Protein AF-0000000074027822 (afdb_homodimer)

InterPro domains:
  IPR002937 Amine oxidase [PF01593] (66-574)
  IPR036188 FAD/NAD(P)-binding domain superfamily [SSF51905] (55-577)
  IPR050281 Flavin monoamine oxidase and related enzymes [PTHR10742] (32-576)

Sequence (1164 aa):
MIIPSQPRNPSAKERLEMMAFALESENRIEDLDNIVELLAPPQDILTIAPPGSCKNVRVAVLGGGLAGLSAAFELRKLGFHTTIFEANEQRIGGRVYTHYFDQQRQLYGELGAMRFPVSHNTTWHYIDLFKLNTRPFIQTNENAFIYVRGVRVRNDPGGKNVQKYIYPKFNMTPEEKDLSWQELENIAFFEPLLAIPSEIRKQILEIRDIYSPQINMSDFFNIRQSMEKAGLSDGAIAMLSNVNPSTGSFFYYSFFEILMEIYGINFSFMYEIPGGMAKFPEAFLDSFQQDCPKNYYPDIYPNHLGDIDLRMGHAIMGLGQYREDGAVTVHYKKKDCPEIHQEDFDYVICTLPFSSVRRLRLDPLFSSRKMQAIRILSYISSQKTACLFNQRFWEIGGPDERIIGGSSSTDLPISSIWYPSDDGKFIGDEEYDYRKSYRDSYGCTWDLNTKANPNLPGVLLASYNWGQDAVRLGNEPNPLRIYDIKRQVEEVHGLYPGSLDPLLKDYKTVHWNTEPWFWGAFSFLSPSEHRLFSKVSIEPEYKSRVFFAGEHVSTARAWMQGSLQTGMIAANGVAKMCRKMLMIIPSQPRNPSAKERLEMMAFALESENRIEDLDNIVELLAPPQDILTIAPPGSCKNVRVAVLGGGLAGLSAAFELRKLGFHTTIFEANEQRIGGRVYTHYFDQQRQLYGELGAMRFPVSHNTTWHYIDLFKLNTRPFIQTNENAFIYVRGVRVRNDPGGKNVQKYIYPKFNMTPEEKDLSWQELENIAFFEPLLAIPSEIRKQILEIRDIYSPQINMSDFFNIRQSMEKAGLSDGAIAMLSNVNPSTGSFFYYSFFEILMEIYGINFSFMYEIPGGMAKFPEAFLDSFQQDCPKNYYPDIYPNHLGDIDLRMGHAIMGLGQYREDGAVTVHYKKKDCPEIHQEDFDYVICTLPFSSVRRLRLDPLFSSRKMQAIRILSYISSQKTACLFNQRFWEIGGPDERIIGGSSSTDLPISSIWYPSDDGKFIGDEEYDYRKSYRDSYGCTWDLNTKANPNLPGVLLASYNWGQDAVRLGNEPNPLRIYDIKRQVEEVHGLYPGSLDPLLKDYKTVHWNTEPWFWGAFSFLSPSEHRLFSKVSIEPEYKSRVFFAGEHVSTARAWMQGSLQTGMIAANGVAKMCRKML

Foldseek 3Di:
DFQQDQDKPDDLVSLLVLLQVLCVVLVHSVLSVLLLVLLAFDDQLCVLDHFLQLAPAEEEEEAQALLSLLLQLSLQRNAYAYEYEHQAFPAGHPQQDKDAPDPVLQFIDTFGDFKWGSSNNLLVVLCVLLVFIKGFFAAADQLFWAAEPLDIDGNHQQQVRCLPPVLVVFDFDPVLSVHHLQVLLCLLQVVLLVVDDSVQLSCLFDQDLDHDPSLQVQLFAFSQVSSVVSPGDPRSQVSSCFRQVVSVQRRFAGSSLLSLCVSSVGQGRMMGGRSGNSVSSVSSVCCQPDPCNCSNVVVGDPVSGYHYHYDYSKAWAAWEQDDPVLWIKTWIDHPPDPDIDIDTGQFYEYAFQLQLVLRHHYVVDWDPLQNVCSPAFDFKKKKWKKFKFQFQPQQDDDLSNHDAFHWYAGNDLLGIKTHYNVQKDWPDDGDFDWDDGSNDIDGTGIHGDPPDDRNGMHMIRLGIHIHPSLVVLVPPDDVVSVQRSQQVSCSNSVHDRPPRVVGTDDMDMDIQCPPPSRNHRKGGGGRSSSNRPLNVNQDATSVLRYGYAYLSNGSNISDSSRSSSSSSVNSSSVSNVSVVVD/DFQQDQDKPDDLVSLLVLLQVLCVVLVHSVLSVLLLVLLAFDDQLCVLDHFLQLAPAEEEEEAQALLSLLLQLSLQRNAYAYEYEHQAFPAGHPQQDKDAPDPVLQFIDTFGDFKWGSSNNLLVVLCVLLVFIKGFFAAADQLFWAAEPLDIDGNHLQQVRCLPPVLVVFDFDPVLSVHHLQVLLCLLQVVLLVVDDSVQLSVLFDQDLDHDPSLQVQLFAFSQVSSVVSPGDPRSQVSSCFRQVVSVQRRFAGSSLLSLCVSSVGQGRMMGGRSGNSVSSVSSVCCQPDPCNCSNVVPGDPNSGYHYHYDYSKAWAAWEQDDPVLWIKTWIDHPPDPDIDIDTGQFYEYAFQLQLVLRHDYVVDWDPLQNVCSPAFDFKKKKWKKFKFQFQPQQDDDLSNHDAFHWYAGNDLLGIKTHYNVQKDWPDDRDFDWHDGSNDIDGIGIHGDPPDDRNGMHMIRLGIHIHPSLVVLVPPDPVVSVQRSQQVSCSNSVHDRPPRVVGTDDMDMDIQCPPPSRNHRKGGGGRSSSNRPLNVNQDATSVLRYGYAYLSNGSNISDSSRSSSSSSVNSSSVSNVSVVVD

Organism: NCBI:txid312168

Radius of gyration: 30.31 Å; Cα contacts (8 Å, |Δi|>4): 2630; chains: 2; bounding box: 75×86×68 Å

Solvent-accessible surface area (backbone atoms only — not comparable to full-atom values): 59510 Å² total; per-residue (Å²): 121,81,74,71,83,72,60,59,61,62,50,73,68,55,32,50,50,48,49,47,51,56,28,47,76,67,74,43,51,84,49,48,65,57,46,54,57,64,34,33,59,67,84,61,58,66,81,74,45,54,67,28,70,39,56,86,42,35,32,36,25,39,27,41,19,48,13,26,47,36,17,50,59,58,36,20,52,27,12,24,35,32,35,32,32,16,53,49,70,84,62,65,18,60,62,39,36,52,48,60,80,43,92,84,40,77,46,54,35,62,62,36,57,71,64,48,27,54,48,37,37,31,46,47,53,51,37,61,63,70,62,56,66,38,33,60,39,44,67,43,28,49,48,22,34,38,29,42,94,92,39,73,37,53,38,48,91,72,29,56,50,48,52,70,68,46,46,78,66,41,72,52,53,73,74,59,68,74,44,35,65,53,56,52,45,36,50,44,53,50,49,59,54,68,68,43,54,76,90,55,52,61,56,61,57,50,80,53,91,72,75,54,71,70,57,48,51,35,22,53,34,23,33,50,55,41,29,44,72,57,65,48,48,72,24,45,50,51,48,48,22,29,65,37,31,64,53,48,45,42,29,72,24,16,30,38,60,56,48,37,41,58,74,54,40,56,63,43,72,33,25,32,38,79,77,35,52,42,54,56,48,47,49,54,52,49,57,69,67,44,90,66,46,47,80,79,36,73,91,51,60,74,88,28,45,26,54,73,47,79,38,63,22,27,32,77,48,28,42,31,57,83,48,90,88,50,31,35,34,41,28,30,30,44,73,97,43,93,60,74,45,74,49,77,23,57,31,34,40,41,31,55,49,42,60,38,54,59,71,40,48,52,41,69,67,66,55,57,68,39,49,48,34,36,69,63,65,36,52,37,36,29,21,32,31,28,33,34,21,53,40,26,75,57,45,48,72,57,90,82,48,24,38,58,11,10,42,29,28,19,61,51,64,41,25,25,32,41,42,55,39,87,43,52,28,78,58,75,66,88,87,38,75,71,43,75,42,92,75,37,51,44,56,75,49,69,40,74,33,92,83,56,56,44,74,39,64,39,42,34,35,53,20,44,27,37,32,65,38,12,46,36,54,49,37,40,58,65,76,58,32,55,50,51,44,51,47,49,48,25,55,60,70,69,46,60,85,67,66,56,61,86,35,54,74,49,71,51,74,44,34,27,39,59,36,81,76,41,36,28,54,35,40,50,43,37,50,39,41,60,76,69,29,42,44,51,51,38,49,54,36,75,93,71,26,32,31,34,23,19,22,75,46,39,66,36,48,71,38,70,37,10,10,36,36,28,6,44,48,32,33,42,52,51,50,53,54,51,56,72,72,102,126,83,78,71,84,74,59,60,60,62,50,73,67,54,34,51,50,47,50,48,50,56,28,47,75,66,73,42,51,84,49,47,66,56,45,54,57,65,37,34,61,67,83,61,58,65,79,74,46,55,70,29,71,39,55,86,43,34,34,36,26,41,26,41,19,48,12,26,47,37,18,50,59,56,34,18,51,27,12,24,36,33,35,32,31,16,53,49,70,85,59,66,18,60,61,38,35,51,48,61,81,43,92,84,39,78,45,53,35,63,63,38,58,70,64,49,27,55,50,37,37,32,45,47,52,51,35,61,63,68,63,56,66,35,32,58,39,44,67,44,27,50,48,23,34,39,29,42,93,91,39,73,36,53,39,47,91,71,28,56,50,48,53,68,69,46,46,78,66,42,71,53,54,73,72,58,66,74,44,33,66,52,56,52,46,37,50,45,52,50,48,59,54,68,68,43,55,76,90,54,51,60,56,60,55,49,79,52,92,72,75,55,69,71,58,49,51,37,21,54,34,23,34,50,57,43,28,45,73,57,66,46,49,72,24,44,51,52,47,48,23,28,66,37,31,66,54,48,45,41,30,72,24,16,31,38,61,56,48,39,40,58,73,52,40,56,62,42,72,33,25,30,38,78,75,36,53,42,54,56,47,46,50,54,52,49,59,67,68,44,90,67,45,48,79,79,36,74,90,50,60,74,90,27,44,26,52,74,48,78,39,64,23,28,33,76,49,29,41,30,57,84,48,90,88,50,32,36,35,42,27,30,30,44,73,98,43,92,59,74,45,73,49,76,23,57,30,35,39,41,29,54,49,43,60,38,53,60,71,39,50,53,40,68,67,66,56,56,67,40,50,49,36,38,70,62,63,37,53,36,37,30,21,32,30,30,34,33,22,54,41,26,75,58,45,47,73,54,88,82,48,24,37,57,12,9,44,28,30,18,61,52,62,41,24,25,32,40,41,55,39,88,43,50,29,80,56,76,64,92,85,41,76,72,42,73,42,90,71,38,57,41,56,77,49,67,39,75,32,92,82,56,56,44,73,39,64,39,40,33,36,52,22,44,27,37,31,67,37,12,44,35,55,48,38,40,57,67,76,58,34,56,50,52,45,52,46,49,48,25,55,62,71,69,45,61,84,67,67,56,61,85,36,53,75,49,70,51,74,44,35,28,40,61,36,83,74,41,37,28,54,36,41,50,44,36,50,39,41,60,76,70,28,41,46,51,52,38,49,54,36,76,91,71,26,32,30,33,23,17,22,74,48,41,67,35,47,71,38,69,38,10,10,36,34,28,6,44,47,32,33,39,52,52,50,55,54,51,56,71,73,103

Structure (mmCIF, N/CA/C/O backbone):
data_AF-0000000074027822-model_v1
#
loop_
_entity.id
_entity.type
_entity.pdbx_description
1 polymer 'Monoamine oxidase'
#
loop_
_atom_site.group_PDB
_atom_site.id
_atom_site.type_symbol
_atom_site.label_atom_id
_atom_site.label_alt_id
_atom_site.label_comp_id
_atom_site.label_asym_id
_atom_site.label_entity_id
_atom_site.label_seq_id
_atom_site.pdbx_PDB_ins_code
_atom_site.Cartn_x
_atom_site.Cartn_y
_atom_site.Cartn_z
_atom_site.occupancy
_atom_site.B_iso_or_equiv
_atom_site.auth_seq_id
_atom_site.auth_comp_id
_atom_site.auth_asym_id
_atom_site.auth_atom_id
_atom_site.pdbx_PDB_model_num
ATOM 1 N N . MET A 1 1 ? -22.062 21.109 30.875 1 61.66 1 MET A N 1
ATOM 2 C CA . MET A 1 1 ? -20.969 21.984 30.484 1 61.66 1 MET A CA 1
ATOM 3 C C . MET A 1 1 ? -21.328 22.828 29.281 1 61.66 1 MET A C 1
ATOM 5 O O . MET A 1 1 ? -22.047 22.375 28.375 1 61.66 1 MET A O 1
ATOM 9 N N . ILE A 1 2 ? -21.047 24.094 29.359 1 72.31 2 ILE A N 1
ATOM 10 C CA . ILE A 1 2 ? -21.328 25 28.25 1 72.31 2 ILE A CA 1
ATOM 11 C C . ILE A 1 2 ? -20.25 24.891 27.188 1 72.31 2 ILE A C 1
ATOM 13 O O . ILE A 1 2 ? -19.062 25.062 27.484 1 72.31 2 ILE A O 1
ATOM 17 N N . ILE A 1 3 ? -20.609 24.469 26.031 1 81 3 ILE A N 1
ATOM 18 C CA . ILE A 1 3 ? -19.672 24.359 24.922 1 81 3 ILE A CA 1
ATOM 19 C C . ILE A 1 3 ? -19.172 25.766 24.531 1 81 3 ILE A C 1
ATOM 21 O O . ILE A 1 3 ? -19.984 26.672 24.328 1 81 3 ILE A O 1
ATOM 25 N N . PRO A 1 4 ? -17.938 25.875 24.516 1 83.81 4 PRO A N 1
ATOM 26 C CA . PRO A 1 4 ? -17.438 27.188 24.062 1 83.81 4 PRO A CA 1
ATOM 27 C C . PRO A 1 4 ? -17.797 27.5 22.625 1 83.81 4 PRO A C 1
ATOM 29 O O . PRO A 1 4 ? -17.969 26.578 21.812 1 83.81 4 PRO A O 1
ATOM 32 N N . SER A 1 5 ? -17.891 28.766 22.375 1 82.94 5 SER A N 1
ATOM 33 C CA . SER A 1 5 ? -18.094 29.172 20.984 1 82.94 5 SER A CA 1
ATOM 34 C C . SER A 1 5 ? -16.859 28.906 20.141 1 82.94 5 SER A C 1
ATOM 36 O O . SER A 1 5 ? -15.742 28.891 20.641 1 82.94 5 SER A O 1
ATOM 38 N N . GLN A 1 6 ? -17.094 28.641 18.953 1 90 6 GLN A N 1
ATOM 39 C CA . GLN A 1 6 ? -16.031 28.516 17.969 1 90 6 GLN A CA 1
ATOM 40 C 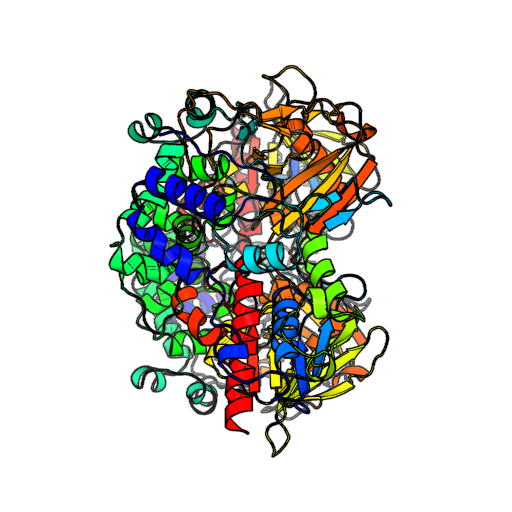C . GLN A 1 6 ? -16.016 29.688 17 1 90 6 GLN A C 1
ATOM 42 O O . GLN A 1 6 ? -16.453 29.562 15.852 1 90 6 GLN A O 1
ATOM 47 N N . PRO A 1 7 ? -15.469 30.797 17.406 1 93.31 7 PRO A N 1
ATOM 48 C CA . PRO A 1 7 ? -15.523 32 16.578 1 93.31 7 PRO A CA 1
ATOM 49 C C . PRO A 1 7 ? -14.562 31.938 15.391 1 93.31 7 PRO A C 1
ATOM 51 O O . PRO A 1 7 ? -13.633 31.125 15.383 1 93.31 7 PRO A O 1
ATOM 54 N N . ARG A 1 8 ? -14.875 32.75 14.383 1 95.25 8 ARG A N 1
ATOM 55 C CA . ARG A 1 8 ? -13.875 33 13.352 1 95.25 8 ARG A CA 1
ATOM 56 C C . ARG A 1 8 ? -12.648 33.688 13.945 1 95.25 8 ARG A C 1
ATOM 58 O O . ARG A 1 8 ? -12.766 34.469 14.891 1 95.25 8 ARG A O 1
ATOM 65 N N . ASN A 1 9 ? -11.555 33.375 13.43 1 97.88 9 ASN A N 1
ATOM 66 C CA . ASN A 1 9 ? -10.297 34 13.852 1 97.88 9 ASN A CA 1
ATOM 67 C C . ASN A 1 9 ? -10.164 34 15.375 1 97.88 9 ASN A C 1
ATOM 69 O O . ASN A 1 9 ? -9.969 35.062 15.969 1 97.88 9 ASN A O 1
ATOM 73 N N . PRO A 1 10 ? -10.203 32.875 15.992 1 98 10 PRO A N 1
ATOM 74 C CA . PRO A 1 10 ? -10.148 32.812 17.453 1 98 10 PRO A CA 1
ATOM 75 C C . PRO A 1 10 ? -8.844 33.375 18.016 1 98 10 PRO A C 1
ATOM 77 O O . PRO A 1 10 ? -7.777 33.156 17.422 1 98 10 PRO A O 1
ATOM 80 N N . SER A 1 11 ? -8.953 34.031 19.172 1 97.38 11 SER A N 1
ATOM 81 C CA . SER A 1 11 ? -7.762 34.469 19.906 1 97.38 11 SER A CA 1
ATOM 82 C C . SER A 1 11 ? -7.066 33.281 20.578 1 97.38 11 SER A C 1
ATOM 84 O O . SER A 1 11 ? -7.625 32.188 20.641 1 97.38 11 SER A O 1
ATOM 86 N N . ALA A 1 12 ? -5.84 33.531 21.016 1 96.94 12 ALA A N 1
ATOM 87 C CA . ALA A 1 12 ? -5.105 32.5 21.75 1 96.94 12 ALA A CA 1
ATOM 88 C C . ALA A 1 12 ? -5.883 32.031 22.984 1 96.94 12 ALA A C 1
ATOM 90 O O . ALA A 1 12 ? -5.887 30.844 23.297 1 96.94 12 ALA A O 1
ATOM 91 N N . LYS A 1 13 ? -6.461 32.938 23.656 1 97 13 LYS A N 1
ATOM 92 C CA . LYS A 1 13 ? -7.242 32.625 24.859 1 97 13 LYS A CA 1
ATOM 93 C C . LYS A 1 13 ? -8.438 31.75 24.5 1 97 13 LYS A C 1
ATOM 95 O O . LYS A 1 13 ? -8.734 30.797 25.219 1 97 13 LYS A O 1
ATOM 100 N N . GLU A 1 14 ? -9.125 32.125 23.469 1 97.12 14 GLU A N 1
ATOM 101 C CA . GLU A 1 14 ? -10.281 31.328 23.031 1 97.12 14 GLU A CA 1
ATOM 102 C C . GLU A 1 14 ? -9.859 29.906 22.625 1 97.12 14 GLU A C 1
ATOM 104 O O . GLU A 1 14 ? -10.57 28.953 22.922 1 97.12 14 GLU A O 1
ATOM 109 N N . ARG A 1 15 ? -8.773 29.781 21.953 1 97.88 15 ARG A N 1
ATOM 110 C CA . ARG A 1 15 ? -8.266 28.469 21.578 1 97.88 15 ARG A CA 1
ATOM 111 C C . ARG A 1 15 ? -7.941 27.625 22.797 1 97.88 15 ARG A C 1
ATOM 113 O O . ARG A 1 15 ? -8.242 26.438 22.844 1 97.88 15 ARG A O 1
ATOM 120 N N . LEU A 1 16 ? -7.32 28.25 23.797 1 97.62 16 LEU A N 1
ATOM 121 C CA . LEU A 1 16 ? -7 27.547 25.047 1 97.62 16 LEU A CA 1
ATOM 122 C C . LEU A 1 16 ? -8.266 27.078 25.734 1 97.62 16 LEU A C 1
ATOM 124 O O . LEU A 1 16 ? -8.297 25.969 26.297 1 97.62 16 LEU A O 1
ATOM 128 N N . GLU A 1 17 ? -9.289 27.906 25.734 1 96.38 17 GLU A N 1
ATOM 129 C CA . GLU A 1 17 ? -10.57 27.531 26.328 1 96.38 17 GLU A CA 1
ATOM 130 C C . GLU A 1 17 ? -11.188 26.328 25.609 1 96.38 17 GLU A C 1
ATOM 132 O O . GLU A 1 17 ? -11.734 25.438 26.25 1 96.38 17 GLU A O 1
ATOM 137 N N . MET A 1 18 ? -11.109 26.359 24.344 1 95 18 MET A N 1
ATOM 138 C CA . MET A 1 18 ? -11.625 25.25 23.547 1 95 18 MET A CA 1
ATOM 139 C C . MET A 1 18 ? -10.859 23.969 23.859 1 95 18 MET A C 1
ATOM 141 O O . MET A 1 18 ? -11.453 22.891 24 1 95 18 MET A O 1
ATOM 145 N N . MET A 1 19 ? -9.531 24.047 23.969 1 96.88 19 MET A N 1
ATOM 146 C CA . MET A 1 19 ? -8.719 22.891 24.297 1 96.88 19 MET A CA 1
ATOM 147 C C . MET A 1 19 ? -9.086 22.328 25.672 1 96.88 19 MET A C 1
ATOM 149 O O . MET A 1 19 ? -9.227 21.125 25.844 1 96.88 19 MET A O 1
ATOM 153 N N . ALA A 1 20 ? -9.219 23.234 26.609 1 96.44 20 ALA A N 1
ATOM 154 C CA . ALA A 1 20 ? -9.57 22.844 27.969 1 96.44 20 ALA A CA 1
ATOM 155 C C . ALA A 1 20 ? -10.914 22.109 28 1 96.44 20 ALA A C 1
ATOM 157 O O . ALA A 1 20 ? -11.062 21.094 28.672 1 96.44 20 ALA A O 1
ATOM 158 N N . PHE A 1 21 ? -11.844 22.656 27.328 1 93.94 21 PHE A N 1
ATOM 159 C CA . PHE A 1 21 ? -13.164 22.031 27.266 1 93.94 21 PHE A CA 1
ATOM 160 C C . PHE A 1 21 ? -13.078 20.625 26.688 1 93.94 21 PHE A C 1
ATOM 162 O O . PHE A 1 21 ? -13.68 19.688 27.234 1 93.94 21 PHE A O 1
ATOM 169 N N . ALA A 1 22 ? -12.383 20.516 25.547 1 93.25 22 ALA A N 1
ATOM 170 C CA . ALA A 1 22 ? -12.25 19.203 24.891 1 93.25 22 ALA A CA 1
ATOM 171 C C . ALA A 1 22 ? -11.656 18.172 25.844 1 93.25 22 ALA A C 1
ATOM 173 O O . ALA A 1 22 ? -12.133 17.047 25.922 1 93.25 22 ALA A O 1
ATOM 174 N N . LEU A 1 23 ? -10.625 18.531 26.547 1 94.81 23 LEU A N 1
ATOM 175 C CA . LEU A 1 23 ? -9.938 17.609 27.453 1 94.81 23 LEU A CA 1
ATOM 176 C C . LEU A 1 23 ? -10.797 17.312 28.672 1 94.81 23 LEU A C 1
ATOM 178 O O . LEU A 1 23 ? -10.797 16.188 29.188 1 94.81 23 LEU A O 1
ATOM 182 N N . GLU A 1 24 ? -11.508 18.312 29.141 1 93.12 24 GLU A N 1
ATOM 183 C CA . GLU A 1 24 ? -12.43 18.094 30.25 1 93.12 24 GLU A CA 1
ATOM 184 C C . GLU A 1 24 ? -13.523 17.094 29.875 1 93.12 24 GLU A C 1
ATOM 186 O O . GLU A 1 24 ? -13.891 16.25 30.688 1 93.12 24 GLU A O 1
ATOM 191 N N . SER A 1 25 ? -13.969 17.25 28.656 1 88.62 25 SER A N 1
ATOM 192 C CA . SER A 1 25 ? -15.023 16.359 28.172 1 88.62 25 SER A CA 1
ATOM 193 C C . SER A 1 25 ? -14.523 14.922 28.078 1 88.62 25 SER A C 1
ATOM 195 O O . SER A 1 25 ? -15.32 13.977 28.062 1 88.62 25 SER A O 1
ATOM 197 N N . GLU A 1 26 ? -13.25 14.758 28 1 89.94 26 GLU A N 1
ATOM 198 C CA . GLU A 1 26 ? -12.648 13.43 27.922 1 89.94 26 GLU A CA 1
ATOM 199 C C . GLU A 1 26 ? -12.094 12.992 29.266 1 89.94 26 GLU A C 1
ATOM 201 O O . GLU A 1 26 ? -11.422 11.961 29.359 1 89.94 26 GLU A O 1
ATOM 206 N N . ASN A 1 27 ? -12.25 13.773 30.297 1 90.06 27 ASN A N 1
ATOM 207 C CA . ASN A 1 27 ? -11.812 13.523 31.656 1 90.06 27 ASN A CA 1
ATOM 208 C C . ASN A 1 27 ? -10.289 13.43 31.75 1 90.06 27 ASN A C 1
ATOM 210 O O . ASN A 1 27 ? -9.758 12.531 32.406 1 90.06 27 ASN A O 1
ATOM 214 N N . ARG A 1 28 ? -9.641 14.289 31.078 1 94.38 28 ARG A N 1
ATOM 215 C CA . ARG A 1 28 ? -8.188 14.289 31.141 1 94.38 28 ARG A CA 1
ATOM 216 C C . ARG A 1 28 ? -7.637 15.711 31.031 1 94.38 28 ARG A C 1
ATOM 218 O O . ARG A 1 28 ? -6.68 15.961 30.297 1 94.38 28 ARG A O 1
ATOM 225 N N . ILE A 1 29 ? -8.203 16.656 31.734 1 95.81 29 ILE A N 1
ATOM 226 C CA . ILE A 1 29 ? -7.797 18.047 31.766 1 95.81 29 ILE A CA 1
ATOM 227 C C . ILE A 1 29 ? -6.344 18.156 32.219 1 95.81 29 ILE A C 1
ATOM 229 O O . ILE A 1 29 ? -5.648 19.125 31.875 1 95.81 29 ILE A O 1
ATOM 233 N N . GLU A 1 30 ? -5.867 17.156 32.906 1 96.88 30 GLU A N 1
ATOM 234 C CA . GLU A 1 30 ? -4.5 17.172 33.438 1 96.88 30 GLU A CA 1
ATOM 235 C C . GLU A 1 30 ? -3.484 17.125 32.281 1 96.88 30 GLU A C 1
ATOM 237 O O . GLU A 1 30 ? -2.307 17.438 32.5 1 96.88 30 GLU A O 1
ATOM 242 N N . ASP A 1 31 ? -3.879 16.75 31.062 1 97.75 31 ASP A N 1
ATOM 243 C CA . ASP A 1 31 ? -2.977 16.656 29.922 1 97.75 31 ASP A CA 1
ATOM 244 C C . ASP A 1 31 ? -2.818 18 29.234 1 97.75 31 ASP A C 1
ATOM 246 O O . ASP A 1 31 ? -1.987 18.156 28.328 1 97.75 31 ASP A O 1
ATOM 250 N N . LEU A 1 32 ? -3.557 19.031 29.609 1 97.88 32 LEU A N 1
ATOM 251 C CA . LEU A 1 32 ? -3.648 20.297 28.891 1 97.88 32 LEU A CA 1
ATOM 252 C C . LEU A 1 32 ? -2.277 20.953 28.781 1 97.88 32 LEU A C 1
ATOM 254 O O . LEU A 1 32 ? -1.842 21.328 27.688 1 97.88 32 LEU A O 1
ATOM 258 N N . ASP A 1 33 ? -1.606 21.109 29.875 1 97.69 33 ASP A N 1
ATOM 259 C CA . ASP A 1 33 ? -0.332 21.828 29.875 1 97.69 33 ASP A CA 1
ATOM 260 C C . ASP A 1 33 ? 0.688 21.141 28.984 1 97.69 33 ASP A C 1
ATOM 262 O O . ASP A 1 33 ? 1.425 21.797 28.25 1 97.69 33 ASP A O 1
ATOM 266 N N . ASN A 1 34 ? 0.731 19.828 29.094 1 97.44 34 ASN A N 1
ATOM 267 C CA . ASN A 1 34 ? 1.65 19.062 28.25 1 97.44 34 ASN A CA 1
ATOM 268 C C . ASN A 1 34 ? 1.354 19.266 26.766 1 97.44 34 ASN A C 1
ATOM 270 O O . ASN A 1 34 ? 2.27 19.469 25.969 1 97.44 34 ASN A O 1
ATOM 274 N N . ILE A 1 35 ? 0.14 19.188 26.344 1 98.06 35 ILE A N 1
ATOM 275 C CA . ILE A 1 35 ? -0.257 19.297 24.953 1 98.06 35 ILE A CA 1
ATOM 276 C C . ILE A 1 35 ? 0.058 20.703 24.438 1 98.06 35 ILE A C 1
ATOM 278 O O . ILE A 1 35 ? 0.618 20.859 23.344 1 98.06 35 ILE A O 1
ATOM 282 N N . VAL A 1 36 ? -0.291 21.719 25.234 1 98.06 36 VAL A N 1
ATOM 283 C CA . VAL A 1 36 ? -0.025 23.109 24.859 1 98.06 36 VAL A CA 1
ATOM 284 C C . VAL A 1 36 ? 1.474 23.297 24.641 1 98.06 36 VAL A C 1
ATOM 286 O O . VAL A 1 36 ? 1.889 23.891 23.641 1 98.06 36 VAL A O 1
ATOM 289 N N . GLU A 1 37 ? 2.23 22.781 25.531 1 97.31 37 GLU A N 1
ATOM 290 C CA . GLU A 1 37 ? 3.678 22.953 25.469 1 97.31 37 GLU A CA 1
ATOM 291 C C . GLU A 1 37 ? 4.293 22.172 24.312 1 97.31 37 GLU A C 1
ATOM 293 O O . GLU A 1 37 ? 5.078 22.719 23.547 1 97.31 37 GLU A O 1
ATOM 298 N N . LEU A 1 38 ? 3.959 20.953 24.172 1 97.69 38 LEU A N 1
ATOM 299 C CA . LEU A 1 38 ? 4.609 20.047 23.234 1 97.69 38 LEU A CA 1
ATOM 300 C C . LEU A 1 38 ? 4.23 20.391 21.797 1 97.69 38 LEU A C 1
ATOM 302 O O . LEU A 1 38 ? 4.984 20.094 20.875 1 97.69 38 LEU A O 1
ATOM 306 N N . LEU A 1 39 ? 3.08 21.031 21.578 1 98.25 39 LEU A N 1
ATOM 307 C CA . LEU A 1 39 ? 2.66 21.375 20.219 1 98.25 39 LEU A CA 1
ATOM 308 C C . LEU A 1 39 ? 2.943 22.844 19.938 1 98.25 39 LEU A C 1
ATOM 310 O O . LEU A 1 39 ? 2.615 23.344 18.844 1 98.25 39 LEU A O 1
ATOM 314 N N . ALA A 1 40 ? 3.574 23.547 20.859 1 98.12 40 ALA A N 1
ATOM 315 C CA . ALA A 1 40 ? 3.986 24.922 20.688 1 98.12 40 ALA A CA 1
ATOM 316 C C . ALA A 1 40 ? 5.227 25.031 19.797 1 98.12 40 ALA A C 1
ATOM 318 O O . ALA A 1 40 ? 5.918 24.031 19.578 1 98.12 40 ALA A O 1
ATOM 319 N N . PRO A 1 41 ? 5.434 26.203 19.203 1 98.44 41 PRO A N 1
ATOM 320 C CA . PRO A 1 41 ? 6.727 26.406 18.547 1 98.44 41 PRO A CA 1
ATOM 321 C C . PRO A 1 41 ? 7.91 26.125 19.469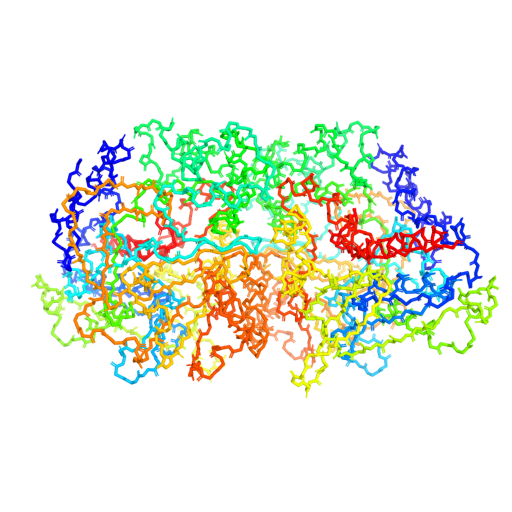 1 98.44 41 PRO A C 1
ATOM 323 O O . PRO A 1 41 ? 7.82 26.328 20.672 1 98.44 41 PRO A O 1
ATOM 326 N N . PRO A 1 42 ? 9.023 25.594 18.844 1 98.19 42 PRO A N 1
ATOM 327 C CA . PRO A 1 42 ? 10.234 25.531 19.672 1 98.19 42 PRO A CA 1
ATOM 328 C C . PRO A 1 42 ? 10.766 26.906 20.062 1 98.19 42 PRO A C 1
ATOM 330 O O . PRO A 1 42 ? 10.125 27.922 19.766 1 98.19 42 PRO A O 1
ATOM 333 N N . GLN A 1 43 ? 11.867 26.906 20.812 1 97.56 43 GLN A N 1
ATOM 334 C CA . GLN A 1 43 ? 12.43 28.188 21.234 1 97.56 43 GLN A CA 1
ATOM 335 C C . GLN A 1 43 ? 12.672 29.094 20.047 1 97.56 43 GLN A C 1
ATOM 337 O O . GLN A 1 43 ? 13.031 28.625 18.953 1 97.56 43 GLN A O 1
ATOM 342 N N . ASP A 1 44 ? 12.422 30.422 20.203 1 97.19 44 ASP A N 1
ATOM 343 C CA . ASP A 1 44 ? 12.68 31.406 19.156 1 97.19 44 ASP A CA 1
ATOM 344 C C . ASP A 1 44 ? 14.148 31.391 18.75 1 97.19 44 ASP A C 1
ATOM 346 O O . ASP A 1 44 ? 15.039 31.391 19.594 1 97.19 44 ASP A O 1
ATOM 350 N N . ILE A 1 45 ? 14.32 31.375 17.469 1 97.94 45 ILE A N 1
ATOM 351 C CA . ILE A 1 45 ? 15.664 31.25 16.922 1 97.94 45 ILE A CA 1
ATOM 352 C C . ILE A 1 45 ? 16.531 32.438 17.375 1 97.94 45 ILE A C 1
ATOM 354 O O . ILE A 1 45 ? 17.75 32.312 17.5 1 97.94 45 ILE A O 1
ATOM 358 N N . LEU A 1 46 ? 15.969 33.594 17.75 1 96.44 46 LEU A N 1
ATOM 359 C CA . LEU A 1 46 ? 16.672 34.781 18.188 1 96.44 46 LEU A CA 1
ATOM 360 C C . LEU A 1 46 ? 17.234 34.625 19.594 1 96.44 46 LEU A C 1
ATOM 362 O O . LEU A 1 46 ? 18.078 35.406 20.016 1 96.44 46 LEU A O 1
ATOM 366 N N . THR A 1 47 ? 16.734 33.625 20.281 1 97.19 47 THR A N 1
ATOM 367 C CA . THR A 1 47 ? 17.328 33.344 21.594 1 97.19 47 THR A CA 1
ATOM 368 C C . THR A 1 47 ? 18.609 32.531 21.438 1 97.19 47 THR A C 1
ATOM 370 O O . THR A 1 47 ? 19.391 32.406 22.391 1 97.19 47 THR A O 1
ATOM 373 N N . ILE A 1 48 ? 18.891 32.062 20.234 1 97.31 48 ILE A N 1
ATOM 374 C CA . ILE A 1 48 ? 20.078 31.25 19.969 1 97.31 48 ILE A CA 1
ATOM 375 C C . ILE A 1 48 ? 21.203 32.156 19.484 1 97.31 48 ILE A C 1
ATOM 377 O O . ILE A 1 48 ? 22.359 32.031 19.922 1 97.31 48 ILE A O 1
ATOM 381 N N . ALA A 1 49 ? 20.922 33.125 18.609 1 95.56 49 ALA A N 1
ATOM 382 C CA . ALA A 1 49 ? 21.875 34.062 18.047 1 95.56 49 ALA A CA 1
ATOM 383 C C . ALA A 1 49 ? 21.188 35.375 17.672 1 95.56 49 ALA A C 1
ATOM 385 O O . ALA A 1 49 ? 19.984 35.406 17.391 1 95.56 49 ALA A O 1
ATOM 386 N N . PRO A 1 50 ? 21.938 36.469 17.656 1 94.75 50 PRO A N 1
ATOM 387 C CA . PRO A 1 50 ? 21.312 37.781 17.328 1 94.75 50 PRO A CA 1
ATOM 388 C C . PRO A 1 50 ? 21.031 37.938 15.844 1 94.75 50 PRO A C 1
ATOM 390 O O . PRO A 1 50 ? 21.641 37.219 15.023 1 94.75 50 PRO A O 1
ATOM 393 N N . PRO A 1 51 ? 20.172 38.875 15.508 1 94.56 51 PRO A N 1
ATOM 394 C CA . PRO A 1 51 ? 19.859 39.125 14.102 1 94.56 51 PRO A CA 1
ATOM 395 C C . PRO A 1 51 ? 21.109 39.438 13.266 1 94.56 51 PRO A C 1
ATOM 397 O O . PRO A 1 51 ? 22 40.188 13.719 1 94.56 51 PRO A O 1
ATOM 400 N N . GLY A 1 52 ? 21.188 38.781 12.164 1 93.44 52 GLY A N 1
ATOM 401 C CA . GLY A 1 52 ? 22.234 39.094 11.211 1 93.44 52 GLY A CA 1
ATOM 402 C C . GLY A 1 52 ? 23.562 38.406 11.547 1 93.44 52 GLY A C 1
ATOM 403 O O . GLY A 1 52 ? 24.531 38.562 10.812 1 93.44 52 GLY A O 1
ATOM 404 N N . SER A 1 53 ? 23.656 37.656 12.57 1 94.56 53 SER A N 1
ATOM 405 C CA . SER A 1 53 ? 24.906 37.094 13.055 1 94.56 53 SER A CA 1
ATOM 406 C C . SER A 1 53 ? 25.406 36 12.141 1 94.56 53 SER A C 1
ATOM 408 O O . SER A 1 53 ? 26.578 35.594 12.211 1 94.56 53 SER A O 1
ATOM 410 N N . CYS A 1 54 ? 24.625 35.5 11.273 1 95.94 54 CYS A N 1
ATOM 411 C CA . CYS A 1 54 ? 25.016 34.375 10.414 1 95.94 54 CYS A CA 1
ATOM 412 C C . CYS A 1 54 ? 24.984 34.781 8.945 1 95.94 54 CYS A C 1
ATOM 414 O O . CYS A 1 54 ? 24.688 33.969 8.07 1 95.94 54 CYS A O 1
ATOM 416 N N . LYS A 1 55 ? 25.438 36 8.945 1 91.31 55 LYS A N 1
ATOM 417 C CA . LYS A 1 55 ? 25.531 36.531 7.598 1 91.31 55 LYS A CA 1
ATOM 418 C C . LYS A 1 55 ? 26.609 35.812 6.789 1 91.31 55 LYS A C 1
ATOM 420 O O . LYS A 1 55 ? 27.625 35.375 7.34 1 91.31 55 LYS A O 1
ATOM 425 N N . ASN A 1 56 ? 26.578 35.219 5.719 1 90.5 56 ASN A N 1
ATOM 426 C CA . ASN A 1 56 ? 27.531 34.625 4.793 1 90.5 56 ASN A CA 1
ATOM 427 C C . ASN A 1 56 ? 27.438 33.094 4.816 1 90.5 56 ASN A C 1
ATOM 429 O O . ASN A 1 56 ? 28.219 32.406 4.156 1 90.5 56 ASN A O 1
ATOM 433 N N . VAL A 1 57 ? 26.609 32.688 5.734 1 96.38 57 VAL A N 1
ATOM 434 C CA . VAL A 1 57 ? 26.391 31.234 5.762 1 96.38 57 VAL A CA 1
ATOM 435 C C . VAL A 1 57 ? 25.312 30.859 4.75 1 96.38 57 VAL A C 1
ATOM 437 O O . VAL A 1 57 ? 24.234 31.469 4.723 1 96.38 57 VAL A O 1
ATOM 440 N N . ARG A 1 58 ? 25.547 29.953 3.934 1 97.81 58 ARG A N 1
ATOM 441 C CA . ARG A 1 58 ? 24.625 29.5 2.893 1 97.81 58 ARG A CA 1
ATOM 442 C C . ARG A 1 58 ? 23.922 28.219 3.301 1 97.81 58 ARG A C 1
ATOM 444 O O . ARG A 1 58 ? 24.562 27.234 3.66 1 97.81 58 ARG A O 1
ATOM 451 N N . VAL A 1 59 ? 22.656 28.219 3.271 1 98.75 59 VAL A N 1
ATOM 452 C CA . VAL A 1 59 ? 21.844 27.062 3.646 1 98.75 59 VAL A CA 1
ATOM 453 C C . VAL A 1 59 ? 20.953 26.656 2.477 1 98.75 59 VAL A C 1
ATOM 455 O O . VAL A 1 59 ? 20.281 27.5 1.875 1 98.75 59 VAL A O 1
ATOM 458 N N . ALA A 1 60 ? 20.969 25.375 2.104 1 98.88 60 ALA A N 1
ATOM 459 C CA . ALA A 1 60 ? 20 24.828 1.15 1 98.88 60 ALA A CA 1
ATOM 460 C C . ALA A 1 60 ? 18.812 24.203 1.87 1 98.88 60 ALA A C 1
ATOM 462 O O . ALA A 1 60 ? 18.984 23.453 2.824 1 98.88 60 ALA A O 1
ATOM 463 N N . VAL A 1 61 ? 17.656 24.594 1.496 1 98.94 61 VAL A N 1
ATOM 464 C CA . VAL A 1 61 ? 16.438 23.938 1.916 1 98.94 61 VAL A CA 1
ATOM 465 C C . VAL A 1 61 ? 15.875 23.094 0.766 1 98.94 61 VAL A C 1
ATOM 467 O O . VAL A 1 61 ? 15.523 23.625 -0.285 1 98.94 61 VAL A O 1
ATOM 470 N N . LEU A 1 62 ? 15.828 21.797 0.968 1 98.88 62 LEU A N 1
ATOM 471 C CA . LEU A 1 62 ? 15.344 20.891 -0.069 1 98.88 62 LEU A CA 1
ATOM 472 C C . LEU A 1 62 ? 13.844 20.641 0.082 1 98.88 62 LEU A C 1
ATOM 474 O O . LEU A 1 62 ? 13.43 19.781 0.855 1 98.88 62 LEU A O 1
ATOM 478 N N . GLY A 1 63 ? 13.047 21.328 -0.759 1 98.56 63 GLY A N 1
ATOM 479 C CA . GLY A 1 63 ? 11.602 21.234 -0.711 1 98.56 63 GLY A CA 1
ATOM 480 C C . GLY A 1 63 ? 10.93 22.547 -0.323 1 98.56 63 GLY A C 1
ATOM 481 O O . GLY A 1 63 ? 11.312 23.172 0.671 1 98.56 63 GLY A O 1
ATOM 482 N N . GLY A 1 64 ? 10.023 22.891 -1.072 1 98.5 64 GLY A N 1
ATOM 483 C CA . GLY A 1 64 ? 9.266 24.094 -0.812 1 98.5 64 GLY A CA 1
ATOM 484 C C . GLY A 1 64 ? 7.922 23.828 -0.151 1 98.5 64 GLY A C 1
ATOM 485 O O . GLY A 1 64 ? 6.945 24.531 -0.414 1 98.5 64 GLY A O 1
ATOM 486 N N . GLY A 1 65 ? 7.797 22.766 0.605 1 98.5 65 GLY A N 1
ATOM 487 C CA . GLY A 1 65 ? 6.637 22.547 1.455 1 98.5 65 GLY A CA 1
ATOM 488 C C . GLY A 1 65 ? 6.652 23.391 2.717 1 98.5 65 GLY A C 1
ATOM 489 O O . GLY A 1 65 ? 7.566 24.188 2.926 1 98.5 65 GLY A O 1
ATOM 490 N N . LEU A 1 66 ? 5.73 23.125 3.613 1 98.81 66 LEU A N 1
ATOM 491 C CA . LEU A 1 66 ? 5.602 23.969 4.801 1 98.81 66 LEU A CA 1
ATOM 492 C C . LEU A 1 66 ? 6.828 23.828 5.695 1 98.81 66 LEU A C 1
ATOM 494 O O . LEU A 1 66 ? 7.23 24.797 6.352 1 98.81 66 LEU A O 1
ATOM 498 N N . ALA A 1 67 ? 7.395 22.656 5.762 1 98.88 67 ALA A N 1
ATOM 499 C CA . ALA A 1 67 ? 8.602 22.469 6.566 1 98.88 67 ALA A CA 1
ATOM 500 C C . ALA A 1 67 ? 9.742 23.344 6.043 1 98.88 67 ALA A C 1
ATOM 502 O O . ALA A 1 67 ? 10.422 24.016 6.82 1 98.88 67 ALA A O 1
ATOM 503 N N . GLY A 1 68 ? 9.938 23.328 4.73 1 98.88 68 GLY A N 1
ATOM 504 C CA . GLY A 1 68 ? 10.984 24.141 4.137 1 98.88 68 GLY A CA 1
ATOM 505 C C . GLY A 1 68 ? 10.719 25.641 4.266 1 98.88 68 GLY A C 1
ATOM 506 O O . GLY A 1 68 ? 11.641 26.406 4.547 1 98.88 68 GLY A O 1
ATOM 507 N N . LEU A 1 69 ? 9.492 26 4.094 1 98.75 69 LEU A N 1
ATOM 508 C CA . LEU A 1 69 ? 9.117 27.406 4.156 1 98.75 69 LEU A CA 1
ATOM 509 C C . LEU A 1 69 ? 9.305 27.953 5.57 1 98.75 69 LEU A C 1
ATOM 511 O O . LEU A 1 69 ? 9.797 29.062 5.75 1 98.75 69 LEU A O 1
ATOM 515 N N . SER A 1 70 ? 8.883 27.172 6.531 1 98.81 70 SER A N 1
ATOM 516 C CA . SER A 1 70 ? 9.047 27.641 7.91 1 98.81 70 SER A CA 1
ATOM 517 C C . SER A 1 70 ? 10.523 27.703 8.297 1 98.81 70 SER A C 1
ATOM 519 O O . SER A 1 70 ? 10.945 28.625 8.992 1 98.81 70 SER A O 1
ATOM 521 N N . ALA A 1 71 ? 11.32 26.734 7.859 1 98.88 71 ALA A N 1
ATOM 522 C CA . ALA A 1 71 ? 12.758 26.766 8.117 1 98.88 71 ALA A CA 1
ATOM 523 C C . ALA A 1 71 ? 13.383 28.031 7.523 1 98.88 71 ALA A C 1
ATOM 525 O O . ALA A 1 71 ? 14.133 28.734 8.203 1 98.88 71 ALA A O 1
ATOM 526 N N . ALA A 1 72 ? 13.086 28.281 6.266 1 98.5 72 ALA A N 1
ATOM 527 C CA . ALA A 1 72 ? 13.633 29.453 5.574 1 98.5 72 ALA A CA 1
ATOM 528 C C . ALA A 1 72 ? 13.211 30.75 6.262 1 98.5 72 ALA A C 1
ATOM 530 O O . ALA A 1 72 ? 14.016 31.672 6.41 1 98.5 72 ALA A O 1
ATOM 531 N N . PHE A 1 73 ? 11.961 30.828 6.641 1 97.81 73 PHE A N 1
ATOM 532 C CA . PHE A 1 73 ? 11.43 32 7.32 1 97.81 73 PHE A CA 1
ATOM 533 C C . PHE A 1 73 ? 12.234 32.312 8.578 1 97.81 73 PHE A C 1
ATOM 535 O O . PHE A 1 73 ? 12.602 33.469 8.82 1 97.81 73 PHE A O 1
ATOM 542 N N . GLU A 1 74 ? 12.492 31.266 9.414 1 98 74 GLU A N 1
ATOM 543 C CA . GLU A 1 74 ? 13.203 31.453 10.672 1 98 74 GLU A CA 1
ATOM 544 C C . GLU A 1 74 ? 14.672 31.781 10.438 1 98 74 GLU A C 1
ATOM 546 O O . GLU A 1 74 ? 15.242 32.625 11.109 1 98 74 GLU A O 1
ATOM 551 N N . LEU A 1 75 ? 15.297 31.141 9.445 1 97.88 75 LEU A N 1
ATOM 552 C CA . LEU A 1 75 ? 16.703 31.344 9.156 1 97.88 75 LEU A CA 1
ATOM 553 C C . LEU A 1 75 ? 16.953 32.781 8.727 1 97.88 75 LEU A C 1
ATOM 555 O O . LEU A 1 75 ? 18.016 33.344 9.031 1 97.88 75 LEU A O 1
ATOM 559 N N . ARG A 1 76 ? 16.031 33.375 8.094 1 95.62 76 ARG A N 1
ATOM 560 C CA . ARG A 1 76 ? 16.141 34.75 7.613 1 95.62 76 ARG A CA 1
ATOM 561 C C . ARG A 1 76 ? 16.438 35.688 8.758 1 95.62 76 ARG A C 1
ATOM 563 O O . ARG A 1 76 ? 17.156 36.688 8.586 1 95.62 76 ARG A O 1
ATOM 570 N N . LYS A 1 77 ? 15.922 35.438 9.867 1 95.38 77 LYS A N 1
ATOM 571 C CA . LYS A 1 77 ? 16.031 36.312 11.023 1 95.38 77 LYS A CA 1
ATOM 572 C C . LYS A 1 77 ? 17.484 36.469 11.453 1 95.38 77 LYS A C 1
ATOM 574 O O . LYS A 1 77 ? 17.844 37.531 11.992 1 95.38 77 LYS A O 1
ATOM 579 N N . LEU A 1 78 ? 18.281 35.469 11.141 1 96.44 78 LEU A N 1
ATOM 580 C CA . LEU A 1 78 ? 19.672 35.5 11.594 1 96.44 78 LEU A CA 1
ATOM 581 C C . LEU A 1 78 ? 20.594 35.906 10.453 1 96.44 78 LEU A C 1
ATOM 583 O O . LEU A 1 78 ? 21.812 35.938 10.633 1 96.44 78 LEU A O 1
ATOM 587 N N . GLY A 1 79 ? 20.016 36.156 9.273 1 95.31 79 GLY A N 1
ATOM 588 C CA . GLY A 1 79 ? 20.797 36.688 8.172 1 95.31 79 GLY A CA 1
ATOM 589 C C . GLY A 1 79 ? 21.297 35.625 7.219 1 95.31 79 GLY A C 1
ATOM 590 O O . GLY A 1 79 ? 22.031 35.938 6.273 1 95.31 79 GLY A O 1
ATOM 591 N N . PHE A 1 80 ? 20.922 34.344 7.336 1 96.88 80 PHE A N 1
ATOM 592 C CA . PHE A 1 80 ? 21.359 33.25 6.461 1 96.88 80 PHE A CA 1
ATOM 593 C C . PHE A 1 80 ? 20.969 33.531 5.016 1 96.88 80 PHE A C 1
ATOM 595 O O . PHE A 1 80 ? 19.891 34.094 4.75 1 96.88 80 PHE A O 1
ATOM 602 N N . HIS A 1 81 ? 21.844 33.219 4.094 1 96.81 81 HIS A N 1
ATOM 603 C CA . HIS A 1 81 ? 21.453 33.125 2.695 1 96.81 81 HIS A CA 1
ATOM 604 C C . HIS A 1 81 ? 20.828 31.75 2.398 1 96.81 81 HIS A C 1
ATOM 606 O O . HIS A 1 81 ? 21.531 30.75 2.32 1 96.81 81 HIS A O 1
ATOM 612 N N . THR A 1 82 ? 19.562 31.734 2.193 1 97.94 82 THR A N 1
ATOM 613 C CA . THR A 1 82 ? 18.828 30.469 2.082 1 97.94 82 THR A CA 1
ATOM 614 C C . THR A 1 82 ? 18.375 30.234 0.647 1 97.94 82 THR A C 1
ATOM 616 O O . THR A 1 82 ? 17.719 31.094 0.054 1 97.94 82 THR A O 1
ATOM 619 N N . THR A 1 83 ? 18.75 29.109 0.038 1 98.62 83 THR A N 1
ATOM 620 C CA . THR A 1 83 ? 18.234 28.672 -1.255 1 98.62 83 THR A CA 1
ATOM 621 C C . THR A 1 83 ? 17.219 27.547 -1.08 1 98.62 83 THR A C 1
ATOM 623 O O . THR A 1 83 ? 17.531 26.484 -0.518 1 98.62 83 THR A O 1
ATOM 626 N N . ILE A 1 84 ? 15.984 27.75 -1.515 1 98.69 84 ILE A N 1
ATOM 627 C CA . ILE A 1 84 ? 14.945 26.734 -1.467 1 98.69 84 ILE A CA 1
ATOM 628 C C . ILE A 1 84 ? 14.82 26.062 -2.832 1 98.69 84 ILE A C 1
ATOM 630 O O . ILE A 1 84 ? 14.578 26.719 -3.84 1 98.69 84 ILE A O 1
ATOM 634 N N . PHE A 1 85 ? 15.016 24.734 -2.865 1 98.62 85 PHE A N 1
ATOM 635 C CA . PHE A 1 85 ? 14.797 23.953 -4.078 1 98.62 85 PHE A CA 1
ATOM 636 C C . PHE A 1 85 ? 13.422 23.281 -4.055 1 98.62 85 PHE A C 1
ATOM 638 O O . PHE A 1 85 ? 13.094 22.578 -3.105 1 98.62 85 PHE A O 1
ATOM 645 N N . GLU A 1 86 ? 12.617 23.516 -5 1 98.06 86 GLU A N 1
ATOM 646 C CA . GLU A 1 86 ? 11.312 22.875 -5.148 1 98.06 86 GLU A CA 1
ATOM 647 C C . GLU A 1 86 ? 11.164 22.234 -6.523 1 98.06 86 GLU A C 1
ATOM 649 O O . GLU A 1 86 ? 11.375 22.875 -7.547 1 98.06 86 GLU A O 1
ATOM 654 N N . ALA A 1 87 ? 10.805 20.922 -6.535 1 96.38 87 ALA A N 1
ATOM 655 C CA . ALA A 1 87 ? 10.711 20.172 -7.785 1 96.38 87 ALA A CA 1
ATOM 656 C C . ALA A 1 87 ? 9.508 20.625 -8.602 1 96.38 87 ALA A C 1
ATOM 658 O O . ALA A 1 87 ? 9.555 20.625 -9.836 1 96.38 87 ALA A O 1
ATOM 659 N N . ASN A 1 88 ? 8.445 20.969 -7.934 1 95.38 88 ASN A N 1
ATOM 660 C CA . ASN A 1 88 ? 7.246 21.422 -8.633 1 95.38 88 ASN A CA 1
ATOM 661 C C . ASN A 1 88 ? 7.434 22.797 -9.242 1 95.38 88 ASN A C 1
ATOM 663 O O . ASN A 1 88 ? 7.938 23.703 -8.586 1 95.38 88 ASN A O 1
ATOM 667 N N . GLU A 1 89 ? 7.016 23.031 -10.422 1 94.12 89 GLU A N 1
ATOM 668 C CA . GLU A 1 89 ? 7.207 24.297 -11.125 1 94.12 89 GLU A CA 1
ATOM 669 C C . GLU A 1 89 ? 6.074 25.281 -10.82 1 94.12 89 GLU A C 1
ATOM 671 O O . GLU A 1 89 ? 6.254 26.5 -10.914 1 94.12 89 GLU A O 1
ATOM 676 N N . GLN A 1 90 ? 5.004 24.672 -10.406 1 92.38 90 GLN A N 1
ATOM 677 C CA . GLN A 1 90 ? 3.797 25.5 -10.469 1 92.38 90 GLN A CA 1
ATOM 678 C C . GLN A 1 90 ? 3.246 25.781 -9.078 1 92.38 90 GLN A C 1
ATOM 680 O O . GLN A 1 90 ? 2.453 26.703 -8.891 1 92.38 90 GLN A O 1
ATOM 685 N N . ARG A 1 91 ? 3.691 25 -8.172 1 93.88 91 ARG A N 1
ATOM 686 C CA . ARG A 1 91 ? 3.027 25.125 -6.879 1 93.88 91 ARG A CA 1
ATOM 687 C C . ARG A 1 91 ? 4.023 24.969 -5.734 1 93.88 91 ARG A C 1
ATOM 689 O O . ARG A 1 91 ? 4.922 24.125 -5.797 1 93.88 91 ARG A O 1
ATOM 696 N N . ILE A 1 92 ? 3.906 25.797 -4.742 1 96 92 ILE A N 1
ATOM 697 C CA . ILE A 1 92 ? 4.648 25.672 -3.492 1 96 92 ILE A CA 1
ATOM 698 C C . ILE A 1 92 ? 3.74 25.109 -2.402 1 96 92 ILE A C 1
ATOM 700 O O . ILE A 1 92 ? 2.521 25.047 -2.578 1 96 92 ILE A O 1
ATOM 704 N N . GLY A 1 93 ? 4.305 24.609 -1.4 1 97.69 93 GLY A N 1
ATOM 705 C CA . GLY A 1 93 ? 3.486 24.25 -0.252 1 97.69 93 GLY A CA 1
ATOM 706 C C . GLY A 1 93 ? 3.41 22.75 -0.016 1 97.69 93 GLY A C 1
ATOM 707 O O . GLY A 1 93 ? 2.838 22.312 0.979 1 97.69 93 GLY A O 1
ATOM 708 N N . GLY A 1 94 ? 4.043 21.938 -0.902 1 97.44 94 GLY A N 1
ATOM 709 C CA . GLY A 1 94 ? 4.062 20.5 -0.702 1 97.44 94 GLY A CA 1
ATOM 710 C C . GLY A 1 94 ? 2.686 19.859 -0.795 1 97.44 94 GLY A C 1
ATOM 711 O O . GLY A 1 94 ? 1.982 20.031 -1.791 1 97.44 94 GLY A O 1
ATOM 712 N N . ARG A 1 95 ? 2.199 19.25 0.261 1 97.75 95 ARG A N 1
ATOM 713 C CA . ARG A 1 95 ? 0.939 18.516 0.254 1 97.75 95 ARG A CA 1
ATOM 714 C C . ARG A 1 95 ? -0.232 19.422 0.601 1 97.75 95 ARG A C 1
ATOM 716 O O . ARG A 1 95 ? -1.371 18.969 0.712 1 97.75 95 ARG A O 1
ATOM 723 N N . VAL A 1 96 ? 0.068 20.703 0.898 1 98.62 96 VAL A N 1
ATOM 724 C CA . VAL A 1 96 ? -1.011 21.688 0.858 1 98.62 96 VAL A CA 1
ATOM 725 C C . VAL A 1 96 ? -1.39 21.984 -0.591 1 98.62 96 VAL A C 1
ATOM 727 O O . VAL A 1 96 ? -0.652 22.656 -1.305 1 98.62 96 VAL A O 1
ATOM 730 N N . TYR A 1 97 ? -2.498 21.438 -1.011 1 98.44 97 TYR A N 1
ATOM 731 C CA . TYR A 1 97 ? -2.9 21.469 -2.412 1 98.44 97 TYR A CA 1
ATOM 732 C C . TYR A 1 97 ? -4.379 21.812 -2.547 1 98.44 97 TYR A C 1
ATOM 734 O O . TYR A 1 97 ? -5.246 20.984 -2.279 1 98.44 97 TYR A O 1
ATOM 742 N N . THR A 1 98 ? -4.676 23.078 -2.914 1 98.62 98 THR A N 1
ATOM 743 C CA . THR A 1 98 ? -6.016 23.562 -3.229 1 98.62 98 THR A CA 1
ATOM 744 C C . THR A 1 98 ? -6.211 23.672 -4.738 1 98.62 98 THR A C 1
ATOM 746 O O . THR A 1 98 ? -5.391 24.266 -5.434 1 98.62 98 THR A O 1
ATOM 749 N N . HIS A 1 99 ? -7.215 23.031 -5.262 1 98.62 99 HIS A N 1
ATOM 750 C CA . HIS A 1 99 ? -7.57 23.203 -6.664 1 98.62 99 HIS A CA 1
ATOM 751 C C . HIS A 1 99 ? -8.688 24.234 -6.828 1 98.62 99 HIS A C 1
ATOM 753 O O . HIS A 1 99 ? -9.758 24.094 -6.23 1 98.62 99 HIS A O 1
ATOM 759 N N . TYR A 1 100 ? -8.445 25.219 -7.617 1 98.5 100 TYR A N 1
ATOM 760 C CA . TYR A 1 100 ? -9.43 26.25 -7.895 1 98.5 100 TYR A CA 1
ATOM 761 C C . TYR A 1 100 ? -10.125 26.016 -9.227 1 98.5 100 TYR A C 1
ATOM 763 O O . TYR A 1 100 ? -9.469 25.875 -10.266 1 98.5 100 TYR A O 1
ATOM 771 N N . PHE A 1 101 ? -11.406 25.984 -9.211 1 98.44 101 PHE A N 1
ATOM 772 C CA . PHE A 1 101 ? -12.188 25.703 -10.406 1 98.44 101 PHE A CA 1
ATOM 773 C C . PHE A 1 101 ? -12.547 26.984 -11.141 1 98.44 101 PHE A C 1
ATOM 775 O O . PHE A 1 101 ? -13.039 26.953 -12.273 1 98.44 101 PHE A O 1
ATOM 782 N N . ASP A 1 102 ? -12.352 28.125 -10.508 1 97.25 102 ASP A N 1
ATOM 783 C CA . ASP A 1 102 ? -12.656 29.422 -11.125 1 97.25 102 ASP A CA 1
ATOM 784 C C . ASP A 1 102 ? -11.516 30.406 -10.93 1 97.25 102 ASP A C 1
ATOM 786 O O . ASP A 1 102 ? -10.672 30.234 -10.039 1 97.25 102 ASP A O 1
ATOM 790 N N . GLN A 1 103 ? -11.492 31.438 -11.648 1 96 103 GLN A N 1
ATOM 791 C CA . GLN A 1 103 ? -10.414 32.406 -11.633 1 96 103 GLN A CA 1
ATOM 792 C C . GLN A 1 103 ? -10.453 33.25 -10.367 1 96 103 GLN A C 1
ATOM 794 O O . GLN A 1 103 ? -9.414 33.688 -9.867 1 96 103 GLN A O 1
ATOM 799 N N . GLN A 1 104 ? -11.633 33.438 -9.836 1 95.69 104 GLN A N 1
ATOM 800 C CA . GLN A 1 104 ? -11.812 34.281 -8.648 1 95.69 104 GLN A CA 1
ATOM 801 C C . GLN A 1 104 ? -11.43 33.5 -7.383 1 95.69 104 GLN A C 1
ATOM 803 O O . GLN A 1 104 ? -11.414 34.094 -6.293 1 95.69 104 GLN A O 1
ATOM 808 N N . ARG A 1 105 ? -11.125 32.219 -7.484 1 96.56 105 ARG A N 1
ATOM 809 C CA . ARG A 1 105 ? -10.68 31.359 -6.395 1 96.56 105 ARG A CA 1
ATOM 810 C C . ARG A 1 105 ? -11.734 31.281 -5.293 1 96.56 105 ARG A C 1
ATOM 812 O O . ARG A 1 105 ? -11.398 31.266 -4.109 1 96.56 105 ARG A O 1
ATOM 819 N N . GLN A 1 106 ? -12.984 31.312 -5.73 1 94.31 106 GLN A N 1
ATOM 820 C CA . GLN A 1 106 ? -14.094 31.219 -4.789 1 94.31 106 GLN A CA 1
ATOM 821 C C . GLN A 1 106 ? -14.609 29.781 -4.707 1 94.31 106 GLN A C 1
ATOM 823 O O . GLN A 1 106 ? -15.156 29.359 -3.682 1 94.31 106 GLN A O 1
ATOM 828 N N . LEU A 1 107 ? -14.5 29.031 -5.812 1 97.62 107 LEU A N 1
ATOM 829 C CA . LEU A 1 107 ? -14.867 27.625 -5.883 1 97.62 107 LEU A CA 1
ATOM 830 C C . LEU A 1 107 ? -13.633 26.734 -5.863 1 97.62 107 LEU A C 1
ATOM 832 O O . LEU A 1 107 ? -12.914 26.641 -6.863 1 97.62 107 LEU A O 1
ATOM 836 N N . TYR A 1 108 ? -13.414 26.125 -4.719 1 98.31 108 TYR A N 1
ATOM 837 C CA . TYR A 1 108 ? -12.164 25.359 -4.609 1 98.31 108 TYR A CA 1
ATOM 838 C C . TYR A 1 108 ? -12.375 24.078 -3.811 1 98.31 108 TYR A C 1
ATOM 840 O O . TYR A 1 108 ? -13.352 23.953 -3.066 1 98.31 108 TYR A O 1
ATOM 848 N N . GLY A 1 109 ? -11.586 23.078 -4.082 1 98.44 109 GLY A N 1
ATOM 849 C CA . GLY A 1 109 ? -11.508 21.844 -3.32 1 98.44 109 GLY A CA 1
ATOM 850 C C . GLY A 1 109 ? -10.117 21.562 -2.785 1 98.44 109 GLY A C 1
ATOM 851 O O . GLY A 1 109 ? -9.117 21.828 -3.457 1 98.44 109 GLY A O 1
ATOM 852 N N . GLU A 1 110 ? -10.062 21.141 -1.557 1 98.62 110 GLU A N 1
ATOM 853 C CA . GLU A 1 110 ? -8.789 20.766 -0.94 1 98.62 110 GLU A CA 1
ATOM 854 C C . GLU A 1 110 ? -8.383 19.344 -1.323 1 98.62 110 GLU A C 1
ATOM 856 O O . GLU A 1 110 ? -9.062 18.391 -0.963 1 98.62 110 GLU A O 1
ATOM 861 N N . LEU A 1 111 ? -7.258 19.219 -1.995 1 98.56 111 LEU A N 1
ATOM 862 C CA . LEU A 1 111 ? -6.734 17.906 -2.395 1 98.56 111 LEU A CA 1
ATOM 863 C C . LEU A 1 111 ? -5.66 17.438 -1.426 1 98.56 111 LEU A C 1
ATOM 865 O O . LEU A 1 111 ? -5.32 16.25 -1.401 1 98.56 111 LEU A O 1
ATOM 869 N N . GLY A 1 112 ? -5.051 18.312 -0.667 1 98.06 112 GLY A N 1
ATOM 870 C CA . GLY A 1 112 ? -4.168 18.047 0.458 1 98.06 112 GLY A CA 1
ATOM 871 C C . GLY A 1 112 ? -4.797 18.375 1.8 1 98.06 112 GLY A C 1
ATOM 872 O O . GLY A 1 112 ? -5.914 17.938 2.09 1 98.06 112 GLY A O 1
ATOM 873 N N . ALA A 1 113 ? -4.152 19.078 2.66 1 98.19 113 ALA A N 1
ATOM 874 C CA . ALA A 1 113 ? -4.641 19.469 3.98 1 98.19 113 ALA A CA 1
ATOM 875 C C . ALA A 1 113 ? -5.949 20.25 3.871 1 98.19 113 ALA A C 1
ATOM 877 O O . ALA A 1 113 ? -6.078 21.141 3.025 1 98.19 113 ALA A O 1
ATOM 878 N N . MET A 1 114 ? -6.898 19.922 4.785 1 98.06 114 MET A N 1
ATOM 879 C CA . MET A 1 114 ? -8.195 20.547 4.594 1 98.06 114 MET A CA 1
ATOM 880 C C . MET A 1 114 ? -8.672 21.219 5.879 1 98.06 114 MET A C 1
ATOM 882 O O . MET A 1 114 ? -9.641 21.984 5.871 1 98.06 114 MET A O 1
ATOM 886 N N . ARG A 1 115 ? -8 20.938 6.984 1 98 115 ARG A N 1
ATOM 887 C CA . ARG A 1 115 ? -8.414 21.484 8.273 1 98 115 ARG A CA 1
ATOM 888 C C . ARG A 1 115 ? -7.305 21.344 9.305 1 98 115 ARG A C 1
ATOM 890 O O . ARG A 1 115 ? -6.312 20.656 9.07 1 98 115 ARG A O 1
ATOM 897 N N . PHE A 1 116 ? -7.383 22.031 10.414 1 98.38 116 PHE A N 1
ATOM 898 C CA . PHE A 1 116 ? -6.449 21.938 11.531 1 98.38 116 PHE A CA 1
ATOM 899 C C . PHE A 1 116 ? -7.145 22.25 12.852 1 98.38 116 PHE A C 1
ATOM 901 O O . PHE A 1 116 ? -8.062 23.078 12.891 1 98.38 116 PHE A O 1
ATOM 908 N N . PRO A 1 117 ? -6.746 21.641 13.945 1 97.5 117 PRO A N 1
ATOM 909 C CA . PRO A 1 117 ? -7.387 21.844 15.242 1 97.5 117 PRO A CA 1
ATOM 910 C C . PRO A 1 117 ? -6.82 23.031 16 1 97.5 117 PRO A C 1
ATOM 912 O O . PRO A 1 117 ? -5.781 23.578 15.625 1 97.5 117 PRO A O 1
ATOM 915 N N . VAL A 1 118 ? -7.512 23.375 17.047 1 97.12 118 VAL A N 1
ATOM 916 C CA . VAL A 1 118 ? -7.102 24.5 17.875 1 97.12 118 VAL A CA 1
ATOM 917 C C . VAL A 1 118 ? -5.828 24.141 18.641 1 97.12 118 VAL A C 1
ATOM 919 O O . VAL A 1 118 ? -5.094 25.031 19.078 1 97.12 118 VAL A O 1
ATOM 922 N N . SER A 1 119 ? -5.547 22.844 18.75 1 97.88 119 SER A N 1
ATOM 923 C CA . SER A 1 119 ? -4.418 22.406 19.562 1 97.88 119 SER A CA 1
ATOM 924 C C . SER A 1 119 ? -3.1 22.578 18.812 1 97.88 119 SER A C 1
ATOM 926 O O . SER A 1 119 ? -2.025 22.469 19.406 1 97.88 119 SER A O 1
ATOM 928 N N . HIS A 1 120 ? -3.109 22.75 17.5 1 98.62 120 HIS A N 1
ATOM 929 C CA . HIS A 1 120 ? -1.892 22.844 16.703 1 98.62 120 HIS A CA 1
ATOM 930 C C . HIS A 1 120 ? -1.259 24.234 16.812 1 98.62 120 HIS A C 1
ATOM 932 O O . HIS A 1 120 ? -1.267 25 15.859 1 98.62 120 HIS A O 1
ATOM 938 N N . ASN A 1 121 ? -0.59 24.453 17.875 1 98.38 121 ASN A N 1
ATOM 939 C CA . ASN A 1 121 ? -0.132 25.781 18.297 1 98.38 121 ASN A CA 1
ATOM 940 C C . ASN A 1 121 ? 0.935 26.328 17.344 1 98.38 121 ASN A C 1
ATOM 942 O O . ASN A 1 121 ? 1.018 27.531 17.125 1 98.38 121 ASN A O 1
ATOM 946 N N . THR A 1 122 ? 1.788 25.484 16.781 1 98.75 122 THR A N 1
ATOM 947 C CA . THR A 1 122 ? 2.768 25.984 15.82 1 98.75 122 THR A CA 1
ATOM 948 C C . THR A 1 122 ? 2.08 26.453 14.539 1 98.75 122 THR A C 1
ATOM 950 O O . THR A 1 122 ? 2.49 27.453 13.945 1 98.75 122 THR A O 1
ATOM 953 N N . THR A 1 123 ? 1.104 25.719 14.117 1 98.88 123 THR A N 1
ATOM 954 C CA . THR A 1 123 ? 0.307 26.156 12.977 1 98.88 123 THR A CA 1
ATOM 955 C C . THR A 1 123 ? -0.326 27.516 13.242 1 98.88 123 THR A C 1
ATOM 957 O O . THR A 1 123 ? -0.225 28.422 12.414 1 98.88 123 THR A O 1
ATOM 960 N N . TRP A 1 124 ? -0.909 27.672 14.398 1 98.75 124 TRP A N 1
ATOM 961 C CA . TRP A 1 124 ? -1.59 28.906 14.766 1 98.75 124 TRP A CA 1
ATOM 962 C C . TRP A 1 124 ? -0.594 30.062 14.914 1 98.75 124 TRP A C 1
ATOM 964 O O . TRP A 1 124 ? -0.918 31.219 14.625 1 98.75 124 TRP A O 1
ATOM 974 N N . HIS A 1 125 ? 0.618 29.766 15.352 1 98.06 125 HIS A N 1
ATOM 975 C CA . HIS A 1 125 ? 1.662 30.781 15.43 1 98.06 125 HIS A CA 1
ATOM 976 C C . HIS A 1 125 ? 1.813 31.516 14.102 1 98.06 125 HIS A C 1
ATOM 978 O O . HIS A 1 125 ? 1.795 32.75 14.062 1 98.06 125 HIS A O 1
ATOM 984 N N . TYR A 1 126 ? 1.899 30.781 13.016 1 98.25 126 TYR A N 1
ATOM 985 C CA . TYR A 1 126 ? 2.115 31.406 11.719 1 98.25 126 TYR A CA 1
ATOM 986 C C . TYR A 1 126 ? 0.822 32 11.18 1 98.25 126 TYR A C 1
ATOM 988 O O . TYR A 1 126 ? 0.847 33.031 10.492 1 98.25 126 TYR A O 1
ATOM 996 N N . ILE A 1 127 ? -0.302 31.344 11.438 1 98.44 127 ILE A N 1
ATOM 997 C CA . ILE A 1 127 ? -1.584 31.906 11.031 1 98.44 127 ILE A CA 1
ATOM 998 C C . ILE A 1 127 ? -1.755 33.312 11.633 1 98.44 127 ILE A C 1
ATOM 1000 O O . ILE A 1 127 ? -2.156 34.25 10.938 1 98.44 127 ILE A O 1
ATOM 1004 N N . ASP A 1 128 ? -1.466 33.406 12.922 1 97.38 128 ASP A N 1
ATOM 1005 C CA . ASP A 1 128 ? -1.564 34.688 13.625 1 97.38 128 ASP A CA 1
ATOM 1006 C C . ASP A 1 128 ? -0.554 35.688 13.078 1 97.38 128 ASP A C 1
ATOM 1008 O O . ASP A 1 128 ? -0.882 36.875 12.883 1 97.38 128 ASP A O 1
ATOM 1012 N N . LEU A 1 129 ? 0.621 35.219 12.859 1 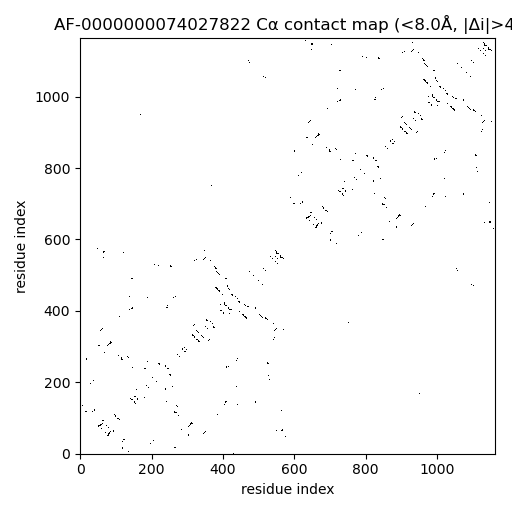95.81 129 LEU A N 1
ATOM 1013 C CA . LEU A 1 129 ? 1.688 36.094 12.359 1 95.81 129 LEU A CA 1
ATOM 1014 C C . LEU A 1 129 ? 1.318 36.688 11.008 1 95.81 129 LEU A C 1
ATOM 1016 O O . LEU A 1 129 ? 1.53 37.875 10.766 1 95.81 129 LEU A O 1
ATOM 1020 N N . PHE A 1 130 ? 0.806 35.844 10.133 1 96 130 PHE A N 1
ATOM 1021 C CA . PHE A 1 130 ? 0.498 36.281 8.773 1 96 130 PHE A CA 1
ATOM 1022 C C . PHE A 1 130 ? -0.896 36.906 8.695 1 96 130 PHE A C 1
ATOM 1024 O O . PHE A 1 130 ? -1.312 37.375 7.645 1 96 130 PHE A O 1
ATOM 1031 N N . LYS A 1 131 ? -1.624 36.812 9.781 1 95.94 131 LYS A N 1
ATOM 1032 C CA . LYS A 1 131 ? -2.971 37.375 9.883 1 95.94 131 LYS A CA 1
ATOM 1033 C C . LYS A 1 131 ? -3.906 36.75 8.859 1 95.94 131 LYS A C 1
ATOM 1035 O O . LYS A 1 131 ? -4.625 37.438 8.148 1 95.94 131 LYS A O 1
ATOM 1040 N N . LEU A 1 132 ? -3.781 35.5 8.766 1 97.94 132 LEU A N 1
ATOM 1041 C CA . LEU A 1 132 ? -4.684 34.781 7.887 1 97.94 132 LEU A CA 1
ATOM 1042 C C . LEU A 1 132 ? -6.055 34.625 8.531 1 97.94 132 LEU A C 1
ATOM 1044 O O . LEU A 1 132 ? -6.156 34.344 9.734 1 97.94 132 LEU A O 1
ATOM 1048 N N . ASN A 1 133 ? -7.102 34.781 7.773 1 98.06 133 ASN A N 1
ATOM 1049 C CA . ASN A 1 133 ? -8.445 34.531 8.266 1 98.06 133 ASN A CA 1
ATOM 1050 C C . ASN A 1 133 ? -8.703 33.031 8.438 1 98.06 133 ASN A C 1
ATOM 1052 O O . ASN A 1 133 ? -8.234 32.219 7.633 1 98.06 133 ASN A O 1
ATOM 1056 N N . THR A 1 134 ? -9.406 32.688 9.484 1 98.31 134 THR A N 1
ATOM 1057 C CA . THR A 1 134 ? -9.82 31.312 9.711 1 98.31 134 THR A CA 1
ATOM 1058 C C . THR A 1 134 ? -11.312 31.234 10.031 1 98.31 134 THR A C 1
ATOM 1060 O O . THR A 1 134 ? -11.906 32.219 10.461 1 98.31 134 THR A O 1
ATOM 1063 N N . ARG A 1 135 ? -11.938 30.188 9.789 1 96.75 135 ARG A N 1
ATOM 1064 C CA . ARG A 1 135 ? -13.32 29.891 10.156 1 96.75 135 ARG A CA 1
ATOM 1065 C C . ARG A 1 135 ? -13.477 28.453 10.609 1 96.75 135 ARG A C 1
ATOM 1067 O O . ARG A 1 135 ? -12.633 27.609 10.305 1 96.75 135 ARG A O 1
ATOM 1074 N N . PRO A 1 136 ? -14.547 28.188 11.32 1 94.94 136 PRO A N 1
ATOM 1075 C CA . PRO A 1 136 ? -14.773 26.812 11.75 1 94.94 136 PRO A CA 1
ATOM 1076 C C . PRO A 1 136 ? -14.938 25.844 10.578 1 94.94 136 PRO A C 1
ATOM 1078 O O . PRO A 1 136 ? -15.609 26.172 9.594 1 94.94 136 PRO A O 1
ATOM 1081 N N . PHE A 1 137 ? -14.25 24.797 10.602 1 96.5 137 PHE A N 1
ATOM 1082 C CA . PHE A 1 137 ? -14.516 23.625 9.758 1 96.5 137 PHE A CA 1
ATOM 1083 C C . PHE A 1 137 ? -15.547 22.719 10.398 1 96.5 137 PHE A C 1
ATOM 1085 O O . PHE A 1 137 ? -15.312 22.156 11.477 1 96.5 137 PHE A O 1
ATOM 1092 N N . ILE A 1 138 ? -16.688 22.594 9.812 1 94.31 138 ILE A N 1
ATOM 1093 C CA . ILE A 1 138 ? -17.734 21.766 10.367 1 94.31 138 ILE A CA 1
ATOM 1094 C C . ILE A 1 138 ? -17.375 20.281 10.203 1 94.31 138 ILE A C 1
ATOM 1096 O O . ILE A 1 138 ? -17.469 19.734 9.109 1 94.31 138 ILE A O 1
ATOM 1100 N N . GLN A 1 139 ? -17.062 19.656 11.297 1 92.19 139 GLN A N 1
ATOM 1101 C CA . GLN A 1 139 ? -16.516 18.297 11.305 1 92.19 139 GLN A CA 1
ATOM 1102 C C . GLN A 1 139 ? -17.609 17.266 11.125 1 92.19 139 GLN A C 1
ATOM 1104 O O . GLN A 1 139 ? -17.375 16.203 10.547 1 92.19 139 GLN A O 1
ATOM 1109 N N . THR A 1 140 ? -18.734 17.531 11.672 1 92.5 140 THR A N 1
ATOM 1110 C CA . THR A 1 140 ? -19.828 16.578 11.648 1 92.5 140 THR A CA 1
ATOM 1111 C C . THR A 1 140 ? -21.172 17.281 11.453 1 92.5 140 THR A C 1
ATOM 1113 O O . THR A 1 140 ? -21.359 18.391 11.93 1 92.5 140 THR A O 1
ATOM 1116 N N . ASN A 1 141 ? -22.047 16.703 10.758 1 93.25 141 ASN A N 1
ATOM 1117 C CA . ASN A 1 141 ? -23.422 17.141 10.578 1 93.25 141 ASN A CA 1
ATOM 1118 C C . ASN A 1 141 ? -24.406 15.969 10.727 1 93.25 141 ASN A C 1
ATOM 1120 O O . ASN A 1 141 ? -24.234 14.93 10.086 1 93.25 141 ASN A O 1
ATOM 1124 N N . GLU A 1 142 ? -25.344 16.125 11.539 1 92.12 142 GLU A N 1
ATOM 1125 C CA . GLU A 1 142 ? -26.266 15.039 11.852 1 92.12 142 GLU A CA 1
ATOM 1126 C C . GLU A 1 142 ? -27.141 14.695 10.648 1 92.12 142 GLU A C 1
ATOM 1128 O O . GLU A 1 142 ? -27.703 13.602 10.578 1 92.12 142 GLU A O 1
ATOM 1133 N N . ASN A 1 143 ? -27.281 15.664 9.688 1 95.44 143 ASN A N 1
ATOM 1134 C CA . ASN A 1 143 ? -28.094 15.398 8.492 1 95.44 143 ASN A CA 1
ATOM 1135 C C . ASN A 1 143 ? -27.312 14.594 7.461 1 95.44 143 ASN A C 1
ATOM 1137 O O . ASN A 1 143 ? -27.891 14.078 6.5 1 95.44 143 ASN A O 1
ATOM 1141 N N . ALA A 1 144 ? -25.984 14.469 7.645 1 96.75 144 ALA A N 1
ATOM 1142 C CA . ALA A 1 144 ? -25.188 13.656 6.727 1 96.75 144 ALA A CA 1
ATOM 1143 C C . ALA A 1 144 ? -25.531 12.18 6.871 1 96.75 144 ALA A C 1
ATOM 1145 O O . ALA A 1 144 ? -26.359 11.805 7.699 1 96.75 144 ALA A O 1
ATOM 1146 N N . PHE A 1 145 ? -24.891 11.367 6.047 1 98.44 145 PHE A N 1
ATOM 1147 C CA . PHE A 1 145 ? -25.328 9.984 5.98 1 98.44 145 PHE A CA 1
ATOM 1148 C C . PHE A 1 145 ? -24.234 9.039 6.457 1 98.44 145 PHE A C 1
ATOM 1150 O O . PHE A 1 145 ? -23.047 9.359 6.363 1 98.44 145 PHE A O 1
ATOM 1157 N N . ILE A 1 146 ? -24.656 7.957 7.051 1 98.25 146 ILE A N 1
ATOM 1158 C CA . ILE A 1 146 ? -23.891 6.723 7.156 1 98.25 146 ILE A CA 1
ATOM 1159 C C . ILE A 1 146 ? -24.5 5.656 6.25 1 98.25 146 ILE A C 1
ATOM 1161 O O . ILE A 1 146 ? -25.672 5.305 6.395 1 98.25 146 ILE A O 1
ATOM 1165 N N . TYR A 1 147 ? -23.75 5.25 5.289 1 98.69 147 TYR A N 1
ATOM 1166 C CA . TYR A 1 147 ? -24.219 4.277 4.312 1 98.69 147 TYR A CA 1
ATOM 1167 C C . TYR A 1 147 ? -23.375 3.008 4.355 1 98.69 147 TYR A C 1
ATOM 1169 O O . TYR A 1 147 ? -22.219 3.008 3.928 1 98.69 147 TYR A O 1
ATOM 1177 N N . VAL A 1 148 ? -23.953 1.917 4.828 1 98.31 148 VAL A N 1
ATOM 1178 C CA . VAL A 1 148 ? -23.219 0.667 5.016 1 98.31 148 VAL A CA 1
ATOM 1179 C C . VAL A 1 148 ? -24.109 -0.512 4.613 1 98.31 148 VAL A C 1
ATOM 1181 O O . VAL A 1 148 ? -25.266 -0.604 5.039 1 98.31 148 VAL A O 1
ATOM 1184 N N . ARG A 1 149 ? -23.562 -1.363 3.793 1 97.44 149 ARG A N 1
ATOM 1185 C CA . ARG A 1 149 ? -24.234 -2.59 3.375 1 97.44 149 ARG A CA 1
ATOM 1186 C C . ARG A 1 149 ? -25.594 -2.289 2.748 1 97.44 149 ARG A C 1
ATOM 1188 O O . ARG A 1 149 ? -26.594 -2.943 3.066 1 97.44 149 ARG A O 1
ATOM 1195 N N . GLY A 1 150 ? -25.641 -1.256 2.012 1 96.19 150 GLY A N 1
ATOM 1196 C CA . GLY A 1 150 ? -26.844 -0.911 1.275 1 96.19 150 GLY A CA 1
ATOM 1197 C C . GLY A 1 150 ? -27.891 -0.203 2.125 1 96.19 150 GLY A C 1
ATOM 1198 O O . GLY A 1 150 ? -29 0.057 1.666 1 96.19 150 GLY A O 1
ATOM 1199 N N . VAL A 1 151 ? -27.531 0.109 3.348 1 98.12 151 VAL A N 1
ATOM 1200 C CA . VAL A 1 151 ? -28.453 0.786 4.262 1 98.12 151 VAL A CA 1
ATOM 1201 C C . VAL A 1 151 ? -27.984 2.223 4.488 1 98.12 151 VAL A C 1
ATOM 1203 O O . VAL A 1 151 ? -26.828 2.459 4.848 1 98.12 151 VAL A O 1
ATOM 1206 N N . ARG A 1 152 ? -28.891 3.15 4.234 1 98.31 152 ARG A N 1
ATOM 1207 C CA . ARG A 1 152 ? -28.625 4.57 4.445 1 98.31 152 ARG A CA 1
ATOM 1208 C C . ARG A 1 152 ? -29.328 5.078 5.699 1 98.31 152 ARG A C 1
ATOM 1210 O O . ARG A 1 152 ? -30.531 4.914 5.852 1 98.31 152 ARG A O 1
ATOM 1217 N N . VAL A 1 153 ? -28.609 5.715 6.582 1 98.38 153 VAL A N 1
ATOM 1218 C CA . VAL A 1 153 ? -29.203 6.336 7.762 1 98.38 153 VAL A CA 1
ATOM 1219 C C . VAL A 1 153 ? -28.578 7.711 7.996 1 98.38 153 VAL A C 1
ATOM 1221 O O . VAL A 1 153 ? -27.484 7.984 7.523 1 98.38 153 VAL A O 1
ATOM 1224 N N . ARG A 1 154 ? -29.281 8.57 8.664 1 97 154 ARG A N 1
ATOM 1225 C CA . ARG A 1 154 ? -28.719 9.844 9.094 1 97 154 ARG A CA 1
ATOM 1226 C C . ARG A 1 154 ? -27.719 9.648 10.219 1 97 154 ARG A C 1
ATOM 1228 O O . ARG A 1 154 ? -27.828 8.695 10.992 1 97 154 ARG A O 1
ATOM 1235 N N . ASN A 1 155 ? -26.781 10.531 10.258 1 94.94 155 ASN A N 1
ATOM 1236 C CA . ASN A 1 155 ? -25.719 10.484 11.266 1 94.94 155 ASN A CA 1
ATOM 1237 C C . ASN A 1 155 ? -26.172 11.125 12.57 1 94.94 155 ASN A C 1
ATOM 1239 O O . ASN A 1 155 ? -25.594 12.133 13 1 94.94 155 ASN A O 1
ATOM 1243 N N . ASP A 1 156 ? -27.094 10.453 13.273 1 92.88 156 ASP A N 1
ATOM 1244 C CA . ASP A 1 156 ? -27.609 11 14.523 1 92.88 156 ASP A CA 1
ATOM 1245 C C . ASP A 1 156 ? -26.578 10.914 15.633 1 92.88 156 ASP A C 1
ATOM 1247 O O . ASP A 1 156 ? -25.797 9.953 15.703 1 92.88 156 ASP A O 1
ATOM 1251 N N . PRO A 1 157 ? -26.484 11.906 16.531 1 89.81 157 PRO A N 1
ATOM 1252 C CA . PRO A 1 157 ? -25.453 11.992 17.562 1 89.81 157 PRO A CA 1
ATOM 1253 C C . PRO A 1 157 ? -25.453 10.805 18.516 1 89.81 157 PRO A C 1
ATOM 1255 O O . PRO A 1 157 ? -24.391 10.43 19.047 1 89.81 157 PRO A O 1
ATOM 1258 N N . GLY A 1 158 ? -26.594 10.133 18.688 1 90.12 158 GLY A N 1
ATOM 1259 C CA . GLY A 1 158 ? -26.656 9.031 19.641 1 90.12 158 GLY A CA 1
ATOM 1260 C C . GLY A 1 158 ? -26.344 7.688 19 1 90.12 158 GLY A C 1
ATOM 1261 O O . GLY A 1 158 ? -26.25 6.672 19.703 1 90.12 158 GLY A O 1
ATOM 1262 N N . GLY A 1 159 ? -26.234 7.691 17.703 1 94 159 GLY A N 1
ATOM 1263 C CA . GLY A 1 159 ? -25.906 6.477 16.984 1 94 159 GLY A CA 1
ATOM 1264 C C . GLY A 1 159 ? -27.047 5.48 16.922 1 94 159 GLY A C 1
ATOM 1265 O O . GLY A 1 159 ? -26.828 4.289 16.688 1 94 159 GLY A O 1
ATOM 1266 N N . LYS A 1 160 ? -28.234 5.883 17.188 1 96.19 160 LYS A N 1
ATOM 1267 C CA . LYS A 1 160 ? -29.406 5.004 17.281 1 96.19 160 LYS A CA 1
ATOM 1268 C C . LYS A 1 160 ? -29.75 4.418 15.914 1 96.19 160 LYS A C 1
ATOM 1270 O O . LYS A 1 160 ? -30.188 3.27 15.812 1 96.19 160 LYS A O 1
ATOM 1275 N N . ASN A 1 161 ? -29.625 5.227 14.891 1 97.56 161 ASN A N 1
ATOM 1276 C CA . ASN A 1 161 ? -29.922 4.754 13.547 1 97.56 161 ASN A CA 1
ATOM 1277 C C . ASN A 1 161 ? -29.016 3.594 13.141 1 97.56 161 ASN A C 1
ATOM 1279 O O . ASN A 1 161 ? -29.484 2.59 12.602 1 97.56 161 ASN A O 1
ATOM 1283 N N . VAL A 1 162 ? -27.75 3.73 13.438 1 98 162 VAL A N 1
ATOM 1284 C CA . VAL A 1 162 ? -26.797 2.674 13.133 1 98 162 VAL A CA 1
ATOM 1285 C C . VAL A 1 162 ? -27.141 1.414 13.922 1 98 162 VAL A C 1
ATOM 1287 O O . VAL A 1 162 ? -27.141 0.311 13.367 1 98 162 VAL A O 1
ATOM 1290 N N . GLN A 1 163 ? -27.422 1.604 15.172 1 97.94 163 GLN A N 1
ATOM 1291 C CA . GLN A 1 163 ? -27.766 0.486 16.047 1 97.94 163 GLN A CA 1
ATOM 1292 C C . GLN A 1 163 ? -28.984 -0.256 15.523 1 97.94 163 GLN A C 1
ATOM 1294 O O . GLN A 1 163 ? -29.016 -1.488 15.5 1 97.94 163 GLN A O 1
ATOM 1299 N N . LYS A 1 164 ? -29.953 0.465 15.102 1 98 164 LYS A N 1
ATOM 1300 C CA . LYS A 1 164 ? -31.234 -0.111 14.703 1 98 164 LYS A CA 1
ATOM 1301 C C . LYS A 1 164 ? -31.141 -0.748 13.32 1 98 164 LYS A C 1
ATOM 1303 O O . LYS A 1 164 ? -31.656 -1.841 13.094 1 98 164 LYS A O 1
ATOM 1308 N N . TYR A 1 165 ? -30.453 -0.083 12.391 1 98.38 165 TYR A N 1
ATOM 1309 C CA . TYR A 1 165 ? -30.641 -0.471 11 1 98.38 165 TYR A CA 1
ATOM 1310 C C . TYR A 1 165 ? -29.391 -1.13 10.438 1 98.38 165 TYR A C 1
ATOM 1312 O O . TYR A 1 165 ? -29.453 -1.894 9.477 1 98.38 165 TYR A O 1
ATOM 1320 N N . ILE A 1 166 ? -28.203 -0.879 11.023 1 98.31 166 ILE A N 1
ATOM 1321 C CA . ILE A 1 166 ? -26.953 -1.369 10.438 1 98.31 166 ILE A CA 1
ATOM 1322 C C . ILE A 1 166 ? -26.422 -2.545 11.258 1 98.31 166 ILE A C 1
ATOM 1324 O O . ILE A 1 166 ? -25.938 -3.529 10.703 1 98.31 166 ILE A O 1
ATOM 1328 N N . TYR A 1 167 ? -26.578 -2.576 12.602 1 98.44 167 TYR A N 1
ATOM 1329 C CA . TYR A 1 167 ? -26.078 -3.619 13.484 1 98.44 167 TYR A CA 1
ATOM 1330 C C . TYR A 1 167 ? -26.562 -4.992 13.047 1 98.44 167 TYR A C 1
ATOM 1332 O O . TYR A 1 167 ? -25.812 -5.973 13.094 1 98.44 167 TYR A O 1
ATOM 1340 N N . PRO A 1 168 ? -27.812 -5.121 12.555 1 97.88 168 PRO A N 1
ATOM 1341 C CA . PRO A 1 168 ? -28.328 -6.445 12.188 1 97.88 168 PRO A CA 1
ATOM 1342 C C . PRO A 1 168 ? -27.547 -7.078 11.039 1 97.88 168 PRO A C 1
ATOM 1344 O O . PRO A 1 168 ? -27.656 -8.281 10.797 1 97.88 168 PRO A O 1
ATOM 1347 N N . LYS A 1 169 ? -26.734 -6.273 10.297 1 97.56 169 LYS A N 1
ATOM 1348 C CA . LYS A 1 169 ? -25.969 -6.785 9.164 1 97.56 169 LYS A CA 1
ATOM 1349 C C . LYS A 1 169 ? -24.672 -7.43 9.625 1 97.56 169 LYS A C 1
ATOM 1351 O O . LYS A 1 169 ? -23.969 -8.062 8.836 1 97.56 169 LYS A O 1
ATOM 1356 N N . PHE A 1 170 ? -24.344 -7.379 10.891 1 97.88 170 PHE A N 1
ATOM 1357 C CA . PHE A 1 170 ? -23.062 -7.859 11.414 1 97.88 170 PHE A CA 1
ATOM 1358 C C . PHE A 1 170 ? -23.297 -8.828 12.57 1 97.88 170 PHE A C 1
ATOM 1360 O O . PHE A 1 170 ? -24.297 -8.734 13.281 1 97.88 170 PHE A O 1
ATOM 1367 N N . ASN A 1 171 ? -22.328 -9.766 12.727 1 96.81 171 ASN A N 1
ATOM 1368 C CA . ASN A 1 171 ? -22.391 -10.742 13.805 1 96.81 171 ASN A CA 1
ATOM 1369 C C . ASN A 1 171 ? -21.734 -10.227 15.078 1 96.81 171 ASN A C 1
ATOM 1371 O O . ASN A 1 171 ? -20.625 -10.648 15.43 1 96.81 171 ASN A O 1
ATOM 1375 N N . MET A 1 172 ? -22.484 -9.414 15.836 1 97.94 172 MET A N 1
ATOM 1376 C CA . MET A 1 172 ? -21.984 -8.812 17.062 1 97.94 172 MET A CA 1
ATOM 1377 C C . MET A 1 172 ? -22.547 -9.539 18.281 1 97.94 172 MET A C 1
ATOM 1379 O O . MET A 1 172 ? -23.578 -10.203 18.203 1 97.94 172 MET A O 1
ATOM 1383 N N . THR A 1 173 ? -21.938 -9.469 19.422 1 98.12 173 THR A N 1
ATOM 1384 C CA . THR A 1 173 ? -22.453 -10.055 20.656 1 98.12 173 THR A CA 1
ATOM 1385 C C . THR A 1 173 ? -23.609 -9.242 21.203 1 98.12 173 THR A C 1
ATOM 1387 O O . THR A 1 173 ? -23.781 -8.07 20.859 1 98.12 173 THR A O 1
ATOM 1390 N N . PRO A 1 174 ? -24.391 -9.859 22.031 1 97.75 174 PRO A N 1
ATOM 1391 C CA . PRO A 1 174 ? -25.516 -9.125 22.641 1 97.75 174 PRO A CA 1
ATOM 1392 C C . PRO A 1 174 ? -25.047 -7.906 23.422 1 97.75 174 PRO A C 1
ATOM 1394 O O . PRO A 1 174 ? -25.703 -6.859 23.375 1 97.75 174 PRO A O 1
ATOM 1397 N N . GLU A 1 175 ? -23.984 -8.047 24.125 1 98.06 175 GLU A N 1
ATOM 1398 C CA . GLU A 1 175 ? -23.453 -6.938 24.906 1 98.06 175 GLU A CA 1
ATOM 1399 C C . GLU A 1 175 ? -23.062 -5.773 24.016 1 98.06 175 GLU A C 1
ATOM 1401 O O . GLU A 1 175 ? -23.312 -4.613 24.344 1 98.06 175 GLU A O 1
ATOM 1406 N N . GLU A 1 176 ? -22.422 -6.062 22.922 1 98.44 176 GLU A N 1
ATOM 1407 C CA . GLU A 1 176 ? -21.984 -5.039 21.969 1 98.44 176 GLU A CA 1
ATOM 1408 C C . GLU A 1 176 ? -23.188 -4.324 21.344 1 98.44 176 GLU A C 1
ATOM 1410 O O . GLU A 1 176 ? -23.141 -3.117 21.094 1 98.44 176 GLU A O 1
ATOM 1415 N N . LYS A 1 177 ? -24.25 -5.051 21.125 1 98.12 177 LYS A N 1
ATOM 1416 C CA . LYS A 1 177 ? -25.438 -4.5 20.484 1 98.12 177 LYS A CA 1
ATOM 1417 C C . LYS A 1 177 ? -26.141 -3.496 21.406 1 98.12 177 LYS A C 1
ATOM 1419 O O . LYS A 1 177 ? -26.922 -2.66 20.922 1 98.12 177 LYS A O 1
ATOM 1424 N N . ASP A 1 178 ? -25.859 -3.588 22.641 1 97.56 178 ASP A N 1
ATOM 1425 C CA . ASP A 1 178 ? -26.484 -2.691 23.609 1 97.56 178 ASP A CA 1
ATOM 1426 C C . ASP A 1 178 ? -25.75 -1.354 23.672 1 97.56 178 ASP A C 1
ATOM 1428 O O . ASP A 1 178 ? -26.266 -0.389 24.25 1 97.56 178 ASP A O 1
ATOM 1432 N N . LEU A 1 179 ? -24.625 -1.265 23.078 1 97.31 179 LEU A N 1
ATOM 1433 C CA . LEU A 1 179 ? -23.828 -0.047 23.078 1 97.31 179 LEU A CA 1
ATOM 1434 C C . LEU A 1 179 ? -23.922 0.66 21.719 1 97.31 179 LEU A C 1
ATOM 1436 O O . LEU A 1 179 ? -24.062 0.011 20.688 1 97.31 179 LEU A O 1
ATOM 1440 N N . SER A 1 180 ? -23.875 2.004 21.703 1 95.94 180 SER A N 1
ATOM 1441 C CA . SER A 1 180 ? -23.75 2.727 20.453 1 95.94 180 SER A CA 1
ATOM 1442 C C . SER A 1 180 ? -22.375 2.504 19.812 1 95.94 180 SER A C 1
ATOM 1444 O O . SER A 1 180 ? -21.438 2.062 20.484 1 95.94 180 SER A O 1
ATOM 1446 N N . TRP A 1 181 ? -22.297 2.713 18.484 1 96 181 TRP A N 1
ATOM 1447 C CA . TRP A 1 181 ? -21.016 2.529 17.828 1 96 181 TRP A CA 1
ATOM 1448 C C . TRP A 1 181 ? -19.969 3.5 18.375 1 96 181 TRP A C 1
ATOM 1450 O O . TRP A 1 181 ? -18.781 3.182 18.422 1 96 181 TRP A O 1
ATOM 1460 N N . GLN A 1 182 ? -20.359 4.648 18.875 1 94.44 182 GLN A N 1
ATOM 1461 C CA . GLN A 1 182 ? -19.453 5.605 19.5 1 94.44 182 GLN A CA 1
ATOM 1462 C C . GLN A 1 182 ? -18.891 5.055 20.812 1 94.44 182 GLN A C 1
ATOM 1464 O O . GLN A 1 182 ? -17.703 5.234 21.109 1 94.44 182 GLN A O 1
ATOM 1469 N N . GLU A 1 183 ? -19.75 4.418 21.547 1 95.19 183 GLU A N 1
ATOM 1470 C CA . GLU A 1 183 ? -19.297 3.779 22.781 1 95.19 183 GLU A CA 1
ATOM 1471 C C . GLU A 1 183 ? -18.312 2.658 22.484 1 95.19 183 GLU A C 1
ATOM 1473 O O . GLU A 1 183 ? -17.344 2.477 23.219 1 95.19 183 GLU A O 1
ATOM 1478 N N . LEU A 1 184 ? -18.578 1.904 21.453 1 97.25 184 LEU A N 1
ATOM 1479 C CA . LEU A 1 184 ? -17.656 0.853 21.047 1 97.25 184 LEU A CA 1
ATOM 1480 C C . LEU A 1 184 ? -16.312 1.444 20.609 1 97.25 184 LEU A C 1
ATOM 1482 O O . LEU A 1 184 ? -15.258 0.872 20.891 1 97.25 184 LEU A O 1
ATOM 1486 N N . GLU A 1 185 ? -16.312 2.574 19.953 1 95.19 185 GLU A N 1
ATOM 1487 C CA . GLU A 1 185 ? -15.078 3.27 19.609 1 95.19 185 GLU A CA 1
ATOM 1488 C C . GLU A 1 185 ? -14.328 3.725 20.859 1 95.19 185 GLU A C 1
ATOM 1490 O O . GLU A 1 185 ? -13.094 3.707 20.891 1 95.19 185 GLU A O 1
ATOM 1495 N N . ASN A 1 186 ? -15.102 4.18 21.812 1 94.81 186 ASN A N 1
ATOM 1496 C CA . ASN A 1 186 ? -14.477 4.574 23.078 1 94.81 186 ASN A CA 1
ATOM 1497 C C . ASN A 1 186 ? -13.727 3.414 23.719 1 94.81 186 ASN A C 1
ATOM 1499 O O . ASN A 1 186 ? -12.617 3.592 24.219 1 94.81 186 ASN A O 1
ATOM 1503 N N . ILE A 1 187 ? -14.32 2.289 23.688 1 96.56 187 ILE A N 1
ATOM 1504 C CA . ILE A 1 187 ? -13.711 1.081 24.234 1 96.56 187 ILE A CA 1
ATOM 1505 C C . ILE A 1 187 ? -12.445 0.747 23.453 1 96.56 187 ILE A C 1
ATOM 1507 O O . ILE A 1 187 ? -11.406 0.425 24.031 1 96.56 187 ILE A O 1
ATOM 1511 N N . ALA A 1 188 ? -12.492 0.918 22.156 1 96.75 188 ALA A N 1
ATOM 1512 C CA . ALA A 1 188 ? -11.406 0.519 21.266 1 96.75 188 ALA A CA 1
ATOM 1513 C C . ALA A 1 188 ? -10.234 1.493 21.359 1 96.75 188 ALA A C 1
ATOM 1515 O O . ALA A 1 188 ? -9.078 1.09 21.25 1 96.75 188 ALA A O 1
ATOM 1516 N N . PHE A 1 189 ? -10.539 2.781 21.578 1 95 189 PHE A N 1
ATOM 1517 C CA . PHE A 1 189 ? -9.492 3.764 21.312 1 95 189 PHE A CA 1
ATOM 1518 C C . PHE A 1 189 ? -9.266 4.645 22.547 1 95 189 PHE A C 1
ATOM 1520 O O . PHE A 1 189 ? -8.125 4.879 22.938 1 95 189 PHE A O 1
ATOM 1527 N N . PHE A 1 190 ? -10.266 5.121 23.25 1 94 190 PHE A N 1
ATOM 1528 C CA . PHE A 1 190 ? -10.125 6.074 24.344 1 94 190 PHE A CA 1
ATOM 1529 C C . PHE A 1 190 ? -9.719 5.371 25.625 1 94 190 PHE A C 1
ATOM 1531 O O . PHE A 1 190 ? -8.844 5.855 26.359 1 94 190 PHE A O 1
ATOM 1538 N N . GLU A 1 191 ? -10.32 4.246 25.875 1 95.12 191 GLU A N 1
ATOM 1539 C CA . GLU A 1 191 ? -10.023 3.535 27.125 1 95.12 191 GLU A CA 1
ATOM 1540 C C . GLU A 1 191 ? -8.562 3.105 27.172 1 95.12 191 GLU A C 1
ATOM 1542 O O . GLU A 1 191 ? -7.902 3.242 28.203 1 95.12 191 GLU A O 1
ATOM 1547 N N . PRO A 1 192 ? -8.078 2.639 26.062 1 96 192 PRO A N 1
ATOM 1548 C CA . PRO A 1 192 ? -6.652 2.297 26.094 1 96 192 PRO A CA 1
ATOM 1549 C C . PRO A 1 192 ? -5.762 3.504 26.375 1 96 192 PRO A C 1
ATOM 1551 O O . PRO A 1 192 ? -4.727 3.371 27.016 1 96 192 PRO A O 1
ATOM 1554 N N . LEU A 1 193 ? -6.062 4.676 25.844 1 96.38 193 LEU A N 1
ATOM 1555 C CA . LEU A 1 193 ? -5.297 5.883 26.141 1 96.38 193 LEU A CA 1
ATOM 1556 C C . LEU A 1 193 ? -5.336 6.195 27.641 1 96.38 193 LEU A C 1
ATOM 1558 O O . LEU A 1 193 ? -4.305 6.488 28.234 1 96.38 193 LEU A O 1
ATOM 1562 N N . LEU A 1 194 ? -6.512 6.094 28.188 1 95.25 194 LEU A N 1
ATOM 1563 C CA . LEU A 1 194 ? -6.703 6.453 29.594 1 95.25 194 LEU A CA 1
ATOM 1564 C C . LEU A 1 194 ? -6.039 5.43 30.5 1 95.25 194 LEU A C 1
ATOM 1566 O O . LEU A 1 194 ? -5.75 5.727 31.672 1 95.25 194 LEU A O 1
ATOM 1570 N N . ALA A 1 195 ? -5.805 4.27 29.953 1 95.81 195 ALA A N 1
ATOM 1571 C CA . ALA A 1 195 ? -5.133 3.232 30.734 1 95.81 195 ALA A CA 1
ATOM 1572 C C . ALA A 1 195 ? -3.648 3.551 30.906 1 95.81 195 ALA A C 1
ATOM 1574 O O . ALA A 1 195 ? -2.984 3.002 31.781 1 95.81 195 ALA A O 1
ATOM 1575 N N . ILE A 1 196 ? -3.121 4.383 30.078 1 97.12 196 ILE A N 1
ATOM 1576 C CA . ILE A 1 196 ? -1.743 4.836 30.234 1 97.12 196 ILE A CA 1
ATOM 1577 C C . ILE A 1 196 ? -1.672 5.918 31.312 1 97.12 196 ILE A C 1
ATOM 1579 O O . ILE A 1 196 ? -2.396 6.914 31.25 1 97.12 196 ILE A O 1
ATOM 1583 N N . PRO A 1 197 ? -0.786 5.805 32.281 1 96.06 197 PRO A N 1
ATOM 1584 C CA . PRO A 1 197 ? -0.674 6.824 33.344 1 96.06 197 PRO A CA 1
ATOM 1585 C C . PRO A 1 197 ? -0.379 8.211 32.781 1 96.06 197 PRO A C 1
ATOM 1587 O O . PRO A 1 197 ? 0.387 8.352 31.812 1 96.06 197 PRO A O 1
ATOM 1590 N N . SER A 1 198 ? -0.975 9.211 33.406 1 93.81 198 SER A N 1
ATOM 1591 C CA . SER A 1 198 ? -0.899 10.578 32.906 1 93.81 198 SER A CA 1
ATOM 1592 C C . SER A 1 198 ? 0.548 11.047 32.781 1 93.81 198 SER A C 1
ATOM 1594 O O . SER A 1 198 ? 0.883 11.82 31.891 1 93.81 198 SER A O 1
ATOM 1596 N N . GLU A 1 199 ? 1.397 10.555 33.656 1 94.81 199 GLU A N 1
ATOM 1597 C CA . GLU A 1 199 ? 2.801 10.961 33.656 1 94.81 199 GLU A CA 1
ATOM 1598 C C . GLU A 1 199 ? 3.535 10.391 32.438 1 94.81 199 GLU A C 1
ATOM 1600 O O . GLU A 1 199 ? 4.602 10.891 32.062 1 94.81 199 GLU A O 1
ATOM 1605 N N . ILE A 1 200 ? 2.93 9.352 31.875 1 97.19 200 ILE A N 1
ATOM 1606 C CA . ILE A 1 200 ? 3.568 8.656 30.766 1 97.19 200 ILE A CA 1
ATOM 1607 C C . ILE A 1 200 ? 2.961 9.133 29.438 1 97.19 200 ILE A C 1
ATOM 1609 O O . ILE A 1 200 ? 3.629 9.117 28.406 1 97.19 200 ILE A O 1
ATOM 1613 N N . ARG A 1 201 ? 1.745 9.633 29.359 1 97.25 201 ARG A N 1
ATOM 1614 C CA . ARG A 1 201 ? 0.985 9.945 28.156 1 97.25 201 ARG A CA 1
ATOM 1615 C C . ARG A 1 201 ? 1.702 10.992 27.312 1 97.25 201 ARG A C 1
ATOM 1617 O O . ARG A 1 201 ? 1.594 10.984 26.078 1 97.25 201 ARG A O 1
ATOM 1624 N N . LYS A 1 202 ? 2.404 11.828 28 1 97.06 202 LYS A N 1
ATOM 1625 C CA . LYS A 1 202 ? 3.064 12.898 27.25 1 97.06 202 LYS A CA 1
ATOM 1626 C C . LYS A 1 202 ? 4.07 12.336 26.25 1 97.06 202 LYS A C 1
ATOM 1628 O O . LYS A 1 202 ? 4.379 12.984 25.25 1 97.06 202 LYS A O 1
ATOM 1633 N N . GLN A 1 203 ? 4.594 11.078 26.516 1 98.06 203 GLN A N 1
ATOM 1634 C CA . GLN A 1 203 ? 5.551 10.438 25.625 1 98.06 203 GLN A CA 1
ATOM 1635 C C . GLN A 1 203 ? 4.953 10.227 24.234 1 98.06 203 GLN A C 1
ATOM 1637 O O . GLN A 1 203 ? 5.684 10.039 23.25 1 98.06 203 GLN A O 1
ATOM 1642 N N . ILE A 1 204 ? 3.652 10.297 24.125 1 98.12 204 ILE A N 1
ATOM 1643 C CA . ILE A 1 204 ? 2.955 10.133 22.844 1 98.12 204 ILE A CA 1
ATOM 1644 C C . ILE A 1 204 ? 3.322 11.273 21.906 1 98.12 204 ILE A C 1
ATOM 1646 O O . ILE A 1 204 ? 3.389 11.086 20.688 1 98.12 204 ILE A O 1
ATOM 1650 N N . LEU A 1 205 ? 3.68 12.445 22.469 1 98 205 LEU A N 1
ATOM 1651 C CA . LEU A 1 205 ? 4.008 13.617 21.656 1 98 205 LEU A CA 1
ATOM 1652 C C . LEU A 1 205 ? 5.484 13.977 21.797 1 98 205 LEU A C 1
ATOM 1654 O O . LEU A 1 205 ? 5.875 15.117 21.531 1 98 205 LEU A O 1
ATOM 1658 N N . GLU A 1 206 ? 6.312 13.016 22.219 1 97.5 206 GLU A N 1
ATOM 1659 C CA . GLU A 1 206 ? 7.746 13.242 22.344 1 97.5 206 GLU A CA 1
ATOM 1660 C C . GLU A 1 206 ? 8.547 12.266 21.5 1 97.5 206 GLU A C 1
ATOM 1662 O O . GLU A 1 206 ? 8.109 11.133 21.266 1 97.5 206 GLU A O 1
ATOM 1667 N N . ILE A 1 207 ? 9.625 12.719 20.984 1 97.44 207 ILE A N 1
ATOM 1668 C CA . ILE A 1 207 ? 10.625 11.836 20.391 1 97.44 207 ILE A CA 1
ATOM 1669 C C . ILE A 1 207 ? 11.68 11.469 21.438 1 97.44 207 ILE A C 1
ATOM 1671 O O . ILE A 1 207 ? 12.367 12.336 21.969 1 97.44 207 ILE A O 1
ATOM 1675 N N . ARG A 1 208 ? 11.781 10.18 21.688 1 96.81 208 ARG A N 1
ATOM 1676 C CA . ARG A 1 208 ? 12.68 9.703 22.75 1 96.81 208 ARG A CA 1
ATOM 1677 C C . ARG A 1 208 ? 13.578 8.586 22.234 1 96.81 208 ARG A C 1
ATOM 1679 O O . ARG A 1 208 ? 13.25 7.922 21.25 1 96.81 208 ARG A O 1
ATOM 1686 N N . ASP A 1 209 ? 14.656 8.422 22.984 1 95.31 209 ASP A N 1
ATOM 1687 C CA . ASP A 1 209 ? 15.516 7.277 22.719 1 95.31 209 ASP A CA 1
ATOM 1688 C C . ASP A 1 209 ? 14.883 5.984 23.234 1 95.31 209 ASP A C 1
ATOM 1690 O O . ASP A 1 209 ? 15 4.934 22.594 1 95.31 209 ASP A O 1
ATOM 1694 N N . ILE A 1 210 ? 14.328 6.117 24.375 1 96.44 210 ILE A N 1
ATOM 1695 C CA . ILE A 1 210 ? 13.703 4.98 25.047 1 96.44 210 ILE A CA 1
ATOM 1696 C C . ILE A 1 210 ? 12.297 5.363 25.5 1 96.44 210 ILE A C 1
ATOM 1698 O O . ILE A 1 210 ? 12.109 6.398 26.141 1 96.44 210 ILE A O 1
ATOM 1702 N N . TYR A 1 211 ? 11.375 4.543 25.188 1 97.62 211 TYR A N 1
ATOM 1703 C CA . TYR A 1 211 ? 9.984 4.77 25.578 1 97.62 211 TYR A CA 1
ATOM 1704 C C . TYR A 1 211 ? 9.57 3.816 26.688 1 97.62 211 TYR A C 1
ATOM 1706 O O . TYR A 1 211 ? 10.219 2.793 26.906 1 97.62 211 TYR A O 1
ATOM 1714 N N . SER A 1 212 ? 8.531 4.156 27.406 1 98 212 SER A N 1
ATOM 1715 C CA . SER A 1 212 ? 7.945 3.279 28.406 1 98 212 SER A CA 1
ATOM 1716 C C . SER A 1 212 ? 7.363 2.02 27.781 1 98 212 SER A C 1
ATOM 1718 O O . SER A 1 212 ? 7.062 1.999 26.578 1 98 212 SER A O 1
ATOM 1720 N N . PRO A 1 213 ? 7.203 0.963 28.578 1 97.06 213 PRO A N 1
ATOM 1721 C CA . PRO A 1 213 ? 6.59 -0.266 28.078 1 97.06 213 PRO A CA 1
ATOM 1722 C C . PRO A 1 213 ? 5.176 -0.042 27.547 1 97.06 213 PRO A C 1
ATOM 1724 O O . PRO A 1 213 ? 4.766 -0.699 26.578 1 97.06 213 PRO A O 1
ATOM 1727 N N . GLN A 1 214 ? 4.453 0.861 28.156 1 96.5 214 GLN A N 1
ATOM 1728 C CA . GLN A 1 214 ? 3.086 1.137 27.719 1 96.5 214 GLN A CA 1
ATOM 1729 C C . GLN A 1 214 ? 3.061 1.71 26.297 1 96.5 214 GLN A C 1
ATOM 1731 O O . GLN A 1 214 ? 2.24 1.306 25.469 1 96.5 214 GLN A O 1
ATOM 1736 N N . ILE A 1 215 ? 4 2.635 26.062 1 97.44 215 ILE A N 1
ATOM 1737 C CA . ILE A 1 215 ? 4.09 3.244 24.734 1 97.44 215 ILE A CA 1
ATOM 1738 C C . ILE A 1 215 ? 4.566 2.207 23.719 1 97.44 215 ILE A C 1
ATOM 1740 O O . ILE A 1 215 ? 4.031 2.121 22.625 1 97.44 215 ILE A O 1
ATOM 1744 N N . ASN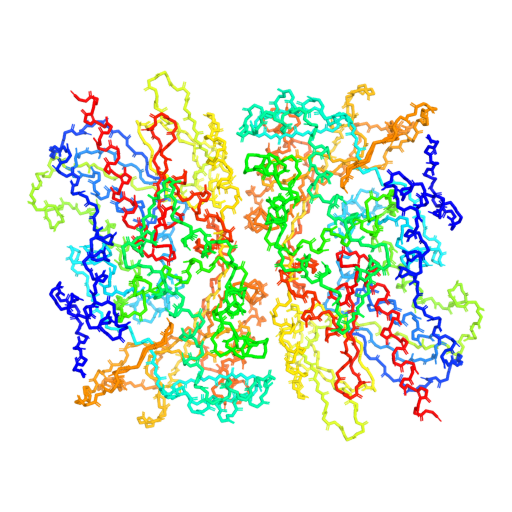 A 1 216 ? 5.516 1.422 24.141 1 97.31 216 ASN A N 1
ATOM 1745 C CA . ASN A 1 216 ? 6.027 0.377 23.25 1 97.31 216 ASN A CA 1
ATOM 1746 C C . ASN A 1 216 ? 4.941 -0.627 22.891 1 97.31 216 ASN A C 1
ATOM 1748 O O . ASN A 1 216 ? 4.887 -1.095 21.75 1 97.31 216 ASN A O 1
ATOM 1752 N N . MET A 1 217 ? 4.152 -0.966 23.797 1 96.56 217 MET A N 1
ATOM 1753 C CA . MET A 1 217 ? 3.068 -1.908 23.531 1 96.56 217 MET A CA 1
ATOM 1754 C C . MET A 1 217 ? 2.068 -1.328 22.531 1 96.56 217 MET A C 1
ATOM 1756 O O . MET A 1 217 ? 1.598 -2.033 21.641 1 96.56 217 MET A O 1
ATOM 1760 N N . SER A 1 218 ? 1.771 -0.043 22.672 1 97.31 218 SER A N 1
ATOM 1761 C CA . SER A 1 218 ? 0.841 0.624 21.781 1 97.31 218 SER A CA 1
ATOM 1762 C C . SER A 1 218 ? 1.412 0.713 20.359 1 97.31 218 SER A C 1
ATOM 1764 O O . SER A 1 218 ? 0.662 0.755 19.391 1 97.31 218 SER A O 1
ATOM 1766 N N . ASP A 1 219 ? 2.729 0.762 20.312 1 98.19 219 ASP A N 1
ATOM 1767 C CA . ASP A 1 219 ? 3.414 0.846 19.016 1 98.19 219 ASP A CA 1
ATOM 1768 C C . ASP A 1 219 ? 3.613 -0.54 18.406 1 98.19 219 ASP A C 1
ATOM 1770 O O . ASP A 1 219 ? 3.838 -0.668 17.203 1 98.19 219 ASP A O 1
ATOM 1774 N N . PHE A 1 220 ? 3.523 -1.588 19.219 1 98.19 220 PHE A N 1
ATOM 1775 C CA . PHE A 1 220 ? 3.799 -2.957 18.797 1 98.19 220 PHE A CA 1
ATOM 1776 C C . PHE A 1 220 ? 2.604 -3.547 18.062 1 98.19 220 PHE A C 1
ATOM 1778 O O . PHE A 1 220 ? 2.77 -4.27 17.078 1 98.19 220 PHE A O 1
ATOM 1785 N N . PHE A 1 221 ? 1.395 -3.254 18.5 1 98.06 221 PHE A N 1
ATOM 1786 C CA . PHE A 1 221 ? 0.189 -3.838 17.938 1 98.06 221 PHE A CA 1
ATOM 1787 C C . PHE A 1 221 ? -0.397 -2.924 16.859 1 98.06 221 PHE A C 1
ATOM 1789 O O . PHE A 1 221 ? -0.287 -1.699 16.953 1 98.06 221 PHE A O 1
ATOM 1796 N N . ASN A 1 222 ? -0.946 -3.566 15.812 1 98.5 222 ASN A N 1
ATOM 1797 C CA . ASN A 1 222 ? -1.706 -2.764 14.859 1 98.5 222 ASN A CA 1
ATOM 1798 C C . ASN A 1 222 ? -3.094 -2.426 15.391 1 98.5 222 ASN A C 1
ATOM 1800 O O . ASN A 1 222 ? -3.471 -2.867 16.484 1 98.5 222 ASN A O 1
ATOM 1804 N N . ILE A 1 223 ? -3.848 -1.659 14.758 1 98.44 223 ILE A N 1
ATOM 1805 C CA . ILE A 1 223 ? -5.121 -1.111 15.219 1 98.44 223 ILE A CA 1
ATOM 1806 C C . ILE A 1 223 ? -6.129 -2.24 15.398 1 98.44 223 ILE A C 1
ATOM 1808 O O . ILE A 1 223 ? -6.832 -2.295 16.406 1 98.44 223 ILE A O 1
ATOM 1812 N N . ARG A 1 224 ? -6.215 -3.141 14.469 1 98.31 224 ARG A N 1
ATOM 1813 C CA . ARG A 1 224 ? -7.172 -4.234 14.609 1 98.31 224 ARG A CA 1
ATOM 1814 C C . ARG A 1 224 ? -6.863 -5.086 15.836 1 98.31 224 ARG A C 1
ATOM 1816 O O . ARG A 1 224 ? -7.766 -5.453 16.578 1 98.31 224 ARG A O 1
ATOM 1823 N N . GLN A 1 225 ? -5.566 -5.41 15.992 1 98.25 225 GLN A N 1
ATOM 1824 C CA . GLN A 1 225 ? -5.141 -6.195 17.141 1 98.25 225 GLN A CA 1
ATOM 1825 C C . GLN A 1 225 ? -5.492 -5.484 18.453 1 98.25 225 GLN A C 1
ATOM 1827 O O . GLN A 1 225 ? -5.906 -6.125 19.422 1 98.25 225 GLN A O 1
ATOM 1832 N N . SER A 1 226 ? -5.324 -4.211 18.469 1 98.06 226 SER A N 1
ATOM 1833 C CA . SER A 1 226 ? -5.652 -3.443 19.672 1 98.06 226 SER A CA 1
ATOM 1834 C C . SER A 1 226 ? -7.152 -3.475 19.953 1 98.06 226 SER A C 1
ATOM 1836 O O . SER A 1 226 ? -7.57 -3.479 21.109 1 98.06 226 SER A O 1
ATOM 1838 N N . MET A 1 227 ? -7.969 -3.445 18.922 1 98.19 227 MET A N 1
ATOM 1839 C CA . MET A 1 227 ? -9.414 -3.561 19.094 1 98.19 227 MET A CA 1
ATOM 1840 C C . MET A 1 227 ? -9.789 -4.926 19.656 1 98.19 227 MET A C 1
ATOM 1842 O O . MET A 1 227 ? -10.664 -5.027 20.531 1 98.19 227 MET A O 1
ATOM 1846 N N . GLU A 1 228 ? -9.109 -5.957 19.172 1 97.75 228 GLU A N 1
ATOM 1847 C CA . GLU A 1 228 ? -9.328 -7.293 19.703 1 97.75 228 GLU A CA 1
ATOM 1848 C C . GLU A 1 228 ? -8.93 -7.371 21.172 1 97.75 228 GLU A C 1
ATOM 1850 O O . GLU A 1 228 ? -9.656 -7.953 21.984 1 97.75 228 GLU A O 1
ATOM 1855 N N . LYS A 1 229 ? -7.805 -6.773 21.469 1 96.75 229 LYS A N 1
ATOM 1856 C CA . LYS A 1 229 ? -7.305 -6.773 22.844 1 96.75 229 LYS A CA 1
ATOM 1857 C C . LYS A 1 229 ? -8.242 -6.004 23.766 1 96.75 229 LYS A C 1
ATOM 1859 O O . LYS A 1 229 ? -8.336 -6.309 24.953 1 96.75 229 LYS A O 1
ATOM 1864 N N . ALA A 1 230 ? -8.922 -5.062 23.219 1 97.5 230 ALA A N 1
ATOM 1865 C CA . ALA A 1 230 ? -9.883 -4.277 24 1 97.5 230 ALA A CA 1
ATOM 1866 C C . ALA A 1 230 ? -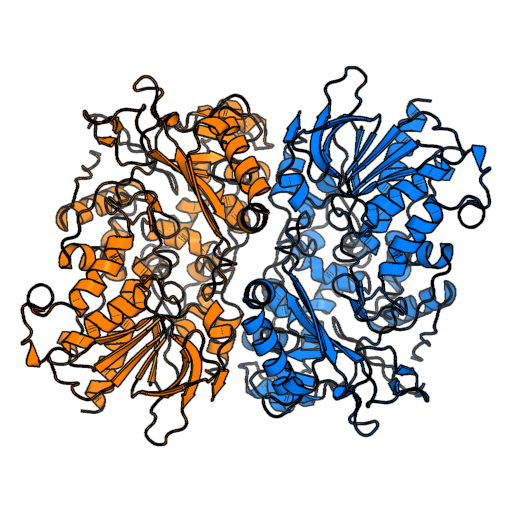11.164 -5.07 24.25 1 97.5 230 ALA A C 1
ATOM 1868 O O . ALA A 1 230 ? -12.039 -4.621 25 1 97.5 230 ALA A O 1
ATOM 1869 N N . GLY A 1 231 ? -11.32 -6.203 23.609 1 97.38 231 GLY A N 1
ATOM 1870 C CA . GLY A 1 231 ? -12.422 -7.102 23.922 1 97.38 231 GLY A CA 1
ATOM 1871 C C . GLY A 1 231 ? -13.516 -7.094 22.875 1 97.38 231 GLY A C 1
ATOM 1872 O O . GLY A 1 231 ? -14.57 -7.707 23.047 1 97.38 231 GLY A O 1
ATOM 1873 N N . LEU A 1 232 ? -13.281 -6.469 21.75 1 98.5 232 LEU A N 1
ATOM 1874 C CA . LEU A 1 232 ? -14.305 -6.41 20.719 1 98.5 232 LEU A CA 1
ATOM 1875 C C . LEU A 1 232 ? -14.312 -7.688 19.891 1 98.5 232 LEU A C 1
ATOM 1877 O O . LEU A 1 232 ? -13.25 -8.25 19.594 1 98.5 232 LEU A O 1
ATOM 1881 N N . SER A 1 233 ? -15.5 -8.102 19.5 1 98.31 233 SER A N 1
ATOM 1882 C CA . SER A 1 233 ? -15.656 -9.258 18.625 1 98.31 233 SER A CA 1
ATOM 1883 C C . SER A 1 233 ? -15.297 -8.914 17.188 1 98.31 233 SER A C 1
ATOM 1885 O O . SER A 1 233 ? -15.203 -7.738 16.828 1 98.31 233 SER A O 1
ATOM 1887 N N . ASP A 1 234 ? -15.078 -9.969 16.344 1 97.19 234 ASP A N 1
ATOM 1888 C CA . ASP A 1 234 ? -14.836 -9.766 14.922 1 97.19 234 ASP A CA 1
ATOM 1889 C C . ASP A 1 234 ? -15.992 -9.016 14.266 1 97.19 234 ASP A C 1
ATOM 1891 O O . ASP A 1 234 ? -15.781 -8.195 13.375 1 97.19 234 ASP A O 1
ATOM 1895 N N . GLY A 1 235 ? -17.188 -9.336 14.711 1 97.94 235 GLY A N 1
ATOM 1896 C CA . GLY A 1 235 ? -18.375 -8.664 14.188 1 97.94 235 GLY A CA 1
ATOM 1897 C C . GLY A 1 235 ? -18.391 -7.176 14.492 1 97.94 235 GLY A C 1
ATOM 1898 O O . GLY A 1 235 ? -18.688 -6.363 13.617 1 97.94 235 GLY A O 1
ATOM 1899 N N . ALA A 1 236 ? -18.062 -6.797 15.719 1 98.62 236 ALA A N 1
ATOM 1900 C CA . ALA A 1 236 ? -18.031 -5.391 16.109 1 98.62 236 ALA A CA 1
ATOM 1901 C C . ALA A 1 236 ? -16.906 -4.645 15.391 1 98.62 236 ALA A C 1
ATOM 1903 O O . ALA A 1 236 ? -17.094 -3.496 14.977 1 98.62 236 ALA A O 1
ATOM 1904 N N . ILE A 1 237 ? -15.773 -5.309 15.281 1 98.44 237 ILE A N 1
ATOM 1905 C CA . ILE A 1 237 ? -14.641 -4.711 14.578 1 98.44 237 ILE A CA 1
ATOM 1906 C C . ILE A 1 237 ? -15.016 -4.465 13.117 1 98.44 237 ILE A C 1
ATOM 1908 O O . ILE A 1 237 ? -14.727 -3.396 12.57 1 98.44 237 ILE A O 1
ATOM 1912 N N . ALA A 1 238 ? -15.664 -5.457 12.508 1 98.25 238 ALA A N 1
ATOM 1913 C CA . ALA A 1 238 ? -16.125 -5.289 11.133 1 98.25 238 ALA A CA 1
ATOM 1914 C C . ALA A 1 238 ? -17.125 -4.141 11.031 1 98.25 238 ALA A C 1
ATOM 1916 O O . ALA A 1 238 ? -17.031 -3.307 10.125 1 98.25 238 ALA A O 1
ATOM 1917 N N . MET A 1 239 ? -18.062 -4.129 11.922 1 98.44 239 MET A N 1
ATOM 1918 C CA . MET A 1 239 ? -19.062 -3.074 11.922 1 98.44 239 MET A CA 1
ATOM 1919 C C . MET A 1 239 ? -18.422 -1.699 12.047 1 98.44 239 MET A C 1
ATOM 1921 O O . MET A 1 239 ? -18.672 -0.812 11.227 1 98.44 239 MET A O 1
ATOM 1925 N N . LEU A 1 240 ? -17.516 -1.511 12.977 1 97.81 240 LEU A N 1
ATOM 1926 C CA . LEU A 1 240 ? -16.859 -0.232 13.203 1 97.81 240 LEU A CA 1
ATOM 1927 C C . LEU A 1 240 ? -16.031 0.184 11.992 1 97.81 240 LEU A C 1
ATOM 1929 O O . LEU A 1 240 ? -16 1.362 11.625 1 97.81 240 LEU A O 1
ATOM 1933 N N . SER A 1 241 ? -15.383 -0.792 11.375 1 97.62 241 SER A N 1
ATOM 1934 C CA . SER A 1 241 ? -14.531 -0.494 10.227 1 97.62 241 SER A CA 1
ATOM 1935 C C . SER A 1 241 ? -15.359 -0.014 9.039 1 97.62 241 SER A C 1
ATOM 1937 O O . SER A 1 241 ? -14.82 0.609 8.117 1 97.62 241 SER A O 1
ATOM 1939 N N . ASN A 1 242 ? -16.641 -0.334 9 1 97.94 242 ASN A N 1
ATOM 1940 C CA . ASN A 1 242 ? -17.516 0.069 7.906 1 97.94 242 ASN A CA 1
ATOM 1941 C C . ASN A 1 242 ? -18.203 1.403 8.195 1 97.94 242 ASN A C 1
ATOM 1943 O O . ASN A 1 242 ? -18.359 2.234 7.301 1 97.94 242 ASN A O 1
ATOM 1947 N N . VAL A 1 243 ? -18.547 1.601 9.422 1 97.12 243 VAL A N 1
ATOM 1948 C CA . VAL A 1 243 ? -19.234 2.822 9.836 1 97.12 243 VAL A CA 1
ATOM 1949 C C . VAL A 1 243 ? -18.234 3.979 9.883 1 97.12 243 VAL A C 1
ATOM 1951 O O . VAL A 1 243 ? -18.578 5.117 9.562 1 97.12 243 VAL A O 1
ATOM 1954 N N . ASN A 1 244 ? -17.031 3.68 10.211 1 94.81 244 ASN A N 1
ATOM 1955 C CA . ASN A 1 244 ? -15.891 4.582 10.156 1 94.81 244 ASN A CA 1
ATOM 1956 C C . ASN A 1 244 ? -14.797 4.039 9.242 1 94.81 244 ASN A C 1
ATOM 1958 O O . ASN A 1 244 ? -13.852 3.4 9.719 1 94.81 244 ASN A O 1
ATOM 1962 N N . PRO A 1 245 ? -14.867 4.414 8.031 1 91.25 245 PRO A N 1
ATOM 1963 C CA . PRO A 1 245 ? -14.016 3.732 7.051 1 91.25 245 PRO A CA 1
ATOM 1964 C C . PRO A 1 245 ? -12.531 3.992 7.27 1 91.25 245 PRO A C 1
ATOM 1966 O O . PRO A 1 245 ? -11.688 3.203 6.828 1 91.25 245 PRO A O 1
ATOM 1969 N N . SER A 1 246 ? -12.148 5.039 8 1 90.81 246 SER A N 1
ATOM 1970 C CA . SER A 1 246 ? -10.742 5.246 8.336 1 90.81 246 SER A CA 1
ATOM 1971 C C . SER A 1 246 ? -10.203 4.098 9.18 1 90.81 246 SER A C 1
ATOM 1973 O O . SER A 1 246 ? -9.062 3.664 8.992 1 90.81 246 SER A O 1
ATOM 1975 N N . THR A 1 247 ? -11.062 3.648 10.086 1 93.62 247 THR A N 1
ATOM 1976 C CA . THR A 1 247 ? -10.641 2.543 10.938 1 93.62 247 THR A CA 1
ATOM 1977 C C . THR A 1 247 ? -10.266 1.323 10.102 1 93.62 247 THR A C 1
ATOM 1979 O O . THR A 1 247 ? -9.203 0.73 10.297 1 93.62 247 THR A O 1
ATOM 1982 N N . GLY A 1 248 ? -11.102 1.003 9.172 1 93.81 248 GLY A N 1
ATOM 1983 C CA . GLY A 1 248 ? -10.828 -0.135 8.312 1 93.81 248 GLY A CA 1
ATOM 1984 C C . GLY A 1 248 ? -9.594 0.056 7.449 1 93.81 248 GLY A C 1
ATOM 1985 O O . GLY A 1 248 ? -8.812 -0.88 7.254 1 93.81 248 GLY A O 1
ATOM 1986 N N . SER A 1 249 ? -9.438 1.226 6.965 1 96.19 249 SER A N 1
ATOM 1987 C CA . SER A 1 249 ? -8.305 1.531 6.094 1 96.19 249 SER A CA 1
ATOM 1988 C C . SER A 1 249 ? -6.996 1.52 6.867 1 96.19 249 SER A C 1
ATOM 1990 O O . SER A 1 249 ? -5.926 1.339 6.281 1 96.19 249 SER A O 1
ATOM 1992 N N . PHE A 1 250 ? -7.023 1.643 8.203 1 97.06 250 PHE A N 1
ATOM 1993 C CA . PHE A 1 250 ? -5.836 1.784 9.039 1 97.06 250 PHE A CA 1
ATOM 1994 C C . PHE A 1 250 ? -5.57 0.506 9.828 1 97.06 250 PHE A C 1
ATOM 1996 O O . PHE A 1 250 ? -4.629 0.444 10.617 1 97.06 250 PHE A O 1
ATOM 2003 N N . PHE A 1 251 ? -6.285 -0.553 9.625 1 97.81 251 PHE A N 1
ATOM 2004 C CA . PHE A 1 251 ? -6.281 -1.766 10.438 1 97.81 251 PHE A CA 1
ATOM 2005 C C . PHE A 1 251 ? -4.855 -2.199 10.758 1 97.81 251 PHE A C 1
ATOM 2007 O O . PHE A 1 251 ? -4.555 -2.564 11.891 1 97.81 251 PHE A O 1
ATOM 2014 N N . TYR A 1 252 ? -4.02 -2.109 9.82 1 98 252 TYR A N 1
ATOM 2015 C CA . TYR A 1 252 ? -2.775 -2.855 9.984 1 98 252 TYR A CA 1
ATOM 2016 C C . TYR A 1 252 ? -1.602 -1.914 10.227 1 98 252 TYR A C 1
ATOM 2018 O O . TYR A 1 252 ? -0.441 -2.322 10.141 1 98 252 TYR A O 1
ATOM 2026 N N . TYR A 1 253 ? -1.856 -0.688 10.484 1 98.31 253 TYR A N 1
ATOM 2027 C CA . TYR A 1 253 ? -0.875 0.282 10.953 1 98.31 253 TYR A CA 1
ATOM 2028 C C . TYR A 1 253 ? -0.817 0.305 12.477 1 98.31 253 TYR A C 1
ATOM 2030 O O . TYR A 1 253 ? -1.642 -0.324 13.148 1 98.31 253 TYR A O 1
ATOM 2038 N N . SER A 1 254 ? 0.186 0.993 13.008 1 98.5 254 SER A N 1
ATOM 2039 C CA . SER A 1 254 ? 0.424 0.992 14.445 1 98.5 254 SER A CA 1
ATOM 2040 C C . SER A 1 254 ? -0.727 1.652 15.195 1 98.5 254 SER A C 1
ATOM 2042 O O . SER A 1 254 ? -1.2 2.721 14.805 1 98.5 254 SER A O 1
ATOM 2044 N N . PHE A 1 255 ? -1.149 1.003 16.297 1 98.56 255 PHE A N 1
ATOM 2045 C CA . PHE A 1 255 ? -2.172 1.581 17.172 1 98.56 255 PHE A CA 1
ATOM 2046 C C . PHE A 1 255 ? -1.696 2.9 17.766 1 98.56 255 PHE A C 1
ATOM 2048 O O . PHE A 1 255 ? -2.504 3.789 18.047 1 98.56 255 PHE A O 1
ATOM 2055 N N . PHE A 1 256 ? -0.44 3.117 17.844 1 98.31 256 PHE A N 1
ATOM 2056 C CA . PHE A 1 256 ? 0.167 4.332 18.375 1 98.31 256 PHE A CA 1
ATOM 2057 C C . PHE A 1 256 ? -0.295 5.555 17.578 1 98.31 256 PHE A C 1
ATOM 2059 O O . PHE A 1 256 ? -0.472 6.633 18.156 1 98.31 256 PHE A O 1
ATOM 2066 N N . GLU A 1 257 ? -0.513 5.43 16.281 1 97.44 257 GLU A N 1
ATOM 2067 C CA . GLU A 1 257 ? -0.938 6.547 15.445 1 97.44 257 GLU A CA 1
ATOM 2068 C C . GLU A 1 257 ? -2.311 7.062 15.867 1 97.44 257 GLU A C 1
ATOM 2070 O O . GLU A 1 257 ? -2.582 8.266 15.773 1 97.44 257 GLU A O 1
ATOM 2075 N N . ILE A 1 258 ? -3.182 6.148 16.312 1 96.56 258 ILE A N 1
ATOM 2076 C CA . ILE A 1 258 ? -4.496 6.535 16.812 1 96.56 258 ILE A CA 1
ATOM 2077 C C . ILE A 1 258 ? -4.348 7.277 18.141 1 96.56 258 ILE A C 1
ATOM 2079 O O . ILE A 1 258 ? -5.016 8.289 18.375 1 96.56 258 ILE A O 1
ATOM 2083 N N . LEU A 1 259 ? -3.482 6.781 19 1 96.94 259 LEU A N 1
ATOM 2084 C CA . LEU A 1 259 ? -3.26 7.441 20.297 1 96.94 259 LEU A CA 1
ATOM 2085 C C . LEU A 1 259 ? -2.746 8.859 20.094 1 96.94 259 LEU A C 1
ATOM 2087 O O . LEU A 1 259 ? -3.107 9.766 20.844 1 96.94 259 LEU A O 1
ATOM 2091 N N . MET A 1 260 ? -1.912 9.039 19.125 1 96.81 260 MET A N 1
ATOM 2092 C CA . MET A 1 260 ? -1.382 10.367 18.828 1 96.81 260 MET A CA 1
ATOM 2093 C C . MET A 1 260 ? -2.502 11.328 18.453 1 96.81 260 MET A C 1
ATOM 2095 O O . MET A 1 260 ? -2.506 12.484 18.891 1 96.81 260 MET A O 1
ATOM 2099 N N . GLU A 1 261 ? -3.465 10.867 17.688 1 95.38 261 GLU A N 1
ATOM 2100 C CA . GLU A 1 261 ? -4.594 11.688 17.266 1 95.38 261 GLU A CA 1
ATOM 2101 C C . GLU A 1 261 ? -5.477 12.07 18.438 1 95.38 261 GLU A C 1
ATOM 2103 O O . GLU A 1 261 ? -5.914 13.219 18.562 1 95.38 261 GLU A O 1
ATOM 2108 N N . ILE A 1 262 ? -5.672 11.078 19.297 1 95.5 262 ILE A N 1
ATOM 2109 C CA . ILE A 1 262 ? -6.578 11.297 20.422 1 95.5 262 ILE A CA 1
ATOM 2110 C C . ILE A 1 262 ? -5.887 12.156 21.484 1 95.5 262 ILE A C 1
ATOM 2112 O O . ILE A 1 262 ? -6.477 13.117 21.984 1 95.5 262 ILE A O 1
ATOM 2116 N N . TYR A 1 263 ? -4.668 11.82 21.797 1 97.12 263 TYR A N 1
ATOM 2117 C CA . TYR A 1 263 ? -3.955 12.547 22.844 1 97.12 263 TYR A CA 1
ATOM 2118 C C . TYR A 1 263 ? -3.812 14.023 22.484 1 97.12 263 TYR A C 1
ATOM 2120 O O . TYR A 1 263 ? -4 14.891 23.344 1 97.12 263 TYR A O 1
ATOM 2128 N N . GLY A 1 264 ? -3.533 14.289 21.219 1 96.19 264 GLY A N 1
ATOM 2129 C CA . GLY A 1 264 ? -3.338 15.656 20.781 1 96.19 264 GLY A CA 1
ATOM 2130 C C . GLY A 1 264 ? -4.641 16.391 20.516 1 96.19 264 GLY A C 1
ATOM 2131 O O . GLY A 1 264 ? -4.629 17.562 20.125 1 96.19 264 GLY A O 1
ATOM 2132 N N . ILE A 1 265 ? -5.781 15.75 20.656 1 95.25 265 ILE A N 1
ATOM 2133 C CA . ILE A 1 265 ? -7.121 16.266 20.391 1 95.25 265 ILE A CA 1
ATOM 2134 C C . ILE A 1 265 ? -7.184 16.828 18.969 1 95.25 265 ILE A C 1
ATOM 2136 O O . ILE A 1 265 ? -7.676 17.938 18.766 1 95.25 265 ILE A O 1
ATOM 2140 N N . ASN A 1 266 ? -6.676 16.078 18.047 1 95 266 ASN A N 1
ATOM 2141 C CA . ASN A 1 266 ? -6.453 16.531 16.672 1 95 266 ASN A CA 1
ATOM 2142 C C . ASN A 1 266 ? -7.762 16.625 15.898 1 95 266 ASN A C 1
ATOM 2144 O O . ASN A 1 266 ? -7.785 17.125 14.773 1 95 266 ASN A O 1
ATOM 2148 N N . PHE A 1 267 ? -8.93 16.266 16.453 1 93.19 267 PHE A N 1
ATOM 2149 C CA . PHE A 1 267 ? -10.203 16.344 15.734 1 93.19 267 PHE A CA 1
ATOM 2150 C C . PHE A 1 267 ? -11.203 17.188 16.516 1 93.19 267 PHE A C 1
ATOM 2152 O O . PHE A 1 267 ? -12.414 17.109 16.266 1 93.19 267 PHE A O 1
ATOM 2159 N N . SER A 1 268 ? -10.672 17.969 17.453 1 92.62 268 SER A N 1
ATOM 2160 C CA . SER A 1 268 ? -11.523 18.844 18.234 1 92.62 268 SER A CA 1
ATOM 2161 C C . SER A 1 268 ? -11.391 20.297 17.781 1 92.62 268 SER A C 1
ATOM 2163 O O . SER A 1 268 ? -10.281 20.797 17.578 1 92.62 268 SER A O 1
ATOM 2165 N N . PHE A 1 269 ? -12.562 20.891 17.625 1 93.56 269 PHE A N 1
ATOM 2166 C CA . PHE A 1 269 ? -12.641 22.297 17.266 1 93.56 269 PHE A CA 1
ATOM 2167 C C . PHE A 1 269 ? -11.758 22.609 16.062 1 93.56 269 PHE A C 1
ATOM 2169 O O . PHE A 1 269 ? -10.789 23.359 16.172 1 93.56 269 PHE A O 1
ATOM 2176 N N . MET A 1 270 ? -12.18 22.188 14.914 1 95.75 270 MET A N 1
ATOM 2177 C CA . MET A 1 270 ? -11.438 22.234 13.664 1 95.75 270 MET A CA 1
ATOM 2178 C C . MET A 1 270 ? -11.672 23.547 12.938 1 95.75 270 MET A C 1
ATOM 2180 O O . MET A 1 270 ? -12.766 24.109 12.992 1 95.75 270 MET A O 1
ATOM 2184 N N . TYR A 1 271 ? -10.656 24 12.297 1 97.56 271 TYR A N 1
ATOM 2185 C CA . TYR A 1 271 ? -10.711 25.25 11.531 1 97.56 271 TYR A CA 1
ATOM 2186 C C . TYR A 1 271 ? -10.172 25.047 10.125 1 97.56 271 TYR A C 1
ATOM 2188 O O . TYR A 1 271 ? -9.539 24.031 9.828 1 97.56 271 TYR A O 1
ATOM 2196 N N . GLU A 1 272 ? -10.43 25.969 9.227 1 98.44 272 GLU A N 1
ATOM 2197 C CA . GLU A 1 272 ? -9.906 26.047 7.863 1 98.44 272 GLU A CA 1
ATOM 2198 C C . GLU A 1 272 ? -9.641 27.484 7.461 1 98.44 272 GLU A C 1
ATOM 2200 O O . GLU A 1 272 ? -10.016 28.422 8.18 1 98.44 272 GLU A O 1
ATOM 2205 N N . ILE A 1 273 ? -8.938 27.656 6.387 1 98.56 273 ILE A N 1
ATOM 2206 C CA . ILE A 1 273 ? -8.68 28.969 5.816 1 98.56 273 ILE A CA 1
ATOM 2207 C C . ILE A 1 273 ? -9.617 29.219 4.641 1 98.56 273 ILE A C 1
ATOM 2209 O O . ILE A 1 273 ? -9.516 28.562 3.604 1 98.56 273 ILE A O 1
ATOM 2213 N N . PRO A 1 274 ? -10.586 30.234 4.816 1 97.31 274 PRO A N 1
ATOM 2214 C CA . PRO A 1 274 ? -11.461 30.531 3.68 1 97.31 274 PRO A CA 1
ATOM 2215 C C . PRO A 1 274 ? -10.68 30.969 2.439 1 97.31 274 PRO A C 1
ATOM 2217 O O . PRO A 1 274 ? -9.711 31.719 2.547 1 97.31 274 PRO A O 1
ATOM 2220 N N . GLY A 1 275 ? -11.078 30.516 1.349 1 97.25 275 GLY A N 1
ATOM 2221 C CA . GLY A 1 275 ? -10.383 30.781 0.104 1 97.25 275 GLY A CA 1
ATOM 2222 C C . GLY A 1 275 ? -9.359 29.719 -0.249 1 97.25 275 GLY A C 1
ATOM 2223 O O . GLY A 1 275 ? -8.773 29.75 -1.334 1 97.25 275 GLY A O 1
ATOM 2224 N N . GLY A 1 276 ? -9.094 28.797 0.669 1 98.25 276 GLY A N 1
ATOM 2225 C CA . GLY A 1 276 ? -8.227 27.672 0.385 1 98.25 276 GLY A CA 1
ATOM 2226 C C . GLY A 1 276 ? -7.008 27.609 1.281 1 98.25 276 GLY A C 1
ATOM 2227 O O . GLY A 1 276 ? -6.402 28.641 1.579 1 98.25 276 GLY A O 1
ATOM 2228 N N . MET A 1 277 ? -6.609 26.469 1.58 1 98.62 277 MET A N 1
ATOM 2229 C CA . MET A 1 277 ? -5.445 26.25 2.439 1 98.62 277 MET A CA 1
ATOM 2230 C C . MET A 1 277 ? -4.168 26.719 1.759 1 98.62 277 MET A C 1
ATOM 2232 O O . MET A 1 277 ? -3.164 26.984 2.424 1 98.62 277 MET A O 1
ATOM 2236 N N . ALA A 1 278 ? -4.188 26.828 0.441 1 98.25 278 ALA A N 1
ATOM 2237 C CA . ALA A 1 278 ? -3.021 27.25 -0.333 1 98.25 278 ALA A CA 1
ATOM 2238 C C . ALA A 1 278 ? -2.58 28.656 0.066 1 98.25 278 ALA A C 1
ATOM 2240 O O . ALA A 1 278 ? -1.428 29.031 -0.15 1 98.25 278 ALA A O 1
ATOM 2241 N N . LYS A 1 279 ? -3.482 29.406 0.69 1 98.19 279 LYS A N 1
ATOM 2242 C CA . LYS A 1 279 ? -3.143 30.75 1.145 1 98.19 279 LYS A CA 1
ATOM 2243 C C . LYS A 1 279 ? -2.047 30.703 2.207 1 98.19 279 LYS A C 1
ATOM 2245 O O . LYS A 1 279 ? -1.328 31.688 2.4 1 98.19 279 LYS A O 1
ATOM 2250 N N . PHE A 1 280 ? -1.979 29.594 2.861 1 98.56 280 PHE A N 1
ATOM 2251 C CA . PHE A 1 280 ? -1 29.453 3.934 1 98.56 280 PHE A CA 1
ATOM 2252 C C . PHE A 1 280 ? 0.418 29.469 3.373 1 98.56 280 PHE A C 1
ATOM 2254 O O . PHE A 1 280 ? 1.226 30.328 3.723 1 98.56 280 PHE A O 1
ATOM 2261 N N . PRO A 1 281 ? 0.852 28.5 2.498 1 98.5 281 PRO A N 1
ATOM 2262 C CA . PRO A 1 281 ? 2.18 28.594 1.889 1 98.5 281 PRO A CA 1
ATOM 2263 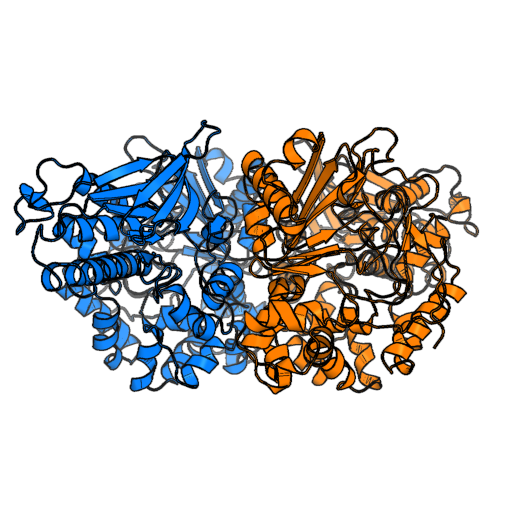C C . PRO A 1 281 ? 2.367 29.891 1.087 1 98.5 281 PRO A C 1
ATOM 2265 O O . PRO A 1 281 ? 3.479 30.422 1.011 1 98.5 281 PRO A O 1
ATOM 2268 N N . GLU A 1 282 ? 1.342 30.406 0.498 1 97.25 282 GLU A N 1
ATOM 2269 C CA . GLU A 1 282 ? 1.431 31.672 -0.238 1 97.25 282 GLU A CA 1
ATOM 2270 C C . GLU A 1 282 ? 1.814 32.812 0.684 1 97.25 282 GLU A C 1
ATOM 2272 O O . GLU A 1 282 ? 2.518 33.75 0.271 1 97.25 282 GLU A O 1
ATOM 2277 N N . ALA A 1 283 ? 1.284 32.781 1.896 1 96.69 283 ALA A N 1
ATOM 2278 C CA . ALA A 1 283 ? 1.645 33.812 2.865 1 96.69 283 ALA A CA 1
ATOM 2279 C C . ALA A 1 283 ? 3.143 33.781 3.158 1 96.69 283 ALA A C 1
ATOM 2281 O O . ALA A 1 283 ? 3.768 34.844 3.311 1 96.69 283 ALA A O 1
ATOM 2282 N N . PHE A 1 284 ? 3.736 32.625 3.271 1 97 284 PHE A N 1
ATOM 2283 C CA . PHE A 1 284 ? 5.184 32.5 3.416 1 97 284 PHE A CA 1
ATOM 2284 C C . PHE A 1 284 ? 5.895 33.125 2.217 1 97 284 PHE A C 1
ATOM 2286 O O . PHE A 1 284 ? 6.855 33.875 2.381 1 97 284 PHE A O 1
ATOM 2293 N N . LEU A 1 285 ? 5.418 32.719 1.048 1 95.06 285 LEU A 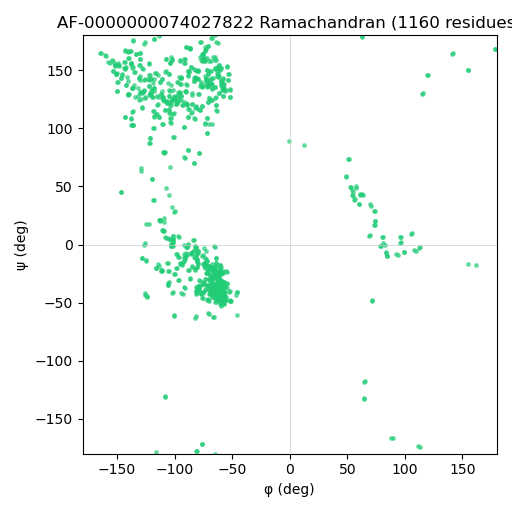N 1
ATOM 2294 C CA . LEU A 1 285 ? 6.02 33.25 -0.178 1 95.06 285 LEU A CA 1
ATOM 2295 C C . LEU A 1 285 ? 5.98 34.75 -0.211 1 95.06 285 LEU A C 1
ATOM 2297 O O . LEU A 1 285 ? 6.969 35.406 -0.566 1 95.06 285 LEU A O 1
ATOM 2301 N N . ASP A 1 286 ? 4.871 35.344 0.154 1 93.44 286 ASP A N 1
ATOM 2302 C CA . ASP A 1 286 ? 4.711 36.781 0.199 1 93.44 286 ASP A CA 1
ATOM 2303 C C . ASP A 1 286 ? 5.707 37.406 1.166 1 93.44 286 ASP A C 1
ATOM 2305 O O . ASP A 1 286 ? 6.242 38.5 0.897 1 93.44 286 ASP A O 1
ATOM 2309 N N . SER A 1 287 ? 5.91 36.719 2.244 1 92.88 287 SER A N 1
ATOM 2310 C CA . SER A 1 287 ? 6.848 37.25 3.238 1 92.88 287 SER A CA 1
ATOM 2311 C C . SER A 1 287 ? 8.273 37.25 2.701 1 92.88 287 SER A C 1
ATOM 2313 O O . SER A 1 287 ? 9.102 38.062 3.131 1 92.88 287 SER A O 1
ATOM 2315 N N . PHE A 1 288 ? 8.602 36.344 1.769 1 91.88 288 PHE A N 1
ATOM 2316 C CA . PHE A 1 288 ? 9.938 36.25 1.187 1 91.88 288 PHE A CA 1
ATOM 2317 C C . PHE A 1 288 ? 10.148 37.344 0.134 1 91.88 288 PHE A C 1
ATOM 2319 O O . PHE A 1 288 ? 11.273 37.75 -0.114 1 91.88 288 PHE A O 1
ATOM 2326 N N . GLN A 1 289 ? 9.141 37.719 -0.508 1 84.62 289 GLN A N 1
ATOM 2327 C CA . GLN A 1 289 ? 9.242 38.594 -1.688 1 84.62 289 GLN A CA 1
ATOM 2328 C C . GLN A 1 289 ? 9.047 40.062 -1.321 1 84.62 289 GLN A C 1
ATOM 2330 O O . GLN A 1 289 ? 9.367 40.938 -2.113 1 84.62 289 GLN A O 1
ATOM 2335 N N . GLN A 1 290 ? 8.539 40.25 -0.215 1 76.69 290 GLN A N 1
ATOM 2336 C CA . GLN A 1 290 ? 8.195 41.656 0.117 1 76.69 290 GLN A CA 1
ATOM 2337 C C . GLN A 1 290 ? 9.445 42.469 0.405 1 76.69 290 GLN A C 1
ATOM 2339 O O . GLN A 1 290 ? 10.398 41.969 0.999 1 76.69 290 GLN A O 1
ATOM 2344 N N . ASP A 1 291 ? 9.312 43.625 -0.148 1 59.84 291 ASP A N 1
ATOM 2345 C CA . ASP A 1 291 ? 10.391 44.594 0.008 1 59.84 291 ASP A CA 1
ATOM 2346 C C . ASP A 1 291 ? 10.477 45.094 1.449 1 59.84 291 ASP A C 1
ATOM 2348 O O . ASP A 1 291 ? 11.555 45.469 1.918 1 59.84 291 ASP A O 1
ATOM 2352 N N . CYS A 1 292 ? 9.219 45.062 2.055 1 63.59 292 CYS A N 1
ATOM 2353 C CA . CYS A 1 292 ? 9.172 45.594 3.412 1 63.59 292 CYS A CA 1
ATOM 2354 C C . CYS A 1 292 ? 8.969 44.5 4.426 1 63.59 292 CYS A C 1
ATOM 2356 O O . CYS A 1 292 ? 7.848 44.25 4.887 1 63.59 292 CYS A O 1
ATOM 2358 N N . PRO A 1 293 ? 9.852 43.844 4.77 1 69.81 293 PRO A N 1
ATOM 2359 C CA . PRO A 1 293 ? 9.844 42.656 5.625 1 69.81 293 PRO A CA 1
ATOM 2360 C C . PRO A 1 293 ? 9.422 42.969 7.059 1 69.81 293 PRO A C 1
ATOM 2362 O O . PRO A 1 293 ? 9.102 42.062 7.824 1 69.81 293 PRO A O 1
ATOM 2365 N N . LYS A 1 294 ? 9.148 44.219 7.348 1 77.06 294 LYS A N 1
ATOM 2366 C CA . LYS A 1 294 ? 8.891 44.656 8.719 1 77.06 294 LYS A CA 1
ATOM 2367 C C . LYS A 1 294 ? 7.555 44.125 9.219 1 77.06 294 LYS A C 1
ATOM 2369 O O . LYS A 1 294 ? 7.355 43.938 10.422 1 77.06 294 LYS A O 1
ATOM 2374 N N . ASN A 1 295 ? 6.648 43.844 8.414 1 79.25 295 ASN A N 1
ATOM 2375 C CA . ASN A 1 295 ? 5.352 43.312 8.797 1 79.25 295 ASN A CA 1
ATOM 2376 C C . ASN A 1 295 ? 5.484 41.906 9.359 1 79.25 295 ASN A C 1
ATOM 2378 O O . ASN A 1 295 ? 4.684 41.469 10.203 1 79.25 295 ASN A O 1
ATOM 2382 N N . TYR A 1 296 ? 6.531 41.281 8.969 1 86.75 296 TYR A N 1
ATOM 2383 C CA . TYR A 1 296 ? 6.711 39.875 9.359 1 86.75 296 TYR A CA 1
ATOM 2384 C C . TYR A 1 296 ? 7.871 39.75 10.328 1 86.75 296 TYR A C 1
ATOM 2386 O O . TYR A 1 296 ? 7.945 38.75 11.078 1 86.75 296 TYR A O 1
ATOM 2394 N N . TYR A 1 297 ? 8.727 40.75 10.281 1 90.06 297 TYR A N 1
ATOM 2395 C CA . TYR A 1 297 ? 9.914 40.781 11.125 1 90.06 297 TYR A CA 1
ATOM 2396 C C . TYR A 1 297 ? 10.023 42.094 11.859 1 90.06 297 TYR A C 1
ATOM 2398 O O . TYR A 1 297 ? 10.992 42.844 11.664 1 90.06 297 TYR A O 1
ATOM 2406 N N . PRO A 1 298 ? 9.164 42.469 12.703 1 84.12 298 PRO A N 1
ATOM 2407 C CA . PRO A 1 298 ? 9.102 43.812 13.258 1 84.12 298 PRO A CA 1
ATOM 2408 C C . PRO A 1 298 ? 10.344 44.188 14.062 1 84.12 298 PRO A C 1
ATOM 2410 O O . PRO A 1 298 ? 10.719 45.375 14.117 1 84.12 298 PRO A O 1
ATOM 2413 N N . ASP A 1 299 ? 11.047 43.375 14.633 1 84.31 299 ASP A N 1
ATOM 2414 C CA . ASP A 1 299 ? 12.141 43.719 15.539 1 84.31 299 ASP A CA 1
ATOM 2415 C C . ASP A 1 299 ? 13.5 43.406 14.914 1 84.31 299 ASP A C 1
ATOM 2417 O O . ASP A 1 299 ? 14.492 43.281 15.625 1 84.31 299 ASP A O 1
ATOM 2421 N N . ILE A 1 300 ? 13.508 43.344 13.562 1 91.56 300 ILE A N 1
ATOM 2422 C CA . ILE A 1 300 ? 14.766 43.031 12.891 1 91.56 300 ILE A CA 1
ATOM 2423 C C . ILE A 1 300 ? 15.016 44.031 11.773 1 91.56 300 ILE A C 1
ATOM 2425 O O . ILE A 1 300 ? 14.148 44.25 10.922 1 91.56 300 ILE A O 1
ATOM 2429 N N . TYR A 1 301 ? 16.172 44.719 11.773 1 90 301 TYR A N 1
ATOM 2430 C CA . TYR A 1 301 ? 16.531 45.625 10.695 1 90 301 TYR A CA 1
ATOM 2431 C C . TYR A 1 301 ? 16.609 44.906 9.359 1 90 301 TYR A C 1
ATOM 2433 O O . TYR A 1 301 ? 17.125 43.781 9.281 1 90 301 TYR A O 1
ATOM 2441 N N . PRO A 1 302 ? 16.078 45.531 8.344 1 88.06 302 PRO A N 1
ATOM 2442 C CA . PRO A 1 302 ? 16.031 44.875 7.035 1 88.06 302 PRO A CA 1
ATOM 2443 C C . PRO A 1 302 ? 17.406 44.406 6.566 1 88.06 302 PRO A C 1
ATOM 2445 O O . PRO A 1 302 ? 17.5 43.344 5.926 1 88.06 302 PRO A O 1
ATOM 2448 N N . ASN A 1 303 ? 18.438 45.125 6.918 1 89.38 303 ASN A N 1
ATOM 2449 C CA . ASN A 1 303 ? 19.766 44.781 6.461 1 89.38 303 ASN A CA 1
ATOM 2450 C C . ASN A 1 303 ? 20.312 43.531 7.188 1 89.38 303 ASN A C 1
ATOM 2452 O O . ASN A 1 303 ? 21.297 42.938 6.762 1 89.38 303 ASN A O 1
ATOM 2456 N N . HIS A 1 304 ? 19.625 43.156 8.227 1 92.38 304 HIS A N 1
ATOM 2457 C CA . HIS A 1 304 ? 20.031 41.969 8.984 1 92.38 304 HIS A CA 1
ATOM 2458 C C . HIS A 1 304 ? 19.328 40.719 8.484 1 92.38 304 HIS A C 1
ATOM 2460 O O . HIS A 1 304 ? 19.734 39.594 8.797 1 92.38 304 HIS A O 1
ATOM 2466 N N . LEU A 1 305 ? 18.281 40.875 7.719 1 93.38 305 LEU A N 1
ATOM 2467 C CA . LEU A 1 305 ? 17.516 39.719 7.211 1 93.38 305 LEU A CA 1
ATOM 2468 C C . LEU A 1 305 ? 18.25 39.031 6.066 1 93.38 305 LEU A C 1
ATOM 2470 O O . LEU A 1 305 ? 18.844 39.719 5.215 1 93.38 305 LEU A O 1
ATOM 2474 N N . GLY A 1 306 ? 18.281 37.781 6.113 1 93.5 306 GLY A N 1
ATOM 2475 C CA . GLY A 1 306 ? 18.906 37 5.043 1 93.5 306 GLY A CA 1
ATOM 2476 C C . GLY A 1 306 ? 18.078 37 3.766 1 93.5 306 GLY A C 1
ATOM 2477 O O . GLY A 1 306 ? 16.875 37.188 3.797 1 93.5 306 GLY A O 1
ATOM 2478 N N . ASP A 1 307 ? 18.703 36.688 2.656 1 92.31 307 ASP A N 1
ATOM 2479 C CA . ASP A 1 307 ? 18.031 36.594 1.363 1 92.31 307 ASP A CA 1
ATOM 2480 C C . ASP A 1 307 ? 17.484 35.156 1.154 1 92.31 307 ASP A C 1
ATOM 2482 O O . ASP A 1 307 ? 18.031 34.188 1.687 1 92.31 307 ASP A O 1
ATOM 2486 N N . ILE A 1 308 ? 16.422 35.156 0.431 1 95.44 308 ILE A N 1
ATOM 2487 C CA . ILE A 1 308 ? 15.844 33.875 0.038 1 95.44 308 ILE A CA 1
ATOM 2488 C C . ILE A 1 308 ? 15.922 33.719 -1.479 1 95.44 308 ILE A C 1
ATOM 2490 O O . ILE A 1 308 ? 15.414 34.562 -2.223 1 95.44 308 ILE A O 1
ATOM 2494 N N . ASP A 1 309 ? 16.578 32.719 -1.976 1 96.81 309 ASP A N 1
ATOM 2495 C CA . ASP A 1 309 ? 16.609 32.281 -3.377 1 96.81 309 ASP A CA 1
ATOM 2496 C C . ASP A 1 309 ? 15.695 31.094 -3.625 1 96.81 309 ASP A C 1
ATOM 2498 O O . ASP A 1 309 ? 16.078 29.953 -3.393 1 96.81 309 ASP A O 1
ATOM 2502 N N . LEU A 1 310 ? 14.445 31.375 -4.035 1 96.88 310 LEU A N 1
ATOM 2503 C CA . LEU A 1 310 ? 13.477 30.312 -4.316 1 96.88 310 LEU A CA 1
ATOM 2504 C C . LEU A 1 310 ? 13.633 29.797 -5.742 1 96.88 310 LEU A C 1
ATOM 2506 O O . LEU A 1 310 ? 13.469 30.547 -6.703 1 96.88 310 LEU A O 1
ATOM 2510 N N . ARG A 1 311 ? 13.906 28.547 -5.879 1 97.25 311 ARG A N 1
ATOM 2511 C CA . ARG A 1 311 ? 14.125 27.938 -7.18 1 97.25 311 ARG A CA 1
ATOM 2512 C C . ARG A 1 311 ? 13.078 26.859 -7.461 1 97.25 311 ARG A C 1
ATOM 2514 O O . ARG A 1 311 ? 13.25 25.703 -7.066 1 97.25 311 ARG A O 1
ATOM 2521 N N . MET A 1 312 ? 12.062 27.203 -8.25 1 96.5 312 MET A N 1
ATOM 2522 C CA . MET A 1 312 ? 11.008 26.281 -8.672 1 96.5 312 MET A CA 1
ATOM 2523 C C . MET A 1 312 ? 11.477 25.406 -9.836 1 96.5 312 MET A C 1
ATOM 2525 O O . MET A 1 312 ? 12.32 25.828 -10.625 1 96.5 312 MET A O 1
ATOM 2529 N N . GLY A 1 313 ? 10.969 24.172 -9.945 1 95.94 313 GLY A N 1
ATOM 2530 C CA . GLY A 1 313 ? 11.328 23.266 -11.031 1 95.94 313 GLY A CA 1
ATOM 2531 C C . GLY A 1 313 ? 12.719 22.688 -10.883 1 95.94 313 GLY A C 1
ATOM 2532 O O . GLY A 1 313 ? 13.367 22.344 -11.875 1 95.94 313 GLY A O 1
ATOM 2533 N N . HIS A 1 314 ? 13.242 22.703 -9.711 1 97.25 314 HIS A N 1
ATOM 2534 C CA . HIS A 1 314 ? 14.555 22.141 -9.422 1 97.25 314 HIS A CA 1
ATOM 2535 C C . HIS A 1 314 ? 14.445 20.891 -8.562 1 97.25 314 HIS A C 1
ATOM 2537 O O . HIS A 1 314 ? 14.211 20.969 -7.355 1 97.25 314 HIS A O 1
ATOM 2543 N N . ALA A 1 315 ? 14.609 19.734 -9.156 1 96.25 315 ALA A N 1
ATOM 2544 C CA . ALA A 1 315 ? 14.492 18.453 -8.469 1 96.25 315 ALA A CA 1
ATOM 2545 C C . ALA A 1 315 ? 15.844 18 -7.898 1 96.25 315 ALA A C 1
ATOM 2547 O O . ALA A 1 315 ? 16.859 18.062 -8.594 1 96.25 315 ALA A O 1
ATOM 2548 N N . ILE A 1 316 ? 15.883 17.609 -6.68 1 98.06 316 ILE A N 1
ATOM 2549 C CA . ILE A 1 316 ? 17.109 17.141 -6.039 1 98.06 316 ILE A CA 1
ATOM 2550 C C . ILE A 1 316 ? 17.453 15.734 -6.52 1 98.06 316 ILE A C 1
ATOM 2552 O O . ILE A 1 316 ? 16.578 14.867 -6.57 1 98.06 316 ILE A O 1
ATOM 2556 N N . MET A 1 317 ? 18.703 15.539 -6.809 1 96.81 317 MET A N 1
ATOM 2557 C CA . MET A 1 317 ? 19.125 14.258 -7.359 1 96.81 317 MET A CA 1
ATOM 2558 C C . MET A 1 317 ? 20.078 13.547 -6.402 1 96.81 317 MET A C 1
ATOM 2560 O O . MET A 1 317 ? 20.281 12.336 -6.5 1 96.81 317 MET A O 1
ATOM 2564 N N . GLY A 1 318 ? 20.672 14.336 -5.504 1 97.88 318 GLY A N 1
ATOM 2565 C CA . GLY A 1 318 ? 21.625 13.711 -4.594 1 97.88 318 GLY A CA 1
ATOM 2566 C C . GLY A 1 318 ? 22.266 14.695 -3.639 1 97.88 318 GLY A C 1
ATOM 2567 O O . GLY A 1 318 ? 22.094 15.906 -3.77 1 97.88 318 GLY A O 1
ATOM 2568 N N . LEU A 1 319 ? 22.953 14.148 -2.631 1 98.56 319 LEU A N 1
ATOM 2569 C CA . LEU A 1 319 ? 23.766 14.891 -1.668 1 98.56 319 LEU A CA 1
ATOM 2570 C C . LEU A 1 319 ? 25.141 14.258 -1.517 1 98.56 319 LEU A C 1
ATOM 2572 O O . LEU A 1 319 ? 25.281 13.039 -1.591 1 98.56 319 LEU A O 1
ATOM 2576 N N . GLY A 1 320 ? 26.109 15.086 -1.356 1 97.81 320 GLY A N 1
ATOM 2577 C CA . GLY A 1 320 ? 27.469 14.609 -1.088 1 97.81 320 GLY A CA 1
ATOM 2578 C C . GLY A 1 320 ? 28.234 15.492 -0.127 1 97.81 320 GLY A C 1
ATOM 2579 O O . GLY A 1 320 ? 27.891 16.672 0.047 1 97.81 320 GLY A O 1
ATOM 2580 N N . GLN A 1 321 ? 29.094 15 0.558 1 96.94 321 GLN A N 1
ATOM 2581 C CA . GLN A 1 321 ? 30.031 15.734 1.387 1 96.94 321 GLN A CA 1
ATOM 2582 C C . GLN A 1 321 ? 31.469 15.422 0.992 1 96.94 321 GLN A C 1
ATOM 2584 O O . GLN A 1 321 ? 32.094 14.539 1.581 1 96.94 321 GLN A O 1
ATOM 2589 N N . TYR A 1 322 ? 32 16.156 0.036 1 93.44 322 TYR A N 1
ATOM 2590 C CA . TYR A 1 322 ? 33.312 15.867 -0.578 1 93.44 322 TYR A CA 1
ATOM 2591 C C . TYR A 1 322 ? 34.344 16.844 -0.084 1 93.44 322 TYR A C 1
ATOM 2593 O O . TYR A 1 322 ? 35.562 16.547 -0.132 1 93.44 322 TYR A O 1
ATOM 2601 N N . ARG A 1 323 ? 33.969 17.984 0.38 1 94.44 323 ARG A N 1
ATOM 2602 C CA . ARG A 1 323 ? 34.906 19.062 0.681 1 94.44 323 ARG A CA 1
ATOM 2603 C C . ARG A 1 323 ? 35.531 18.891 2.064 1 94.44 323 ARG A C 1
ATOM 2605 O O . ARG A 1 323 ? 34.844 18.453 2.998 1 94.44 323 ARG A O 1
ATOM 2612 N N . GLU A 1 324 ? 36.656 19.375 2.131 1 93.5 324 GLU A N 1
ATOM 2613 C CA . GLU A 1 324 ? 37.406 19.266 3.377 1 93.5 324 GLU A CA 1
ATOM 2614 C C . GLU A 1 324 ? 36.781 20.125 4.473 1 93.5 324 GLU A C 1
ATOM 2616 O O . GLU A 1 324 ? 36.844 19.781 5.652 1 93.5 324 GLU A O 1
ATOM 2621 N N . ASP A 1 325 ? 36.188 21.188 4.059 1 93.44 325 ASP A N 1
ATOM 2622 C CA . ASP A 1 325 ? 35.625 22.094 5.055 1 93.44 325 ASP A CA 1
ATOM 2623 C C . ASP A 1 325 ? 34.281 21.594 5.555 1 93.44 325 ASP A C 1
ATOM 2625 O O . ASP A 1 325 ? 33.656 22.234 6.406 1 93.44 325 ASP A O 1
ATOM 2629 N N . GLY A 1 326 ? 33.781 20.562 4.938 1 94.31 326 GLY A N 1
ATOM 2630 C CA . GLY A 1 326 ? 32.562 19.906 5.441 1 94.31 326 GLY A CA 1
ATOM 2631 C C . GLY A 1 326 ? 31.312 20.375 4.734 1 94.31 326 GLY A C 1
ATOM 2632 O O . GLY A 1 326 ? 30.219 19.906 5.043 1 94.31 326 GLY A O 1
ATOM 2633 N N . ALA A 1 327 ? 31.438 21.219 3.783 1 96.75 327 ALA A N 1
ATOM 2634 C CA . ALA A 1 327 ? 30.266 21.688 3.037 1 96.75 327 ALA A CA 1
ATOM 2635 C C . ALA A 1 327 ? 29.562 20.531 2.334 1 96.75 327 ALA A C 1
ATOM 2637 O O . ALA A 1 327 ? 30.172 19.516 2.033 1 96.75 327 ALA A O 1
ATOM 2638 N N . VAL A 1 328 ? 28.266 20.719 2.184 1 98.62 328 VAL A N 1
ATOM 2639 C CA . VAL A 1 328 ? 27.438 19.703 1.545 1 98.62 328 VAL A CA 1
ATOM 2640 C C . VAL A 1 328 ? 27.172 20.078 0.092 1 98.62 328 VAL A C 1
ATOM 2642 O O . VAL A 1 328 ? 26.75 21.203 -0.19 1 98.62 328 VAL A O 1
ATOM 2645 N N . THR A 1 329 ? 27.453 19.203 -0.792 1 98.69 329 THR A N 1
ATOM 2646 C CA . THR A 1 329 ? 27.172 19.406 -2.209 1 98.69 329 THR A CA 1
ATOM 2647 C C . THR A 1 329 ? 25.766 18.906 -2.553 1 98.69 329 THR A C 1
ATOM 2649 O O . THR A 1 329 ? 25.438 17.734 -2.314 1 98.69 329 THR A O 1
ATOM 2652 N N . VAL A 1 330 ? 24.922 19.781 -3.062 1 98.75 330 VAL A N 1
ATOM 2653 C CA . VAL A 1 330 ? 23.578 19.453 -3.508 1 98.75 330 VAL A CA 1
ATOM 2654 C C . VAL A 1 330 ? 23.562 19.25 -5.02 1 98.75 330 VAL A C 1
ATOM 2656 O O . VAL A 1 330 ? 23.984 20.125 -5.773 1 98.75 330 VAL A O 1
ATOM 2659 N N . HIS A 1 331 ? 23.141 18.094 -5.426 1 98.19 331 HIS A N 1
ATOM 2660 C CA . HIS A 1 331 ? 22.938 17.812 -6.844 1 98.19 331 HIS A CA 1
ATOM 2661 C C . HIS A 1 331 ? 21.484 17.984 -7.242 1 98.19 331 HIS A C 1
ATOM 2663 O O . HIS A 1 331 ? 20.578 17.469 -6.574 1 98.19 331 HIS A O 1
ATOM 2669 N N . TYR A 1 332 ? 21.219 18.734 -8.273 1 97.94 332 TYR A N 1
ATOM 2670 C CA . TYR A 1 332 ? 19.828 18.984 -8.672 1 97.94 332 TYR A CA 1
ATOM 2671 C C . TYR A 1 332 ? 19.703 19.047 -10.188 1 97.94 332 TYR A C 1
ATOM 2673 O O . TYR A 1 332 ? 20.688 19.203 -10.898 1 97.94 332 TYR A O 1
ATOM 2681 N N . LYS A 1 333 ? 18.547 18.812 -10.617 1 95.38 333 LYS A N 1
ATOM 2682 C CA . LYS A 1 333 ? 18.188 18.859 -12.031 1 95.38 333 LYS A CA 1
ATOM 2683 C C . LYS A 1 333 ? 17.094 19.891 -12.289 1 95.38 333 LYS A C 1
ATOM 2685 O O . LYS A 1 333 ? 16.109 19.953 -11.555 1 95.38 333 LYS A O 1
ATOM 2690 N N . LYS A 1 334 ? 17.344 20.703 -13.266 1 93.31 334 LYS A N 1
ATOM 2691 C CA . LYS A 1 334 ? 16.328 21.656 -13.711 1 93.31 334 LYS A CA 1
ATOM 2692 C C . LYS A 1 334 ? 15.422 21.031 -14.758 1 93.31 334 LYS A C 1
ATOM 2694 O O . LYS A 1 334 ? 15.859 20.219 -15.57 1 93.31 334 LYS A O 1
ATOM 2699 N N . LYS A 1 335 ? 14.273 21.484 -14.734 1 82.75 335 LYS A N 1
ATOM 2700 C CA . LYS A 1 335 ? 13.32 20.969 -15.719 1 82.75 335 LYS A CA 1
ATOM 2701 C C . LYS A 1 335 ? 13.836 21.172 -17.141 1 82.75 335 LYS A C 1
ATOM 2703 O O . LYS A 1 335 ? 14.391 22.234 -17.453 1 82.75 335 LYS A O 1
ATOM 2708 N N . ASP A 1 336 ? 13.758 20.219 -18.016 1 79.44 336 ASP A N 1
ATOM 2709 C CA . ASP A 1 336 ? 14.062 20.234 -19.438 1 79.44 336 ASP A CA 1
ATOM 2710 C C . ASP A 1 336 ? 15.562 20.391 -19.688 1 79.44 336 ASP A C 1
ATOM 2712 O O . ASP A 1 336 ? 15.984 20.734 -20.781 1 79.44 336 ASP A O 1
ATOM 2716 N N . CYS A 1 337 ? 16.297 20.328 -18.625 1 85.25 337 CYS A N 1
ATOM 2717 C CA . CYS A 1 337 ? 17.75 20.281 -18.766 1 85.25 337 CYS A CA 1
ATOM 2718 C C . CYS A 1 337 ? 18.297 18.891 -18.469 1 85.25 337 CYS A C 1
ATOM 2720 O O . CYS A 1 337 ? 18.062 18.359 -17.375 1 85.25 337 CYS A O 1
ATOM 2722 N N . PRO A 1 338 ? 18.953 18.312 -19.344 1 84 338 PRO A N 1
ATOM 2723 C CA . PRO A 1 338 ? 19.438 16.953 -19.125 1 84 338 PRO A CA 1
ATOM 2724 C C . PRO A 1 338 ? 20.562 16.875 -18.109 1 84 338 PRO A C 1
ATOM 2726 O O . PRO A 1 338 ? 20.781 15.828 -17.5 1 84 338 PRO A O 1
ATOM 2729 N N . GLU A 1 339 ? 21.25 17.984 -17.859 1 91.56 339 GLU A N 1
ATOM 2730 C CA . GLU A 1 339 ? 22.422 17.984 -17.016 1 91.56 339 GLU A CA 1
ATOM 2731 C C . GLU A 1 339 ? 22.047 18.062 -15.539 1 91.56 339 GLU A C 1
ATOM 2733 O O . GLU A 1 339 ? 21.094 18.75 -15.18 1 91.56 339 GLU A O 1
ATOM 2738 N N . ILE A 1 340 ? 22.781 17.391 -14.742 1 94.56 340 ILE A N 1
ATOM 2739 C CA . ILE A 1 340 ? 22.688 17.516 -13.289 1 94.56 340 ILE A CA 1
ATOM 2740 C C . ILE A 1 340 ? 23.672 18.562 -12.797 1 94.56 340 ILE A C 1
ATOM 2742 O O . ILE A 1 340 ? 24.875 18.484 -13.062 1 94.56 340 ILE A O 1
ATOM 2746 N N . HIS A 1 341 ? 23.172 19.5 -12.156 1 97.06 341 HIS A N 1
ATOM 2747 C CA . HIS A 1 341 ? 23.969 20.594 -11.609 1 97.06 341 HIS A CA 1
ATOM 2748 C C . HIS A 1 341 ? 24.328 20.328 -10.148 1 97.06 341 HIS A C 1
ATOM 2750 O O . HIS A 1 341 ? 23.766 19.438 -9.516 1 97.06 341 HIS A O 1
ATOM 2756 N N . GLN A 1 342 ? 25.359 20.969 -9.688 1 97.06 342 GLN A N 1
ATOM 2757 C CA . GLN A 1 342 ? 25.766 20.844 -8.289 1 97.06 342 GLN A CA 1
ATOM 2758 C C . GLN A 1 342 ? 26.078 22.219 -7.68 1 97.06 342 GLN A C 1
ATOM 2760 O O . GLN A 1 342 ? 26.5 23.125 -8.391 1 97.06 342 GLN A O 1
ATOM 2765 N N . GLU A 1 343 ? 25.875 22.391 -6.527 1 98.19 343 GLU A N 1
ATOM 2766 C CA . GLU A 1 343 ? 26.156 23.594 -5.754 1 98.19 343 GLU A CA 1
ATOM 2767 C C . GLU A 1 343 ? 26.469 23.25 -4.297 1 98.19 343 GLU A C 1
ATOM 2769 O O . GLU A 1 343 ? 25.844 22.359 -3.719 1 98.19 343 GLU A O 1
ATOM 2774 N N . ASP A 1 344 ? 27.453 23.938 -3.705 1 98.25 344 ASP A N 1
ATOM 2775 C CA . ASP A 1 344 ? 27.875 23.656 -2.334 1 98.25 344 ASP A CA 1
ATOM 2776 C C . ASP A 1 344 ? 27.188 24.594 -1.35 1 98.25 344 ASP A C 1
ATOM 2778 O O . ASP A 1 344 ? 26.984 25.781 -1.644 1 98.25 344 ASP A O 1
ATOM 2782 N N . PHE A 1 345 ? 26.875 24.078 -0.211 1 98.56 345 PHE A N 1
ATOM 2783 C CA . PHE A 1 345 ? 26.266 24.844 0.874 1 98.56 345 PHE A CA 1
ATOM 2784 C C . PHE A 1 345 ? 26.906 24.5 2.209 1 98.56 345 PHE A C 1
ATOM 2786 O O . PHE A 1 345 ? 27.469 23.406 2.375 1 98.56 345 PHE A O 1
ATOM 2793 N N . ASP A 1 346 ? 26.906 25.422 3.156 1 97.81 346 ASP A N 1
ATOM 2794 C CA . ASP A 1 346 ? 27.438 25.156 4.492 1 97.81 346 ASP A CA 1
ATOM 2795 C C . ASP A 1 346 ? 26.562 24.172 5.25 1 97.81 346 ASP A C 1
ATOM 2797 O O . ASP A 1 346 ? 27.062 23.312 5.969 1 97.81 346 ASP A O 1
ATOM 2801 N N . TYR A 1 347 ? 25.25 24.312 5.141 1 98.38 347 TYR A N 1
ATOM 2802 C CA . TYR A 1 347 ? 24.266 23.422 5.762 1 98.38 347 TYR A CA 1
ATOM 2803 C C . TYR A 1 347 ? 23.125 23.109 4.805 1 98.38 347 TYR A C 1
ATOM 2805 O O . TYR A 1 347 ? 22.875 23.859 3.857 1 98.38 347 TYR A O 1
ATOM 2813 N N . VAL A 1 348 ? 22.469 21.969 5.039 1 98.88 348 VAL A N 1
ATOM 2814 C CA . VAL A 1 348 ? 21.297 21.562 4.281 1 98.88 348 VAL A CA 1
ATOM 2815 C C . VAL A 1 348 ? 20.156 21.188 5.242 1 98.88 348 VAL A C 1
ATOM 2817 O O . VAL A 1 348 ? 20.391 20.531 6.262 1 98.88 348 VAL A O 1
ATOM 2820 N N . ILE A 1 349 ? 19 21.688 5.031 1 98.94 349 ILE A N 1
ATOM 2821 C CA . ILE A 1 349 ? 17.781 21.188 5.664 1 98.94 349 ILE A CA 1
ATOM 2822 C C . ILE A 1 349 ? 16.969 20.359 4.664 1 98.94 349 ILE A C 1
ATOM 2824 O O . ILE A 1 349 ? 16.422 20.906 3.707 1 98.94 349 ILE A O 1
ATOM 2828 N N . CYS A 1 350 ? 16.938 19.078 4.867 1 98.94 350 CYS A N 1
ATOM 2829 C CA . CYS A 1 350 ? 16.219 18.172 3.998 1 98.94 350 CYS A CA 1
ATOM 2830 C C . CYS A 1 350 ? 14.773 18.016 4.449 1 98.94 350 CYS A C 1
ATOM 2832 O O . CYS A 1 350 ? 14.5 17.406 5.488 1 98.94 350 CYS A O 1
ATOM 2834 N N . THR A 1 351 ? 13.852 18.547 3.682 1 98.81 351 THR A N 1
ATOM 2835 C CA . THR A 1 351 ? 12.438 18.438 4.016 1 98.81 351 THR A CA 1
ATOM 2836 C C . THR A 1 351 ? 11.711 17.516 3.037 1 98.81 351 THR A C 1
ATOM 2838 O O . THR A 1 351 ? 10.484 17.516 2.975 1 98.81 351 THR A O 1
ATOM 2841 N N . LEU A 1 352 ? 12.461 16.781 2.248 1 98.62 352 LEU A N 1
ATOM 2842 C CA . LEU A 1 352 ? 11.891 15.781 1.352 1 98.62 352 LEU A CA 1
ATOM 2843 C C . LEU A 1 352 ? 11.312 14.609 2.141 1 98.62 352 LEU A C 1
ATOM 2845 O O . LEU A 1 352 ? 11.906 14.172 3.129 1 98.62 352 LEU A O 1
ATOM 2849 N N . PRO A 1 353 ? 10.125 14.141 1.711 1 98.19 353 PRO A N 1
ATOM 2850 C CA . PRO A 1 353 ? 9.703 12.883 2.338 1 98.19 353 PRO A CA 1
ATOM 2851 C C . PRO A 1 353 ? 10.688 11.742 2.094 1 98.19 353 PRO A C 1
ATOM 2853 O O . PRO A 1 353 ? 11.383 11.734 1.075 1 98.19 353 PRO A O 1
ATOM 2856 N N . PHE A 1 354 ? 10.75 10.797 3.006 1 98.38 354 PHE A N 1
ATOM 2857 C CA . PHE A 1 354 ? 11.727 9.719 2.891 1 98.38 354 PHE A CA 1
ATOM 2858 C C . PHE A 1 354 ? 11.469 8.898 1.632 1 98.38 354 PHE A C 1
ATOM 2860 O O . PHE A 1 354 ? 12.391 8.281 1.094 1 98.38 354 PHE A O 1
ATOM 2867 N N . SER A 1 355 ? 10.234 8.891 1.09 1 97.12 355 SER A N 1
ATOM 2868 C CA . SER A 1 355 ? 9.953 8.25 -0.191 1 97.12 355 SER A CA 1
ATOM 2869 C C . SER A 1 355 ? 10.789 8.859 -1.31 1 97.12 355 SER A C 1
ATOM 2871 O O . SER A 1 355 ? 11.258 8.148 -2.203 1 97.12 355 SER A O 1
ATOM 2873 N N . SER A 1 356 ? 10.984 10.172 -1.228 1 97.06 356 SER A N 1
ATOM 2874 C CA . SER A 1 356 ? 11.789 10.883 -2.219 1 97.06 356 SER A CA 1
ATOM 2875 C C . SER A 1 356 ? 13.281 10.75 -1.922 1 97.06 356 SER A C 1
ATOM 2877 O O . SER A 1 356 ? 14.094 10.656 -2.842 1 97.06 356 SER A O 1
ATOM 2879 N N . VAL A 1 357 ? 13.625 10.828 -0.638 1 98.25 357 VAL A N 1
ATOM 2880 C CA . VAL A 1 357 ? 15.031 10.688 -0.26 1 98.25 357 VAL A CA 1
ATOM 2881 C C . VAL A 1 357 ? 15.547 9.32 -0.707 1 98.25 357 VAL A C 1
ATOM 2883 O O . VAL A 1 357 ? 16.719 9.188 -1.075 1 98.25 357 VAL A O 1
ATOM 2886 N N . ARG A 1 358 ? 14.625 8.312 -0.711 1 97.38 358 ARG A N 1
ATOM 2887 C CA . ARG A 1 358 ? 14.945 6.938 -1.072 1 97.38 358 ARG A CA 1
ATOM 2888 C C . ARG A 1 358 ? 15.594 6.863 -2.451 1 97.38 358 ARG A C 1
ATOM 2890 O O . ARG A 1 358 ? 16.422 5.996 -2.703 1 97.38 358 ARG A O 1
ATOM 2897 N N . ARG A 1 359 ? 15.391 7.82 -3.314 1 94.75 359 ARG A N 1
ATOM 2898 C CA . ARG A 1 359 ? 15.852 7.816 -4.695 1 94.75 359 ARG A CA 1
ATOM 2899 C C . ARG A 1 359 ? 17.203 8.516 -4.82 1 94.75 359 ARG A C 1
ATOM 2901 O O . ARG A 1 359 ? 17.891 8.367 -5.832 1 94.75 359 ARG A O 1
ATOM 2908 N N . LEU A 1 360 ? 17.594 9.281 -3.846 1 97 360 LEU A N 1
ATOM 2909 C CA . LEU A 1 360 ? 18.75 10.18 -3.957 1 97 360 LEU A CA 1
ATOM 2910 C C . LEU A 1 360 ? 20.047 9.391 -3.943 1 97 360 LEU A C 1
ATOM 2912 O O . LEU A 1 360 ? 20.172 8.391 -3.23 1 97 360 LEU A O 1
ATOM 2916 N N . ARG A 1 361 ? 20.953 9.852 -4.734 1 95.88 361 ARG A N 1
ATOM 2917 C CA . ARG A 1 361 ? 22.328 9.398 -4.578 1 95.88 361 ARG A CA 1
ATOM 2918 C C . ARG A 1 361 ? 23.016 10.102 -3.412 1 95.88 361 ARG A C 1
ATOM 2920 O O . ARG A 1 361 ? 23.156 11.328 -3.42 1 95.88 361 ARG A O 1
ATOM 2927 N N . LEU A 1 362 ? 23.375 9.383 -2.41 1 98 362 LEU A N 1
ATOM 2928 C CA . LEU A 1 362 ? 24.047 9.922 -1.232 1 98 362 LEU A CA 1
ATOM 2929 C C . LEU A 1 362 ? 25.5 9.461 -1.172 1 98 362 LEU A C 1
ATOM 2931 O O . LEU A 1 362 ? 25.781 8.258 -1.273 1 98 362 LEU A O 1
ATOM 2935 N N . ASP A 1 363 ? 26.375 10.375 -1.049 1 96.38 363 ASP A N 1
ATOM 2936 C CA . ASP A 1 363 ? 27.797 10.031 -0.974 1 96.38 363 ASP A CA 1
ATOM 2937 C C . ASP A 1 363 ? 28.5 10.867 0.091 1 96.38 363 ASP A C 1
ATOM 2939 O O . ASP A 1 363 ? 28.781 12.047 -0.123 1 96.38 363 ASP A O 1
ATOM 2943 N N . PRO A 1 364 ? 28.922 10.398 1.223 1 96.69 364 PRO A N 1
ATOM 2944 C CA . PRO A 1 364 ? 28.641 9.016 1.625 1 96.69 364 PRO A CA 1
ATOM 2945 C C . PRO A 1 364 ? 27.172 8.789 1.981 1 96.69 364 PRO A C 1
ATOM 2947 O O . PRO A 1 364 ? 26.391 9.742 2.027 1 96.69 364 PRO A O 1
ATOM 2950 N N . LEU A 1 365 ? 26.797 7.551 2.174 1 97.69 365 LEU A N 1
ATOM 2951 C CA . LEU A 1 365 ? 25.469 7.234 2.688 1 97.69 365 LEU A CA 1
ATOM 2952 C C . LEU A 1 365 ? 25.281 7.805 4.09 1 97.69 365 LEU A C 1
ATOM 2954 O O . LEU A 1 365 ? 26.25 8.016 4.816 1 97.69 365 LEU A O 1
ATOM 2958 N N . PHE A 1 366 ? 24.031 8.117 4.438 1 98.31 366 PHE A N 1
ATOM 2959 C CA . PHE A 1 366 ? 23.734 8.43 5.828 1 98.31 366 PHE A CA 1
ATOM 2960 C C . PHE A 1 366 ? 23.984 7.215 6.719 1 98.31 366 PHE A C 1
ATOM 2962 O O . PHE A 1 366 ? 24.391 6.156 6.23 1 98.31 366 PHE A O 1
ATOM 2969 N N . SER A 1 367 ? 23.859 7.422 8.047 1 97.38 367 SER A N 1
ATOM 2970 C CA . SER A 1 367 ? 24.047 6.324 8.984 1 97.38 367 SER A CA 1
ATOM 2971 C C . SER A 1 367 ? 23.156 5.137 8.648 1 97.38 367 SER A C 1
ATOM 2973 O O . SER A 1 367 ? 22.094 5.305 8.031 1 97.38 367 SER A O 1
ATOM 2975 N N . SER A 1 368 ? 23.578 3.943 9.023 1 96.5 368 SER A N 1
ATOM 2976 C CA . SER A 1 368 ? 22.859 2.715 8.695 1 96.5 368 SER A CA 1
ATOM 2977 C C . SER A 1 368 ? 21.422 2.762 9.203 1 96.5 368 SER A C 1
ATOM 2979 O O . SER A 1 368 ? 20.5 2.367 8.5 1 96.5 368 SER A O 1
ATOM 2981 N N . ARG A 1 369 ? 21.234 3.234 10.375 1 96.81 369 ARG A N 1
ATOM 2982 C CA . ARG A 1 369 ? 19.891 3.297 10.953 1 96.81 369 ARG A CA 1
ATOM 2983 C C . ARG A 1 369 ? 19.031 4.309 10.211 1 96.81 369 ARG A C 1
ATOM 2985 O O . ARG A 1 369 ? 17.828 4.082 10.008 1 96.81 369 ARG A O 1
ATOM 2992 N N . LYS A 1 370 ? 19.625 5.414 9.805 1 98.19 370 LYS A N 1
ATOM 2993 C CA . LYS A 1 370 ? 18.906 6.402 9.008 1 98.19 370 LYS A CA 1
ATOM 2994 C C . LYS A 1 370 ? 18.5 5.824 7.656 1 98.19 370 LYS A C 1
ATOM 2996 O O . LYS A 1 370 ? 17.359 6.02 7.207 1 98.19 370 LYS A O 1
ATOM 3001 N N . MET A 1 371 ? 19.438 5.141 7.059 1 98.12 371 MET A N 1
ATOM 3002 C CA . MET A 1 371 ? 19.125 4.527 5.77 1 98.12 371 MET A CA 1
ATOM 3003 C C . MET A 1 371 ? 17.984 3.52 5.906 1 98.12 371 MET A C 1
ATOM 3005 O O . MET A 1 371 ? 17.141 3.404 5.012 1 98.12 371 MET A O 1
ATOM 3009 N N . GLN A 1 372 ? 18.031 2.785 7.043 1 97.81 372 GLN A N 1
ATOM 3010 C CA . GLN A 1 372 ? 16.953 1.837 7.305 1 97.81 372 GLN A CA 1
ATOM 3011 C C . GLN A 1 372 ? 15.609 2.553 7.461 1 97.81 372 GLN A C 1
ATOM 3013 O O . GLN A 1 372 ? 14.586 2.086 6.961 1 97.81 372 GLN A O 1
ATOM 3018 N N . ALA A 1 373 ? 15.586 3.646 8.156 1 98.25 373 ALA A N 1
ATOM 3019 C CA . ALA A 1 373 ? 14.367 4.438 8.32 1 98.25 373 ALA A CA 1
ATOM 3020 C C . ALA A 1 373 ? 13.844 4.926 6.973 1 98.25 373 ALA A C 1
ATOM 3022 O O . ALA A 1 373 ? 12.648 4.824 6.688 1 98.25 373 ALA A O 1
ATOM 3023 N N . ILE A 1 374 ? 14.758 5.438 6.145 1 98.38 374 ILE A N 1
ATOM 3024 C CA . ILE A 1 374 ? 14.398 5.953 4.828 1 98.38 374 ILE A CA 1
ATOM 3025 C C . ILE A 1 374 ? 13.758 4.844 3.994 1 98.38 374 ILE A C 1
ATOM 3027 O O . ILE A 1 374 ? 12.805 5.09 3.258 1 98.38 374 ILE A O 1
ATOM 3031 N N . ARG A 1 375 ? 14.18 3.67 4.16 1 97.38 375 ARG A N 1
ATOM 3032 C CA . ARG A 1 375 ? 13.711 2.537 3.365 1 97.38 375 ARG A CA 1
ATOM 3033 C C . ARG A 1 375 ? 12.359 2.045 3.861 1 97.38 375 ARG A C 1
ATOM 3035 O O . ARG A 1 375 ? 11.477 1.738 3.059 1 97.38 375 ARG A O 1
ATOM 3042 N N . ILE A 1 376 ? 12.18 2.043 5.176 1 96.69 376 ILE A N 1
ATOM 3043 C CA . ILE A 1 376 ? 11.125 1.222 5.75 1 96.69 376 ILE A CA 1
ATOM 3044 C C . ILE A 1 376 ? 9.953 2.109 6.18 1 96.69 376 ILE A C 1
ATOM 3046 O O . ILE A 1 376 ? 8.805 1.673 6.176 1 96.69 376 ILE A O 1
ATOM 3050 N N . LEU A 1 377 ? 10.203 3.32 6.605 1 97.31 377 LEU A N 1
ATOM 3051 C CA . LEU A 1 377 ? 9.172 4.16 7.203 1 97.31 377 LEU A CA 1
ATOM 3052 C C . LEU A 1 377 ? 7.945 4.242 6.305 1 97.31 377 LEU A C 1
ATOM 3054 O O . LEU A 1 377 ? 8.055 4.57 5.121 1 97.31 377 LEU A O 1
ATOM 3058 N N . SER A 1 378 ? 6.809 4.07 6.918 1 97.56 378 SER A N 1
ATOM 3059 C CA . SER A 1 378 ? 5.582 3.834 6.16 1 97.56 378 SER A CA 1
ATOM 3060 C C . SER A 1 378 ? 4.879 5.145 5.82 1 97.56 378 SER A C 1
ATOM 3062 O O . SER A 1 378 ? 4.816 6.055 6.648 1 97.56 378 SER A O 1
ATOM 3064 N N . TYR A 1 379 ? 4.406 5.203 4.59 1 97.62 379 TYR A N 1
ATOM 3065 C CA . TYR A 1 379 ? 3.461 6.211 4.121 1 97.62 379 TYR A CA 1
ATOM 3066 C C . TYR A 1 379 ? 2.154 5.562 3.68 1 97.62 379 TYR A C 1
ATOM 3068 O O . TYR A 1 379 ? 2.16 4.551 2.975 1 97.62 379 TYR A O 1
ATOM 3076 N N . ILE A 1 380 ? 1.081 6.113 4.074 1 97.75 380 ILE A N 1
ATOM 3077 C CA . ILE A 1 380 ? -0.204 5.547 3.676 1 97.75 380 ILE A CA 1
ATOM 3078 C C . ILE A 1 380 ? -0.614 6.102 2.314 1 97.75 380 ILE A C 1
ATOM 3080 O O . ILE A 1 380 ? -0.177 7.184 1.921 1 97.75 380 ILE A O 1
ATOM 3084 N N . SER A 1 381 ? -1.403 5.328 1.576 1 97.88 381 SER A N 1
ATOM 3085 C CA . SER A 1 381 ? -2.021 5.781 0.334 1 97.88 381 SER A CA 1
ATOM 3086 C C . SER A 1 381 ? -3.293 6.578 0.607 1 97.88 381 SER A C 1
ATOM 3088 O O . SER A 1 381 ? -4.043 6.258 1.531 1 97.88 381 SER A O 1
ATOM 3090 N N . SER A 1 382 ? -3.525 7.578 -0.186 1 98.56 382 SER A N 1
ATOM 3091 C CA . SER A 1 382 ? -4.75 8.367 -0.075 1 98.56 382 SER A CA 1
ATOM 3092 C C . SER A 1 382 ? -5.148 8.961 -1.422 1 98.56 382 SER A C 1
ATOM 3094 O O . SER A 1 382 ? -4.293 9.242 -2.262 1 98.56 382 SER A O 1
ATOM 3096 N N . GLN A 1 383 ? -6.402 9.078 -1.632 1 98.62 383 GLN A N 1
ATOM 3097 C CA . GLN A 1 383 ? -6.988 9.633 -2.846 1 98.62 383 GLN A CA 1
ATOM 3098 C C . GLN A 1 383 ? -8.141 10.578 -2.518 1 98.62 383 GLN A C 1
ATOM 3100 O O . GLN A 1 383 ? -8.961 10.289 -1.642 1 98.62 383 GLN A O 1
ATOM 3105 N N . LYS A 1 384 ? -8.195 11.75 -3.145 1 98.75 384 LYS A N 1
ATOM 3106 C CA . LYS A 1 384 ? -9.305 12.703 -3.07 1 98.75 384 LYS A CA 1
ATOM 3107 C C . LYS A 1 384 ? -9.805 13.07 -4.465 1 98.75 384 LYS A C 1
ATOM 3109 O O . LYS A 1 384 ? -9.008 13.203 -5.398 1 98.75 384 LYS A O 1
ATOM 3114 N N . THR A 1 385 ? -11.078 13.227 -4.617 1 98.88 385 THR A N 1
ATOM 3115 C CA . THR A 1 385 ? -11.68 13.812 -5.812 1 98.88 385 THR A CA 1
ATOM 3116 C C . THR A 1 385 ? -12.641 14.938 -5.438 1 98.88 385 THR A C 1
ATOM 3118 O O . THR A 1 385 ? -13.617 14.711 -4.723 1 98.88 385 THR A O 1
ATOM 3121 N N . ALA A 1 386 ? -12.312 16.094 -5.895 1 98.88 386 ALA A N 1
ATOM 3122 C CA . ALA A 1 386 ? -13.195 17.25 -5.77 1 98.88 386 ALA A CA 1
ATOM 3123 C C . ALA A 1 386 ? -14.031 17.438 -7.031 1 98.88 386 ALA A C 1
ATOM 3125 O O . ALA A 1 386 ? -13.5 17.438 -8.141 1 98.88 386 ALA A O 1
ATOM 3126 N N . CYS A 1 387 ? -15.32 17.594 -6.836 1 98.81 387 CYS A N 1
ATOM 3127 C CA . CYS A 1 387 ? -16.234 17.766 -7.957 1 98.81 387 CYS A CA 1
ATOM 3128 C C . CYS A 1 387 ? -16.953 19.109 -7.883 1 98.81 387 CYS A C 1
ATOM 3130 O O . CYS A 1 387 ? -17.531 19.453 -6.852 1 98.81 387 CYS A O 1
ATOM 3132 N N . LEU A 1 388 ? -16.891 19.859 -8.93 1 98.81 388 LEU A N 1
ATOM 3133 C CA . LEU A 1 388 ? -17.688 21.078 -9.07 1 98.81 388 LEU A CA 1
ATOM 3134 C C . LEU A 1 388 ? -19.047 20.766 -9.672 1 98.81 388 LEU A C 1
ATOM 3136 O O . LEU A 1 388 ? -19.141 20.312 -10.812 1 98.81 388 LEU A O 1
ATOM 3140 N N . PHE A 1 389 ? -20.062 21.016 -8.914 1 98.62 389 PHE A N 1
ATOM 3141 C CA . PHE A 1 389 ? -21.438 20.844 -9.383 1 98.62 389 PHE A CA 1
ATOM 3142 C C . PHE A 1 389 ? -22.109 22.203 -9.602 1 98.62 389 PHE A C 1
ATOM 3144 O O . PHE A 1 389 ? -21.828 23.156 -8.883 1 98.62 389 PHE A O 1
ATOM 3151 N N . ASN A 1 390 ? -23 22.266 -10.539 1 97.88 390 ASN A N 1
ATOM 3152 C CA . ASN A 1 390 ? -23.672 23.531 -10.828 1 97.88 390 ASN A CA 1
ATOM 3153 C C . ASN A 1 390 ? -24.828 23.781 -9.867 1 97.88 390 ASN A C 1
ATOM 3155 O O . ASN A 1 390 ? -25.516 24.812 -9.961 1 97.88 390 ASN A O 1
ATOM 3159 N N . GLN A 1 391 ? -25.031 22.875 -9.016 1 97.19 391 GLN A N 1
ATOM 3160 C CA . GLN A 1 391 ? -26.031 22.938 -7.949 1 97.19 391 GLN A CA 1
ATOM 3161 C C . GLN A 1 391 ? -25.547 22.219 -6.703 1 97.19 391 GLN A C 1
ATOM 3163 O O . GLN A 1 391 ? -24.875 21.172 -6.801 1 97.19 391 GLN A O 1
ATOM 3168 N N . ARG A 1 392 ? -25.922 22.828 -5.578 1 97.62 392 ARG A N 1
ATOM 3169 C CA . ARG A 1 392 ? -25.594 22.188 -4.305 1 97.62 392 ARG A CA 1
ATOM 3170 C C . ARG A 1 392 ? -26.734 21.281 -3.85 1 97.62 392 ARG A C 1
ATOM 3172 O O . ARG A 1 392 ? -27.375 21.531 -2.834 1 97.62 392 ARG A O 1
ATOM 3179 N N . PHE A 1 393 ? -26.844 20.125 -4.492 1 97.88 393 PHE A N 1
ATOM 3180 C CA . PHE A 1 393 ? -27.953 19.219 -4.262 1 97.88 393 PHE A CA 1
ATOM 3181 C C . PHE A 1 393 ? -27.984 18.766 -2.807 1 97.88 393 PHE A C 1
ATOM 3183 O O . PHE A 1 393 ? -29.047 18.422 -2.283 1 97.88 393 PHE A O 1
ATOM 3190 N N . TRP A 1 394 ? -26.875 18.812 -2.07 1 98.12 394 TRP A N 1
ATOM 3191 C CA . TRP A 1 394 ? -26.797 18.359 -0.687 1 98.12 394 TRP A CA 1
ATOM 3192 C C . TRP A 1 394 ? -27.344 19.406 0.268 1 98.12 394 TRP A C 1
ATOM 3194 O O . TRP A 1 394 ? -27.531 19.141 1.457 1 98.12 394 TRP A O 1
ATOM 3204 N N . GLU A 1 395 ? -27.516 20.609 -0.182 1 97.25 395 GLU A N 1
ATOM 3205 C CA . GLU A 1 395 ? -28 21.688 0.677 1 97.25 395 GLU A CA 1
ATOM 3206 C C . GLU A 1 395 ? -29.469 21.969 0.429 1 97.25 395 GLU A C 1
ATOM 3208 O O . GLU A 1 395 ? -30.047 22.906 1.01 1 97.25 395 GLU A O 1
ATOM 3213 N N . ILE A 1 396 ? -30.125 21.203 -0.398 1 95.69 396 ILE A N 1
ATOM 3214 C CA . ILE A 1 396 ? -31.547 21.391 -0.716 1 95.69 396 ILE A CA 1
ATOM 3215 C C . ILE A 1 396 ? -32.406 20.812 0.395 1 95.69 396 ILE A C 1
ATOM 3217 O O . ILE A 1 396 ? -32.062 19.766 0.958 1 95.69 396 ILE A O 1
ATOM 3221 N N . GLY A 1 397 ? -33.5 21.484 0.689 1 93.81 397 GLY A N 1
ATOM 3222 C CA . GLY A 1 397 ? -34.469 21 1.68 1 93.81 397 GLY A CA 1
ATOM 3223 C C . GLY A 1 397 ? -34.5 21.859 2.934 1 93.81 397 GLY A C 1
ATOM 3224 O O . GLY A 1 397 ? -33.844 22.906 3.002 1 93.81 397 GLY A O 1
ATOM 3225 N N . GLY A 1 398 ? -35.281 21.391 3.959 1 92.62 398 GLY A N 1
ATOM 3226 C CA . GLY A 1 398 ? -35.406 22.109 5.219 1 92.62 398 GLY A CA 1
ATOM 3227 C C . GLY A 1 398 ? -34.25 21.875 6.172 1 92.62 398 GLY A C 1
ATOM 3228 O O . GLY A 1 398 ? -33.312 21.172 5.84 1 92.62 398 GLY A O 1
ATOM 3229 N N . PRO A 1 399 ? -34.312 22.438 7.34 1 89.56 399 PRO A N 1
ATOM 3230 C CA . PRO A 1 399 ? -33.219 22.375 8.32 1 89.56 399 PRO A CA 1
ATOM 3231 C C . PRO A 1 399 ? -32.875 20.938 8.727 1 89.56 399 PRO A C 1
ATOM 3233 O O . PRO A 1 399 ? -31.734 20.656 9.094 1 89.56 399 PRO A O 1
ATOM 3236 N N . ASP A 1 400 ? -33.844 20.078 8.562 1 91.38 400 ASP A N 1
ATOM 3237 C CA . ASP A 1 400 ? -33.625 18.688 8.984 1 91.38 400 ASP A CA 1
ATOM 3238 C C . ASP A 1 400 ? -33.188 17.828 7.812 1 91.38 400 ASP A C 1
ATOM 3240 O O . ASP A 1 400 ? -32.969 16.609 7.969 1 91.38 400 ASP A O 1
ATOM 3244 N N . GLU A 1 401 ? -32.938 18.469 6.664 1 93.94 401 GLU A N 1
ATOM 3245 C CA . GLU A 1 401 ? -32.625 17.703 5.465 1 93.94 401 GLU A CA 1
ATOM 3246 C C . GLU A 1 401 ? -31.281 18.125 4.875 1 93.94 401 GLU A C 1
ATOM 3248 O O . GLU A 1 401 ? -30.484 17.281 4.441 1 93.94 401 GLU A O 1
ATOM 3253 N N . ARG A 1 402 ? -31.125 19.391 4.832 1 95.44 402 ARG A N 1
ATOM 3254 C CA . ARG A 1 402 ? -29.938 19.922 4.164 1 95.44 402 ARG A CA 1
ATOM 3255 C C . ARG A 1 402 ? -28.672 19.609 4.949 1 95.44 402 ARG A C 1
ATOM 3257 O O . ARG A 1 402 ? -28.688 19.578 6.184 1 95.44 402 ARG A O 1
ATOM 3264 N N . ILE A 1 403 ? -27.641 19.312 4.273 1 96.75 403 ILE A N 1
ATOM 3265 C CA . ILE A 1 403 ? -26.344 18.984 4.867 1 96.75 403 ILE A CA 1
ATOM 3266 C C . ILE A 1 403 ? -25.391 20.156 4.711 1 96.75 403 ILE A C 1
ATOM 3268 O O . ILE A 1 403 ? -24.984 20.5 3.596 1 96.75 403 ILE A O 1
ATOM 3272 N N . ILE A 1 404 ? -25.047 20.75 5.797 1 94.75 404 ILE A N 1
ATOM 3273 C CA . ILE A 1 404 ? -24.141 21.891 5.828 1 94.75 404 ILE A CA 1
ATOM 3274 C C . ILE A 1 404 ? -22.844 21.484 6.539 1 94.75 404 ILE A C 1
ATOM 3276 O O . ILE A 1 404 ? -22.812 21.375 7.766 1 94.75 404 ILE A O 1
ATOM 3280 N N . GLY A 1 405 ? -21.75 21.375 5.742 1 95.12 405 GLY A N 1
ATOM 3281 C CA . GLY A 1 405 ? -20.516 20.859 6.312 1 95.12 405 GLY A CA 1
ATOM 3282 C C . GLY A 1 405 ? -20.641 19.422 6.797 1 95.12 405 GLY A C 1
ATOM 3283 O O . GLY A 1 405 ? -21.688 18.797 6.645 1 95.12 405 GLY A O 1
ATOM 3284 N N . GLY A 1 406 ? -19.516 18.906 7.312 1 95.5 406 GLY A N 1
ATOM 3285 C CA . GLY A 1 406 ? -19.5 17.531 7.805 1 95.5 406 GLY A CA 1
ATOM 3286 C C . GLY A 1 406 ? -19.172 16.516 6.734 1 95.5 406 GLY A C 1
ATOM 3287 O O . GLY A 1 406 ? -18.625 16.859 5.684 1 95.5 406 GLY A O 1
ATOM 3288 N N . SER A 1 407 ? -19.438 15.25 7.098 1 96.62 407 SER A N 1
ATOM 3289 C CA . SER A 1 407 ? -19.109 14.195 6.148 1 96.62 407 SER A CA 1
ATOM 3290 C C . SER A 1 407 ? -20.109 13.047 6.215 1 96.62 407 SER A C 1
ATOM 3292 O O . SER A 1 407 ? -20.766 12.852 7.242 1 96.62 407 SER A O 1
ATOM 3294 N N . SER A 1 408 ? -20.344 12.461 5.125 1 98.25 408 SER A N 1
ATOM 3295 C CA . SER A 1 408 ? -20.984 11.148 5.07 1 98.25 408 SER A CA 1
ATOM 3296 C C . SER A 1 408 ? -19.938 10.039 4.98 1 98.25 408 SER A C 1
ATOM 3298 O O . SER A 1 408 ? -18.922 10.188 4.301 1 98.25 408 SER A O 1
ATOM 3300 N N . SER A 1 409 ? -20.156 8.977 5.711 1 97.69 409 SER A N 1
ATOM 3301 C CA . SER A 1 409 ? -19.266 7.824 5.691 1 97.69 409 SER A CA 1
ATOM 3302 C C . SER A 1 409 ? -19.922 6.617 5.035 1 97.69 409 SER A C 1
ATOM 3304 O O . SER A 1 409 ? -21.125 6.402 5.195 1 97.69 409 SER A O 1
ATOM 3306 N N . THR A 1 410 ? -19.125 5.855 4.285 1 98.38 410 THR A N 1
ATOM 3307 C CA . THR A 1 410 ? -19.688 4.707 3.572 1 98.38 410 THR A CA 1
ATOM 3308 C C . THR A 1 410 ? -18.656 3.59 3.459 1 98.38 410 THR A C 1
ATOM 3310 O O . THR A 1 410 ? -17.453 3.838 3.555 1 98.38 410 THR A O 1
ATOM 3313 N N . ASP A 1 411 ? -19.078 2.348 3.338 1 97.81 411 ASP A N 1
ATOM 3314 C CA . ASP A 1 411 ? -18.203 1.203 3.109 1 97.81 411 ASP A CA 1
ATOM 3315 C C . ASP A 1 411 ? -17.875 1.044 1.624 1 97.81 411 ASP A C 1
ATOM 3317 O O . ASP A 1 411 ? -17.25 0.069 1.222 1 97.81 411 ASP A O 1
ATOM 3321 N N . LEU A 1 412 ? -18.344 1.989 0.747 1 98.19 412 LEU A N 1
ATOM 3322 C CA . LEU A 1 412 ? -18 2.006 -0.67 1 98.19 412 LEU A CA 1
ATOM 3323 C C . LEU A 1 412 ? -16.578 2.51 -0.878 1 98.19 412 LEU A C 1
ATOM 3325 O O . LEU A 1 412 ? -16 3.143 0.011 1 98.19 412 LEU A O 1
ATOM 3329 N N . PRO A 1 413 ? -16.016 2.283 -2.059 1 98 413 PRO A N 1
ATOM 3330 C CA . PRO A 1 413 ? -14.617 2.65 -2.316 1 98 413 PRO A CA 1
ATOM 3331 C C . PRO A 1 413 ? -14.352 4.137 -2.109 1 98 413 PRO A C 1
ATOM 3333 O O . PRO A 1 413 ? -13.234 4.523 -1.747 1 98 413 PRO A O 1
ATOM 3336 N N . ILE A 1 414 ? -15.336 5 -2.221 1 98.69 414 ILE A N 1
ATOM 3337 C CA . ILE A 1 414 ? -15.117 6.43 -2.041 1 98.69 414 ILE A CA 1
ATOM 3338 C C . ILE A 1 414 ? -14.867 6.734 -0.565 1 98.69 414 ILE A C 1
ATOM 3340 O O . ILE A 1 414 ? -14.281 7.766 -0.225 1 98.69 414 ILE A O 1
ATOM 3344 N N . SER A 1 415 ? -15.352 5.895 0.36 1 98.38 415 SER A N 1
ATOM 3345 C CA . SER A 1 415 ? -15.133 5.871 1.802 1 98.38 415 SER A CA 1
ATOM 3346 C C . SER A 1 415 ? -15.836 7.035 2.49 1 98.38 415 SER A C 1
ATOM 3348 O O . SER A 1 415 ? -16.453 6.859 3.541 1 98.38 415 SER A O 1
ATOM 3350 N N . SER A 1 416 ? -15.664 8.289 1.935 1 98.25 416 SER A N 1
ATOM 3351 C CA . SER A 1 416 ? -16.312 9.43 2.576 1 98.25 416 SER A CA 1
ATOM 3352 C C . SER A 1 416 ? -16.578 10.547 1.578 1 98.25 416 SER A C 1
ATOM 3354 O O . SER A 1 416 ? -15.898 10.648 0.553 1 98.25 416 SER A O 1
ATOM 3356 N N . ILE A 1 417 ? -17.625 11.25 1.859 1 98.81 417 ILE A N 1
ATOM 3357 C CA . ILE A 1 417 ? -17.984 12.492 1.179 1 98.81 417 ILE A CA 1
ATOM 3358 C C . ILE A 1 417 ? -17.922 13.656 2.158 1 98.81 417 ILE A C 1
ATOM 3360 O O . ILE A 1 417 ? -18.484 13.602 3.248 1 98.81 417 ILE A O 1
ATOM 3364 N N . TRP A 1 418 ? -17.234 14.695 1.844 1 98.56 418 TRP A N 1
ATOM 3365 C CA . TRP A 1 418 ? -17.125 15.867 2.709 1 98.56 418 TRP A CA 1
ATOM 3366 C C . TRP A 1 418 ? -17.844 17.062 2.086 1 98.56 418 TRP A C 1
ATOM 3368 O O . TRP A 1 418 ? -17.609 17.391 0.922 1 98.56 418 TRP A O 1
ATOM 3378 N N . TYR A 1 419 ? -18.656 17.656 2.854 1 98.19 419 TYR A N 1
ATOM 3379 C CA . TYR A 1 419 ? -19.469 18.797 2.406 1 98.19 419 TYR A CA 1
ATOM 3380 C C . TYR A 1 419 ? -18.828 20.109 2.805 1 98.19 419 TYR A C 1
ATOM 3382 O O . TYR A 1 419 ? -18.266 20.234 3.895 1 98.19 419 TYR A O 1
ATOM 3390 N N . PRO A 1 420 ? -18.906 21.062 1.89 1 97.12 420 PRO A N 1
ATOM 3391 C CA . PRO A 1 420 ? -18.25 22.344 2.195 1 97.12 420 PRO A CA 1
ATOM 3392 C C . PRO A 1 420 ? -18.922 23.094 3.346 1 97.12 420 PRO A C 1
ATOM 3394 O O . PRO A 1 420 ? -20.141 23.062 3.469 1 97.12 420 PRO A O 1
ATOM 3397 N N . SER A 1 421 ? -18.141 23.75 4.172 1 94.56 421 SER A N 1
ATOM 3398 C CA . SER A 1 421 ? -18.609 24.5 5.328 1 94.56 421 SER A CA 1
ATOM 3399 C C . SER A 1 421 ? -18.906 25.953 4.965 1 94.56 421 SER A C 1
ATOM 3401 O O . SER A 1 421 ? -19.359 26.734 5.809 1 94.56 421 SER A O 1
ATOM 3403 N N . ASP A 1 422 ? -18.672 26.344 3.74 1 91.69 422 ASP A N 1
ATOM 3404 C CA . ASP A 1 422 ? -18.594 27.734 3.32 1 91.69 422 ASP A CA 1
ATOM 3405 C C . ASP A 1 422 ? -19.938 28.438 3.477 1 91.69 422 ASP A C 1
ATOM 3407 O O . ASP A 1 422 ? -19.984 29.672 3.631 1 91.69 422 ASP A O 1
ATOM 3411 N N . ASP A 1 423 ? -21.016 27.719 3.576 1 90.12 423 ASP A N 1
ATOM 3412 C CA . ASP A 1 423 ? -22.344 28.328 3.68 1 90.12 423 ASP A CA 1
ATOM 3413 C C . ASP A 1 423 ? -22.891 28.219 5.102 1 90.12 423 ASP A C 1
ATOM 3415 O O . ASP A 1 423 ? -24.031 28.609 5.371 1 90.12 423 ASP A O 1
ATOM 3419 N N . GLY A 1 424 ? -22.094 27.734 5.98 1 91.5 424 GLY A N 1
ATOM 3420 C CA . GLY A 1 424 ? -22.609 27.438 7.309 1 91.5 424 GLY A CA 1
ATOM 3421 C C . GLY A 1 424 ? -22.641 28.641 8.227 1 91.5 424 GLY A C 1
ATOM 3422 O O . GLY A 1 424 ? -21.734 29.484 8.195 1 91.5 424 GLY A O 1
ATOM 3423 N N . LYS A 1 425 ? -23.703 28.672 8.977 1 88.44 425 LYS A N 1
ATOM 3424 C CA . LYS A 1 425 ? -23.828 29.625 10.078 1 88.44 425 LYS A CA 1
ATOM 3425 C C . LYS A 1 425 ? -24.172 28.906 11.383 1 88.44 425 LYS A C 1
ATOM 3427 O O . LYS A 1 425 ? -25.062 28.062 11.422 1 88.44 425 LYS A O 1
ATOM 3432 N N . PHE A 1 426 ? -23.453 29.281 12.367 1 85.38 426 PHE A N 1
ATOM 3433 C CA . PHE A 1 426 ? -23.688 28.688 13.672 1 85.38 426 PHE A CA 1
ATOM 3434 C C . PHE A 1 426 ? -25.016 29.172 14.25 1 85.38 426 PHE A C 1
ATOM 3436 O O . PHE A 1 426 ? -25.297 30.359 14.25 1 85.38 426 PHE A O 1
ATOM 3443 N N . ILE A 1 427 ? -25.906 28.234 14.648 1 78.94 427 ILE A N 1
ATOM 3444 C CA . ILE A 1 427 ? -27.219 28.578 15.203 1 78.94 427 ILE A CA 1
ATOM 3445 C C . ILE A 1 427 ? -27.203 28.422 16.719 1 78.94 427 ILE A C 1
ATOM 3447 O O . ILE A 1 427 ? -27.922 29.109 17.438 1 78.94 427 ILE A O 1
ATOM 3451 N N . GLY A 1 428 ? -26.141 28.625 17.516 1 62.22 428 GLY A N 1
ATOM 3452 C CA . GLY A 1 428 ? -26 28.578 18.969 1 62.22 428 GLY A CA 1
ATOM 3453 C C . GLY A 1 428 ? -27.188 27.953 19.656 1 62.22 428 GLY A C 1
ATOM 3454 O O . GLY A 1 428 ? -28.344 28.219 19.297 1 62.22 428 GLY A O 1
ATOM 3455 N N . ASP A 1 429 ? -27.406 26.609 19.875 1 57.38 429 ASP A N 1
ATOM 3456 C CA . ASP A 1 429 ? -28.422 26.234 20.859 1 57.38 429 ASP A CA 1
ATOM 3457 C C . ASP A 1 429 ? -27.812 26.078 22.25 1 57.38 429 ASP A C 1
ATOM 3459 O O . ASP A 1 429 ? -26.625 25.75 22.375 1 57.38 429 ASP A O 1
ATOM 3463 N N . GLU A 1 430 ? -28.531 26.734 23.266 1 54.41 430 GLU A N 1
ATOM 3464 C CA . GLU A 1 430 ? -28.109 26.859 24.656 1 54.41 430 GLU A CA 1
ATOM 3465 C C . GLU A 1 430 ? -27.594 25.531 25.203 1 54.41 430 GLU A C 1
ATOM 3467 O O . GLU A 1 430 ? -26.594 25.484 25.922 1 54.41 430 GLU A O 1
ATOM 3472 N N . GLU A 1 431 ? -28.484 24.438 25.234 1 54.19 431 GLU A N 1
ATOM 3473 C CA . GLU A 1 431 ? -28.203 23.281 26.062 1 54.19 431 GLU A CA 1
ATOM 3474 C C . GLU A 1 431 ? -27.703 22.109 25.234 1 54.19 431 GLU A C 1
ATOM 3476 O O . GLU A 1 431 ? -28.484 21.438 24.578 1 54.19 431 GLU A O 1
ATOM 3481 N N . TYR A 1 432 ? -26.438 22.203 24.594 1 59.34 432 TYR A N 1
ATOM 3482 C CA . TYR A 1 432 ? -26.141 20.984 23.844 1 59.34 432 TYR A CA 1
ATOM 3483 C C . TYR A 1 432 ? -25.172 20.094 24.625 1 59.34 432 TYR A C 1
ATOM 3485 O O . TYR A 1 432 ? -24.297 20.594 25.344 1 59.34 432 TYR A O 1
ATOM 3493 N N . ASP A 1 433 ? -25.578 18.844 24.656 1 66.81 433 ASP A N 1
ATOM 3494 C CA . ASP A 1 433 ? -24.703 17.766 25.141 1 66.81 433 ASP A CA 1
ATOM 3495 C C . ASP A 1 433 ? -23.562 17.5 24.172 1 66.81 433 ASP A C 1
ATOM 3497 O O . ASP A 1 433 ? -23.797 17.109 23.031 1 66.81 433 ASP A O 1
ATOM 3501 N N . TYR A 1 434 ? -22.359 17.938 24.469 1 75.12 434 TYR A N 1
ATOM 3502 C CA . TYR A 1 434 ? -21.172 17.641 23.688 1 75.12 434 TYR A CA 1
ATOM 3503 C C . TYR A 1 434 ? -20.859 16.156 23.688 1 75.12 434 TYR A C 1
ATOM 3505 O O . TYR A 1 434 ? -20.75 15.539 24.766 1 75.12 434 TYR A O 1
ATOM 3513 N N . ARG A 1 435 ? -20.938 15.539 22.594 1 82.25 435 ARG A N 1
ATOM 3514 C CA . ARG A 1 435 ? -20.609 14.133 22.438 1 82.25 435 ARG A CA 1
ATOM 3515 C C . ARG A 1 435 ? -19.438 13.953 21.453 1 82.25 435 ARG A C 1
ATOM 3517 O O . ARG A 1 435 ? -19.406 14.594 20.406 1 82.25 435 ARG A O 1
ATOM 3524 N N . LYS A 1 436 ? -18.484 13.164 21.875 1 76.5 436 LYS A N 1
ATOM 3525 C CA . LYS A 1 436 ? -17.297 12.984 21.047 1 76.5 436 LYS A CA 1
ATOM 3526 C C . LYS A 1 436 ? -17.016 11.5 20.812 1 76.5 436 LYS A C 1
ATOM 3528 O O . LYS A 1 436 ? -17.156 10.688 21.719 1 76.5 436 LYS A O 1
ATOM 3533 N N . SER A 1 437 ? -16.797 11.25 19.516 1 75.06 437 SER A N 1
ATOM 3534 C CA . SER A 1 437 ? -16.156 9.992 19.141 1 75.06 437 SER A CA 1
ATOM 3535 C C . SER A 1 437 ? -14.781 10.227 18.547 1 75.06 437 SER A C 1
ATOM 3537 O O . SER A 1 437 ? -14.32 11.367 18.453 1 75.06 437 SER A O 1
ATOM 3539 N N . TYR A 1 438 ? -14.148 9.211 18.203 1 71.69 438 TYR A N 1
ATOM 3540 C CA . TYR A 1 438 ? -12.758 9.281 17.75 1 71.69 438 TYR A CA 1
ATOM 3541 C C . TYR A 1 438 ? -12.602 10.32 16.641 1 71.69 438 TYR A C 1
ATOM 3543 O O . TYR A 1 438 ? -11.625 11.07 16.625 1 71.69 438 TYR A O 1
ATOM 3551 N N . ARG A 1 439 ? -13.414 10.492 15.734 1 79.06 439 ARG A N 1
ATOM 3552 C CA . ARG A 1 439 ? -13.195 11.414 14.625 1 79.06 439 ARG A CA 1
ATOM 3553 C C . ARG A 1 439 ? -14.367 12.391 14.484 1 79.06 439 ARG A C 1
ATOM 3555 O O . ARG A 1 439 ? -14.367 13.242 13.594 1 79.06 439 ARG A O 1
ATOM 3562 N N . ASP A 1 440 ? -15.359 12.211 15.398 1 79 440 ASP A N 1
ATOM 3563 C CA . ASP A 1 440 ? -16.547 13.047 15.258 1 79 440 ASP A CA 1
ATOM 3564 C C . ASP A 1 440 ? -16.906 13.719 16.578 1 79 440 ASP A C 1
ATOM 3566 O O . ASP A 1 440 ? -16.656 13.164 17.656 1 79 440 ASP A O 1
ATOM 3570 N N . SER A 1 441 ? -17.375 14.859 16.422 1 81 441 SER A N 1
ATOM 3571 C CA . SER A 1 441 ? -17.844 15.594 17.594 1 81 441 SER A CA 1
ATOM 3572 C C . SER A 1 441 ? -19.172 16.297 17.297 1 81 441 SER A C 1
ATOM 3574 O O . SER A 1 441 ? -19.359 16.844 16.219 1 81 441 SER A O 1
ATOM 3576 N N . TYR A 1 442 ? -20.078 16.156 18.25 1 79.56 442 TYR A N 1
ATOM 3577 C CA . TYR A 1 442 ? -21.359 16.828 18.188 1 79.56 442 TYR A CA 1
ATOM 3578 C C . TYR A 1 442 ? -21.5 17.859 19.297 1 79.56 442 TYR A C 1
ATOM 3580 O O . TYR A 1 442 ? -20.938 17.703 20.375 1 79.56 442 TYR A O 1
ATOM 3588 N N . GLY A 1 443 ? -22.156 18.906 19.016 1 72.94 443 GLY A N 1
ATOM 3589 C CA . GLY A 1 443 ? -22.406 19.922 20.031 1 72.94 443 GLY A CA 1
ATOM 3590 C C . GLY A 1 443 ? -22.797 21.266 19.453 1 72.94 443 GLY A C 1
ATOM 3591 O O . GLY A 1 443 ? -23.25 22.156 20.172 1 72.94 443 GLY A O 1
ATOM 3592 N N . CYS A 1 444 ? -22.5 21.438 18.172 1 73.06 444 CYS A N 1
ATOM 3593 C CA . CYS A 1 444 ? -22.891 22.672 17.5 1 73.06 444 CYS A CA 1
ATOM 3594 C C . CYS A 1 444 ? -23.844 22.375 16.344 1 73.06 444 CYS A C 1
ATOM 3596 O O . CYS A 1 444 ? -23.719 21.359 15.664 1 73.06 444 CYS A O 1
ATOM 3598 N N . THR A 1 445 ? -24.781 23.234 16.297 1 79.25 445 THR A N 1
ATOM 3599 C CA . THR A 1 445 ? -25.719 23.109 15.172 1 79.25 445 THR A CA 1
ATOM 3600 C C . THR A 1 445 ? -25.453 24.203 14.141 1 79.25 445 THR A C 1
ATOM 3602 O O . THR A 1 445 ? -25.203 25.359 14.5 1 79.25 445 THR A O 1
ATOM 3605 N N . TRP A 1 446 ? -25.531 23.734 12.914 1 85.88 446 TRP A N 1
ATOM 3606 C CA . TRP A 1 446 ? -25.234 24.641 11.805 1 85.88 446 TRP A CA 1
ATOM 3607 C C . TRP A 1 446 ? -26.422 24.719 10.836 1 85.88 446 TRP A C 1
ATOM 3609 O O . TRP A 1 446 ? -27.141 23.75 10.641 1 85.88 446 TRP A O 1
ATOM 3619 N N . ASP A 1 447 ? -26.641 25.938 10.312 1 88.25 447 ASP A N 1
ATOM 3620 C CA . ASP A 1 447 ? -27.609 26.141 9.234 1 88.25 447 ASP A CA 1
ATOM 3621 C C . ASP A 1 447 ? -27.047 27.062 8.164 1 88.25 447 ASP A C 1
ATOM 3623 O O . ASP A 1 447 ? -25.906 27.531 8.273 1 88.25 447 ASP A O 1
ATOM 3627 N N . LEU A 1 448 ? -27.828 27.234 7.082 1 90.81 448 LEU A N 1
ATOM 3628 C CA . LEU A 1 448 ? -27.391 28.062 5.965 1 90.81 448 LEU A CA 1
ATOM 3629 C C . LEU A 1 448 ? -27.328 29.531 6.371 1 90.81 448 LEU A C 1
ATOM 3631 O O . LEU A 1 448 ? -28.203 30.031 7.094 1 90.81 448 LEU A O 1
ATOM 3635 N N . ASN A 1 449 ? -26.297 30.062 5.887 1 88.5 449 ASN A N 1
ATOM 3636 C CA . ASN A 1 449 ? -26.266 31.516 6.047 1 88.5 449 ASN A CA 1
ATOM 3637 C C . ASN A 1 449 ? -27.25 32.219 5.113 1 88.5 449 ASN A C 1
ATOM 3639 O O . ASN A 1 449 ? -27.75 31.609 4.168 1 88.5 449 ASN A O 1
ATOM 3643 N N . THR A 1 450 ? -27.484 33.438 5.297 1 81.31 450 THR A N 1
ATOM 3644 C CA . THR A 1 450 ? -28.547 34.156 4.621 1 81.31 450 THR A CA 1
ATOM 3645 C C . THR A 1 450 ? -28.234 34.344 3.139 1 81.31 450 THR A C 1
ATOM 3647 O O . THR A 1 450 ? -29.125 34.531 2.324 1 81.31 450 THR A O 1
ATOM 3650 N N . LYS A 1 451 ? -27.062 34.219 2.756 1 84.56 451 LYS A N 1
ATOM 3651 C CA . LYS A 1 451 ? -26.656 34.469 1.374 1 84.56 451 LYS A CA 1
ATOM 3652 C C . LYS A 1 451 ? -26.562 33.156 0.596 1 84.56 451 LYS A C 1
ATOM 3654 O O . LYS A 1 451 ? -26.422 33.156 -0.63 1 84.56 451 LYS A O 1
ATOM 3659 N N . ALA A 1 452 ? -26.688 32.125 1.365 1 87.31 452 ALA A N 1
ATOM 3660 C CA . ALA A 1 452 ? -26.516 30.828 0.745 1 87.31 452 ALA A CA 1
ATOM 3661 C C . ALA A 1 452 ? -27.688 30.484 -0.159 1 87.31 452 ALA A C 1
ATOM 3663 O O . ALA A 1 452 ? -28.828 30.812 0.15 1 87.31 452 ALA A O 1
ATOM 3664 N N . ASN A 1 453 ? -27.438 29.938 -1.344 1 90.44 453 ASN A N 1
ATOM 3665 C CA . ASN A 1 453 ? -28.406 29.453 -2.324 1 90.44 453 ASN A CA 1
ATOM 3666 C C . ASN A 1 453 ? -27.984 28.109 -2.914 1 90.44 453 ASN A C 1
ATOM 3668 O O . ASN A 1 453 ? -27.016 28.031 -3.66 1 90.44 453 ASN A O 1
ATOM 3672 N N . PRO A 1 454 ? -28.797 27.078 -2.617 1 92.75 454 PRO A N 1
ATOM 3673 C CA . PRO A 1 454 ? -28.422 25.734 -3.086 1 92.75 454 PRO A CA 1
ATOM 3674 C C . PRO A 1 454 ? -28.406 25.625 -4.609 1 92.75 454 PRO A C 1
ATOM 3676 O O . PRO A 1 454 ? -27.906 24.656 -5.156 1 92.75 454 PRO A O 1
ATOM 3679 N N . ASN A 1 455 ? -28.938 26.609 -5.293 1 94 455 ASN A N 1
ATOM 3680 C CA . ASN A 1 455 ? -28.984 26.578 -6.75 1 94 455 ASN A CA 1
ATOM 3681 C C . ASN A 1 455 ? -27.719 27.172 -7.363 1 94 455 ASN A C 1
ATOM 3683 O O . ASN A 1 455 ? -27.547 27.141 -8.586 1 94 455 ASN A O 1
ATOM 3687 N N . LEU A 1 456 ? -26.844 27.594 -6.535 1 95.06 456 LEU A N 1
ATOM 3688 C CA . LEU A 1 456 ? -25.547 28.078 -6.996 1 95.06 456 LEU A CA 1
ATOM 3689 C C . LEU A 1 456 ? -24.531 26.938 -7.02 1 95.06 456 LEU A C 1
ATOM 3691 O O . LEU A 1 456 ? -24.703 25.922 -6.34 1 95.06 456 LEU A O 1
ATOM 3695 N N . PRO A 1 457 ? -23.469 27.109 -7.789 1 96.75 457 PRO A N 1
ATOM 3696 C CA . PRO A 1 457 ? -22.453 26.062 -7.871 1 96.75 457 PRO A CA 1
ATOM 3697 C C . PRO A 1 457 ? -21.734 25.828 -6.539 1 96.75 457 PRO A C 1
ATOM 3699 O O . PRO A 1 457 ? -21.641 26.75 -5.715 1 96.75 457 PRO A O 1
ATOM 3702 N N . GLY A 1 458 ? -21.281 24.656 -6.305 1 97.19 458 GLY A N 1
ATOM 3703 C CA . GLY A 1 458 ? -20.516 24.281 -5.129 1 97.19 458 GLY A CA 1
ATOM 3704 C C . GLY A 1 458 ? -19.562 23.125 -5.387 1 97.19 458 GLY A C 1
ATOM 3705 O O . GLY A 1 458 ? -19.719 22.375 -6.355 1 97.19 458 GLY A O 1
ATOM 3706 N N . VAL A 1 459 ? -18.531 23.062 -4.613 1 98.56 459 VAL A N 1
ATOM 3707 C CA . VAL A 1 459 ? -17.516 22.016 -4.75 1 98.56 459 VAL A CA 1
ATOM 3708 C C . VAL A 1 459 ? -17.703 20.969 -3.652 1 98.56 459 VAL A C 1
ATOM 3710 O O . VAL A 1 459 ? -17.719 21.297 -2.465 1 98.56 459 VAL A O 1
ATOM 3713 N N . LEU A 1 460 ? -17.891 19.75 -4.043 1 98.81 460 LEU A N 1
ATOM 3714 C CA . LEU A 1 460 ? -18.031 18.609 -3.146 1 98.81 460 LEU A CA 1
ATOM 3715 C C . LEU A 1 460 ? -16.781 17.734 -3.17 1 98.81 460 LEU A C 1
ATOM 3717 O O . LEU A 1 460 ? -16.297 17.375 -4.242 1 98.81 460 LEU A O 1
ATOM 3721 N N . LEU A 1 461 ? -16.188 17.516 -2.014 1 98.81 461 LEU A N 1
ATOM 3722 C CA . LEU A 1 461 ? -15.203 16.438 -1.969 1 98.81 461 LEU A CA 1
ATOM 3723 C C . LEU A 1 461 ? -15.898 15.07 -2.037 1 98.81 461 LEU A C 1
ATOM 3725 O O . LEU A 1 461 ? -16.266 14.508 -1.006 1 98.81 461 LEU A O 1
ATOM 3729 N N . ALA A 1 462 ? -15.961 14.57 -3.207 1 98.88 462 ALA A N 1
ATOM 3730 C CA . ALA A 1 462 ? -16.844 13.453 -3.523 1 98.88 462 ALA A CA 1
ATOM 3731 C C . ALA A 1 462 ? -16.25 12.125 -3.09 1 98.88 462 ALA A C 1
ATOM 3733 O O . ALA A 1 462 ? -16.953 11.117 -2.975 1 98.88 462 ALA A O 1
ATOM 3734 N N . SER A 1 463 ? -15.008 12.148 -2.906 1 98.69 463 SER A N 1
ATOM 3735 C CA . SER A 1 463 ? -14.305 10.961 -2.434 1 98.69 463 SER A CA 1
ATOM 3736 C C . SER A 1 463 ? -13.078 11.336 -1.608 1 98.69 463 SER A C 1
ATOM 3738 O O . SER A 1 463 ? -12.32 12.227 -1.99 1 98.69 463 SER A O 1
ATOM 3740 N N . TYR A 1 464 ? -12.914 10.789 -0.542 1 98.69 464 TYR A N 1
ATOM 3741 C CA . TYR A 1 464 ? -11.719 10.82 0.296 1 98.69 464 TYR A CA 1
ATOM 3742 C C . TYR A 1 464 ? -11.492 9.477 0.975 1 98.69 464 TYR A C 1
ATOM 3744 O O . TYR A 1 464 ? -12.25 9.094 1.867 1 98.69 464 TYR A O 1
ATOM 3752 N N . ASN A 1 465 ? -10.461 8.758 0.564 1 98.5 465 ASN A N 1
ATOM 3753 C CA . ASN A 1 465 ? -10.219 7.383 1 1 98.5 465 ASN A CA 1
ATOM 3754 C C . ASN A 1 465 ? -8.734 7.121 1.236 1 98.5 465 ASN A C 1
ATOM 3756 O O . ASN A 1 465 ? -7.891 7.938 0.863 1 98.5 465 ASN A O 1
ATOM 3760 N N . TRP A 1 466 ? -8.43 6.008 1.905 1 98.06 466 TRP A N 1
ATOM 3761 C CA . TRP A 1 466 ? -7.074 5.648 2.309 1 98.06 466 TRP A CA 1
ATOM 3762 C C . TRP A 1 466 ? -6.809 4.164 2.07 1 98.06 466 TRP A C 1
ATOM 3764 O O . TRP A 1 466 ? -7.742 3.391 1.84 1 98.06 466 TRP A O 1
ATOM 3774 N N . GLY A 1 467 ? -5.543 3.805 2.143 1 96.81 467 GLY A N 1
ATOM 3775 C CA . GLY A 1 467 ? -5.168 2.4 2.084 1 96.81 467 GLY A CA 1
ATOM 3776 C C . GLY A 1 467 ? -5.496 1.752 0.751 1 96.81 467 GLY A C 1
ATOM 3777 O O . GLY A 1 467 ? -5.219 2.318 -0.307 1 96.81 467 GLY A O 1
ATOM 3778 N N . GLN A 1 468 ? -6.102 0.62 0.75 1 96.19 468 GLN A N 1
ATOM 3779 C CA . GLN A 1 468 ? -6.34 -0.173 -0.451 1 96.19 468 GLN A CA 1
ATOM 3780 C C . GLN A 1 468 ? -7.367 0.5 -1.357 1 96.19 468 GLN A C 1
ATOM 3782 O O . GLN A 1 468 ? -7.25 0.446 -2.584 1 96.19 468 GLN A O 1
ATOM 3787 N N . ASP A 1 469 ? -8.398 1.096 -0.75 1 97.69 469 ASP A N 1
ATOM 3788 C CA . ASP A 1 469 ? -9.398 1.761 -1.572 1 97.69 469 ASP A CA 1
ATOM 3789 C C . ASP A 1 469 ? -8.797 2.938 -2.336 1 97.69 469 ASP A C 1
ATOM 3791 O O . ASP A 1 469 ? -9.203 3.232 -3.459 1 97.69 469 ASP A O 1
ATOM 3795 N N . ALA A 1 470 ? -7.828 3.586 -1.686 1 98.31 470 ALA A N 1
ATOM 3796 C CA . ALA A 1 470 ? -7.121 4.645 -2.398 1 98.31 470 ALA A CA 1
ATOM 3797 C C . ALA A 1 470 ? -6.355 4.086 -3.596 1 98.31 470 ALA A C 1
ATOM 3799 O O . ALA A 1 470 ? -6.344 4.691 -4.668 1 98.31 470 ALA A O 1
ATOM 3800 N N . VAL A 1 471 ? -5.703 2.961 -3.445 1 97.88 471 VAL A N 1
ATOM 3801 C CA . VAL A 1 471 ? -4.961 2.32 -4.523 1 97.88 471 VAL A CA 1
ATOM 3802 C C . VAL A 1 471 ? -5.922 1.894 -5.633 1 97.88 471 VAL A C 1
ATOM 3804 O O . VAL A 1 471 ? -5.668 2.145 -6.812 1 97.88 471 VAL A O 1
ATOM 3807 N N . ARG A 1 472 ? -7.004 1.326 -5.258 1 97.75 472 ARG A N 1
ATOM 3808 C CA . ARG A 1 472 ? -7.961 0.783 -6.215 1 97.75 472 ARG A CA 1
ATOM 3809 C C . ARG A 1 472 ? -8.672 1.899 -6.973 1 97.75 472 ARG A C 1
ATOM 3811 O O . ARG A 1 472 ? -8.5 2.037 -8.188 1 97.75 472 ARG A O 1
ATOM 3818 N N . LEU A 1 473 ? -9.352 2.754 -6.258 1 98.12 473 LEU A N 1
ATOM 3819 C CA . LEU A 1 473 ? -10.109 3.832 -6.887 1 98.12 473 LEU A CA 1
ATOM 3820 C C . LEU A 1 473 ? -9.172 4.855 -7.52 1 98.12 473 LEU A C 1
ATOM 3822 O O . LEU A 1 473 ? -9.438 5.355 -8.617 1 98.12 473 LEU A O 1
ATOM 3826 N N . GLY A 1 474 ? -8.094 5.133 -6.828 1 97.88 474 GLY A N 1
ATOM 3827 C CA . GLY A 1 474 ? -7.164 6.145 -7.301 1 97.88 474 GLY A CA 1
ATOM 3828 C C . GLY A 1 474 ? -6.488 5.77 -8.609 1 97.88 474 GLY A C 1
ATOM 3829 O O . GLY A 1 474 ? -6.078 6.641 -9.375 1 97.88 474 GLY A O 1
ATOM 3830 N N . ASN A 1 475 ? -6.398 4.504 -8.898 1 97.75 475 ASN A N 1
ATOM 3831 C CA . ASN A 1 475 ? -5.672 4.059 -10.086 1 97.75 475 ASN A CA 1
ATOM 3832 C C . ASN A 1 475 ? -6.621 3.676 -11.219 1 97.75 475 ASN A C 1
ATOM 3834 O O . ASN A 1 475 ? -6.18 3.281 -12.297 1 97.75 475 ASN A O 1
ATOM 3838 N N . GLU A 1 476 ? -7.926 3.756 -11.008 1 96.75 476 GLU A N 1
ATOM 3839 C CA . GLU A 1 476 ? -8.852 3.596 -12.125 1 96.75 476 GLU A CA 1
ATOM 3840 C C . GLU A 1 476 ? -8.602 4.648 -13.203 1 96.75 476 GLU A C 1
ATOM 3842 O O . GLU A 1 476 ? -8.312 5.805 -12.891 1 96.75 476 GLU A O 1
ATOM 3847 N N . PRO A 1 477 ? -8.711 4.215 -14.438 1 92.5 477 PRO A N 1
ATOM 3848 C CA . PRO A 1 477 ? -8.609 5.254 -15.461 1 92.5 477 PRO A CA 1
ATOM 3849 C C . PRO A 1 477 ? -9.711 6.309 -15.336 1 92.5 477 PRO A C 1
ATOM 3851 O O . PRO A 1 477 ? -10.805 6.012 -14.867 1 92.5 477 PRO A O 1
ATOM 3854 N N . ASN A 1 478 ? -9.5 7.496 -15.797 1 89.38 478 ASN A N 1
ATOM 3855 C CA . ASN A 1 478 ? -10.297 8.68 -15.492 1 89.38 478 ASN A CA 1
ATOM 3856 C C . ASN A 1 478 ? -11.758 8.484 -15.883 1 89.38 478 ASN A C 1
ATOM 3858 O O . ASN A 1 478 ? -12.656 8.727 -15.078 1 89.38 478 ASN A O 1
ATOM 3862 N N . PRO A 1 479 ? -12.125 8.07 -17.047 1 90.25 479 PRO A N 1
ATOM 3863 C CA . PRO A 1 479 ? -13.562 7.961 -17.328 1 90.25 479 PRO A CA 1
ATOM 3864 C C . PRO A 1 479 ? -14.266 6.977 -16.391 1 90.25 479 PRO A C 1
ATOM 3866 O O . PRO A 1 479 ? -15.406 7.223 -15.977 1 90.25 479 PRO A O 1
ATOM 3869 N N . LEU A 1 480 ? -13.609 5.992 -16.047 1 93.44 480 LEU A N 1
ATOM 3870 C CA . LEU A 1 480 ? -14.195 4.977 -15.18 1 93.44 480 LEU A CA 1
ATOM 3871 C C . LEU A 1 480 ? -14.242 5.457 -13.734 1 93.44 480 LEU A C 1
ATOM 3873 O O . LEU A 1 480 ? -15.227 5.227 -13.023 1 93.44 480 LEU A O 1
ATOM 3877 N N . ARG A 1 481 ? -13.188 6.105 -13.227 1 97.19 481 ARG A N 1
ATOM 3878 C CA . ARG A 1 481 ? -13.094 6.578 -11.852 1 97.19 481 ARG A CA 1
ATOM 3879 C C . ARG A 1 481 ? -14.219 7.559 -11.531 1 97.19 481 ARG A C 1
ATOM 3881 O O . ARG A 1 481 ? -14.914 7.406 -10.523 1 97.19 481 ARG A O 1
ATOM 3888 N N . ILE A 1 482 ? -14.406 8.562 -12.422 1 97.69 482 ILE A N 1
ATOM 3889 C CA . ILE A 1 482 ? -15.406 9.594 -12.164 1 97.69 482 ILE A CA 1
ATOM 3890 C C . ILE A 1 482 ? -16.797 9 -12.273 1 97.69 482 ILE A C 1
ATOM 3892 O O . ILE A 1 482 ? -17.719 9.398 -11.547 1 97.69 482 ILE A O 1
ATOM 3896 N N . TYR A 1 483 ? -16.953 8.047 -13.219 1 95.62 483 TYR A N 1
ATOM 3897 C CA . TYR A 1 483 ? -18.203 7.32 -13.297 1 95.62 483 TYR A CA 1
ATOM 3898 C C . TYR A 1 483 ? -18.531 6.633 -11.977 1 95.62 483 TYR A C 1
ATOM 3900 O O . TYR A 1 483 ? -19.625 6.801 -11.43 1 95.62 483 TYR A O 1
ATOM 3908 N N . ASP A 1 484 ? -17.578 5.895 -11.453 1 97.31 484 ASP A N 1
ATOM 3909 C CA . ASP A 1 484 ? -17.781 5.16 -10.203 1 97.31 484 ASP A CA 1
ATOM 3910 C C . ASP A 1 484 ? -18.047 6.117 -9.039 1 97.31 484 ASP A C 1
ATOM 3912 O O . ASP A 1 484 ? -18.922 5.867 -8.219 1 97.31 484 ASP A O 1
ATOM 3916 N N . ILE A 1 485 ? -17.328 7.184 -8.969 1 98.62 485 ILE A N 1
ATOM 3917 C CA . ILE A 1 485 ? -17.469 8.141 -7.879 1 98.62 485 ILE A CA 1
ATOM 3918 C C . ILE A 1 485 ? -18.875 8.75 -7.91 1 98.62 485 ILE A C 1
ATOM 3920 O O . ILE A 1 485 ? -19.562 8.797 -6.887 1 98.62 485 ILE A O 1
ATOM 3924 N N . LYS A 1 486 ? -19.344 9.18 -9.086 1 98.44 486 LYS A N 1
ATOM 3925 C CA . LYS A 1 486 ? -20.672 9.773 -9.203 1 98.44 486 LYS A CA 1
ATOM 3926 C C . LYS A 1 486 ? -21.75 8.781 -8.781 1 98.44 486 LYS A C 1
ATOM 3928 O O . LYS A 1 486 ? -22.656 9.125 -8.023 1 98.44 486 LYS A O 1
ATOM 3933 N N . ARG A 1 487 ? -21.594 7.578 -9.258 1 97.81 487 ARG A N 1
ATOM 3934 C CA . ARG A 1 487 ? -22.594 6.562 -8.938 1 97.81 487 ARG A CA 1
ATOM 3935 C C . ARG A 1 487 ? -22.625 6.281 -7.441 1 97.81 487 ARG A C 1
ATOM 3937 O O . ARG A 1 487 ? -23.703 6.109 -6.859 1 97.81 487 ARG A O 1
ATOM 3944 N N . GLN A 1 488 ? -21.516 6.266 -6.832 1 98.38 488 GLN A N 1
ATOM 3945 C CA . GLN A 1 488 ? -21.453 5.969 -5.406 1 98.38 488 GLN A CA 1
ATOM 3946 C C . GLN A 1 488 ? -21.969 7.145 -4.578 1 98.38 488 GLN A C 1
ATOM 3948 O O . GLN A 1 488 ? -22.641 6.953 -3.561 1 98.38 488 GLN A O 1
ATOM 3953 N N . VAL A 1 489 ? -21.641 8.359 -4.984 1 98.88 489 VAL A N 1
ATOM 3954 C CA . VAL A 1 489 ? -22.219 9.523 -4.32 1 98.88 489 VAL A CA 1
ATOM 3955 C C . VAL A 1 489 ? -23.734 9.477 -4.426 1 98.88 489 VAL A C 1
ATOM 3957 O O . VAL A 1 489 ? -24.438 9.742 -3.449 1 98.88 489 VAL A O 1
ATOM 3960 N N . GLU A 1 490 ? -24.266 9.164 -5.652 1 98.69 490 GLU A N 1
ATOM 3961 C CA . GLU A 1 490 ? -25.703 9.023 -5.859 1 98.69 490 GLU A CA 1
ATOM 3962 C C . GLU A 1 490 ? -26.312 7.98 -4.926 1 98.69 490 GLU A C 1
ATOM 3964 O O . GLU A 1 490 ? -27.359 8.211 -4.324 1 98.69 490 GLU A O 1
ATOM 3969 N N . GLU A 1 491 ? -25.594 6.91 -4.773 1 98 491 GLU A N 1
ATOM 3970 C CA . GLU A 1 491 ? -26.062 5.832 -3.914 1 98 491 GLU A CA 1
ATOM 3971 C C . GLU A 1 491 ? -26.141 6.281 -2.457 1 98 491 GLU A C 1
ATOM 3973 O O . GLU A 1 491 ? -27.141 6.031 -1.781 1 98 491 GLU A O 1
ATOM 3978 N N . VAL A 1 492 ? -25.156 6.93 -1.98 1 98.62 492 VAL A N 1
ATOM 3979 C CA . VAL A 1 492 ? -25.109 7.387 -0.595 1 98.62 492 VAL A CA 1
ATOM 3980 C C . VAL A 1 492 ? -26.219 8.398 -0.343 1 98.62 492 VAL A C 1
ATOM 3982 O O . VAL A 1 492 ? -26.859 8.375 0.712 1 98.62 492 VAL A O 1
ATOM 3985 N N . HIS A 1 493 ? -26.562 9.219 -1.318 1 98.44 493 HIS A N 1
ATOM 3986 C CA . HIS A 1 493 ? -27.547 10.281 -1.171 1 98.44 493 HIS A CA 1
ATOM 3987 C C . HIS A 1 493 ? -28.938 9.781 -1.507 1 98.44 493 HIS A C 1
ATOM 3989 O O . HIS A 1 493 ? -29.922 10.508 -1.342 1 98.44 493 HIS A O 1
ATOM 3995 N N . GLY A 1 494 ? -29.016 8.539 -2.023 1 97.56 494 GLY A N 1
ATOM 3996 C CA . GLY A 1 494 ? -30.312 7.988 -2.408 1 97.56 494 GLY A CA 1
ATOM 3997 C C . GLY A 1 494 ? -30.859 8.602 -3.682 1 97.56 494 GLY A C 1
ATOM 3998 O O . GLY A 1 494 ? -32.094 8.75 -3.83 1 97.56 494 GLY A O 1
ATOM 3999 N N . LEU A 1 495 ? -30 9.016 -4.527 1 97.38 495 LEU A N 1
ATOM 4000 C CA . LEU A 1 495 ? -30.391 9.586 -5.816 1 97.38 495 LEU A CA 1
ATOM 4001 C C . LEU A 1 495 ? -30.438 8.508 -6.891 1 97.38 495 LEU A C 1
ATOM 4003 O O . LEU A 1 495 ? -29.797 7.457 -6.758 1 97.38 495 LEU A O 1
ATOM 4007 N N . TYR A 1 496 ? -31.188 8.719 -7.906 1 95.56 496 TYR A N 1
ATOM 4008 C CA . TYR A 1 496 ? -31.219 7.77 -9.008 1 95.56 496 TYR A CA 1
ATOM 4009 C C . TYR A 1 496 ? -29.922 7.805 -9.805 1 95.56 496 TYR A C 1
ATOM 4011 O O . TYR A 1 496 ? -29.328 8.867 -9.984 1 95.56 496 TYR A O 1
ATOM 4019 N N . PRO A 1 497 ? -29.547 6.68 -10.312 1 93.75 497 PRO A N 1
ATOM 4020 C CA . PRO A 1 497 ? -28.312 6.633 -11.102 1 93.75 497 PRO A CA 1
ATOM 4021 C C . PRO A 1 497 ? -28.328 7.582 -12.289 1 93.75 497 PRO A C 1
ATOM 4023 O O . PRO A 1 497 ? -29.297 7.594 -13.062 1 93.75 497 PRO A O 1
ATOM 4026 N N . GLY A 1 498 ? -27.312 8.391 -12.375 1 95.69 498 GLY A N 1
ATOM 4027 C CA . GLY A 1 498 ? -27.203 9.312 -13.5 1 95.69 498 GLY A CA 1
ATOM 4028 C C . GLY A 1 498 ? -27.656 10.719 -13.156 1 95.69 498 GLY A C 1
ATOM 4029 O O . GLY A 1 498 ? -27.453 11.648 -13.938 1 95.69 498 GLY A O 1
ATOM 4030 N N . SER A 1 499 ? -28.188 10.93 -11.992 1 96.69 499 SER A N 1
ATOM 4031 C CA . SER A 1 499 ? -28.734 12.219 -11.586 1 96.69 499 SER A CA 1
ATOM 4032 C C . SER A 1 499 ? -27.641 13.281 -11.516 1 96.69 499 SER A C 1
ATOM 4034 O O . SER A 1 499 ? -27.906 14.469 -11.727 1 96.69 499 SER A O 1
ATOM 4036 N N . LEU A 1 500 ? -26.438 12.906 -11.266 1 97.94 500 LEU A N 1
ATOM 4037 C CA . LEU A 1 500 ? -25.359 13.883 -11.078 1 97.94 500 LEU A CA 1
ATOM 4038 C C . LEU A 1 500 ? -24.672 14.188 -12.406 1 97.94 500 LEU A C 1
ATOM 4040 O O . LEU A 1 500 ? -23.891 15.141 -12.492 1 97.94 500 LEU A O 1
ATOM 4044 N N . ASP A 1 501 ? -24.953 13.43 -13.469 1 97.31 501 ASP A N 1
ATOM 4045 C CA . ASP A 1 501 ? -24.266 13.578 -14.75 1 97.31 501 ASP A CA 1
ATOM 4046 C C . ASP A 1 501 ? -24.453 14.992 -15.305 1 97.31 501 ASP A C 1
ATOM 4048 O O . ASP A 1 501 ? -23.484 15.641 -15.695 1 97.31 501 ASP A O 1
ATOM 4052 N N . PRO A 1 502 ? -25.703 15.508 -15.328 1 97.69 502 PRO A N 1
ATOM 4053 C CA . PRO A 1 502 ? -25.875 16.859 -15.875 1 97.69 502 PRO A CA 1
ATOM 4054 C C . PRO A 1 502 ? -25.375 17.938 -14.922 1 97.69 502 PRO A C 1
ATOM 4056 O O . PRO A 1 502 ? -25.203 19.094 -15.328 1 97.69 502 PRO A O 1
ATOM 4059 N N . LEU A 1 503 ? -25.219 17.625 -13.656 1 98.19 503 LEU A N 1
ATOM 4060 C CA . LEU A 1 503 ? -24.859 18.625 -12.648 1 98.19 503 LEU A CA 1
ATOM 4061 C C . LEU A 1 503 ? -23.344 18.797 -12.57 1 98.19 503 LEU A C 1
ATOM 4063 O O . LEU A 1 503 ? -22.859 19.859 -12.172 1 98.19 503 LEU A O 1
ATOM 4067 N N . LEU A 1 504 ? -22.578 17.75 -12.891 1 98.5 504 LEU A N 1
ATOM 4068 C CA . LEU A 1 504 ? -21.125 17.812 -12.766 1 98.5 504 LEU A CA 1
ATOM 4069 C C . LEU A 1 504 ? -20.516 18.719 -13.836 1 98.5 504 LEU A C 1
ATOM 4071 O O . LEU A 1 504 ? -20.688 18.484 -15.031 1 98.5 504 LEU A O 1
ATOM 4075 N N . LYS A 1 505 ? -19.797 19.719 -13.461 1 98.31 505 LYS A N 1
ATOM 4076 C CA . LYS A 1 505 ? -19.203 20.688 -14.383 1 98.31 505 LYS A CA 1
ATOM 4077 C C . LYS A 1 505 ? -17.719 20.391 -14.586 1 98.31 505 LYS A C 1
ATOM 4079 O O . LYS A 1 505 ? -17.203 20.578 -15.688 1 98.31 505 LYS A O 1
ATOM 4084 N N . ASP A 1 506 ? -17.078 20.062 -13.547 1 98.31 506 ASP A N 1
ATOM 4085 C CA . ASP A 1 506 ? -15.633 19.812 -13.562 1 98.31 506 ASP A CA 1
ATOM 4086 C C . ASP A 1 506 ? -15.211 18.984 -12.344 1 98.31 506 ASP A C 1
ATOM 4088 O O . ASP A 1 506 ? -16 18.781 -11.422 1 98.31 506 ASP A O 1
ATOM 4092 N N . TYR A 1 507 ? -14.062 18.406 -12.391 1 98.56 507 TYR A N 1
ATOM 4093 C CA . TYR A 1 507 ? -13.547 17.656 -11.25 1 98.56 507 TYR A CA 1
ATOM 4094 C C . TYR A 1 507 ? -12.023 17.609 -11.281 1 98.56 507 TYR A C 1
ATOM 4096 O O . TYR A 1 507 ? -11.406 17.875 -12.312 1 98.56 507 TYR A O 1
ATOM 4104 N N . LYS A 1 508 ? -11.422 17.359 -10.148 1 98.5 508 LYS A N 1
ATOM 4105 C CA . LYS A 1 508 ? -9.992 17.141 -10.008 1 98.5 508 LYS A CA 1
ATOM 4106 C C . LYS A 1 508 ? -9.703 16.016 -9 1 98.5 508 LYS A C 1
ATOM 4108 O O . LYS A 1 508 ? -10.328 15.969 -7.938 1 98.5 508 LYS A O 1
ATOM 4113 N N . THR A 1 509 ? -8.875 15.062 -9.43 1 98.31 509 THR A N 1
ATOM 4114 C CA . THR A 1 509 ? -8.484 13.961 -8.555 1 98.31 509 THR A CA 1
ATOM 4115 C C . THR A 1 509 ? -6.996 14.039 -8.219 1 98.31 509 THR A C 1
ATOM 4117 O O . THR A 1 509 ? -6.184 14.422 -9.055 1 98.31 509 THR A O 1
ATOM 4120 N N . VAL A 1 510 ? -6.688 13.742 -6.977 1 98.25 510 VAL A N 1
ATOM 4121 C CA . VAL A 1 510 ? -5.301 13.5 -6.59 1 98.25 510 VAL A CA 1
ATOM 4122 C C . VAL A 1 510 ? -5.172 12.094 -6.004 1 98.25 510 VAL A C 1
ATOM 4124 O O . VAL A 1 510 ? -6.055 11.633 -5.273 1 98.25 510 VAL A O 1
ATOM 4127 N N . HIS A 1 511 ? -4.285 11.336 -6.43 1 98.12 511 HIS A N 1
ATOM 4128 C CA . HIS A 1 511 ? -3.758 10.133 -5.793 1 98.12 511 HIS A CA 1
ATOM 4129 C C . HIS A 1 511 ? -2.287 10.305 -5.434 1 98.12 511 HIS A C 1
ATOM 4131 O O . HIS A 1 511 ? -1.426 10.336 -6.312 1 98.12 511 HIS A O 1
ATOM 4137 N N . TRP A 1 512 ? -1.998 10.352 -4.211 1 98.25 512 TRP A N 1
ATOM 4138 C CA . TRP A 1 512 ? -0.7 10.828 -3.744 1 98.25 512 TRP A CA 1
ATOM 4139 C C . TRP A 1 512 ? 0.399 9.82 -4.07 1 98.25 512 TRP A C 1
ATOM 4141 O O . TRP A 1 512 ? 1.579 10.172 -4.117 1 98.25 512 TRP A O 1
ATOM 4151 N N . ASN A 1 513 ? 0.098 8.547 -4.293 1 98 513 ASN A N 1
ATOM 4152 C CA . ASN A 1 513 ? 1.104 7.578 -4.719 1 98 513 ASN A CA 1
ATOM 4153 C C . ASN A 1 513 ? 1.681 7.934 -6.086 1 98 513 ASN A C 1
ATOM 4155 O O . ASN A 1 513 ? 2.832 7.605 -6.383 1 98 513 ASN A O 1
ATOM 4159 N N . THR A 1 514 ? 0.857 8.578 -6.887 1 96.88 514 THR A N 1
ATOM 4160 C CA . THR A 1 514 ? 1.275 8.828 -8.258 1 96.88 514 THR A CA 1
ATOM 4161 C C . THR A 1 514 ? 1.722 10.273 -8.445 1 96.88 514 THR A C 1
ATOM 4163 O O . THR A 1 514 ? 2.057 10.688 -9.555 1 96.88 514 THR A O 1
ATOM 4166 N N . GLU A 1 515 ? 1.678 11.078 -7.387 1 96.25 515 GLU A N 1
ATOM 4167 C CA . GLU A 1 515 ? 2.182 12.445 -7.453 1 96.25 515 GLU A CA 1
ATOM 4168 C C . GLU A 1 515 ? 3.707 12.477 -7.414 1 96.25 515 GLU A C 1
ATOM 4170 O O . GLU A 1 515 ? 4.316 12.086 -6.418 1 96.25 515 GLU A O 1
ATOM 4175 N N . PRO A 1 516 ? 4.293 12.992 -8.438 1 94.06 516 PRO A N 1
ATOM 4176 C CA . PRO A 1 516 ? 5.758 12.969 -8.477 1 94.06 516 PRO A CA 1
ATOM 4177 C C . PRO A 1 516 ? 6.395 13.68 -7.289 1 94.06 516 PRO A C 1
ATOM 4179 O O . PRO A 1 516 ? 5.902 14.719 -6.852 1 94.06 516 PRO A O 1
ATOM 4182 N N . TRP A 1 517 ? 7.398 13 -6.742 1 94.69 517 TRP A N 1
ATOM 4183 C CA . TRP A 1 517 ? 8.281 13.516 -5.699 1 94.69 517 TRP A CA 1
ATOM 4184 C C . TRP A 1 517 ? 7.664 13.32 -4.32 1 94.69 517 TRP A C 1
ATOM 4186 O O . TRP A 1 517 ? 8.32 13.555 -3.303 1 94.69 517 TRP A O 1
ATOM 4196 N N . PHE A 1 518 ? 6.379 12.922 -4.289 1 96.56 518 PHE A N 1
ATOM 4197 C CA . PHE A 1 518 ? 5.766 12.578 -3.01 1 96.56 518 PHE A CA 1
ATOM 4198 C C . PHE A 1 518 ? 5.727 11.07 -2.814 1 96.56 518 PHE A C 1
ATOM 4200 O O . PHE A 1 518 ? 6.359 10.539 -1.899 1 96.56 518 PHE A O 1
ATOM 4207 N N . TRP A 1 519 ? 4.992 10.281 -3.736 1 96.94 519 TRP A N 1
ATOM 4208 C CA . TRP A 1 519 ? 4.871 8.828 -3.781 1 96.94 519 TRP A CA 1
ATOM 4209 C C . TRP A 1 519 ? 4.43 8.281 -2.432 1 96.94 519 TRP A C 1
ATOM 4211 O O . TRP A 1 519 ? 5.043 7.348 -1.903 1 96.94 519 TRP A O 1
ATOM 4221 N N . GLY A 1 520 ? 3.396 8.867 -1.918 1 97.06 520 GLY A N 1
ATOM 4222 C CA . GLY A 1 520 ? 2.756 8.57 -0.647 1 97.06 520 GLY A CA 1
ATOM 4223 C C . GLY A 1 520 ? 2.014 9.758 -0.063 1 97.06 520 GLY A C 1
ATOM 4224 O O . GLY A 1 520 ? 2.439 10.906 -0.221 1 97.06 520 GLY A O 1
ATOM 4225 N N . ALA A 1 521 ? 0.985 9.539 0.675 1 97.88 521 ALA A N 1
ATOM 4226 C CA . ALA A 1 521 ? 0.139 10.625 1.155 1 97.88 521 ALA A CA 1
ATOM 4227 C C . ALA A 1 521 ? 0.741 11.281 2.395 1 97.88 521 ALA A C 1
ATOM 4229 O O . ALA A 1 521 ? 1.058 12.477 2.383 1 97.88 521 ALA A O 1
ATOM 4230 N N . PHE A 1 522 ? 0.881 10.562 3.467 1 97.44 522 PHE A N 1
ATOM 4231 C CA . PHE A 1 522 ? 1.504 11.047 4.695 1 97.44 522 PHE A CA 1
ATOM 4232 C C . PHE A 1 522 ? 2.047 9.883 5.516 1 97.44 522 PHE A C 1
ATOM 4234 O O . PHE A 1 522 ? 1.685 8.727 5.285 1 97.44 522 PHE A O 1
ATOM 4241 N N . SER A 1 523 ? 2.967 10.18 6.305 1 97.31 523 SER A N 1
ATOM 4242 C CA . SER A 1 523 ? 3.535 9.156 7.18 1 97.31 523 SER A CA 1
ATOM 4243 C C . SER A 1 523 ? 2.498 8.641 8.172 1 97.31 523 SER A C 1
ATOM 4245 O O . SER A 1 523 ? 1.814 9.43 8.828 1 97.31 523 SER A O 1
ATOM 4247 N N . PHE A 1 524 ? 2.211 7.48 8.164 1 97.81 524 PHE A N 1
ATOM 4248 C CA . PHE A 1 524 ? 1.375 6.707 9.078 1 97.81 524 PHE A CA 1
ATOM 4249 C C . PHE A 1 524 ? 2.02 5.363 9.398 1 97.81 524 PHE A C 1
ATOM 4251 O O . PHE A 1 524 ? 1.952 4.43 8.594 1 97.81 524 PHE A O 1
ATOM 4258 N N . LEU A 1 525 ? 2.604 5.246 10.555 1 98.31 525 LEU A N 1
ATOM 4259 C CA . LEU A 1 525 ? 3.648 4.258 10.805 1 98.31 525 LEU A CA 1
ATOM 4260 C C . LEU A 1 525 ? 3.045 2.879 11.047 1 98.31 525 LEU A C 1
ATOM 4262 O O . LEU A 1 525 ? 1.907 2.77 11.516 1 98.31 525 LEU A O 1
ATOM 4266 N N . SER A 1 526 ? 3.783 1.906 10.68 1 98.38 526 SER A N 1
ATOM 4267 C CA . SER A 1 526 ? 3.463 0.511 10.961 1 98.38 526 SER A CA 1
ATOM 4268 C C . SER A 1 526 ? 3.996 0.087 12.328 1 98.38 526 SER A C 1
ATOM 4270 O O . SER A 1 526 ? 4.738 0.834 12.969 1 98.38 526 SER A O 1
ATOM 4272 N N . PRO A 1 527 ? 3.576 -1.067 12.797 1 98.38 527 PRO A N 1
ATOM 4273 C CA . PRO A 1 527 ? 3.922 -1.501 14.148 1 98.38 527 PRO A CA 1
ATOM 4274 C C . PRO A 1 527 ? 5.422 -1.434 14.422 1 98.38 527 PRO A C 1
ATOM 4276 O O . PRO A 1 527 ? 6.223 -1.943 13.633 1 98.38 527 PRO A O 1
ATOM 4279 N N . SER A 1 528 ? 5.797 -0.753 15.5 1 97.88 528 SER A N 1
ATOM 4280 C CA . SER A 1 528 ? 7.129 -0.667 16.078 1 97.88 528 SER A CA 1
ATOM 4281 C C . SER A 1 528 ? 7.973 0.391 15.383 1 97.88 528 SER A C 1
ATOM 4283 O O . SER A 1 528 ? 9.07 0.72 15.844 1 97.88 528 SER A O 1
ATOM 4285 N N . GLU A 1 529 ? 7.539 1.001 14.312 1 98 529 GLU A N 1
ATOM 4286 C CA . GLU A 1 529 ? 8.344 1.966 13.578 1 98 529 GLU A CA 1
ATOM 4287 C C . GLU A 1 529 ? 8.602 3.225 14.398 1 98 529 GLU A C 1
ATOM 4289 O O . GLU A 1 529 ? 9.656 3.852 14.281 1 98 529 GLU A O 1
ATOM 4294 N N . HIS A 1 530 ? 7.59 3.611 15.234 1 98.19 530 HIS A N 1
ATOM 4295 C CA . HIS A 1 530 ? 7.793 4.793 16.062 1 98.19 530 HIS A CA 1
ATOM 4296 C C . HIS A 1 530 ? 8.992 4.613 16.984 1 98.19 530 HIS A C 1
ATOM 4298 O O . HIS A 1 530 ? 9.867 5.477 17.047 1 98.19 530 HIS A O 1
ATOM 4304 N N . ARG A 1 531 ? 9.023 3.494 17.703 1 96.94 531 ARG A N 1
ATOM 4305 C CA . ARG A 1 531 ? 10.125 3.18 18.609 1 96.94 531 ARG A CA 1
ATOM 4306 C C . ARG A 1 531 ? 11.445 3.072 17.844 1 96.94 531 ARG A C 1
ATOM 4308 O O . ARG A 1 531 ? 12.484 3.527 18.328 1 96.94 531 ARG A O 1
ATOM 4315 N N . LEU A 1 532 ? 11.391 2.545 16.688 1 96.88 532 LEU A N 1
ATOM 4316 C CA . LEU A 1 532 ? 12.594 2.205 15.945 1 96.88 532 LEU A CA 1
ATOM 4317 C C . LEU A 1 532 ? 13.164 3.434 15.25 1 96.88 532 LEU A C 1
ATOM 4319 O O . LEU A 1 532 ? 14.383 3.586 15.148 1 96.88 532 LEU A O 1
ATOM 4323 N N . PHE A 1 533 ? 12.281 4.32 14.75 1 97.5 533 PHE A N 1
ATOM 4324 C CA . PHE A 1 533 ? 12.797 5.227 13.734 1 97.5 533 PHE A CA 1
ATOM 4325 C C . PHE A 1 533 ? 12.547 6.68 14.117 1 97.5 533 PHE A C 1
ATOM 4327 O O . PHE A 1 533 ? 13.133 7.594 13.531 1 97.5 533 PHE A O 1
ATOM 4334 N N . SER A 1 534 ? 11.68 7.012 15.102 1 97.5 534 SER A N 1
ATOM 4335 C CA . SER A 1 534 ? 11.312 8.398 15.367 1 97.5 534 SER A CA 1
ATOM 4336 C C . SER A 1 534 ? 12.531 9.25 15.68 1 97.5 534 SER A C 1
ATOM 4338 O O . SER A 1 534 ? 12.688 10.352 15.141 1 97.5 534 SER A O 1
ATOM 4340 N N . LYS A 1 535 ? 13.414 8.734 16.516 1 97.94 535 LYS A N 1
ATOM 4341 C CA . LYS A 1 535 ? 14.602 9.492 16.906 1 97.94 535 LYS A CA 1
ATOM 4342 C C . LYS A 1 535 ? 15.594 9.602 15.758 1 97.94 535 LYS A C 1
ATOM 4344 O O . LYS A 1 535 ? 16.062 10.695 15.438 1 97.94 535 LYS A O 1
ATOM 4349 N N . VAL A 1 536 ? 15.875 8.508 15.109 1 97.75 536 VAL A N 1
ATOM 4350 C CA . VAL A 1 536 ? 16.906 8.477 14.078 1 97.75 536 VAL A CA 1
ATOM 4351 C C . VAL A 1 536 ? 16.453 9.305 12.867 1 97.75 536 VAL A C 1
ATOM 4353 O O . VAL A 1 536 ? 17.281 9.906 12.18 1 97.75 536 VAL A O 1
ATOM 4356 N N . SER A 1 537 ? 15.203 9.398 12.633 1 98.31 537 SER A N 1
ATOM 4357 C CA . SER A 1 537 ? 14.672 10.102 11.469 1 98.31 537 SER A CA 1
ATOM 4358 C C . SER A 1 537 ? 14.938 11.602 11.562 1 98.31 537 SER A C 1
ATOM 4360 O O . SER A 1 537 ? 15.141 12.266 10.547 1 98.31 537 SER A O 1
ATOM 4362 N N . ILE A 1 538 ? 14.914 12.141 12.758 1 98.12 538 ILE A N 1
ATOM 4363 C CA . ILE A 1 538 ? 15.055 13.586 12.883 1 98.12 538 ILE A CA 1
ATOM 4364 C C . ILE A 1 538 ? 16.5 13.945 13.18 1 98.12 538 ILE A C 1
ATOM 4366 O O . ILE A 1 538 ? 16.891 15.117 13.078 1 98.12 538 ILE A O 1
ATOM 4370 N N . GLU A 1 539 ? 17.375 12.977 13.5 1 98.19 539 GLU A N 1
ATOM 4371 C CA . GLU A 1 539 ? 18.781 13.234 13.812 1 98.19 539 GLU A CA 1
ATOM 4372 C C . GLU A 1 539 ? 19.547 13.711 12.586 1 98.19 539 GLU A C 1
ATOM 4374 O O . GLU A 1 539 ? 19.344 13.188 11.484 1 98.19 539 GLU A O 1
ATOM 4379 N N . PRO A 1 540 ? 20.328 14.727 12.719 1 98.5 540 PRO A N 1
ATOM 4380 C CA . PRO A 1 540 ? 21.094 15.219 11.578 1 98.5 540 PRO A CA 1
ATOM 4381 C C . PRO A 1 540 ? 22.141 14.211 11.078 1 98.5 540 PRO A C 1
ATOM 4383 O O . PRO A 1 540 ? 22.453 13.258 11.789 1 98.5 540 PRO A O 1
ATOM 4386 N N . GLU A 1 541 ? 22.594 14.367 9.914 1 98.5 541 GLU A N 1
ATOM 4387 C CA . GLU A 1 541 ? 23.609 13.555 9.258 1 98.5 541 GLU A CA 1
ATOM 4388 C C . GLU A 1 541 ? 24.75 14.43 8.727 1 98.5 541 GLU A C 1
ATOM 4390 O O . GLU A 1 541 ? 24.688 15.656 8.781 1 98.5 541 GLU A O 1
ATOM 4395 N N . TYR A 1 542 ? 25.859 13.852 8.211 1 97.88 542 TYR A N 1
ATOM 4396 C CA . TYR A 1 542 ? 27.031 14.523 7.66 1 97.88 542 TYR A CA 1
ATOM 4397 C C . TYR A 1 542 ? 27.656 15.453 8.695 1 97.88 542 TYR A C 1
ATOM 4399 O O . TYR A 1 542 ? 27.891 16.641 8.414 1 97.88 542 TYR A O 1
ATOM 4407 N N . LYS A 1 543 ? 27.906 14.938 9.93 1 95.69 543 LYS A N 1
ATOM 4408 C CA . LYS A 1 543 ? 28.516 15.68 11.031 1 95.69 543 LYS A CA 1
ATOM 4409 C C . LYS A 1 543 ? 27.75 16.969 11.312 1 95.69 543 LYS A C 1
ATOM 4411 O O . LYS A 1 543 ? 28.328 18.047 11.383 1 95.69 543 LYS A O 1
ATOM 4416 N N . SER A 1 544 ? 26.359 16.859 11.289 1 96.62 544 SER A N 1
ATOM 4417 C CA . SER A 1 544 ? 25.422 17.922 11.633 1 96.62 544 SER A CA 1
ATOM 4418 C C . SER A 1 544 ? 25.438 19.031 10.594 1 96.62 544 SER A C 1
ATOM 4420 O O . SER A 1 544 ? 25.359 20.219 10.938 1 96.62 544 SER A O 1
ATOM 4422 N N . ARG A 1 545 ? 25.625 18.625 9.359 1 97.94 545 ARG A N 1
ATOM 4423 C CA . ARG A 1 545 ? 25.531 19.594 8.258 1 97.94 545 ARG A CA 1
ATOM 4424 C C . ARG A 1 545 ? 24.234 19.391 7.473 1 97.94 545 ARG A C 1
ATOM 4426 O O . ARG A 1 545 ? 23.828 20.25 6.691 1 97.94 545 ARG A O 1
ATOM 4433 N N . VAL A 1 546 ? 23.594 18.234 7.66 1 98.81 546 VAL A N 1
ATOM 4434 C CA . VAL A 1 546 ? 22.312 17.969 7.047 1 98.81 546 VAL A CA 1
ATOM 4435 C C . VAL A 1 546 ? 21.25 17.734 8.133 1 98.81 546 VAL A C 1
ATOM 4437 O O . VAL A 1 546 ? 21.359 16.781 8.906 1 98.81 546 VAL A O 1
ATOM 4440 N N . PHE A 1 547 ? 20.297 18.594 8.211 1 98.88 547 PHE A N 1
ATOM 4441 C CA . PHE A 1 547 ? 19.188 18.5 9.148 1 98.88 547 PHE A CA 1
ATOM 4442 C C . PHE A 1 547 ? 17.922 18.031 8.438 1 98.88 547 PHE A C 1
ATOM 4444 O O . PHE A 1 547 ? 17.797 18.172 7.223 1 98.88 547 PHE A O 1
ATOM 4451 N N . PHE A 1 548 ? 17 17.438 9.188 1 98.94 548 PHE A N 1
ATOM 4452 C CA . PHE A 1 548 ? 15.781 16.891 8.602 1 98.94 548 PHE A CA 1
ATOM 4453 C C . PHE A 1 548 ? 14.547 17.547 9.188 1 98.94 548 PHE A C 1
ATOM 4455 O O . PHE A 1 548 ? 14.5 17.859 10.383 1 98.94 548 PHE A O 1
ATOM 4462 N N . ALA A 1 549 ? 13.555 17.766 8.352 1 98.88 549 ALA A N 1
ATOM 4463 C CA . ALA A 1 549 ? 12.273 18.344 8.742 1 98.88 549 ALA A CA 1
ATOM 4464 C C . ALA A 1 549 ? 11.141 17.812 7.863 1 98.88 549 ALA A C 1
ATOM 4466 O O . ALA A 1 549 ? 11.375 17.438 6.711 1 98.88 549 ALA A O 1
ATOM 4467 N N . GLY A 1 550 ? 9.977 17.797 8.297 1 98.62 550 GLY A N 1
ATOM 4468 C CA . GLY A 1 550 ? 8.773 17.281 7.676 1 98.62 550 GLY A CA 1
ATOM 4469 C C . GLY A 1 550 ? 7.836 16.609 8.656 1 98.62 550 GLY A C 1
ATOM 4470 O O . GLY A 1 550 ? 8.242 16.25 9.758 1 98.62 550 GLY A O 1
ATOM 4471 N N . GLU A 1 551 ? 6.629 16.406 8.242 1 98.25 551 GLU A N 1
ATOM 4472 C CA . GLU A 1 551 ? 5.691 15.734 9.141 1 98.25 551 GLU A CA 1
ATOM 4473 C C . GLU A 1 551 ? 6.141 14.312 9.453 1 98.25 551 GLU A C 1
ATOM 4475 O O . GLU A 1 551 ? 5.914 13.805 10.555 1 98.25 551 GLU A O 1
ATOM 4480 N N . HIS A 1 552 ? 6.926 13.641 8.578 1 98.06 552 HIS A N 1
ATOM 4481 C CA . HIS A 1 552 ? 7.32 12.242 8.719 1 98.06 552 HIS A CA 1
ATOM 4482 C C . HIS A 1 552 ? 8.367 12.078 9.82 1 98.06 552 HIS A C 1
ATOM 4484 O O . HIS A 1 552 ? 8.609 10.961 10.289 1 98.06 552 HIS A O 1
ATOM 4490 N N . VAL A 1 553 ? 9 13.156 10.242 1 98.31 553 VAL A N 1
ATOM 4491 C CA . VAL A 1 553 ? 10 13.062 11.305 1 98.31 553 VAL A CA 1
ATOM 4492 C C . VAL A 1 553 ? 9.484 13.773 12.562 1 98.31 553 VAL A C 1
ATOM 4494 O O . VAL A 1 553 ? 10.273 14.195 13.406 1 98.31 553 VAL A O 1
ATOM 4497 N N . SER A 1 554 ? 8.125 13.945 12.656 1 97.94 554 SER A N 1
ATOM 4498 C CA . SER A 1 554 ? 7.508 14.68 13.758 1 97.94 554 SER A CA 1
ATOM 4499 C C . SER A 1 554 ? 6.594 13.781 14.578 1 97.94 554 SER A C 1
ATOM 4501 O O . SER A 1 554 ? 6.422 12.602 14.258 1 97.94 554 SER A O 1
ATOM 4503 N N . THR A 1 555 ? 6.062 14.359 15.617 1 94.44 555 THR A N 1
ATOM 4504 C CA . THR A 1 555 ? 5.047 13.672 16.406 1 94.44 555 THR A CA 1
ATOM 4505 C C . THR A 1 555 ? 3.652 14.18 16.062 1 94.44 555 THR A C 1
ATOM 4507 O O . THR A 1 555 ? 2.709 13.992 16.844 1 94.44 555 THR A O 1
ATOM 4510 N N . ALA A 1 556 ? 3.529 14.977 15.102 1 97 556 ALA A N 1
ATOM 4511 C CA . ALA A 1 556 ? 2.262 15.398 14.508 1 97 556 ALA A CA 1
ATOM 4512 C C . ALA A 1 556 ? 2.188 15.023 13.031 1 97 556 ALA A C 1
ATOM 4514 O O . ALA A 1 556 ? 1.92 15.867 12.18 1 97 556 ALA A O 1
ATOM 4515 N N . ARG A 1 557 ? 2.357 13.789 12.867 1 96.5 557 ARG A N 1
ATOM 4516 C CA . ARG A 1 557 ? 2.355 13.242 11.516 1 96.5 557 ARG A CA 1
ATOM 4517 C C . ARG A 1 557 ? 1.002 13.438 10.844 1 96.5 557 ARG A C 1
ATOM 4519 O O . ARG A 1 557 ? -0.031 13.484 11.516 1 96.5 557 ARG A O 1
ATOM 4526 N N . ALA A 1 558 ? 0.987 13.625 9.547 1 96.38 558 ALA A N 1
ATOM 4527 C CA . ALA A 1 558 ? -0.204 13.773 8.719 1 96.38 558 ALA A CA 1
ATOM 4528 C C . ALA A 1 558 ? -0.767 15.188 8.82 1 96.38 558 ALA A C 1
ATOM 4530 O O . ALA A 1 558 ? -1.754 15.523 8.156 1 96.38 558 ALA A O 1
ATOM 4531 N N . TRP A 1 559 ? -0.14 16.094 9.648 1 98.5 559 TRP A N 1
ATOM 4532 C CA . TRP A 1 559 ? -0.668 17.438 9.859 1 98.5 559 TRP A CA 1
ATOM 4533 C C . TRP A 1 559 ? 0.365 18.484 9.477 1 98.5 559 TRP A C 1
ATOM 4535 O O . TRP A 1 559 ? 1.571 18.234 9.547 1 98.5 559 TRP A O 1
ATOM 4545 N N . MET A 1 560 ? -0.114 19.688 9.141 1 98.75 560 MET A N 1
ATOM 4546 C CA . MET A 1 560 ? 0.765 20.812 8.883 1 98.75 560 MET A CA 1
ATOM 4547 C C . MET A 1 560 ? 1.624 21.141 10.102 1 98.75 560 MET A C 1
ATOM 4549 O O . MET A 1 560 ? 2.783 21.531 9.961 1 98.75 560 MET A O 1
ATOM 4553 N N . GLN A 1 561 ? 1.07 20.875 11.234 1 98.75 561 GLN A N 1
ATOM 4554 C CA . GLN A 1 561 ? 1.705 21.109 12.523 1 98.75 561 GLN A CA 1
ATOM 4555 C C . GLN A 1 561 ? 3.096 20.484 12.578 1 98.75 561 GLN A C 1
ATOM 4557 O O . GLN A 1 561 ? 4.062 21.141 12.977 1 98.75 561 GLN A O 1
ATOM 4562 N N . GLY A 1 562 ? 3.186 19.234 12.164 1 98.62 562 GLY A N 1
ATOM 4563 C CA . GLY A 1 562 ? 4.461 18.531 12.203 1 98.62 562 GLY A CA 1
ATOM 4564 C C . GLY A 1 562 ? 5.496 19.141 11.266 1 98.62 562 GLY A C 1
ATOM 4565 O O . GLY A 1 562 ? 6.676 19.234 11.617 1 98.62 562 GLY A O 1
ATOM 4566 N N . SER A 1 563 ? 5.086 19.547 10.094 1 98.81 563 SER A N 1
ATOM 4567 C CA . SER A 1 563 ? 5.977 20.156 9.109 1 98.81 563 SER A CA 1
ATOM 4568 C C . SER A 1 563 ? 6.523 21.484 9.609 1 98.81 563 SER A C 1
ATOM 4570 O O . SER A 1 563 ? 7.73 21.719 9.586 1 98.81 563 SER A O 1
ATOM 4572 N N . LEU A 1 564 ? 5.656 22.312 10.078 1 98.88 564 LEU A N 1
ATOM 4573 C CA . LEU A 1 564 ? 6.043 23.641 10.523 1 98.88 564 LEU A CA 1
ATOM 4574 C C . LEU A 1 564 ? 6.98 23.562 11.719 1 98.88 564 LEU A C 1
ATOM 4576 O O . LEU A 1 564 ? 8.016 24.234 11.75 1 98.88 564 LEU A O 1
ATOM 4580 N N . GLN A 1 565 ? 6.625 22.734 12.656 1 98.88 565 GLN A N 1
ATOM 4581 C CA . GLN A 1 565 ? 7.395 22.641 13.891 1 98.88 565 GLN A CA 1
ATOM 4582 C C . GLN A 1 565 ? 8.789 22.078 13.633 1 98.88 565 GLN A C 1
ATOM 4584 O O . GLN A 1 565 ? 9.773 22.578 14.18 1 98.88 565 GLN A O 1
ATOM 4589 N N . THR A 1 566 ? 8.875 21.031 12.852 1 98.88 566 THR A N 1
ATOM 4590 C CA . THR A 1 566 ? 10.18 20.438 12.57 1 98.88 566 THR A CA 1
ATOM 4591 C C . THR A 1 566 ? 11.016 21.359 11.703 1 98.88 566 THR A C 1
ATOM 4593 O O . THR A 1 566 ? 12.25 21.359 11.789 1 98.88 566 THR A O 1
ATOM 4596 N N . GLY A 1 567 ? 10.359 22.188 10.836 1 98.94 567 GLY A N 1
ATOM 4597 C CA . GLY A 1 567 ? 11.102 23.219 10.125 1 98.94 567 GLY A CA 1
ATOM 4598 C C . GLY A 1 567 ? 11.789 24.203 11.047 1 98.94 567 GLY A C 1
ATOM 4599 O O . GLY A 1 567 ? 12.969 24.531 10.852 1 98.94 567 GLY A O 1
ATOM 4600 N N . MET A 1 568 ? 11.086 24.656 12.07 1 98.88 568 MET A N 1
ATOM 4601 C CA . MET A 1 568 ? 11.648 25.547 13.07 1 98.88 568 MET A CA 1
ATOM 4602 C C . MET A 1 568 ? 12.781 24.875 13.836 1 98.88 568 MET A C 1
ATOM 4604 O O . MET A 1 568 ? 13.812 25.484 14.102 1 98.88 568 MET A O 1
ATOM 4608 N N . ILE A 1 569 ? 12.547 23.594 14.156 1 98.81 569 ILE A N 1
ATOM 4609 C CA . ILE A 1 569 ? 13.531 22.828 14.914 1 98.81 569 ILE A CA 1
ATOM 4610 C C . ILE A 1 569 ? 14.812 22.688 14.102 1 98.81 569 ILE A C 1
ATOM 4612 O O . ILE A 1 569 ? 15.914 22.859 14.633 1 98.81 569 ILE A O 1
ATOM 4616 N N . ALA A 1 570 ? 14.68 22.359 12.82 1 98.88 570 ALA A N 1
ATOM 4617 C CA . ALA A 1 570 ? 15.844 22.234 11.945 1 98.88 570 ALA A CA 1
ATOM 4618 C C . ALA A 1 570 ? 16.594 23.562 11.828 1 98.88 570 ALA A C 1
ATOM 4620 O O . ALA A 1 570 ? 17.828 23.594 11.867 1 98.88 570 ALA A O 1
ATOM 4621 N N . ALA A 1 571 ? 15.875 24.672 11.672 1 98.88 571 ALA A N 1
ATOM 4622 C CA . ALA A 1 571 ? 16.5 26 11.617 1 98.88 571 ALA A CA 1
ATOM 4623 C C . ALA A 1 571 ? 17.281 26.297 12.891 1 98.88 571 ALA A C 1
ATOM 4625 O O . ALA A 1 571 ? 18.391 26.812 12.836 1 98.88 571 ALA A O 1
ATOM 4626 N N . ASN A 1 572 ? 16.656 25.984 14.016 1 98.75 572 ASN A N 1
ATOM 4627 C CA . ASN A 1 572 ? 17.344 26.156 15.289 1 98.75 572 ASN A CA 1
ATOM 4628 C C . ASN A 1 572 ? 18.625 25.328 15.352 1 98.75 572 ASN A C 1
ATOM 4630 O O . ASN A 1 572 ? 19.625 25.766 15.922 1 98.75 572 ASN A O 1
ATOM 4634 N N . GLY A 1 573 ? 18.531 24.094 14.797 1 98.56 573 GLY A N 1
ATOM 4635 C CA . GLY A 1 573 ? 19.719 23.266 14.734 1 98.56 573 GLY A CA 1
ATOM 4636 C C . GLY A 1 573 ? 20.859 23.922 13.953 1 98.56 573 GLY A C 1
ATOM 4637 O O . GLY A 1 573 ? 22 23.938 14.406 1 98.56 573 GLY A O 1
ATOM 4638 N N . VAL A 1 574 ? 20.562 24.469 12.828 1 98.5 574 VAL A N 1
ATOM 4639 C CA . VAL A 1 574 ? 21.547 25.156 11.992 1 98.5 574 VAL A CA 1
ATOM 4640 C C . VAL A 1 574 ? 22.094 26.375 12.734 1 98.5 574 VAL A C 1
ATOM 4642 O O . VAL A 1 574 ? 23.297 26.625 12.711 1 98.5 574 VAL A O 1
ATOM 4645 N N . ALA A 1 575 ? 21.234 27.125 13.398 1 98.19 575 ALA A N 1
ATOM 4646 C CA . ALA A 1 575 ? 21.625 28.312 14.156 1 98.19 575 ALA A CA 1
ATOM 4647 C C . ALA A 1 575 ? 22.641 27.953 15.242 1 98.19 575 ALA A C 1
ATOM 4649 O O . ALA A 1 575 ? 23.609 28.688 15.461 1 98.19 575 ALA A O 1
ATOM 4650 N N . LYS A 1 576 ? 22.344 26.875 15.906 1 97.94 576 LYS A N 1
ATOM 4651 C CA . LYS A 1 576 ? 23.25 26.438 16.969 1 97.94 576 LYS A CA 1
ATOM 4652 C C . LYS A 1 576 ? 24.625 26.078 16.406 1 97.94 576 LYS A C 1
ATOM 4654 O O . LYS A 1 576 ? 25.656 26.375 17.031 1 97.94 576 LYS A O 1
ATOM 4659 N N . MET A 1 577 ? 24.641 25.453 15.25 1 96.25 577 MET A N 1
ATOM 4660 C CA . MET A 1 577 ? 25.906 25.109 14.609 1 96.25 577 MET A CA 1
ATOM 4661 C C . MET A 1 577 ? 26.656 26.375 14.18 1 96.25 577 MET A C 1
ATOM 4663 O O . MET A 1 577 ? 27.875 26.438 14.289 1 96.25 577 MET A O 1
ATOM 4667 N N . CYS A 1 578 ? 25.922 27.297 13.617 1 93.75 578 CYS A N 1
ATOM 4668 C CA . CYS A 1 578 ? 26.516 28.547 13.188 1 93.75 578 CYS A CA 1
ATOM 4669 C C . CYS A 1 578 ? 27.125 29.297 14.367 1 93.75 578 CYS A C 1
ATOM 4671 O O . CYS A 1 578 ? 28.219 29.875 14.258 1 93.75 578 CYS A O 1
ATOM 4673 N N . ARG A 1 579 ? 26.453 29.328 15.453 1 89.88 579 ARG A N 1
ATOM 4674 C CA . ARG A 1 579 ? 26.938 30.016 16.641 1 89.88 579 ARG A CA 1
ATOM 4675 C C . ARG A 1 579 ? 28.25 29.391 17.141 1 89.88 579 ARG A C 1
ATOM 4677 O O . ARG A 1 579 ? 29.125 30.109 17.625 1 89.88 579 ARG A O 1
ATOM 4684 N N . LYS A 1 580 ? 28.375 28.172 17.031 1 85.94 580 LYS A N 1
ATOM 4685 C CA . LYS A 1 580 ? 29.594 27.5 17.453 1 85.94 580 LYS A CA 1
ATOM 4686 C C . LYS A 1 580 ? 30.766 27.859 16.562 1 85.94 580 LYS A C 1
ATOM 4688 O O . LYS A 1 580 ? 31.922 27.844 17 1 85.94 580 LYS A O 1
ATOM 4693 N N . MET A 1 581 ? 30.469 28.188 15.344 1 77.25 581 MET A N 1
ATOM 4694 C CA . MET A 1 581 ? 31.516 28.547 14.406 1 77.25 581 MET A CA 1
ATOM 4695 C C . MET A 1 581 ? 31.938 30 14.578 1 77.25 581 MET A C 1
ATOM 4697 O O . MET A 1 581 ? 33.031 30.391 14.211 1 77.25 581 MET A O 1
ATOM 4701 N N . LEU A 1 582 ? 31.062 30.75 15.141 1 65.69 582 LEU A N 1
ATOM 4702 C CA . LEU A 1 582 ? 31.375 32.156 15.398 1 65.69 582 LEU A CA 1
ATOM 4703 C C . LEU A 1 582 ? 32.125 32.312 16.703 1 65.69 582 LEU A C 1
ATOM 4705 O O . LEU A 1 582 ? 33 33.156 16.828 1 65.69 582 LEU A O 1
ATOM 4709 N N . MET B 1 1 ? 23.969 -36.594 0.916 1 61.44 1 MET B N 1
ATOM 4710 C CA . MET B 1 1 ? 22.812 -36.844 0.054 1 61.44 1 MET B CA 1
ATOM 4711 C C . MET B 1 1 ? 23.094 -36.375 -1.37 1 61.44 1 MET B C 1
ATOM 4713 O O . MET B 1 1 ? 23.781 -35.375 -1.574 1 61.44 1 MET B O 1
ATOM 4717 N N . ILE B 1 2 ? 22.781 -37.188 -2.318 1 72.31 2 ILE B N 1
ATOM 4718 C CA . ILE B 1 2 ? 22.984 -36.844 -3.723 1 72.31 2 ILE B CA 1
ATOM 4719 C C . ILE B 1 2 ? 21.812 -35.969 -4.211 1 72.31 2 ILE B C 1
ATOM 4721 O O . ILE B 1 2 ? 20.656 -36.375 -4.094 1 72.31 2 ILE B O 1
ATOM 4725 N N . ILE B 1 3 ? 22.125 -34.781 -4.625 1 80.56 3 ILE B N 1
ATOM 4726 C CA . ILE B 1 3 ? 21.109 -33.906 -5.168 1 80.56 3 ILE B CA 1
ATOM 4727 C C . ILE B 1 3 ? 20.531 -34.5 -6.453 1 80.56 3 ILE B C 1
ATOM 4729 O O . ILE B 1 3 ? 21.281 -34.906 -7.348 1 80.56 3 ILE B O 1
ATOM 4733 N N . PRO B 1 4 ? 19.297 -34.594 -6.473 1 83.38 4 PRO B N 1
ATOM 4734 C CA . PRO B 1 4 ? 18.719 -35.094 -7.723 1 83.38 4 PRO B CA 1
ATOM 4735 C C . PRO B 1 4 ? 18.953 -34.156 -8.898 1 83.38 4 PRO B C 1
ATOM 4737 O O . PRO B 1 4 ? 19.078 -32.938 -8.703 1 83.38 4 PRO B O 1
ATOM 4740 N N . SER B 1 5 ? 18.984 -34.781 -10.039 1 82.81 5 SER B N 1
ATOM 4741 C CA . SER B 1 5 ? 19.062 -33.938 -11.25 1 82.81 5 SER B CA 1
ATOM 4742 C C . SER B 1 5 ? 17.766 -33.156 -11.469 1 82.81 5 SER B C 1
ATOM 4744 O O . SER B 1 5 ? 16.688 -33.594 -11.031 1 82.81 5 SER B O 1
ATOM 4746 N N . GLN B 1 6 ? 17.906 -32.062 -12.031 1 89.94 6 GLN B N 1
ATOM 4747 C CA . GLN B 1 6 ? 16.766 -31.266 -12.445 1 89.94 6 GLN B CA 1
ATOM 4748 C C . GLN B 1 6 ? 16.625 -31.234 -13.969 1 89.94 6 GLN B C 1
ATOM 4750 O O . GLN B 1 6 ? 16.969 -30.234 -14.609 1 89.94 6 GLN B O 1
ATOM 4755 N N . PRO B 1 7 ? 16.078 -32.281 -14.539 1 93.31 7 PRO B N 1
ATOM 4756 C CA . PRO B 1 7 ? 16.016 -32.375 -16 1 93.31 7 PRO B CA 1
ATOM 4757 C C . PRO B 1 7 ? 14.969 -31.438 -16.609 1 93.31 7 PRO B C 1
ATOM 4759 O O . PRO B 1 7 ? 14.062 -30.969 -15.906 1 93.31 7 PRO B O 1
ATOM 4762 N N . ARG B 1 8 ? 15.164 -31.125 -17.875 1 95.25 8 ARG B N 1
ATOM 4763 C CA . ARG B 1 8 ? 14.07 -30.531 -18.641 1 95.25 8 ARG B CA 1
ATOM 4764 C C . ARG B 1 8 ? 12.875 -31.469 -18.719 1 95.25 8 ARG B C 1
ATOM 4766 O O . ARG B 1 8 ? 13.039 -32.688 -18.75 1 95.25 8 ARG B O 1
ATOM 4773 N N . ASN B 1 9 ? 11.75 -30.922 -18.703 1 97.81 9 ASN B N 1
ATOM 4774 C CA . ASN B 1 9 ? 10.508 -31.688 -18.828 1 97.81 9 ASN B CA 1
ATOM 4775 C C . ASN B 1 9 ? 10.5 -32.875 -17.891 1 97.81 9 ASN B C 1
ATOM 4777 O O . ASN B 1 9 ? 10.312 -34.031 -18.328 1 97.81 9 ASN B O 1
ATOM 4781 N N . PRO B 1 10 ? 10.625 -32.656 -16.609 1 97.94 10 PRO B N 1
ATOM 4782 C CA . PRO B 1 10 ? 10.688 -33.781 -15.664 1 97.94 10 PRO B CA 1
ATOM 4783 C C . PRO B 1 10 ? 9.414 -34.625 -15.648 1 97.94 10 PRO B C 1
ATOM 4785 O O . PRO B 1 10 ? 8.312 -34.062 -15.781 1 97.94 10 PRO B O 1
ATOM 4788 N N . SER B 1 11 ? 9.594 -35.938 -15.453 1 97.31 11 SER B N 1
ATOM 4789 C CA . SER B 1 11 ? 8.453 -36.812 -15.242 1 97.31 11 SER B CA 1
ATOM 4790 C C . SER B 1 11 ? 7.852 -36.625 -13.852 1 97.31 11 SER B C 1
ATOM 4792 O O . SER B 1 11 ? 8.453 -35.969 -12.992 1 97.31 11 SER B O 1
ATOM 4794 N N . ALA B 1 12 ? 6.66 -37.188 -13.664 1 96.94 12 ALA B N 1
ATOM 4795 C CA . ALA B 1 12 ? 6.023 -37.125 -12.352 1 96.94 12 ALA B CA 1
ATOM 4796 C C . ALA B 1 12 ? 6.914 -37.781 -11.289 1 96.94 12 ALA B C 1
ATOM 4798 O O . ALA B 1 12 ? 6.988 -37.281 -10.156 1 96.94 12 ALA B O 1
ATOM 4799 N N . LYS B 1 13 ? 7.516 -38.875 -11.633 1 96.94 13 LYS B N 1
ATOM 4800 C CA . LYS B 1 13 ? 8.398 -39.562 -10.711 1 96.94 13 LYS B CA 1
ATOM 4801 C C . LYS B 1 13 ? 9.594 -38.688 -10.328 1 96.94 13 LYS B C 1
ATOM 4803 O O . LYS B 1 13 ? 9.977 -38.625 -9.156 1 96.94 13 LYS B O 1
ATOM 4808 N N . GLU B 1 14 ? 10.188 -38.062 -11.305 1 97 14 GLU B N 1
ATOM 4809 C CA . GLU B 1 14 ? 11.328 -37.188 -11.055 1 97 14 GLU B CA 1
ATOM 4810 C C . GLU B 1 14 ? 10.93 -36 -10.172 1 97 14 GLU B C 1
ATOM 4812 O O . GLU B 1 14 ? 11.688 -35.625 -9.281 1 97 14 GLU B O 1
ATOM 4817 N N . ARG B 1 15 ? 9.797 -35.469 -10.398 1 97.81 15 ARG B N 1
ATOM 4818 C CA . ARG B 1 15 ? 9.305 -34.344 -9.578 1 97.81 15 ARG B CA 1
ATOM 4819 C C . ARG B 1 15 ? 9.109 -34.812 -8.133 1 97.81 15 ARG B C 1
ATOM 4821 O O . ARG B 1 15 ? 9.461 -34.062 -7.199 1 97.81 15 ARG B O 1
ATOM 4828 N N . LEU B 1 16 ? 8.555 -36 -7.945 1 97.56 16 LEU B N 1
ATOM 4829 C CA . LEU B 1 16 ? 8.359 -36.531 -6.605 1 97.56 16 LEU B CA 1
ATOM 4830 C C . LEU B 1 16 ? 9.695 -36.75 -5.898 1 97.56 16 LEU B C 1
ATOM 4832 O O . LEU B 1 16 ? 9.812 -36.469 -4.695 1 97.56 16 LEU B O 1
ATOM 4836 N N . GLU B 1 17 ? 10.695 -37.188 -6.633 1 96.25 17 GLU B N 1
ATOM 4837 C CA . GLU B 1 17 ? 12.031 -37.375 -6.07 1 96.25 17 GLU B CA 1
ATOM 4838 C C . GLU B 1 17 ? 12.633 -36.062 -5.633 1 96.25 17 GLU B C 1
ATOM 4840 O O . GLU B 1 17 ? 13.266 -35.969 -4.574 1 96.25 17 GLU B O 1
ATOM 4845 N N . MET B 1 18 ? 12.445 -35.094 -6.434 1 95 18 MET B N 1
ATOM 4846 C CA . MET B 1 18 ? 12.938 -33.75 -6.098 1 95 18 MET B CA 1
ATOM 4847 C C . MET B 1 18 ? 12.234 -33.219 -4.852 1 95 18 MET B C 1
ATOM 4849 O O . MET B 1 18 ? 12.883 -32.625 -3.975 1 95 18 MET B O 1
ATOM 4853 N N . MET B 1 19 ? 10.922 -33.406 -4.734 1 96.81 19 MET B N 1
ATOM 4854 C CA . MET B 1 19 ? 10.18 -32.969 -3.557 1 96.81 19 MET B CA 1
ATOM 4855 C C . MET B 1 19 ? 10.672 -33.688 -2.305 1 96.81 19 MET B C 1
ATOM 4857 O O . MET B 1 19 ? 10.867 -33.062 -1.262 1 96.81 19 MET B O 1
ATOM 4861 N N . ALA B 1 20 ? 10.852 -34.969 -2.447 1 96.38 20 ALA B N 1
ATOM 4862 C CA . ALA B 1 20 ? 11.328 -35.781 -1.322 1 96.38 20 ALA B CA 1
ATOM 4863 C C . ALA B 1 20 ? 12.695 -35.281 -0.843 1 96.38 20 ALA B C 1
ATOM 4865 O O . ALA B 1 20 ? 12.93 -35.156 0.362 1 96.38 20 ALA B O 1
ATOM 4866 N N . PHE B 1 21 ? 13.555 -35.062 -1.751 1 93.81 21 PHE B N 1
ATOM 4867 C CA . PHE B 1 21 ? 14.883 -34.562 -1.399 1 93.81 21 PHE B CA 1
ATOM 4868 C C . PHE B 1 21 ? 14.797 -33.25 -0.647 1 93.81 21 PHE B C 1
ATOM 4870 O O . PHE B 1 21 ? 15.469 -33.062 0.367 1 93.81 21 PHE B O 1
ATOM 4877 N N . ALA B 1 22 ? 14.008 -32.312 -1.219 1 93.25 22 ALA B N 1
ATOM 4878 C CA . ALA B 1 22 ? 13.859 -30.984 -0.597 1 93.25 22 ALA B CA 1
ATOM 4879 C C . ALA B 1 22 ? 13.383 -31.109 0.847 1 93.25 22 ALA B C 1
ATOM 4881 O O . ALA B 1 22 ? 13.906 -30.438 1.741 1 93.25 22 ALA B O 1
ATOM 4882 N N . LEU B 1 23 ? 12.406 -31.938 1.093 1 94.94 23 LEU B N 1
ATOM 4883 C CA . LEU B 1 23 ? 11.828 -32.094 2.422 1 94.94 23 LEU B CA 1
ATOM 4884 C C . LEU B 1 23 ? 12.797 -32.844 3.344 1 94.94 23 LEU B C 1
ATOM 4886 O O . LEU B 1 23 ? 12.875 -32.531 4.539 1 94.94 23 LEU B O 1
ATOM 4890 N N . GLU B 1 24 ? 13.5 -33.781 2.789 1 93.06 24 GLU B N 1
ATOM 4891 C CA . GLU B 1 24 ? 14.516 -34.5 3.572 1 93.06 24 GLU B CA 1
ATOM 4892 C C . GLU B 1 24 ? 15.609 -33.531 4.043 1 93.06 24 GLU B C 1
ATOM 4894 O O . GLU B 1 24 ? 16.078 -33.625 5.18 1 93.06 24 GLU B O 1
ATOM 4899 N N . SER B 1 25 ? 15.953 -32.656 3.141 1 88.5 25 SER B N 1
ATOM 4900 C CA . SER B 1 25 ? 16.984 -31.672 3.461 1 88.5 25 SER B CA 1
ATOM 4901 C C . SER B 1 25 ? 16.531 -30.719 4.562 1 88.5 25 SER B C 1
ATOM 4903 O O . SER B 1 25 ? 17.359 -30.094 5.23 1 88.5 25 SER B O 1
ATOM 4905 N N . GLU B 1 26 ? 15.266 -30.625 4.746 1 89.94 26 GLU B N 1
ATOM 4906 C CA . GLU B 1 26 ? 14.703 -29.766 5.785 1 89.94 26 GLU B CA 1
ATOM 4907 C C . GLU B 1 26 ? 14.273 -30.578 7.004 1 89.94 26 GLU B C 1
ATOM 4909 O O . GLU B 1 26 ? 13.648 -30.047 7.926 1 89.94 26 GLU B O 1
ATOM 4914 N N . ASN B 1 27 ? 14.484 -31.859 7.008 1 90.19 27 ASN B N 1
ATOM 4915 C CA . ASN B 1 27 ? 14.156 -32.812 8.078 1 90.19 27 ASN B CA 1
ATOM 4916 C C . ASN B 1 27 ? 12.656 -32.875 8.32 1 90.19 27 ASN B C 1
ATOM 4918 O O . ASN B 1 27 ? 12.203 -32.844 9.469 1 90.19 27 ASN B O 1
ATOM 4922 N N . ARG B 1 28 ? 11.922 -32.906 7.273 1 94.38 28 ARG B N 1
ATOM 4923 C CA . ARG B 1 28 ? 10.477 -33 7.426 1 94.38 28 ARG B CA 1
ATOM 4924 C C . ARG B 1 28 ? 9.875 -33.812 6.289 1 94.38 28 ARG B C 1
ATOM 4926 O O . ARG B 1 28 ? 8.852 -33.438 5.711 1 94.38 28 ARG B O 1
ATOM 4933 N N . ILE B 1 29 ? 10.461 -34.938 5.949 1 95.81 29 ILE B N 1
ATOM 4934 C CA . ILE B 1 29 ? 10.008 -35.844 4.902 1 95.81 29 ILE B CA 1
ATOM 4935 C C . ILE B 1 29 ? 8.594 -36.312 5.211 1 95.81 29 ILE B C 1
ATOM 4937 O O . ILE B 1 29 ? 7.84 -36.688 4.301 1 95.81 29 ILE B O 1
ATOM 4941 N N . GLU B 1 30 ? 8.211 -36.281 6.453 1 96.94 30 GLU B N 1
ATOM 4942 C CA . GLU B 1 30 ? 6.887 -36.719 6.879 1 96.94 30 GLU B CA 1
ATOM 4943 C C . GLU B 1 30 ? 5.785 -35.875 6.277 1 96.94 30 GLU B C 1
ATOM 4945 O O . GLU B 1 30 ? 4.617 -36.25 6.258 1 96.94 30 GLU B O 1
ATOM 4950 N N . ASP B 1 31 ? 6.098 -34.656 5.789 1 97.75 31 ASP B N 1
ATOM 4951 C CA . ASP B 1 31 ? 5.113 -33.719 5.227 1 97.75 31 ASP B CA 1
ATOM 4952 C C . ASP B 1 31 ? 4.852 -34.031 3.754 1 97.75 31 ASP B C 1
ATOM 4954 O O . ASP B 1 31 ? 3.949 -33.469 3.146 1 97.75 31 ASP B O 1
ATOM 4958 N N . LEU B 1 32 ? 5.582 -34.938 3.133 1 97.88 32 LEU B N 1
ATOM 4959 C CA . LEU B 1 32 ? 5.57 -35.156 1.693 1 97.88 32 LEU B CA 1
ATOM 4960 C C . LEU B 1 32 ? 4.176 -35.562 1.216 1 97.88 32 LEU B C 1
ATOM 4962 O O . LEU B 1 32 ? 3.643 -34.938 0.286 1 97.88 32 LEU B O 1
ATOM 4966 N N . ASP B 1 33 ? 3.58 -36.531 1.82 1 97.69 33 ASP B N 1
ATOM 4967 C CA . ASP B 1 33 ? 2.285 -37.031 1.364 1 97.69 33 ASP B CA 1
ATOM 4968 C C . ASP B 1 33 ? 1.222 -35.938 1.429 1 97.69 33 ASP B C 1
ATOM 4970 O O . ASP B 1 33 ? 0.405 -35.781 0.516 1 97.69 33 ASP B O 1
ATOM 4974 N N . ASN B 1 34 ? 1.239 -35.188 2.514 1 97.5 34 ASN B N 1
ATOM 4975 C CA . ASN B 1 34 ? 0.286 -34.094 2.66 1 97.5 34 ASN B CA 1
ATOM 4976 C C . ASN B 1 34 ? 0.457 -33.062 1.559 1 97.5 34 ASN B C 1
ATOM 4978 O O . ASN B 1 34 ? -0.526 -32.594 0.976 1 97.5 34 ASN B O 1
ATOM 4982 N N . ILE B 1 35 ? 1.641 -32.625 1.271 1 98.06 35 ILE B N 1
ATOM 4983 C CA . ILE B 1 35 ? 1.923 -31.594 0.289 1 98.06 35 ILE B CA 1
ATOM 4984 C C . ILE B 1 35 ? 1.517 -32.062 -1.103 1 98.06 35 ILE B C 1
ATOM 4986 O O . ILE B 1 35 ? 0.865 -31.344 -1.853 1 98.06 35 ILE B O 1
ATOM 4990 N N . VAL B 1 36 ? 1.89 -33.344 -1.423 1 98.06 36 VAL B N 1
ATOM 4991 C CA . VAL B 1 36 ? 1.545 -33.906 -2.717 1 98.06 36 VAL B CA 1
ATOM 4992 C C . VAL B 1 36 ? 0.028 -33.938 -2.891 1 98.06 36 VAL B C 1
ATOM 4994 O O . VAL B 1 36 ? -0.487 -33.531 -3.938 1 98.06 36 VAL B O 1
ATOM 4997 N N . GLU B 1 37 ? -0.645 -34.312 -1.877 1 97.38 37 GLU B N 1
ATOM 4998 C CA . GLU B 1 37 ? -2.098 -34.438 -1.937 1 97.38 37 GLU B CA 1
ATOM 4999 C C . GLU B 1 37 ? -2.771 -33.062 -1.987 1 97.38 37 GLU B C 1
ATOM 5001 O O . GLU B 1 37 ? -3.639 -32.844 -2.83 1 97.38 37 GLU B O 1
ATOM 5006 N N . LEU B 1 38 ? -2.396 -32.188 -1.151 1 97.75 38 LEU B N 1
ATOM 5007 C CA . LEU B 1 38 ? -3.086 -30.906 -0.97 1 97.75 38 LEU B CA 1
ATOM 5008 C C . LEU B 1 38 ? -2.836 -29.984 -2.152 1 97.75 38 LEU B C 1
ATOM 5010 O O . LEU B 1 38 ? -3.648 -29.094 -2.436 1 97.75 38 LEU B O 1
ATOM 5014 N N . LEU B 1 39 ? -1.735 -30.156 -2.889 1 98.25 39 LEU B N 1
ATOM 5015 C CA . LEU B 1 39 ? -1.438 -29.297 -4.035 1 98.25 39 LEU B CA 1
ATOM 5016 C C . LEU B 1 39 ? -1.798 -30 -5.34 1 98.25 39 LEU B C 1
ATOM 5018 O O . LEU B 1 39 ? -1.568 -29.453 -6.422 1 98.25 39 LEU B O 1
ATOM 5022 N N . ALA B 1 40 ? -2.387 -31.188 -5.254 1 98.19 40 ALA B N 1
ATOM 5023 C CA . ALA B 1 40 ? -2.863 -31.922 -6.418 1 98.19 40 ALA B CA 1
ATOM 5024 C C . ALA B 1 40 ? -4.172 -31.344 -6.941 1 98.19 40 ALA B C 1
ATOM 5026 O O . ALA B 1 40 ? -4.84 -30.578 -6.246 1 98.19 40 ALA B O 1
ATOM 5027 N N . PRO B 1 41 ? -4.469 -31.625 -8.219 1 98.44 41 PRO B N 1
ATOM 5028 C CA . PRO B 1 41 ? -5.816 -31.281 -8.68 1 98.44 41 PRO B CA 1
ATOM 5029 C C . PRO B 1 41 ? -6.914 -31.859 -7.793 1 98.44 41 PRO B C 1
ATOM 5031 O O . PRO B 1 41 ? -6.73 -32.938 -7.211 1 98.44 41 PRO B O 1
ATOM 5034 N N . PRO B 1 42 ? -8.047 -31.109 -7.672 1 98.19 42 PRO B N 1
ATOM 5035 C CA . PRO B 1 42 ? -9.188 -31.75 -7.012 1 98.19 42 PRO B CA 1
ATOM 5036 C C . PRO B 1 42 ? -9.734 -32.938 -7.809 1 98.19 42 PRO B C 1
ATOM 5038 O O . PRO B 1 42 ? -9.164 -33.312 -8.836 1 98.19 42 PRO B O 1
ATOM 5041 N N . GLN B 1 43 ? -10.773 -33.562 -7.258 1 97.56 43 GLN B N 1
ATOM 5042 C CA . GLN B 1 43 ? -11.352 -34.719 -7.949 1 97.56 43 GLN B CA 1
ATOM 5043 C C . GLN B 1 43 ? -11.719 -34.375 -9.391 1 97.56 43 GLN B C 1
ATOM 5045 O O . GLN B 1 43 ? -12.148 -33.25 -9.664 1 97.56 43 GLN B O 1
ATOM 5050 N N . ASP B 1 44 ? -11.508 -35.312 -10.328 1 97.19 44 ASP B N 1
ATOM 5051 C CA . ASP B 1 44 ? -11.883 -35.125 -11.727 1 97.19 44 ASP B CA 1
ATOM 5052 C C . ASP B 1 44 ? -13.383 -34.844 -11.859 1 97.19 44 ASP B C 1
ATOM 5054 O O . ASP B 1 44 ? -14.203 -35.531 -11.258 1 97.19 44 ASP B O 1
ATOM 5058 N N . ILE B 1 45 ? -13.648 -33.844 -12.625 1 97.94 45 ILE B N 1
ATOM 5059 C CA . ILE B 1 45 ? -15.031 -33.375 -12.758 1 97.94 45 ILE B CA 1
ATOM 5060 C C . ILE B 1 45 ? -15.891 -34.5 -13.328 1 97.94 45 ILE B C 1
ATOM 5062 O O . ILE B 1 45 ? -17.094 -34.562 -13.062 1 97.94 45 ILE B O 1
ATOM 5066 N N . LEU B 1 46 ? -15.359 -35.5 -14.023 1 96.44 46 LEU B N 1
ATOM 5067 C CA . LEU B 1 46 ? -16.062 -36.625 -14.648 1 96.44 46 LEU B CA 1
ATOM 5068 C C . LEU B 1 46 ? -16.5 -37.625 -13.609 1 96.44 46 LEU B C 1
ATOM 5070 O O . LEU B 1 46 ? -17.344 -38.5 -13.891 1 96.44 46 LEU B O 1
ATOM 5074 N N . THR B 1 47 ? -15.922 -37.531 -12.438 1 97.19 47 THR B N 1
ATOM 5075 C CA . THR B 1 47 ? -16.391 -38.406 -11.352 1 97.19 47 THR B CA 1
ATOM 5076 C C . THR B 1 47 ? -17.656 -37.812 -10.719 1 97.19 47 THR B C 1
ATOM 5078 O O . THR B 1 47 ? -18.344 -38.531 -9.969 1 97.19 47 THR B O 1
ATOM 5081 N N . ILE B 1 48 ? -18.016 -36.594 -11.062 1 97.25 48 ILE B N 1
ATOM 5082 C CA . ILE B 1 48 ? -19.188 -35.938 -10.516 1 97.25 48 ILE B CA 1
ATOM 5083 C C . ILE B 1 48 ? -20.391 -36.188 -11.438 1 97.25 48 ILE B C 1
ATOM 5085 O O . ILE B 1 48 ? -21.484 -36.469 -10.969 1 97.25 48 ILE B O 1
ATOM 5089 N N . ALA B 1 49 ? -20.219 -36.094 -12.75 1 95.5 49 ALA B N 1
ATOM 5090 C CA . ALA B 1 49 ? -21.234 -36.281 -13.766 1 95.5 49 ALA B CA 1
ATOM 5091 C C . ALA B 1 49 ? -20.625 -36.781 -15.078 1 95.5 49 ALA B C 1
ATOM 5093 O O . ALA B 1 49 ? -19.453 -36.5 -15.359 1 95.5 49 ALA B O 1
ATOM 5094 N N . PRO B 1 50 ? -21.422 -37.469 -15.898 1 94.69 50 PRO B N 1
ATOM 5095 C CA . PRO B 1 50 ? -20.875 -38 -17.141 1 94.69 50 PRO B CA 1
ATOM 5096 C C . PRO B 1 50 ? -20.734 -36.938 -18.219 1 94.69 50 PRO B C 1
ATOM 5098 O O . PRO B 1 50 ? -21.359 -35.875 -18.141 1 94.69 50 PRO B O 1
ATOM 5101 N N . PRO B 1 51 ? -19.922 -37.219 -19.219 1 94.5 51 PRO B N 1
ATOM 5102 C CA . PRO B 1 51 ? -19.734 -36.25 -20.328 1 94.5 51 PRO B CA 1
ATOM 5103 C C . PRO B 1 51 ? -21.047 -35.844 -20.984 1 94.5 51 PRO B C 1
ATOM 5105 O O . PRO B 1 51 ? -21.906 -36.688 -21.219 1 94.5 51 PRO B O 1
ATOM 5108 N N . GLY B 1 52 ? -21.188 -34.594 -21.156 1 93.31 52 GLY B N 1
ATOM 5109 C CA . GLY B 1 52 ? -22.328 -34.062 -21.906 1 93.31 52 GLY B CA 1
ATOM 5110 C C . GLY B 1 52 ? -23.594 -33.969 -21.078 1 93.31 52 GLY B C 1
ATOM 5111 O O . GLY B 1 52 ? -24.625 -33.531 -21.562 1 93.31 52 GLY B O 1
ATOM 5112 N N . SER B 1 53 ? -23.578 -34.312 -19.844 1 94.44 53 SER B N 1
ATOM 5113 C CA . SER B 1 53 ? -24.766 -34.375 -19 1 94.44 53 SER B CA 1
ATOM 5114 C C . SER B 1 53 ? -25.297 -33 -18.656 1 94.44 53 SER B C 1
ATOM 5116 O O . SER B 1 53 ? -26.438 -32.844 -18.219 1 94.44 53 SER B O 1
ATOM 5118 N N . CYS B 1 54 ? -24.562 -31.969 -18.875 1 95.88 54 CYS B N 1
ATOM 5119 C CA . CYS B 1 54 ? -24.969 -30.625 -18.516 1 95.88 54 CYS B CA 1
ATOM 5120 C C . CYS B 1 54 ? -25.094 -29.734 -19.75 1 95.88 54 CYS B C 1
ATOM 5122 O O . CYS B 1 54 ? -24.828 -28.531 -19.672 1 95.88 54 CYS B O 1
ATOM 5124 N N . LYS B 1 55 ? -25.609 -30.516 -20.641 1 91.19 55 LYS B N 1
ATOM 5125 C CA . LYS B 1 55 ? -25.828 -29.812 -21.891 1 91.19 55 LYS B CA 1
ATOM 5126 C C . LYS B 1 55 ? -26.938 -28.766 -21.75 1 91.19 55 LYS B C 1
ATOM 5128 O O . LYS B 1 55 ? -27.875 -28.953 -20.984 1 91.19 55 LYS B O 1
ATOM 5133 N N . ASN B 1 56 ? -26.953 -27.531 -21.969 1 90.44 56 ASN B N 1
ATOM 5134 C CA . ASN B 1 56 ? -27.938 -26.469 -22 1 90.44 56 ASN B CA 1
ATOM 5135 C C . ASN B 1 56 ? -27.781 -25.531 -20.797 1 90.44 56 ASN B C 1
ATOM 5137 O O . ASN B 1 56 ? -28.594 -24.609 -20.609 1 90.44 56 ASN B O 1
ATOM 5141 N N . VAL B 1 57 ? -26.859 -25.953 -19.953 1 96.38 57 VAL B N 1
ATOM 5142 C CA . VAL B 1 57 ? -26.594 -25.062 -18.828 1 96.38 57 VAL B CA 1
ATOM 5143 C C . VAL B 1 57 ? -25.578 -24 -19.25 1 96.38 57 VAL B C 1
ATOM 5145 O O . VAL B 1 57 ? -24.531 -24.312 -19.812 1 96.38 57 VAL B O 1
ATOM 5148 N N . ARG B 1 58 ? -25.844 -22.797 -19.016 1 97.56 58 ARG B N 1
ATOM 5149 C CA . ARG B 1 58 ? -25 -21.672 -19.375 1 97.56 58 ARG B CA 1
ATOM 5150 C C . ARG B 1 58 ? -24.203 -21.156 -18.188 1 97.56 58 ARG B C 1
ATOM 5152 O O . ARG B 1 58 ? -24.781 -20.844 -17.141 1 97.56 58 ARG B O 1
ATOM 5159 N N . VAL B 1 59 ? -22.938 -21.094 -18.297 1 98.75 59 VAL B N 1
ATOM 5160 C CA . VAL B 1 59 ? -22.062 -20.625 -17.234 1 98.75 59 VAL B CA 1
ATOM 5161 C C . VAL B 1 59 ? -21.25 -19.422 -17.703 1 98.75 59 VAL B C 1
ATOM 5163 O O . VAL B 1 59 ? -20.672 -19.453 -18.781 1 98.75 59 VAL B O 1
ATOM 5166 N N . ALA B 1 60 ? -21.25 -18.344 -16.938 1 98.88 60 ALA B N 1
ATOM 5167 C CA . ALA B 1 60 ? -20.344 -17.219 -17.172 1 98.88 60 ALA B CA 1
ATOM 5168 C C . ALA B 1 60 ? -19.078 -17.344 -16.328 1 98.88 60 ALA B C 1
ATOM 5170 O O . ALA B 1 60 ? -19.156 -17.625 -15.133 1 98.88 60 ALA B O 1
ATOM 5171 N N . VAL B 1 61 ? -17.984 -17.25 -16.953 1 98.94 61 VAL B N 1
ATOM 5172 C CA . VAL B 1 61 ? -16.703 -17.125 -16.281 1 98.94 61 VAL B CA 1
ATOM 5173 C C . VAL B 1 61 ? -16.203 -15.68 -16.375 1 98.94 61 VAL B C 1
ATOM 5175 O O . VAL B 1 61 ? -15.953 -15.18 -17.469 1 98.94 61 VAL B O 1
ATOM 5178 N N . LEU B 1 62 ? -16.094 -15.016 -15.234 1 98.88 62 LEU B N 1
ATOM 5179 C CA . LEU B 1 62 ? -15.664 -13.625 -15.203 1 98.88 62 LEU B CA 1
ATOM 5180 C C . LEU B 1 62 ? -14.148 -13.531 -15.039 1 98.88 62 LEU B C 1
ATOM 5182 O O . LEU B 1 62 ? -13.641 -13.578 -13.922 1 98.88 62 LEU B O 1
ATOM 5186 N N . GLY B 1 63 ? -13.453 -13.281 -16.172 1 98.56 63 GLY B N 1
ATOM 5187 C CA . GLY B 1 63 ? -12 -13.211 -16.188 1 98.56 63 GLY B CA 1
ATOM 5188 C C . GLY B 1 63 ? -11.352 -14.297 -17.016 1 98.56 63 GLY B C 1
ATOM 5189 O O . GLY B 1 63 ? -11.68 -15.477 -16.859 1 98.56 63 GLY B O 1
ATOM 5190 N N . GLY B 1 64 ? -10.508 -13.898 -17.812 1 98.44 64 GLY B N 1
ATOM 5191 C CA . GLY B 1 64 ? -9.781 -14.82 -18.656 1 98.44 64 GLY B CA 1
ATOM 5192 C C . GLY B 1 64 ? -8.383 -15.125 -18.156 1 98.44 64 GLY B C 1
ATOM 5193 O O . GLY B 1 64 ? -7.457 -15.32 -18.938 1 98.44 64 GLY B O 1
ATOM 5194 N N . GLY B 1 65 ? -8.164 -15.047 -16.859 1 98.5 65 GLY B N 1
ATOM 5195 C CA . GLY B 1 65 ? -6.934 -15.531 -16.25 1 98.5 65 GLY B CA 1
ATOM 5196 C C . GLY B 1 65 ? -6.879 -17.047 -16.125 1 98.5 65 GLY B C 1
ATOM 5197 O O . GLY B 1 65 ? -7.809 -17.734 -16.547 1 98.5 65 GLY B O 1
ATOM 5198 N N . LEU B 1 66 ? -5.875 -17.531 -15.43 1 98.81 66 LEU B N 1
ATOM 5199 C CA . LEU B 1 66 ? -5.684 -18.984 -15.359 1 98.81 66 LEU B CA 1
ATOM 5200 C C . LEU B 1 66 ? -6.828 -19.641 -14.602 1 98.81 66 LEU B C 1
ATOM 5202 O O . LEU B 1 66 ? -7.215 -20.781 -14.914 1 98.81 66 LEU B O 1
ATOM 5206 N N . ALA B 1 67 ? -7.348 -18.984 -13.594 1 98.88 67 ALA B N 1
ATOM 5207 C CA . ALA B 1 67 ? -8.477 -19.547 -12.867 1 98.88 67 ALA B CA 1
ATOM 5208 C C . ALA B 1 67 ? -9.688 -19.719 -13.781 1 98.88 67 ALA B C 1
ATOM 5210 O O . ALA B 1 67 ? -10.328 -20.781 -13.766 1 98.88 67 ALA B O 1
ATOM 5211 N N . GLY B 1 68 ? -9.992 -18.688 -14.578 1 98.88 68 GLY B N 1
ATOM 5212 C CA . GLY B 1 68 ? -11.109 -18.781 -15.5 1 98.88 68 GLY B CA 1
ATOM 5213 C C . GLY B 1 68 ? -10.891 -19.797 -16.609 1 98.88 68 GLY B C 1
ATOM 5214 O O . GLY B 1 68 ? -11.812 -20.531 -16.969 1 98.88 68 GLY B O 1
ATOM 5215 N N . LEU B 1 69 ? -9.688 -19.844 -17.094 1 98.75 69 LEU B N 1
ATOM 5216 C CA . LEU B 1 69 ? -9.359 -20.766 -18.172 1 98.75 69 LEU B CA 1
ATOM 5217 C C . LEU B 1 69 ? -9.453 -22.219 -17.719 1 98.75 69 LEU B C 1
ATOM 5219 O O . LEU B 1 69 ? -9.977 -23.078 -18.438 1 98.75 69 LEU B O 1
ATOM 5223 N N . SER B 1 70 ? -8.93 -22.469 -16.547 1 98.81 70 SER B N 1
ATOM 5224 C CA . SER B 1 70 ? -9 -23.844 -16.031 1 98.81 70 SER B CA 1
ATOM 5225 C C . SER B 1 70 ? -10.445 -24.234 -15.734 1 98.81 70 SER B C 1
ATOM 5227 O O . SER B 1 70 ? -10.844 -25.375 -15.992 1 98.81 70 SER B O 1
ATOM 5229 N N . ALA B 1 71 ? -11.242 -23.328 -15.188 1 98.88 71 ALA B N 1
ATOM 5230 C CA . ALA B 1 71 ? -12.656 -23.609 -14.945 1 98.88 71 ALA B CA 1
ATOM 5231 C C . ALA B 1 71 ? -13.375 -23.953 -16.25 1 98.88 71 ALA B C 1
ATOM 5233 O O . ALA B 1 71 ? -14.086 -24.953 -16.312 1 98.88 71 ALA B O 1
ATOM 5234 N N . ALA B 1 72 ? -13.188 -23.109 -17.25 1 98.5 72 ALA B N 1
ATOM 5235 C CA . ALA B 1 72 ? -13.828 -23.312 -18.547 1 98.5 72 ALA B CA 1
ATOM 5236 C C . ALA B 1 72 ? -13.398 -24.641 -19.156 1 98.5 72 ALA B C 1
ATOM 5238 O O . ALA B 1 72 ? -14.227 -25.359 -19.719 1 98.5 72 ALA B O 1
ATOM 5239 N N . PHE B 1 73 ? -12.125 -24.938 -19.094 1 97.81 73 PHE B N 1
ATOM 5240 C CA . PHE B 1 73 ? -11.594 -26.188 -19.625 1 97.81 73 PHE B CA 1
ATOM 5241 C C . PHE B 1 73 ? -12.305 -27.391 -19.016 1 97.81 73 PHE B C 1
ATOM 5243 O O . PHE B 1 73 ? -12.695 -28.312 -19.734 1 97.81 73 PHE B O 1
ATOM 5250 N N . GLU B 1 74 ? -12.453 -27.406 -17.672 1 98.06 74 GLU B N 1
ATOM 5251 C CA . GLU B 1 74 ? -13.07 -28.531 -16.969 1 98.06 74 GLU B CA 1
ATOM 5252 C C . GLU B 1 74 ? -14.562 -28.609 -17.266 1 98.06 74 GLU B C 1
ATOM 5254 O O . GLU B 1 74 ? -15.109 -29.703 -17.484 1 98.06 74 GLU B O 1
ATOM 5259 N N . LEU B 1 75 ? -15.242 -27.469 -17.328 1 97.88 75 LEU B N 1
ATOM 5260 C CA . LEU B 1 75 ? -16.672 -27.422 -17.562 1 97.88 75 LEU B CA 1
ATOM 5261 C C . LEU B 1 75 ? -17.016 -28 -18.938 1 97.88 75 LEU B C 1
ATOM 5263 O O . LEU B 1 75 ? -18.062 -28.625 -19.094 1 97.88 75 LEU B O 1
ATOM 5267 N N . ARG B 1 76 ? -16.188 -27.828 -19.859 1 95.62 76 ARG B N 1
ATOM 5268 C CA . ARG B 1 76 ? -16.391 -28.312 -21.219 1 95.62 76 ARG B CA 1
ATOM 5269 C C . ARG B 1 76 ? -16.609 -29.812 -21.234 1 95.62 76 ARG B C 1
ATOM 5271 O O . ARG B 1 76 ? -17.391 -30.328 -22.047 1 95.62 76 ARG B O 1
ATOM 5278 N N . LYS B 1 77 ? -15.992 -30.484 -20.375 1 95.44 77 LYS B N 1
ATOM 5279 C CA . LYS B 1 77 ? -16.031 -31.953 -20.328 1 95.44 77 LYS B CA 1
ATOM 5280 C C . LYS B 1 77 ? -17.453 -32.438 -20.078 1 95.44 77 LYS B C 1
ATOM 5282 O O . LYS B 1 77 ? -17.828 -33.531 -20.531 1 95.44 77 LYS B O 1
ATOM 5287 N N . LEU B 1 78 ? -18.25 -31.609 -19.422 1 96.5 78 LEU B N 1
ATOM 5288 C CA . LEU B 1 78 ? -19.594 -32.031 -19.062 1 96.5 78 LEU B CA 1
ATOM 5289 C C . LEU B 1 78 ? -20.625 -31.438 -20.016 1 96.5 78 LEU B C 1
ATOM 5291 O O . LEU B 1 78 ? -21.828 -31.656 -19.844 1 96.5 78 LEU B O 1
ATOM 5295 N N . GLY B 1 79 ? -20.156 -30.641 -20.984 1 95.25 79 GLY B N 1
ATOM 5296 C CA . GLY B 1 79 ? -21.047 -30.141 -22.031 1 95.25 79 GLY B CA 1
ATOM 5297 C C . GLY B 1 79 ? -21.578 -28.75 -21.75 1 95.25 79 GLY B C 1
ATOM 5298 O O . GLY B 1 79 ? -22.391 -28.234 -22.516 1 95.25 79 GLY B O 1
ATOM 5299 N N . PHE B 1 80 ? -21.141 -28.031 -20.703 1 96.88 80 PHE B N 1
ATOM 5300 C CA . PHE B 1 80 ? -21.609 -26.688 -20.359 1 96.88 80 PHE B CA 1
ATOM 5301 C C . PHE B 1 80 ? -21.344 -25.719 -21.516 1 96.88 80 PHE B C 1
ATOM 5303 O O . PHE B 1 80 ? -20.312 -25.797 -22.172 1 96.88 80 PHE B O 1
ATOM 5310 N N . HIS B 1 81 ? -22.266 -24.828 -21.75 1 96.75 81 HIS B N 1
ATOM 5311 C CA . HIS B 1 81 ? -21.969 -23.641 -22.562 1 96.75 81 HIS B CA 1
ATOM 5312 C C . HIS B 1 81 ? -21.328 -22.547 -21.734 1 96.75 81 HIS B C 1
ATOM 5314 O O . HIS B 1 81 ? -22 -21.891 -20.938 1 96.75 81 HIS B O 1
ATOM 5320 N N . THR B 1 82 ? -20.078 -22.328 -21.953 1 97.94 82 THR B N 1
ATOM 5321 C CA . THR B 1 82 ? -19.328 -21.422 -21.094 1 97.94 82 THR B CA 1
ATOM 5322 C C . THR B 1 82 ? -18.969 -20.141 -21.828 1 97.94 82 THR B C 1
ATOM 5324 O O . THR B 1 82 ? -18.391 -20.188 -22.922 1 97.94 82 THR B O 1
ATOM 5327 N N . THR B 1 83 ? -19.344 -18.969 -21.297 1 98.62 83 THR B N 1
ATOM 5328 C CA . THR B 1 83 ? -18.922 -17.656 -21.797 1 98.62 83 THR B CA 1
ATOM 5329 C C . THR B 1 83 ? -17.844 -17.062 -20.891 1 98.62 83 THR B C 1
ATOM 5331 O O . THR B 1 83 ? -18.078 -16.859 -19.703 1 98.62 83 THR B O 1
ATOM 5334 N N . ILE B 1 84 ? -16.672 -16.797 -21.422 1 98.69 84 ILE B N 1
ATOM 5335 C CA . ILE B 1 84 ? -15.586 -16.156 -20.672 1 98.69 84 ILE B CA 1
ATOM 5336 C C . ILE B 1 84 ? -15.547 -14.664 -21 1 98.69 84 ILE B C 1
ATOM 5338 O O . ILE B 1 84 ? -15.414 -14.289 -22.172 1 98.69 84 ILE B O 1
ATOM 5342 N N . PHE B 1 85 ? -15.695 -13.82 -19.969 1 98.56 85 PHE B N 1
ATOM 5343 C CA . PHE B 1 85 ? -15.547 -12.375 -20.125 1 98.56 85 PHE B CA 1
ATOM 5344 C C . PHE B 1 85 ? -14.156 -11.93 -19.703 1 98.56 85 PHE B C 1
ATOM 5346 O O . PHE B 1 85 ? -13.719 -12.219 -18.594 1 98.56 85 PHE B O 1
ATOM 5353 N N . GLU B 1 86 ? -13.438 -11.312 -20.531 1 98.06 86 GLU B N 1
ATOM 5354 C CA . GLU B 1 86 ? -12.125 -10.75 -20.234 1 98.06 86 GLU B CA 1
ATOM 5355 C C . GLU B 1 86 ? -12.062 -9.273 -20.578 1 98.06 86 GLU B C 1
ATOM 5357 O O . GLU B 1 86 ? -12.375 -8.883 -21.719 1 98.06 86 GLU B O 1
ATOM 5362 N N . ALA B 1 87 ? -11.656 -8.422 -19.609 1 96.38 87 ALA B N 1
ATOM 5363 C CA . ALA B 1 87 ? -11.633 -6.977 -19.797 1 96.38 87 ALA B CA 1
ATOM 5364 C C . ALA B 1 87 ? -10.508 -6.566 -20.75 1 96.38 87 ALA B C 1
ATOM 5366 O O . ALA B 1 87 ? -10.648 -5.609 -21.5 1 96.38 87 ALA B O 1
ATOM 5367 N N . ASN B 1 88 ? -9.406 -7.273 -20.688 1 95.44 88 ASN B N 1
ATOM 5368 C CA . ASN B 1 88 ? -8.281 -6.961 -21.547 1 95.44 88 ASN B CA 1
ATOM 5369 C C . ASN B 1 88 ? -8.562 -7.355 -23 1 95.44 88 ASN B C 1
ATOM 5371 O O . ASN B 1 88 ? -9.023 -8.469 -23.266 1 95.44 88 ASN B O 1
ATOM 5375 N N . GLU B 1 89 ? -8.258 -6.562 -23.938 1 94.12 89 GLU B N 1
ATOM 5376 C CA . GLU B 1 89 ? -8.555 -6.809 -25.344 1 94.12 89 GLU B CA 1
ATOM 5377 C C . GLU B 1 89 ? -7.434 -7.605 -26.016 1 94.12 89 GLU B C 1
ATOM 5379 O O . GLU B 1 89 ? -7.664 -8.297 -27 1 94.12 89 GLU B O 1
ATOM 5384 N N . GLN B 1 90 ? -6.312 -7.508 -25.391 1 92.56 90 GLN B N 1
ATOM 5385 C CA . GLN B 1 90 ? -5.145 -7.918 -26.156 1 92.56 90 GLN B CA 1
ATOM 5386 C C . GLN B 1 90 ? -4.496 -9.164 -25.562 1 92.56 90 GLN B C 1
ATOM 5388 O O . GLN B 1 90 ? -3.725 -9.852 -26.234 1 92.56 90 GLN B O 1
ATOM 5393 N N . ARG B 1 91 ? -4.836 -9.406 -24.344 1 94 91 ARG B N 1
ATOM 5394 C CA . ARG B 1 91 ? -4.074 -10.469 -23.703 1 94 91 ARG B CA 1
ATOM 5395 C C . ARG B 1 91 ? -4.969 -11.305 -22.797 1 94 91 ARG B C 1
ATOM 5397 O O . ARG B 1 91 ? -5.832 -10.773 -22.094 1 94 91 ARG B O 1
ATOM 5404 N N . ILE B 1 92 ? -4.816 -12.586 -22.844 1 95.94 92 ILE B N 1
ATOM 5405 C CA . ILE B 1 92 ? -5.453 -13.531 -21.938 1 95.94 92 ILE B CA 1
ATOM 5406 C C . ILE B 1 92 ? -4.441 -13.992 -20.891 1 95.94 92 ILE B C 1
ATOM 5408 O O . ILE B 1 92 ? -3.238 -13.766 -21.031 1 95.94 92 ILE B O 1
ATOM 5412 N N . GLY B 1 93 ? -4.906 -14.484 -19.812 1 97.69 93 GLY B N 1
ATOM 5413 C CA . GLY B 1 93 ? -3.986 -15.125 -18.891 1 97.69 93 GLY B CA 1
ATOM 5414 C C . GLY B 1 93 ? -3.83 -14.375 -17.594 1 97.69 93 GLY B C 1
ATOM 5415 O O . GLY B 1 93 ? -3.158 -14.852 -16.672 1 97.69 93 GLY B O 1
ATOM 5416 N N . GLY B 1 94 ? -4.5 -13.195 -17.438 1 97.5 94 GLY B N 1
ATOM 5417 C CA . GLY B 1 94 ? -4.445 -12.453 -16.188 1 97.5 94 GLY B CA 1
ATOM 5418 C C . GLY B 1 94 ? -3.059 -11.938 -15.867 1 97.5 94 GLY B C 1
ATOM 5419 O O . GLY B 1 94 ? -2.439 -11.242 -16.672 1 97.5 94 GLY B O 1
ATOM 5420 N N . ARG B 1 95 ? -2.473 -12.359 -14.766 1 97.81 95 ARG B N 1
ATOM 5421 C CA . ARG B 1 95 ? -1.191 -11.844 -14.297 1 97.81 95 ARG B CA 1
ATOM 5422 C C . ARG B 1 95 ? -0.03 -12.641 -14.883 1 97.81 95 ARG B C 1
ATOM 5424 O O . ARG B 1 95 ? 1.131 -12.391 -14.555 1 97.81 95 ARG B O 1
ATOM 5431 N N . VAL B 1 96 ? -0.357 -13.68 -15.68 1 98.62 96 VAL B N 1
ATOM 5432 C CA . VAL B 1 96 ? 0.679 -14.219 -16.547 1 98.62 96 VAL B CA 1
ATOM 5433 C C . VAL B 1 96 ? 0.933 -13.258 -17.703 1 98.62 96 VAL B C 1
ATOM 5435 O O . VAL B 1 96 ? 0.118 -13.148 -18.625 1 98.62 96 VAL B O 1
ATOM 5438 N N . TYR B 1 97 ? 2.023 -12.555 -17.625 1 98.44 97 TYR B N 1
ATOM 5439 C CA . TYR B 1 97 ? 2.314 -11.461 -18.562 1 98.44 97 TYR B CA 1
ATOM 5440 C C . TYR B 1 97 ? 3.764 -11.516 -19.031 1 98.44 97 TYR B C 1
ATOM 5442 O O . TYR B 1 97 ? 4.68 -11.172 -18.281 1 98.44 97 TYR B O 1
ATOM 5450 N N . THR B 1 98 ? 3.986 -12.008 -20.266 1 98.62 98 THR B N 1
ATOM 5451 C CA . THR B 1 98 ? 5.277 -12.008 -20.938 1 98.62 98 THR B CA 1
ATOM 5452 C C . THR B 1 98 ? 5.352 -10.891 -21.969 1 98.62 98 THR B C 1
ATOM 5454 O O . THR B 1 98 ? 4.453 -10.75 -22.797 1 98.62 98 THR B O 1
ATOM 5457 N N . HIS B 1 99 ? 6.336 -10.055 -21.875 1 98.62 99 HIS B N 1
ATOM 5458 C CA . HIS B 1 99 ? 6.57 -9.055 -22.906 1 98.62 99 HIS B CA 1
ATOM 5459 C C . HIS B 1 99 ? 7.633 -9.523 -23.891 1 98.62 99 HIS B C 1
ATOM 5461 O O . HIS B 1 99 ? 8.75 -9.859 -23.5 1 98.62 99 HIS B O 1
ATOM 5467 N N . TYR B 1 100 ? 7.305 -9.523 -25.141 1 98.5 100 TYR B N 1
ATOM 5468 C CA . TYR B 1 100 ? 8.227 -9.922 -26.203 1 98.5 100 TYR B CA 1
ATOM 5469 C C . TYR B 1 100 ? 8.82 -8.695 -26.891 1 98.5 100 TYR B C 1
ATOM 5471 O O . TYR B 1 100 ? 8.086 -7.832 -27.375 1 98.5 100 TYR B O 1
ATOM 5479 N N . PHE B 1 101 ? 10.086 -8.648 -26.953 1 98.44 101 PHE B N 1
ATOM 5480 C CA . PHE B 1 101 ? 10.781 -7.504 -27.531 1 98.44 101 PHE B CA 1
ATOM 5481 C C . PHE B 1 101 ? 11.039 -7.719 -29.016 1 98.44 101 PHE B C 1
ATOM 5483 O O . PHE B 1 101 ? 11.445 -6.797 -29.734 1 98.44 101 PHE B O 1
ATOM 5490 N N . ASP B 1 102 ? 10.844 -8.938 -29.516 1 97.25 102 ASP B N 1
ATOM 5491 C CA . ASP B 1 102 ? 11.055 -9.25 -30.922 1 97.25 102 ASP B CA 1
ATOM 5492 C C . ASP B 1 102 ? 9.891 -10.062 -31.484 1 97.25 102 ASP B C 1
ATOM 5494 O O . ASP B 1 102 ? 9.133 -10.68 -30.734 1 97.25 102 ASP B O 1
ATOM 5498 N N . GLN B 1 103 ? 9.781 -10.133 -32.719 1 96 103 GLN B N 1
ATOM 5499 C CA . GLN B 1 103 ? 8.672 -10.797 -33.406 1 96 103 GLN B CA 1
ATOM 5500 C C . GLN B 1 103 ? 8.789 -12.312 -33.281 1 96 103 GLN B C 1
ATOM 5502 O O . GLN B 1 103 ? 7.773 -13.016 -33.25 1 96 103 GLN B O 1
ATOM 5507 N N . GLN B 1 104 ? 10 -12.789 -33.188 1 95.62 104 GLN B N 1
ATOM 5508 C CA . GLN B 1 104 ? 10.242 -14.227 -33.125 1 95.62 104 GLN B CA 1
ATOM 5509 C C . GLN B 1 104 ? 9.992 -14.758 -31.719 1 95.62 104 GLN B C 1
ATOM 5511 O O . GLN B 1 104 ? 10.031 -15.969 -31.484 1 95.62 104 GLN B O 1
ATOM 5516 N N . ARG B 1 105 ? 9.719 -13.875 -30.734 1 96.44 105 ARG B N 1
ATOM 5517 C CA . ARG B 1 105 ? 9.398 -14.211 -29.359 1 96.44 105 ARG B CA 1
ATOM 5518 C C . ARG B 1 105 ? 10.531 -14.984 -28.703 1 96.44 105 ARG B C 1
ATOM 5520 O O . ARG B 1 105 ? 10.289 -15.922 -27.938 1 96.44 105 ARG B O 1
ATOM 5527 N N . GLN B 1 106 ? 11.742 -14.625 -29.094 1 94.31 106 GLN B N 1
ATOM 5528 C CA . GLN B 1 106 ? 12.922 -15.25 -28.516 1 94.31 106 GLN B CA 1
ATOM 5529 C C . GLN B 1 106 ? 13.492 -14.406 -27.375 1 94.31 106 GLN B C 1
ATOM 5531 O O . GLN B 1 106 ? 14.133 -14.93 -26.469 1 94.31 106 GLN B O 1
ATOM 5536 N N . LEU B 1 107 ? 13.32 -13.078 -27.469 1 97.62 107 LEU B N 1
ATOM 5537 C CA . LEU B 1 107 ? 13.734 -12.133 -26.438 1 97.62 107 LEU B CA 1
ATOM 5538 C C . LEU B 1 107 ? 12.539 -11.641 -25.641 1 97.62 107 LEU B C 1
ATOM 5540 O O . LEU B 1 107 ? 11.742 -10.836 -26.125 1 97.62 107 LEU B O 1
ATOM 5544 N N . TYR B 1 108 ? 12.438 -12.156 -24.422 1 98.31 108 TYR B N 1
ATOM 5545 C CA . TYR B 1 108 ? 11.234 -11.82 -23.672 1 98.31 108 TYR B CA 1
ATOM 5546 C C . TYR B 1 108 ? 11.547 -11.641 -22.188 1 98.31 108 TYR B C 1
ATOM 5548 O O . TYR B 1 108 ? 12.578 -12.109 -21.703 1 98.31 108 TYR B O 1
ATOM 5556 N N . GLY B 1 109 ? 10.773 -10.836 -21.516 1 98.44 109 GLY B N 1
ATOM 5557 C CA . GLY B 1 109 ? 10.805 -10.664 -20.078 1 98.44 109 GLY B CA 1
ATOM 5558 C C . GLY B 1 109 ? 9.469 -10.961 -19.406 1 98.44 109 GLY B C 1
ATOM 5559 O O . GLY B 1 109 ? 8.414 -10.641 -19.969 1 98.44 109 GLY B O 1
ATOM 5560 N N . GLU B 1 110 ? 9.523 -11.656 -18.312 1 98.62 110 GLU B N 1
ATOM 5561 C CA . GLU B 1 110 ? 8.32 -11.953 -17.547 1 98.62 110 GLU B CA 1
ATOM 5562 C C . GLU B 1 110 ? 7.934 -10.789 -16.641 1 98.62 110 GLU B C 1
ATOM 5564 O O . GLU B 1 110 ? 8.672 -10.445 -15.727 1 98.62 110 GLU B O 1
ATOM 5569 N N . LEU B 1 111 ? 6.766 -10.219 -16.875 1 98.56 111 LEU B N 1
ATOM 5570 C CA . LEU B 1 111 ? 6.266 -9.117 -16.062 1 98.56 111 LEU B CA 1
ATOM 5571 C C . LEU B 1 111 ? 5.285 -9.617 -15.008 1 98.56 111 LEU B C 1
ATOM 5573 O O . LEU B 1 111 ? 4.984 -8.906 -14.039 1 98.56 111 LEU B O 1
ATOM 5577 N N . GLY B 1 112 ? 4.707 -10.781 -15.172 1 98.06 112 GLY B N 1
ATOM 5578 C CA . GLY B 1 112 ? 3.928 -11.523 -14.188 1 98.06 112 GLY B CA 1
ATOM 5579 C C . GLY B 1 112 ? 4.645 -12.75 -13.664 1 98.06 112 GLY B C 1
ATOM 5580 O O . GLY B 1 112 ? 5.797 -12.664 -13.227 1 98.06 112 GLY B O 1
ATOM 5581 N N . ALA B 1 113 ? 4.047 -13.891 -13.633 1 98.19 113 ALA B N 1
ATOM 5582 C CA . ALA B 1 113 ? 4.625 -15.148 -13.164 1 98.19 113 ALA B CA 1
ATOM 5583 C C . ALA B 1 113 ? 5.891 -15.5 -13.945 1 98.19 113 ALA B C 1
ATOM 5585 O O . ALA B 1 113 ? 5.926 -15.375 -15.172 1 98.19 113 ALA B O 1
ATOM 5586 N N . MET B 1 114 ? 6.918 -15.969 -13.195 1 98.06 114 MET B N 1
ATOM 5587 C CA . MET B 1 114 ? 8.172 -16.156 -13.906 1 98.06 114 MET B CA 1
ATOM 5588 C C . MET B 1 114 ? 8.719 -17.562 -13.672 1 98.06 114 MET B C 1
ATOM 5590 O O . MET B 1 114 ? 9.664 -17.984 -14.344 1 98.06 114 MET B O 1
ATOM 5594 N N . ARG B 1 115 ? 8.148 -18.281 -12.711 1 98 115 ARG B N 1
ATOM 5595 C CA . ARG B 1 115 ? 8.648 -19.609 -12.367 1 98 115 ARG B CA 1
ATOM 5596 C C . ARG B 1 115 ? 7.621 -20.375 -11.539 1 98 115 ARG B C 1
ATOM 5598 O O . ARG B 1 115 ? 6.637 -19.812 -11.07 1 98 115 ARG B O 1
ATOM 5605 N N . PHE B 1 116 ? 7.766 -21.656 -11.398 1 98.31 116 PHE B N 1
ATOM 5606 C CA . PHE B 1 116 ? 6.922 -22.516 -10.562 1 98.31 116 PHE B CA 1
ATOM 5607 C C . PHE B 1 116 ? 7.707 -23.719 -10.047 1 98.31 116 PHE B C 1
ATOM 5609 O O . PHE B 1 116 ? 8.594 -24.219 -10.734 1 98.31 116 PHE B O 1
ATOM 5616 N N . PRO B 1 117 ? 7.418 -24.203 -8.859 1 97.5 117 PRO B N 1
ATOM 5617 C CA . PRO B 1 117 ? 8.156 -25.312 -8.258 1 97.5 117 PRO B CA 1
ATOM 5618 C C . PRO B 1 117 ? 7.605 -26.688 -8.68 1 97.5 117 PRO B C 1
ATOM 5620 O O . PRO B 1 117 ? 6.516 -26.766 -9.25 1 97.5 117 PRO B O 1
ATOM 5623 N N . VAL B 1 118 ? 8.359 -27.688 -8.344 1 97.06 118 VAL B N 1
ATOM 5624 C CA . VAL B 1 118 ? 7.973 -29.047 -8.688 1 97.06 118 VAL B CA 1
ATOM 5625 C C . VAL B 1 118 ? 6.781 -29.469 -7.832 1 97.06 118 VAL B C 1
ATOM 5627 O O . VAL B 1 118 ? 6.055 -30.406 -8.188 1 97.06 118 VAL B O 1
ATOM 5630 N N . SER B 1 119 ? 6.562 -28.75 -6.734 1 97.88 119 SER B N 1
ATOM 5631 C CA . SER B 1 119 ? 5.516 -29.156 -5.801 1 97.88 119 SER B CA 1
ATOM 5632 C C . SER B 1 119 ? 4.141 -28.719 -6.293 1 97.88 119 SER B C 1
ATOM 5634 O O . SER B 1 119 ? 3.117 -29.156 -5.758 1 97.88 119 SER B O 1
ATOM 5636 N N . HIS B 1 120 ? 4.039 -27.812 -7.246 1 98.56 120 HIS B N 1
ATOM 5637 C CA . HIS B 1 120 ? 2.76 -27.281 -7.715 1 98.56 120 HIS B CA 1
ATOM 5638 C C . HIS B 1 120 ? 2.086 -28.266 -8.672 1 98.56 120 HIS B C 1
ATOM 5640 O O . HIS B 1 120 ? 1.985 -28 -9.875 1 98.56 120 HIS B O 1
ATOM 5646 N N . ASN B 1 121 ? 1.497 -29.25 -8.141 1 98.38 121 ASN B N 1
ATOM 5647 C CA . ASN B 1 121 ? 1.025 -30.422 -8.875 1 98.38 121 ASN B CA 1
ATOM 5648 C C . ASN B 1 121 ? -0.133 -30.078 -9.805 1 98.38 121 ASN B C 1
ATOM 5650 O O . ASN B 1 121 ? -0.278 -30.656 -10.875 1 98.38 121 ASN B O 1
ATOM 5654 N N . THR B 1 122 ? -0.991 -29.141 -9.438 1 98.75 122 THR B N 1
ATOM 5655 C CA . THR B 1 122 ? -2.061 -28.734 -10.336 1 98.75 122 THR B CA 1
ATOM 5656 C C . THR B 1 122 ? -1.494 -28.016 -11.555 1 98.75 122 THR B C 1
ATOM 5658 O O . THR B 1 122 ? -1.984 -28.188 -12.672 1 98.75 122 THR B O 1
ATOM 5661 N N . THR B 1 123 ? -0.53 -27.188 -11.32 1 98.88 123 THR B N 1
ATOM 5662 C CA . THR B 1 123 ? 0.158 -26.531 -12.43 1 98.88 123 THR B CA 1
ATOM 5663 C C . THR B 1 123 ? 0.759 -27.562 -13.375 1 98.88 123 THR B C 1
ATOM 5665 O O . THR B 1 123 ? 0.559 -27.484 -14.594 1 98.88 123 THR B O 1
ATOM 5668 N N . TRP B 1 124 ? 1.424 -28.547 -12.828 1 98.69 124 TRP B N 1
ATOM 5669 C CA . TRP B 1 124 ? 2.086 -29.578 -13.625 1 98.69 124 TRP B CA 1
ATOM 5670 C C . TRP B 1 124 ? 1.062 -30.453 -14.344 1 98.69 124 TRP B C 1
ATOM 5672 O O . TRP B 1 124 ? 1.323 -30.938 -15.445 1 98.69 124 TRP B O 1
ATOM 5682 N N . HIS B 1 125 ? -0.096 -30.656 -13.75 1 98.06 125 HIS B N 1
ATOM 5683 C CA . HIS B 1 125 ? -1.167 -31.391 -14.414 1 98.06 125 HIS B CA 1
ATOM 5684 C C . HIS B 1 125 ? -1.449 -30.828 -15.805 1 98.06 125 HIS B C 1
ATOM 5686 O O . HIS B 1 125 ? -1.48 -31.562 -16.781 1 98.06 125 HIS B O 1
ATOM 5692 N N . TYR B 1 126 ? -1.592 -29.516 -15.891 1 98.25 126 TYR B N 1
ATOM 5693 C CA . TYR B 1 126 ? -1.931 -28.906 -17.172 1 98.25 126 TYR B CA 1
ATOM 5694 C C . TYR B 1 126 ? -0.708 -28.812 -18.078 1 98.25 126 TYR B C 1
ATOM 5696 O O . TYR B 1 126 ? -0.826 -28.906 -19.297 1 98.25 126 TYR B O 1
ATOM 5704 N N . ILE B 1 127 ? 0.458 -28.562 -17.484 1 98.44 127 ILE B N 1
ATOM 5705 C CA . ILE B 1 127 ? 1.682 -28.531 -18.281 1 98.44 127 ILE B CA 1
ATOM 5706 C C . ILE B 1 127 ? 1.847 -29.875 -19 1 98.44 127 ILE B C 1
ATOM 5708 O O . ILE B 1 127 ? 2.16 -29.906 -20.203 1 98.44 127 ILE B O 1
ATOM 5712 N N . ASP B 1 128 ? 1.658 -30.969 -18.266 1 97.31 128 ASP B N 1
ATOM 5713 C CA . ASP B 1 128 ? 1.761 -32.312 -18.844 1 97.31 128 ASP B CA 1
ATOM 5714 C C . ASP B 1 128 ? 0.673 -32.531 -19.891 1 97.31 128 ASP B C 1
ATOM 5716 O O . ASP B 1 128 ? 0.938 -33.125 -20.953 1 97.31 128 ASP B O 1
ATOM 5720 N N . LEU B 1 129 ? -0.502 -32.125 -19.562 1 95.75 129 LEU B N 1
ATOM 5721 C CA . LEU B 1 129 ? -1.637 -32.312 -20.453 1 95.75 129 LEU B CA 1
ATOM 5722 C C . LEU B 1 129 ? -1.397 -31.609 -21.781 1 95.75 129 LEU B C 1
ATOM 5724 O O . LEU B 1 129 ? -1.671 -32.188 -22.844 1 95.75 129 LEU B O 1
ATOM 5728 N N . PHE B 1 130 ? -0.924 -30.375 -21.734 1 95.94 130 PHE B N 1
ATOM 5729 C CA . PHE B 1 130 ? -0.742 -29.562 -22.922 1 95.94 130 PHE B CA 1
ATOM 5730 C C . PHE B 1 130 ? 0.618 -29.844 -23.562 1 95.94 130 PHE B C 1
ATOM 5732 O O . PHE B 1 130 ? 0.931 -29.297 -24.625 1 95.94 130 PHE B O 1
ATOM 5739 N N . LYS B 1 131 ? 1.439 -30.609 -22.891 1 95.88 131 LYS B N 1
ATOM 5740 C CA . LYS B 1 131 ? 2.768 -30.984 -23.375 1 95.88 131 LYS B CA 1
ATOM 5741 C C . LYS B 1 131 ? 3.643 -29.75 -23.578 1 95.88 131 LYS B C 1
ATOM 5743 O O . LYS B 1 131 ? 4.273 -29.609 -24.625 1 95.88 131 LYS B O 1
ATOM 5748 N N . LEU B 1 132 ? 3.549 -28.922 -22.656 1 97.88 132 LEU B N 1
ATOM 5749 C CA . LEU B 1 132 ? 4.402 -27.75 -22.703 1 97.88 132 LEU B CA 1
ATOM 5750 C C . LEU B 1 132 ? 5.828 -28.094 -22.281 1 97.88 132 LEU B C 1
ATOM 5752 O O . LEU B 1 132 ? 6.031 -28.859 -21.328 1 97.88 132 LEU B O 1
ATOM 5756 N N . ASN B 1 133 ? 6.812 -27.562 -22.969 1 98.06 133 ASN B N 1
ATOM 5757 C CA . ASN B 1 133 ? 8.203 -27.734 -22.578 1 98.06 133 ASN B CA 1
ATOM 5758 C C . ASN B 1 133 ? 8.531 -26.922 -21.328 1 98.06 133 ASN B C 1
ATOM 5760 O O . ASN B 1 133 ? 8.039 -25.812 -21.156 1 98.06 133 ASN B O 1
ATOM 5764 N N . THR B 1 134 ? 9.32 -27.5 -20.438 1 98.31 134 THR B N 1
ATOM 5765 C CA . THR B 1 134 ? 9.805 -26.797 -19.266 1 98.31 134 THR B CA 1
ATOM 5766 C C . THR B 1 134 ? 11.312 -26.953 -19.125 1 98.31 134 THR B C 1
ATOM 5768 O O . THR B 1 134 ? 11.906 -27.875 -19.688 1 98.31 134 THR B O 1
ATOM 5771 N N . ARG B 1 135 ? 11.969 -26.078 -18.5 1 96.69 135 ARG B N 1
ATOM 5772 C CA . ARG B 1 135 ? 13.383 -26.125 -18.156 1 96.69 135 ARG B CA 1
ATOM 5773 C C . ARG B 1 135 ? 13.625 -25.578 -16.75 1 96.69 135 ARG B C 1
ATOM 5775 O O . ARG B 1 135 ? 12.789 -24.844 -16.219 1 96.69 135 ARG B O 1
ATOM 5782 N N . PRO B 1 136 ? 14.75 -25.922 -16.188 1 94.81 136 PRO B N 1
ATOM 5783 C CA . PRO B 1 136 ? 15.062 -25.391 -14.867 1 94.81 136 PRO B CA 1
ATOM 5784 C C . PRO B 1 136 ? 15.164 -23.859 -14.852 1 94.81 136 PRO B C 1
ATOM 5786 O O . PRO B 1 136 ? 15.742 -23.281 -15.773 1 94.81 136 PRO B O 1
ATOM 5789 N N . PHE B 1 137 ? 14.523 -23.25 -13.969 1 96.5 137 PHE B N 1
ATOM 5790 C CA . PHE B 1 137 ? 14.758 -21.859 -13.609 1 96.5 137 PHE B CA 1
ATOM 5791 C C . PHE B 1 137 ? 15.875 -21.75 -12.578 1 96.5 137 PHE B C 1
ATOM 5793 O O . PHE B 1 137 ? 15.75 -22.25 -11.461 1 96.5 137 PHE B O 1
ATOM 5800 N N . ILE B 1 138 ? 16.969 -21.172 -12.945 1 94.31 138 ILE B N 1
ATOM 5801 C CA . ILE B 1 138 ? 18.094 -21.047 -12.023 1 94.31 138 ILE B CA 1
ATOM 5802 C C . ILE B 1 138 ? 17.781 -20.016 -10.945 1 94.31 138 ILE B C 1
ATOM 5804 O O . ILE B 1 138 ? 17.812 -18.812 -11.211 1 94.31 138 ILE B O 1
ATOM 5808 N N . GLN B 1 139 ? 17.562 -20.484 -9.75 1 92.12 139 GLN B N 1
ATOM 5809 C CA . GLN B 1 139 ? 17.078 -19.672 -8.648 1 92.12 139 GLN B CA 1
ATOM 5810 C C . GLN B 1 139 ? 18.203 -18.844 -8.031 1 92.12 139 GLN B C 1
ATOM 5812 O O . GLN B 1 139 ? 17.969 -17.734 -7.535 1 92.12 139 GLN B O 1
ATOM 5817 N N . THR B 1 140 ? 19.359 -19.438 -8 1 92.31 140 THR B N 1
ATOM 5818 C CA . THR B 1 140 ? 20.484 -18.797 -7.336 1 92.31 140 THR B CA 1
ATOM 5819 C C . THR B 1 140 ? 21.781 -19.016 -8.117 1 92.31 140 THR B C 1
ATOM 5821 O O . THR B 1 140 ? 21.969 -20.078 -8.711 1 92.31 140 THR B O 1
ATOM 5824 N N . ASN B 1 141 ? 22.594 -18.062 -8.188 1 93.12 141 ASN B N 1
ATOM 5825 C CA . ASN B 1 141 ? 23.953 -18.141 -8.742 1 93.12 141 ASN B CA 1
ATOM 5826 C C . ASN B 1 141 ? 24.969 -17.5 -7.812 1 93.12 141 ASN B C 1
ATOM 5828 O O . ASN B 1 141 ? 24.797 -16.344 -7.391 1 93.12 141 ASN B O 1
ATOM 5832 N N . GLU B 1 142 ? 25.969 -18.188 -7.492 1 92.06 142 GLU B N 1
ATOM 5833 C CA . GLU B 1 142 ? 26.953 -17.719 -6.512 1 92.06 142 GLU B CA 1
ATOM 5834 C C . GLU B 1 142 ? 27.75 -16.547 -7.051 1 92.06 142 GLU B C 1
ATOM 5836 O O . GLU B 1 142 ? 28.359 -15.789 -6.277 1 92.06 142 GLU B O 1
ATOM 5841 N N . ASN B 1 143 ? 27.781 -16.375 -8.422 1 95.12 143 ASN B N 1
ATOM 5842 C CA . ASN B 1 143 ? 28.5 -15.258 -9.008 1 95.12 143 ASN B CA 1
ATOM 5843 C C . ASN B 1 143 ? 27.672 -13.969 -8.953 1 95.12 143 ASN B C 1
ATOM 5845 O O . ASN B 1 143 ? 28.203 -12.883 -9.188 1 95.12 143 ASN B O 1
ATOM 5849 N N . ALA B 1 144 ? 26.375 -14.086 -8.656 1 96.69 144 ALA B N 1
ATOM 5850 C CA . ALA B 1 144 ? 25.531 -12.891 -8.531 1 96.69 144 ALA B CA 1
ATOM 5851 C C . ALA B 1 144 ? 25.938 -12.062 -7.309 1 96.69 144 ALA B C 1
ATOM 5853 O O . ALA B 1 144 ? 26.844 -12.445 -6.566 1 96.69 144 ALA B O 1
ATOM 5854 N N . PHE B 1 145 ? 25.281 -10.945 -7.125 1 98.38 145 PHE B N 1
ATOM 5855 C CA . PHE B 1 145 ? 25.766 -10.008 -6.121 1 98.38 145 PHE B CA 1
ATOM 5856 C C . PHE B 1 145 ? 24.734 -9.836 -5.004 1 98.38 145 PHE B C 1
ATOM 5858 O O . PHE B 1 145 ? 23.547 -10.016 -5.219 1 98.38 145 PHE B O 1
ATOM 5865 N N . ILE B 1 146 ? 25.25 -9.609 -3.83 1 98.19 146 ILE B N 1
ATOM 5866 C CA . ILE B 1 146 ? 24.547 -8.953 -2.74 1 98.19 146 ILE B CA 1
ATOM 5867 C C . ILE B 1 146 ? 25.109 -7.555 -2.52 1 98.19 146 ILE B C 1
ATOM 5869 O O . ILE B 1 146 ? 26.312 -7.402 -2.256 1 98.19 146 ILE B O 1
ATOM 5873 N N . TYR B 1 147 ? 24.297 -6.586 -2.736 1 98.69 147 TYR B N 1
ATOM 5874 C CA . TYR B 1 147 ? 24.719 -5.195 -2.619 1 98.69 147 TYR B CA 1
ATOM 5875 C C . TYR B 1 147 ? 23.938 -4.473 -1.534 1 98.69 147 TYR B C 1
ATOM 5877 O O . TYR B 1 147 ? 22.75 -4.184 -1.708 1 98.69 147 TYR B O 1
ATOM 5885 N N . VAL B 1 148 ? 24.594 -4.141 -0.427 1 98.38 148 VAL B N 1
ATOM 5886 C CA . VAL B 1 148 ? 23.922 -3.537 0.724 1 98.38 148 VAL B CA 1
ATOM 5887 C C . VAL B 1 148 ? 24.812 -2.449 1.322 1 98.38 148 VAL B C 1
ATOM 5889 O O . VAL B 1 148 ? 26 -2.676 1.569 1 98.38 148 VAL B O 1
ATOM 5892 N N . ARG B 1 149 ? 24.25 -1.305 1.506 1 97.44 149 ARG B N 1
ATOM 5893 C CA . ARG B 1 149 ? 24.922 -0.184 2.152 1 97.44 149 ARG B CA 1
ATOM 5894 C C . ARG B 1 149 ? 26.219 0.17 1.426 1 97.44 149 ARG B C 1
ATOM 5896 O O . ARG B 1 149 ? 27.25 0.373 2.059 1 97.44 149 ARG B O 1
ATOM 5903 N N . GLY B 1 150 ? 26.156 0.106 0.155 1 96.19 150 GLY B N 1
ATOM 5904 C CA . GLY B 1 150 ? 27.297 0.514 -0.663 1 96.19 150 GLY B CA 1
ATOM 5905 C C . GLY B 1 150 ? 28.375 -0.55 -0.766 1 96.19 150 GLY B C 1
ATOM 5906 O O . GLY B 1 150 ? 29.438 -0.308 -1.334 1 96.19 150 GLY B O 1
ATOM 5907 N N . VAL B 1 151 ? 28.094 -1.72 -0.233 1 98.12 151 VAL B N 1
ATOM 5908 C CA . VAL B 1 151 ? 29.062 -2.82 -0.262 1 98.12 151 VAL B CA 1
ATOM 5909 C C . VAL B 1 151 ? 28.562 -3.912 -1.205 1 98.12 151 VAL B C 1
ATOM 5911 O O . VAL B 1 151 ? 27.438 -4.387 -1.076 1 98.12 151 VAL B O 1
ATOM 5914 N N . ARG B 1 152 ? 29.422 -4.262 -2.154 1 98.31 152 ARG B N 1
ATOM 5915 C CA . ARG B 1 152 ? 29.125 -5.32 -3.109 1 98.31 152 ARG B CA 1
ATOM 5916 C C . ARG B 1 152 ? 29.891 -6.59 -2.783 1 98.31 152 ARG B C 1
ATOM 5918 O O . ARG B 1 152 ? 31.125 -6.555 -2.656 1 98.31 152 ARG B O 1
ATOM 5925 N N . VAL B 1 153 ? 29.234 -7.703 -2.682 1 98.38 153 VAL B N 1
ATOM 5926 C CA . VAL B 1 153 ? 29.906 -8.984 -2.48 1 98.38 153 VAL B CA 1
ATOM 5927 C C . VAL B 1 153 ? 29.25 -10.055 -3.361 1 98.38 153 VAL B C 1
ATOM 5929 O O . VAL B 1 153 ? 28.109 -9.898 -3.785 1 98.38 153 VAL B O 1
ATOM 5932 N N . ARG B 1 154 ? 29.969 -11.078 -3.668 1 96.75 154 ARG B N 1
ATOM 5933 C CA . ARG B 1 154 ? 29.406 -12.234 -4.355 1 96.75 154 ARG B CA 1
ATOM 5934 C C . ARG B 1 154 ? 28.5 -13.031 -3.42 1 96.75 154 ARG B C 1
ATOM 5936 O O . ARG B 1 154 ? 28.703 -13.039 -2.205 1 96.75 154 ARG B O 1
ATOM 5943 N N . ASN B 1 155 ? 27.531 -13.656 -4.004 1 94.81 155 ASN B N 1
ATOM 5944 C CA . ASN B 1 155 ? 26.562 -14.461 -3.264 1 94.81 155 ASN B CA 1
ATOM 5945 C C . ASN B 1 155 ? 27.094 -15.859 -2.984 1 94.81 155 ASN B C 1
ATOM 5947 O O . ASN B 1 155 ? 26.516 -16.844 -3.457 1 94.81 155 ASN B O 1
ATOM 5951 N N . ASP B 1 156 ? 28.094 -15.938 -2.084 1 92.44 156 ASP B N 1
ATOM 5952 C CA . ASP B 1 156 ? 28.703 -17.234 -1.783 1 92.44 156 ASP B CA 1
ATOM 5953 C C . ASP B 1 156 ? 27.781 -18.094 -0.938 1 92.44 156 ASP B C 1
ATOM 5955 O O . ASP B 1 156 ? 27.047 -17.594 -0.088 1 92.44 156 ASP B O 1
ATOM 5959 N N . PRO B 1 157 ? 27.766 -19.422 -1.126 1 89.62 157 PRO B N 1
ATOM 5960 C CA . PRO B 1 157 ? 26.812 -20.344 -0.479 1 89.62 157 PRO B CA 1
ATOM 5961 C C . PRO B 1 157 ? 26.938 -20.328 1.043 1 89.62 157 PRO B C 1
ATOM 5963 O O . PRO B 1 157 ? 25.953 -20.594 1.743 1 89.62 157 PRO B O 1
ATOM 5966 N N . GLY B 1 158 ? 28.109 -19.984 1.584 1 90 158 GLY B N 1
ATOM 5967 C CA . GLY B 1 158 ? 28.281 -20.016 3.027 1 90 158 GLY B CA 1
ATOM 5968 C C . GLY B 1 158 ? 27.938 -18.703 3.697 1 90 158 GLY B C 1
ATOM 5969 O O . GLY B 1 158 ? 27.922 -18.609 4.926 1 90 158 GLY B O 1
ATOM 5970 N N . GLY B 1 159 ? 27.734 -17.703 2.883 1 93.81 159 GLY B N 1
ATOM 5971 C CA . GLY B 1 159 ? 27.375 -16.391 3.408 1 93.81 159 GLY B CA 1
ATOM 5972 C C . GLY B 1 159 ? 28.547 -15.672 4.059 1 93.81 159 GLY B C 1
ATOM 5973 O O . GLY B 1 159 ? 28.344 -14.75 4.848 1 93.81 159 GLY B O 1
ATOM 5974 N N . LYS B 1 160 ? 29.734 -16.078 3.812 1 96.06 160 LYS B N 1
ATOM 5975 C CA . LYS B 1 160 ? 30.938 -15.539 4.461 1 96.06 160 LYS B CA 1
ATOM 5976 C C . LYS B 1 160 ? 31.188 -14.094 4.039 1 96.06 160 LYS B C 1
ATOM 5978 O O . LYS B 1 160 ? 31.656 -13.281 4.84 1 96.06 160 LYS B O 1
ATOM 5983 N N . ASN B 1 161 ? 30.953 -13.82 2.785 1 97.44 161 ASN B N 1
ATOM 5984 C CA . ASN B 1 161 ? 31.141 -12.461 2.289 1 97.44 161 ASN B CA 1
ATOM 5985 C C . ASN B 1 161 ? 30.234 -11.469 3.016 1 97.44 161 ASN B C 1
ATOM 5987 O O . ASN B 1 161 ? 30.688 -10.398 3.428 1 97.44 161 ASN B O 1
ATOM 5991 N N . VAL B 1 162 ? 29 -11.836 3.188 1 97.94 162 VAL B N 1
ATOM 5992 C CA . VAL B 1 162 ? 28.062 -10.977 3.896 1 97.94 162 VAL B CA 1
ATOM 5993 C C . VAL B 1 162 ? 28.516 -10.789 5.34 1 97.94 162 VAL B C 1
ATOM 5995 O O . VAL B 1 162 ? 28.516 -9.672 5.859 1 97.94 162 VAL B O 1
ATOM 5998 N N . GLN B 1 163 ? 28.891 -11.875 5.957 1 97.94 163 GLN B N 1
ATOM 5999 C CA . GLN B 1 163 ? 29.344 -11.836 7.344 1 97.94 163 GLN B CA 1
ATOM 6000 C C . GLN B 1 163 ? 30.547 -10.914 7.504 1 97.94 163 GLN B C 1
ATOM 6002 O O . GLN B 1 163 ? 30.609 -10.125 8.445 1 97.94 163 GLN B O 1
ATOM 6007 N N . LYS B 1 164 ? 31.438 -11 6.594 1 97.94 164 LYS B N 1
ATOM 6008 C CA . LYS B 1 164 ? 32.719 -10.273 6.691 1 97.94 164 LYS B CA 1
ATOM 6009 C C . LYS B 1 164 ? 32.531 -8.805 6.34 1 97.94 164 LYS B C 1
ATOM 6011 O O . LYS B 1 164 ? 33.062 -7.922 7.012 1 97.94 164 LYS B O 1
ATOM 6016 N N . TYR B 1 165 ? 31.734 -8.523 5.301 1 98.38 165 TYR B N 1
ATOM 6017 C CA . TYR B 1 165 ? 31.828 -7.188 4.723 1 98.38 165 TYR B CA 1
ATOM 6018 C C . TYR B 1 165 ? 30.547 -6.395 4.992 1 98.38 165 TYR B C 1
ATOM 6020 O O . TYR B 1 165 ? 30.562 -5.16 4.98 1 98.38 165 TYR B O 1
ATOM 6028 N N . ILE B 1 166 ? 29.406 -7.051 5.254 1 98.31 166 ILE B N 1
ATOM 6029 C CA . ILE B 1 166 ? 28.141 -6.344 5.371 1 98.31 166 ILE B CA 1
ATOM 6030 C C . ILE B 1 166 ? 27.719 -6.273 6.84 1 98.31 166 ILE B C 1
ATOM 6032 O O . ILE B 1 166 ? 27.219 -5.242 7.301 1 98.31 166 ILE B O 1
ATOM 6036 N N . TYR B 1 167 ? 27.984 -7.297 7.68 1 98.44 167 TYR B N 1
ATOM 6037 C CA . TYR B 1 167 ? 27.578 -7.352 9.078 1 98.44 167 TYR B CA 1
ATOM 6038 C C . TYR B 1 167 ? 28.094 -6.133 9.844 1 98.44 167 TYR B C 1
ATOM 6040 O O . TYR B 1 167 ? 27.391 -5.594 10.695 1 98.44 167 TYR B O 1
ATOM 6048 N N . PRO B 1 168 ? 29.297 -5.629 9.539 1 97.88 168 PRO B N 1
ATOM 6049 C CA . PRO B 1 168 ? 29.828 -4.496 10.305 1 97.88 168 PRO B CA 1
ATOM 6050 C C . PRO B 1 168 ? 28.984 -3.234 10.148 1 97.88 168 PRO B C 1
ATOM 6052 O O . PRO B 1 168 ? 29.125 -2.291 10.93 1 97.88 168 PRO B O 1
ATOM 6055 N N . LYS B 1 169 ? 28.094 -3.193 9.125 1 97.56 169 LYS B N 1
ATOM 6056 C CA . LYS B 1 169 ? 27.25 -2.02 8.883 1 97.56 169 LYS B CA 1
ATOM 6057 C C . LYS B 1 169 ? 26.016 -2.033 9.773 1 97.56 169 LYS B C 1
ATOM 6059 O O . LYS B 1 169 ? 25.281 -1.049 9.836 1 97.56 169 LYS B O 1
ATOM 6064 N N . PHE B 1 170 ? 25.797 -3.059 10.547 1 97.88 170 PHE B N 1
ATOM 6065 C CA . PHE B 1 170 ? 24.578 -3.219 11.352 1 97.88 170 PHE B CA 1
ATOM 6066 C C . PHE B 1 170 ? 24.938 -3.508 12.805 1 97.88 170 PHE B C 1
ATOM 6068 O O . PHE B 1 170 ? 26 -4.078 13.094 1 97.88 170 PHE B O 1
ATOM 6075 N N . ASN B 1 171 ? 24.031 -3.094 13.711 1 96.81 171 ASN B N 1
ATOM 6076 C CA . ASN B 1 171 ? 24.219 -3.322 15.141 1 96.81 171 ASN B CA 1
ATOM 6077 C C . ASN B 1 171 ? 23.641 -4.668 15.57 1 96.81 171 ASN B C 1
ATOM 6079 O O . ASN B 1 171 ? 22.578 -4.723 16.188 1 96.81 171 ASN B O 1
ATOM 6083 N N . MET B 1 172 ? 24.422 -5.73 15.344 1 98 172 MET B N 1
ATOM 6084 C CA . MET B 1 172 ? 24 -7.09 15.68 1 98 172 MET B CA 1
ATOM 6085 C C . MET B 1 172 ? 24.672 -7.57 16.969 1 98 172 MET B C 1
ATOM 6087 O O . MET B 1 172 ? 25.719 -7.055 17.344 1 98 172 MET B O 1
ATOM 6091 N N . THR B 1 173 ? 24.156 -8.523 17.641 1 98.12 173 THR B N 1
ATOM 6092 C CA . THR B 1 173 ? 24.781 -9.102 18.828 1 98.12 173 THR B CA 1
ATOM 6093 C C . THR B 1 173 ? 25.953 -9.992 18.438 1 98.12 173 THR B C 1
ATOM 6095 O O . THR B 1 173 ? 26.047 -10.453 17.297 1 98.12 173 THR B O 1
ATOM 6098 N N . PRO B 1 174 ? 26.828 -10.234 19.375 1 97.75 174 PRO B N 1
ATOM 6099 C CA . PRO B 1 174 ? 27.953 -11.117 19.094 1 97.75 174 PRO B CA 1
ATOM 6100 C C . PRO B 1 174 ? 27.5 -12.516 18.656 1 97.75 174 PRO B C 1
ATOM 6102 O O . PRO B 1 174 ? 28.109 -13.109 17.766 1 97.75 174 PRO B O 1
ATOM 6105 N N . GLU B 1 175 ? 26.516 -13.008 19.281 1 98.06 175 GLU B N 1
ATOM 6106 C CA . GLU B 1 175 ? 26 -14.328 18.938 1 98.06 175 GLU B CA 1
ATOM 6107 C C . GLU B 1 175 ? 25.484 -14.367 17.5 1 98.06 175 GLU B C 1
ATOM 6109 O O . GLU B 1 175 ? 25.719 -15.344 16.781 1 98.06 175 GLU B O 1
ATOM 6114 N N . GLU B 1 176 ? 24.781 -13.359 17.094 1 98.5 176 GLU B N 1
ATOM 6115 C CA . GLU B 1 176 ? 24.234 -13.266 15.75 1 98.5 176 GLU B CA 1
ATOM 6116 C C . GLU B 1 176 ? 25.359 -13.18 14.711 1 98.5 176 GLU B C 1
ATOM 6118 O O . GLU B 1 176 ? 25.234 -13.734 13.617 1 98.5 176 GLU B O 1
ATOM 6123 N N . LYS B 1 177 ? 26.438 -12.516 15.07 1 98.12 177 LYS B N 1
ATOM 6124 C CA . LYS B 1 177 ? 27.547 -12.312 14.148 1 98.12 177 LYS B CA 1
ATOM 6125 C C . LYS B 1 177 ? 28.281 -13.625 13.875 1 98.12 177 LYS B C 1
ATOM 6127 O O . LYS B 1 177 ? 28.969 -13.75 12.867 1 98.12 177 LYS B O 1
ATOM 6132 N N . ASP B 1 178 ? 28.109 -14.547 14.734 1 97.5 178 ASP B N 1
ATOM 6133 C CA . ASP B 1 178 ? 28.766 -15.844 14.594 1 97.5 178 ASP B CA 1
ATOM 6134 C C . ASP B 1 178 ? 28 -16.75 13.641 1 97.5 178 ASP B C 1
ATOM 6136 O O . ASP B 1 178 ? 28.5 -17.781 13.211 1 97.5 178 ASP B O 1
ATOM 6140 N N . LEU B 1 179 ? 26.828 -16.375 13.297 1 97.25 179 LEU B N 1
ATOM 6141 C CA . LEU B 1 179 ? 25.969 -17.172 12.406 1 97.25 179 LEU B CA 1
ATOM 6142 C C . LEU B 1 179 ? 25.938 -16.547 11.008 1 97.25 179 LEU B C 1
ATOM 6144 O O . LEU B 1 179 ? 26.031 -15.336 10.867 1 97.25 179 LEU B O 1
ATOM 6148 N N . SER B 1 180 ? 25.828 -17.375 9.961 1 95.88 180 SER B N 1
ATOM 6149 C CA . SER B 1 180 ? 25.594 -16.844 8.625 1 95.88 180 SER B CA 1
ATOM 6150 C C . SER B 1 180 ? 24.188 -16.266 8.5 1 95.88 180 SER B C 1
ATOM 6152 O O . SER B 1 180 ? 23.312 -16.547 9.328 1 95.88 180 SER B O 1
ATOM 6154 N N . TRP B 1 181 ? 24 -15.375 7.531 1 95.88 181 TRP B N 1
ATOM 6155 C CA . TRP B 1 181 ? 22.672 -14.797 7.355 1 95.88 181 TRP B CA 1
ATOM 6156 C C . TRP B 1 181 ? 21.641 -15.867 7.016 1 95.88 181 TRP B C 1
ATOM 6158 O O . TRP B 1 181 ? 20.469 -15.75 7.375 1 95.88 181 TRP B O 1
ATOM 6168 N N . GLN B 1 182 ? 22.031 -16.953 6.402 1 94.38 182 GLN B N 1
ATOM 6169 C CA . GLN B 1 182 ? 21.141 -18.078 6.113 1 94.38 182 GLN B CA 1
ATOM 6170 C C . GLN B 1 182 ? 20.703 -18.781 7.398 1 94.38 182 GLN B C 1
ATOM 6172 O O . GLN B 1 182 ? 19.547 -19.172 7.527 1 94.38 182 GLN B O 1
ATOM 6177 N N . GLU B 1 183 ? 21.641 -18.922 8.289 1 95.12 183 GLU B N 1
ATOM 6178 C CA . GLU B 1 183 ? 21.297 -19.5 9.586 1 95.12 183 GLU B CA 1
ATOM 6179 C C . GLU B 1 183 ? 20.328 -18.609 10.352 1 95.12 183 GLU B C 1
ATOM 6181 O O . GLU B 1 183 ? 19.422 -19.109 11.023 1 95.12 183 GLU B O 1
ATOM 6186 N N . LEU B 1 184 ? 20.547 -17.328 10.273 1 97.19 184 LEU B N 1
ATOM 6187 C CA . LEU B 1 184 ? 19.625 -16.391 10.914 1 97.19 184 LEU B CA 1
ATOM 6188 C C . LEU B 1 184 ? 18.234 -16.469 10.281 1 97.19 184 LEU B C 1
ATOM 6190 O O . LEU B 1 184 ? 17.234 -16.375 10.984 1 97.19 184 LEU B O 1
ATOM 6194 N N . GLU B 1 185 ? 18.141 -16.672 8.992 1 95.12 185 GLU B N 1
ATOM 6195 C CA . GLU B 1 185 ? 16.859 -16.875 8.32 1 95.12 185 GLU B CA 1
ATOM 6196 C C . GLU B 1 185 ? 16.203 -18.156 8.805 1 95.12 185 GLU B C 1
ATOM 6198 O O . GLU B 1 185 ? 14.977 -18.219 8.93 1 95.12 185 GLU B O 1
ATOM 6203 N N . ASN B 1 186 ? 17.031 -19.172 8.992 1 94.75 186 ASN B N 1
ATOM 6204 C CA . ASN B 1 186 ? 16.5 -20.422 9.523 1 94.75 186 ASN B CA 1
ATOM 6205 C C . ASN B 1 186 ? 15.836 -20.219 10.883 1 94.75 186 ASN B C 1
ATOM 6207 O O . ASN B 1 186 ? 14.758 -20.766 11.141 1 94.75 186 ASN B O 1
ATOM 6211 N N . ILE B 1 187 ? 16.469 -19.469 11.695 1 96.5 187 ILE B N 1
ATOM 6212 C CA . ILE B 1 187 ? 15.938 -19.156 13.023 1 96.5 187 ILE B CA 1
ATOM 6213 C C . ILE B 1 187 ? 14.625 -18.375 12.891 1 96.5 187 ILE B C 1
ATOM 6215 O O . ILE B 1 187 ? 13.656 -18.672 13.586 1 96.5 187 ILE B O 1
ATOM 6219 N N . ALA B 1 188 ? 14.578 -17.484 11.945 1 96.62 188 ALA B N 1
ATOM 6220 C CA . ALA B 1 188 ? 13.438 -16.594 11.781 1 96.62 188 ALA B CA 1
ATOM 6221 C C . ALA B 1 188 ? 12.242 -17.312 11.18 1 96.62 188 ALA B C 1
ATOM 6223 O O . ALA B 1 188 ? 11.094 -17.031 11.516 1 96.62 188 ALA B O 1
ATOM 6224 N N . PHE B 1 189 ? 12.516 -18.281 10.281 1 94.94 189 PHE B N 1
ATOM 6225 C CA . PHE B 1 189 ? 11.414 -18.734 9.438 1 94.94 189 PHE B CA 1
ATOM 6226 C C . PHE B 1 189 ? 11.242 -20.25 9.539 1 94.94 189 PHE B C 1
ATOM 6228 O O . PHE B 1 189 ? 10.125 -20.734 9.695 1 94.94 189 PHE B O 1
ATOM 6235 N N . PHE B 1 190 ? 12.273 -21.047 9.547 1 94.06 190 PHE B N 1
ATOM 6236 C CA . PHE B 1 190 ? 12.188 -22.5 9.492 1 94.06 190 PHE B CA 1
ATOM 6237 C C . PHE B 1 190 ? 11.898 -23.078 10.883 1 94.06 190 PHE B C 1
ATOM 6239 O O . PHE B 1 190 ? 11.078 -23.984 11.023 1 94.06 190 PHE B O 1
ATOM 6246 N N . GLU B 1 191 ? 12.57 -22.547 11.867 1 95.19 191 GLU B N 1
ATOM 6247 C CA . GLU B 1 191 ? 12.391 -23.078 13.211 1 95.19 191 GLU B CA 1
ATOM 6248 C C . GLU B 1 191 ? 10.953 -22.906 13.688 1 95.19 191 GLU B C 1
ATOM 6250 O O . GLU B 1 191 ? 10.375 -23.828 14.281 1 95.19 191 GLU B O 1
ATOM 6255 N N . PRO B 1 192 ? 10.406 -21.766 13.398 1 96.06 192 PRO B N 1
ATOM 6256 C CA . PRO B 1 192 ? 9 -21.625 13.789 1 96.06 192 PRO B CA 1
ATOM 6257 C C . PRO B 1 192 ? 8.094 -22.641 13.094 1 96.06 192 PRO B C 1
ATOM 6259 O O . PRO B 1 192 ? 7.117 -23.109 13.688 1 96.06 192 PRO B O 1
ATOM 6262 N N . LEU B 1 193 ? 8.312 -22.938 11.828 1 96.38 193 LEU B N 1
ATOM 6263 C CA . LEU B 1 193 ? 7.527 -23.969 11.141 1 96.38 193 LEU B CA 1
ATOM 6264 C C . LEU B 1 193 ? 7.672 -25.312 11.82 1 96.38 193 LEU B C 1
ATOM 6266 O O . LEU B 1 193 ? 6.68 -26.016 12.047 1 96.38 193 LEU B O 1
ATOM 6270 N N . LEU B 1 194 ? 8.891 -25.656 12.148 1 95.31 194 LEU B N 1
ATOM 6271 C CA . LEU B 1 194 ? 9.18 -26.969 12.727 1 95.31 194 LEU B CA 1
ATOM 6272 C C . LEU B 1 194 ? 8.625 -27.062 14.148 1 95.31 194 LEU B C 1
ATOM 6274 O O . LEU B 1 194 ? 8.422 -28.172 14.656 1 95.31 194 LEU B O 1
ATOM 6278 N N . ALA B 1 195 ? 8.391 -25.922 14.727 1 95.88 195 ALA B N 1
ATOM 6279 C CA . ALA B 1 195 ? 7.816 -25.906 16.078 1 95.88 195 ALA B CA 1
ATOM 6280 C C . ALA B 1 195 ? 6.34 -26.281 16.047 1 95.88 195 ALA B C 1
ATOM 6282 O O . ALA B 1 195 ? 5.766 -26.656 17.078 1 95.88 195 ALA B O 1
ATOM 6283 N N . ILE B 1 196 ? 5.73 -26.188 14.922 1 97.12 196 ILE B N 1
ATOM 6284 C CA . ILE B 1 196 ? 4.352 -26.641 14.773 1 97.12 196 ILE B CA 1
ATOM 6285 C C . ILE B 1 196 ? 4.324 -28.156 14.602 1 97.12 196 ILE B C 1
ATOM 6287 O O . ILE B 1 196 ? 5.008 -28.703 13.734 1 97.12 196 ILE B O 1
ATOM 6291 N N . PRO B 1 197 ? 3.508 -28.875 15.359 1 96.06 197 PRO B N 1
ATOM 6292 C CA . PRO B 1 197 ? 3.439 -30.328 15.219 1 96.06 197 PRO B CA 1
ATOM 6293 C C . PRO B 1 197 ? 3.057 -30.781 13.812 1 96.06 197 PRO B C 1
ATOM 6295 O O . PRO B 1 197 ? 2.219 -30.141 13.164 1 96.06 197 PRO B O 1
ATOM 6298 N N . SER B 1 198 ? 3.668 -31.875 13.375 1 93.94 198 SER B N 1
ATOM 6299 C CA . SER B 1 198 ? 3.51 -32.344 12.008 1 93.94 198 SER B CA 1
ATOM 6300 C C . SER B 1 198 ? 2.043 -32.594 11.672 1 93.94 198 SER B C 1
ATOM 6302 O O . SER B 1 198 ? 1.615 -32.375 10.539 1 93.94 198 SER B O 1
ATOM 6304 N N . GLU B 1 199 ? 1.279 -33 12.664 1 94.94 199 GLU B N 1
ATOM 6305 C CA . GLU B 1 199 ? -0.132 -33.312 12.445 1 94.94 199 GLU B CA 1
ATOM 6306 C C . GLU B 1 199 ? -0.941 -32.062 12.195 1 94.94 199 GLU B C 1
ATOM 6308 O O . GLU B 1 199 ? -2.053 -32.125 11.664 1 94.94 199 GLU B O 1
ATOM 6313 N N . ILE B 1 200 ? -0.338 -30.922 12.602 1 97.25 200 ILE B N 1
ATOM 6314 C CA . ILE B 1 200 ? -1.037 -29.641 12.508 1 97.25 200 ILE B CA 1
ATOM 6315 C C . ILE B 1 200 ? -0.556 -28.891 11.273 1 97.25 200 ILE B C 1
ATOM 6317 O O . ILE B 1 200 ? -1.302 -28.094 10.695 1 97.25 200 ILE B O 1
ATOM 6321 N N . ARG B 1 201 ? 0.633 -29.094 10.734 1 97.31 201 ARG B N 1
ATOM 6322 C CA . ARG B 1 201 ? 1.283 -28.312 9.688 1 97.31 201 ARG B CA 1
ATOM 6323 C C . ARG B 1 201 ? 0.462 -28.328 8.406 1 97.31 201 ARG B C 1
ATOM 6325 O O . ARG B 1 201 ? 0.469 -27.359 7.641 1 97.31 201 ARG B O 1
ATOM 6332 N N . LYS B 1 202 ? -0.214 -29.422 8.219 1 97.12 202 LYS B N 1
ATOM 6333 C CA . LYS B 1 202 ? -0.969 -29.531 6.973 1 97.12 202 LYS B CA 1
ATOM 6334 C C . LYS B 1 202 ? -2.031 -28.438 6.875 1 97.12 202 LYS B C 1
ATOM 6336 O O . LYS B 1 202 ? -2.441 -28.062 5.773 1 97.12 202 LYS B O 1
ATOM 6341 N N . GLN B 1 203 ? -2.488 -27.875 8.062 1 98.06 203 GLN B N 1
ATOM 6342 C CA . GLN B 1 203 ? -3.49 -26.812 8.086 1 98.06 203 GLN B CA 1
ATOM 6343 C C . GLN B 1 203 ? -2.998 -25.578 7.34 1 98.06 203 GLN B C 1
ATOM 6345 O O . GLN B 1 203 ? -3.797 -24.734 6.941 1 98.06 203 GLN B O 1
ATOM 6350 N N . ILE B 1 204 ? -1.71 -25.484 7.121 1 98.12 204 ILE B N 1
ATOM 6351 C CA . ILE B 1 204 ? -1.111 -24.359 6.41 1 98.12 204 ILE B CA 1
ATOM 6352 C C . ILE B 1 204 ? -1.595 -24.344 4.961 1 98.12 204 ILE B C 1
ATOM 6354 O O . ILE B 1 204 ? -1.75 -23.281 4.359 1 98.12 204 ILE B O 1
ATOM 6358 N N . LEU B 1 205 ? -1.947 -25.531 4.422 1 98 205 LEU B N 1
ATOM 6359 C CA . LEU B 1 205 ? -2.383 -25.641 3.031 1 98 205 LEU B CA 1
ATOM 6360 C C . LEU B 1 205 ? -3.854 -26.016 2.951 1 98 205 LEU B C 1
ATOM 6362 O O . LEU B 1 205 ? -4.309 -26.547 1.929 1 98 205 LEU B O 1
ATOM 6366 N N . GLU B 1 206 ? -4.609 -25.781 4.027 1 97.56 206 GLU B N 1
ATOM 6367 C CA . GLU B 1 206 ? -6.039 -26.094 4.047 1 97.56 206 GLU B CA 1
ATOM 6368 C C . GLU B 1 206 ? -6.863 -24.844 4.34 1 97.56 206 GLU B C 1
ATOM 6370 O O . GLU B 1 206 ? -6.406 -23.938 5.047 1 97.56 206 GLU B O 1
ATOM 6375 N N . ILE B 1 207 ? -8 -24.766 3.76 1 97.44 207 ILE B N 1
ATOM 6376 C CA . ILE B 1 207 ? -9.008 -23.781 4.152 1 97.44 207 ILE B CA 1
ATOM 6377 C C . ILE B 1 207 ? -9.961 -24.406 5.168 1 97.44 207 ILE B C 1
ATOM 6379 O O . ILE B 1 207 ? -10.633 -25.391 4.875 1 97.44 207 ILE B O 1
ATOM 6383 N N . ARG B 1 208 ? -10 -23.812 6.34 1 96.75 208 ARG B N 1
ATOM 6384 C CA . ARG B 1 208 ? -10.789 -24.375 7.43 1 96.75 208 ARG B CA 1
ATOM 6385 C C . ARG B 1 208 ? -11.688 -23.312 8.062 1 96.75 208 ARG B C 1
ATOM 6387 O O . ARG B 1 208 ? -11.422 -22.125 7.934 1 96.75 208 ARG B O 1
ATOM 6394 N N . ASP B 1 209 ? -12.695 -23.844 8.727 1 95.31 209 ASP B N 1
ATOM 6395 C CA . ASP B 1 209 ? -13.531 -22.953 9.523 1 95.31 209 ASP B CA 1
ATOM 6396 C C . ASP B 1 209 ? -12.812 -22.531 10.805 1 95.31 209 ASP B C 1
ATOM 6398 O O . ASP B 1 209 ? -12.945 -21.375 11.242 1 95.31 209 ASP B O 1
ATOM 6402 N N . ILE B 1 210 ? -12.172 -23.484 11.367 1 96.44 210 ILE B N 1
ATOM 6403 C CA . ILE B 1 210 ? -11.453 -23.266 12.617 1 96.44 210 ILE B CA 1
ATOM 6404 C C . ILE B 1 210 ? -10.031 -23.812 12.492 1 96.44 210 ILE B C 1
ATOM 6406 O O . ILE B 1 210 ? -9.836 -24.953 12.062 1 96.44 210 ILE B O 1
ATOM 6410 N N . TYR B 1 211 ? -9.102 -23.016 12.875 1 97.62 211 TYR B N 1
ATOM 6411 C CA . TYR B 1 211 ? -7.699 -23.406 12.828 1 97.62 211 TYR B CA 1
ATOM 6412 C C . TYR B 1 211 ? -7.156 -23.672 14.227 1 97.62 211 TYR B C 1
ATOM 6414 O O . TYR B 1 211 ? -7.746 -23.234 15.219 1 97.62 211 TYR B O 1
ATOM 6422 N N . SER B 1 212 ? -6.082 -24.406 14.328 1 98 212 SER B N 1
ATOM 6423 C CA . SER B 1 212 ? -5.391 -24.641 15.594 1 98 212 SER B CA 1
ATOM 6424 C C . SER B 1 212 ? -4.812 -23.328 16.141 1 98 212 SER B C 1
ATOM 6426 O O . SER B 1 212 ? -4.609 -22.375 15.398 1 98 212 SER B O 1
ATOM 6428 N N . PRO B 1 213 ? -4.551 -23.297 17.453 1 97 213 PRO B N 1
ATOM 6429 C CA . PRO B 1 213 ? -3.934 -22.109 18.047 1 97 213 PRO B CA 1
ATOM 6430 C C . PRO B 1 213 ? -2.576 -21.781 17.438 1 97 213 PRO B C 1
ATOM 6432 O O . PRO B 1 213 ? -2.217 -20.594 17.328 1 97 213 PRO B O 1
ATOM 6435 N N . GLN B 1 214 ? -1.84 -22.781 17.047 1 96.44 214 GLN B N 1
ATOM 6436 C CA . GLN B 1 214 ? -0.523 -22.562 16.469 1 96.44 214 GLN B CA 1
ATOM 6437 C C . GLN B 1 214 ? -0.632 -21.812 15.141 1 96.44 214 GLN B C 1
ATOM 6439 O O . GLN B 1 214 ? 0.134 -20.891 14.883 1 96.44 214 GLN B O 1
ATOM 6444 N N . ILE B 1 215 ? -1.622 -22.25 14.336 1 97.38 215 ILE B N 1
ATOM 6445 C CA . ILE B 1 215 ? -1.839 -21.594 13.047 1 97.38 215 ILE B CA 1
ATOM 6446 C C . ILE B 1 215 ? -2.355 -20.172 13.273 1 97.38 215 ILE B C 1
ATOM 6448 O O . ILE B 1 215 ? -1.908 -19.234 12.609 1 97.38 215 ILE B O 1
ATOM 6452 N N . ASN B 1 216 ? -3.24 -20.031 14.211 1 97.31 216 ASN B N 1
ATOM 6453 C CA . ASN B 1 216 ? -3.781 -18.719 14.531 1 97.31 216 ASN B CA 1
ATOM 6454 C C . ASN B 1 216 ? -2.688 -17.75 14.992 1 97.31 216 ASN B C 1
ATOM 6456 O O . ASN B 1 216 ? -2.703 -16.578 14.648 1 97.31 216 ASN B O 1
ATOM 6460 N N . MET B 1 217 ? -1.816 -18.219 15.758 1 96.56 217 MET B N 1
ATOM 6461 C CA . MET B 1 217 ? -0.719 -17.391 16.25 1 96.56 217 MET B CA 1
ATOM 6462 C C . MET B 1 217 ? 0.179 -16.938 15.102 1 96.56 217 MET B C 1
ATOM 6464 O O . MET B 1 217 ? 0.607 -15.781 15.062 1 96.56 217 MET B O 1
ATOM 6468 N N . SER B 1 218 ? 0.437 -17.844 14.172 1 97.31 218 SER B N 1
ATOM 6469 C CA . SER B 1 218 ? 1.27 -17.516 13.016 1 97.31 218 SER B CA 1
ATOM 6470 C C . SER B 1 218 ? 0.591 -16.5 12.117 1 97.31 218 SER B C 1
ATOM 6472 O O . SER B 1 218 ? 1.263 -15.734 11.422 1 97.31 218 SER B O 1
ATOM 6474 N N . ASP B 1 219 ? -0.733 -16.531 12.141 1 98.19 219 ASP B N 1
ATOM 6475 C CA . ASP B 1 219 ? -1.518 -15.609 11.328 1 98.19 219 ASP B CA 1
ATOM 6476 C C . ASP B 1 219 ? -1.71 -14.273 12.047 1 98.19 219 ASP B C 1
ATOM 6478 O O . ASP B 1 219 ? -2.02 -13.266 11.422 1 98.19 219 ASP B O 1
ATOM 6482 N N . PHE B 1 220 ? -1.521 -14.25 13.359 1 98.19 220 PHE B N 1
ATOM 6483 C CA . PHE B 1 220 ? -1.775 -13.086 14.195 1 98.19 220 PHE B CA 1
ATOM 6484 C C . PHE B 1 220 ? -0.622 -12.094 14.102 1 98.19 220 PHE B C 1
ATOM 6486 O O . PHE B 1 220 ? -0.84 -10.875 14.062 1 98.19 220 PHE B O 1
ATOM 6493 N N . PHE B 1 221 ? 0.613 -12.562 14.047 1 98.12 221 PHE B N 1
ATOM 6494 C CA . PHE B 1 221 ? 1.789 -11.703 14.055 1 98.12 221 PHE B CA 1
ATOM 6495 C C . PHE B 1 221 ? 2.252 -11.414 12.625 1 98.12 221 PHE B C 1
ATOM 6497 O O . PHE B 1 221 ? 2.102 -12.25 11.734 1 98.12 221 PHE B O 1
ATOM 6504 N N . ASN B 1 222 ? 2.734 -10.164 12.438 1 98.5 222 ASN B N 1
ATOM 6505 C CA . ASN B 1 222 ? 3.389 -9.891 11.164 1 98.5 222 ASN B CA 1
ATOM 6506 C C . ASN B 1 222 ? 4.801 -10.469 11.117 1 98.5 222 ASN B C 1
ATOM 6508 O O . ASN B 1 222 ? 5.277 -11.023 12.109 1 98.5 222 ASN B O 1
ATOM 6512 N N . ILE B 1 223 ? 5.469 -10.422 10.07 1 98.44 223 ILE B N 1
ATOM 6513 C CA . ILE B 1 223 ? 6.75 -11.078 9.836 1 98.44 223 ILE B CA 1
ATOM 6514 C C . ILE B 1 223 ? 7.816 -10.484 10.75 1 98.44 223 ILE B C 1
ATOM 6516 O O . ILE B 1 223 ? 8.594 -11.211 11.367 1 98.44 223 ILE B O 1
ATOM 6520 N N . ARG B 1 224 ? 7.859 -9.188 10.867 1 98.31 224 ARG B N 1
ATOM 6521 C CA . ARG B 1 224 ? 8.867 -8.57 11.734 1 98.31 224 ARG B CA 1
ATOM 6522 C C . ARG B 1 224 ? 8.688 -9.016 13.18 1 98.31 224 ARG B C 1
ATOM 6524 O O . ARG B 1 224 ? 9.664 -9.336 13.859 1 98.31 224 ARG B O 1
ATOM 6531 N N . GLN B 1 225 ? 7.43 -8.984 13.633 1 98.25 225 GLN B N 1
ATOM 6532 C CA . GLN B 1 225 ? 7.129 -9.414 14.992 1 98.25 225 GLN B CA 1
ATOM 6533 C C . GLN B 1 225 ? 7.555 -10.859 15.227 1 98.25 225 GLN B C 1
ATOM 6535 O O . GLN B 1 225 ? 8.07 -11.203 16.297 1 98.25 225 GLN B O 1
ATOM 6540 N N . SER B 1 226 ? 7.336 -11.688 14.258 1 98.06 226 SER B N 1
ATOM 6541 C CA . SER B 1 226 ? 7.727 -13.086 14.375 1 98.06 226 SER B CA 1
ATOM 6542 C C . SER B 1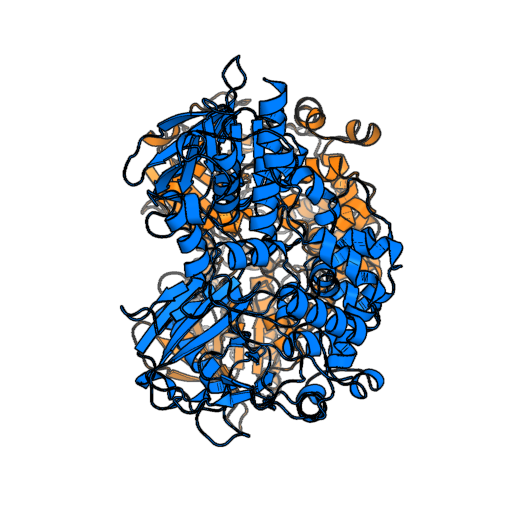 226 ? 9.242 -13.234 14.453 1 98.06 226 SER B C 1
ATOM 6544 O O . SER B 1 226 ? 9.75 -14.117 15.141 1 98.06 226 SER B O 1
ATOM 6546 N N . MET B 1 227 ? 9.977 -12.422 13.727 1 98.19 227 MET B N 1
ATOM 6547 C CA . MET B 1 227 ? 11.43 -12.422 13.805 1 98.19 227 MET B CA 1
ATOM 6548 C C . MET B 1 227 ? 11.906 -12 15.195 1 98.19 227 MET B C 1
ATOM 6550 O O . MET B 1 227 ? 12.844 -12.586 15.734 1 98.19 227 MET B O 1
ATOM 6554 N N . GLU B 1 228 ? 11.227 -11.008 15.75 1 97.75 228 GLU B N 1
ATOM 6555 C CA . GLU B 1 228 ? 11.539 -10.586 17.109 1 97.75 228 GLU B CA 1
ATOM 6556 C C . GLU B 1 228 ? 11.258 -11.703 18.109 1 97.75 228 GLU B C 1
ATOM 6558 O O . GLU B 1 228 ? 12.062 -11.945 19.016 1 97.75 228 GLU B O 1
ATOM 6563 N N . LYS B 1 229 ? 10.141 -12.344 17.922 1 96.81 229 LYS B N 1
ATOM 6564 C CA . LYS B 1 229 ? 9.75 -13.438 18.812 1 96.81 229 LYS B CA 1
ATOM 6565 C C . LYS B 1 229 ? 10.727 -14.602 18.703 1 96.81 229 LYS B C 1
ATOM 6567 O O . LYS B 1 229 ? 10.93 -15.336 19.672 1 96.81 229 LYS B O 1
ATOM 6572 N N . ALA B 1 230 ? 11.32 -14.742 17.578 1 97.44 230 ALA B N 1
ATOM 6573 C CA . ALA B 1 230 ? 12.312 -15.797 17.375 1 97.44 230 ALA B CA 1
ATOM 6574 C C . ALA B 1 230 ? 13.633 -15.453 18.047 1 97.44 230 ALA B C 1
ATOM 6576 O O . ALA B 1 230 ? 14.547 -16.281 18.094 1 97.44 230 ALA B O 1
ATOM 6577 N N . GLY B 1 231 ? 13.781 -14.234 18.531 1 97.38 231 GLY B N 1
ATOM 6578 C CA . GLY B 1 231 ? 14.938 -13.875 19.344 1 97.38 231 GLY B CA 1
ATOM 6579 C C . GLY B 1 231 ? 15.945 -13.016 18.594 1 97.38 231 GLY B C 1
ATOM 6580 O O . GLY B 1 231 ? 17.031 -12.742 19.094 1 97.38 231 GLY B O 1
ATOM 6581 N N . LEU B 1 232 ? 15.602 -12.547 17.422 1 98.5 232 LEU B N 1
ATOM 6582 C CA . LEU B 1 232 ? 16.531 -11.734 16.656 1 98.5 232 LEU B CA 1
ATOM 6583 C C . LEU B 1 232 ? 16.531 -10.289 17.141 1 98.5 232 LEU B C 1
ATOM 6585 O O . LEU B 1 232 ? 15.469 -9.75 17.469 1 98.5 232 LEU B O 1
ATOM 6589 N N . SER B 1 233 ? 17.688 -9.68 17.125 1 98.31 233 SER B N 1
ATOM 6590 C CA . SER B 1 233 ? 17.828 -8.266 17.469 1 98.31 233 SER B CA 1
ATOM 6591 C C . SER B 1 233 ? 17.328 -7.371 16.344 1 98.31 233 SER B C 1
ATOM 6593 O O . SER B 1 233 ? 17.172 -7.828 15.211 1 98.31 233 SER B O 1
ATOM 6595 N N . ASP B 1 234 ? 17.094 -6.066 16.656 1 97.19 234 ASP B N 1
ATOM 6596 C CA . ASP B 1 234 ? 16.734 -5.09 15.633 1 97.19 234 ASP B CA 1
ATOM 6597 C C . ASP B 1 234 ? 17.812 -5.004 14.555 1 97.19 234 ASP B C 1
ATOM 6599 O O . ASP B 1 234 ? 17.5 -4.824 13.375 1 97.19 234 ASP B O 1
ATOM 6603 N N . GLY B 1 235 ? 19.062 -5.102 14.992 1 98 235 GLY B N 1
ATOM 6604 C CA . GLY B 1 235 ? 20.156 -5.066 14.047 1 98 235 GLY B CA 1
ATOM 6605 C C . GLY B 1 235 ? 20.156 -6.23 13.07 1 98 235 GLY B C 1
ATOM 6606 O O . GLY B 1 235 ? 20.359 -6.043 11.867 1 98 235 GLY B O 1
ATOM 6607 N N . ALA B 1 236 ? 19.906 -7.441 13.57 1 98.62 236 ALA B N 1
ATOM 6608 C CA . ALA B 1 236 ? 19.844 -8.625 12.719 1 98.62 236 ALA B CA 1
ATOM 6609 C C . ALA B 1 236 ? 18.656 -8.57 11.773 1 98.62 236 ALA B C 1
ATOM 6611 O O . ALA B 1 236 ? 18.75 -8.953 10.602 1 98.62 236 ALA B O 1
ATOM 6612 N N . ILE B 1 237 ? 17.531 -8.117 12.312 1 98.5 237 ILE B N 1
ATOM 6613 C CA . ILE B 1 237 ? 16.328 -7.98 11.5 1 98.5 237 ILE B CA 1
ATOM 6614 C C . ILE B 1 237 ? 16.578 -6.98 10.375 1 98.5 237 ILE B C 1
ATOM 6616 O O . ILE B 1 237 ? 16.203 -7.23 9.227 1 98.5 237 ILE B O 1
ATOM 6620 N N . ALA B 1 238 ? 17.219 -5.859 10.719 1 98.31 238 ALA B N 1
ATOM 6621 C CA . ALA B 1 238 ? 17.562 -4.875 9.703 1 98.31 238 ALA B CA 1
ATOM 6622 C C . ALA B 1 238 ? 18.5 -5.473 8.656 1 98.31 238 ALA B C 1
ATOM 6624 O O . ALA B 1 238 ? 18.312 -5.285 7.457 1 98.31 238 ALA B O 1
ATOM 6625 N N . MET B 1 239 ? 19.5 -6.141 9.125 1 98.44 239 MET B N 1
ATOM 6626 C CA . MET B 1 239 ? 20.453 -6.766 8.227 1 98.44 239 MET B CA 1
ATOM 6627 C C . MET B 1 239 ? 19.766 -7.738 7.277 1 98.44 239 MET B C 1
ATOM 6629 O O . MET B 1 239 ? 19.922 -7.648 6.059 1 98.44 239 MET B O 1
ATOM 6633 N N . LEU B 1 240 ? 18.938 -8.617 7.777 1 97.75 240 LEU B N 1
ATOM 6634 C CA . LEU B 1 240 ? 18.25 -9.617 6.973 1 97.75 240 LEU B CA 1
ATOM 6635 C C . LEU B 1 240 ? 17.328 -8.961 5.961 1 97.75 240 LEU B C 1
ATOM 6637 O O . LEU B 1 240 ? 17.219 -9.414 4.82 1 97.75 240 LEU B O 1
ATOM 6641 N N . SER B 1 241 ? 16.656 -7.898 6.395 1 97.62 241 SER B N 1
ATOM 6642 C CA . SER B 1 241 ? 15.711 -7.219 5.52 1 97.62 241 SER B CA 1
ATOM 6643 C C . SER B 1 241 ? 16.422 -6.559 4.34 1 97.62 241 SER B C 1
ATOM 6645 O O . SER B 1 241 ? 15.797 -6.254 3.322 1 97.62 241 SER B O 1
ATOM 6647 N N . ASN B 1 242 ? 17.703 -6.281 4.469 1 97.94 242 ASN B N 1
ATOM 6648 C CA . ASN B 1 242 ? 18.484 -5.648 3.404 1 97.94 242 ASN B CA 1
ATOM 6649 C C . ASN B 1 242 ? 19.125 -6.684 2.49 1 97.94 242 ASN B C 1
ATOM 6651 O O . ASN B 1 242 ? 19.172 -6.496 1.272 1 97.94 242 ASN B O 1
ATOM 6655 N N . VAL B 1 243 ? 19.562 -7.75 3.064 1 97.06 243 VAL B N 1
ATOM 6656 C CA . VAL B 1 243 ? 20.234 -8.812 2.314 1 97.06 243 VAL B CA 1
ATOM 6657 C C . VAL B 1 243 ? 19.203 -9.602 1.519 1 97.06 243 VAL B C 1
ATOM 6659 O O . VAL B 1 243 ? 19.469 -10.062 0.407 1 97.06 243 VAL B O 1
ATOM 6662 N N . ASN B 1 244 ? 18.047 -9.719 2.051 1 94.69 244 ASN B N 1
ATOM 6663 C CA . ASN B 1 244 ? 16.875 -10.289 1.402 1 94.69 244 ASN B CA 1
ATOM 6664 C C . ASN B 1 244 ? 15.719 -9.281 1.344 1 94.69 244 ASN B C 1
ATOM 6666 O O . ASN B 1 244 ? 14.844 -9.289 2.207 1 94.69 244 ASN B O 1
ATOM 6670 N N . PRO B 1 245 ? 15.672 -8.57 0.302 1 91.12 245 PRO B N 1
ATOM 6671 C CA . PRO B 1 245 ? 14.773 -7.41 0.283 1 91.12 245 PRO B CA 1
ATOM 6672 C C . PRO B 1 245 ? 13.305 -7.809 0.334 1 91.12 245 PRO B C 1
ATOM 6674 O O . PRO B 1 245 ? 12.461 -7.004 0.739 1 91.12 245 PRO B O 1
ATOM 6677 N N . SER B 1 246 ? 12.945 -9.047 -0.003 1 90.81 246 SER B N 1
ATOM 6678 C CA . SER B 1 246 ? 11.562 -9.492 0.159 1 90.81 246 SER B CA 1
ATOM 6679 C C . SER B 1 246 ? 11.141 -9.461 1.624 1 90.81 246 SER B C 1
ATOM 6681 O O . SER B 1 246 ? 10.008 -9.086 1.938 1 90.81 246 SER B O 1
ATOM 6683 N N . THR B 1 247 ? 12.086 -9.836 2.475 1 93.38 247 THR B N 1
ATOM 6684 C CA . THR B 1 247 ? 11.781 -9.828 3.9 1 93.38 247 THR B CA 1
ATOM 6685 C C . THR B 1 247 ? 11.391 -8.422 4.359 1 93.38 247 THR B C 1
ATOM 6687 O O . THR B 1 247 ? 10.367 -8.25 5.027 1 93.38 247 THR B O 1
ATOM 6690 N N . GLY B 1 248 ? 12.172 -7.473 3.965 1 93.94 248 GLY B N 1
ATOM 6691 C CA . GLY B 1 248 ? 11.867 -6.098 4.344 1 93.94 248 GLY B CA 1
ATOM 6692 C C . GLY B 1 248 ? 10.562 -5.59 3.76 1 93.94 248 GLY B C 1
ATOM 6693 O O . GLY B 1 248 ? 9.812 -4.891 4.434 1 93.94 248 GLY B O 1
ATOM 6694 N N . SER B 1 249 ? 10.328 -5.941 2.555 1 96.25 249 SER B N 1
ATOM 6695 C CA . SER B 1 249 ? 9.125 -5.492 1.865 1 96.25 249 SER B CA 1
ATOM 6696 C C . SER B 1 249 ? 7.875 -6.141 2.457 1 96.25 249 SER B C 1
ATOM 6698 O O . SER B 1 249 ? 6.773 -5.613 2.32 1 96.25 249 SER B O 1
ATOM 6700 N N . PHE B 1 250 ? 8.008 -7.258 3.191 1 97.12 250 PHE B N 1
ATOM 6701 C CA . PHE B 1 250 ? 6.883 -8.039 3.688 1 97.12 250 PHE B CA 1
ATOM 6702 C C . PHE B 1 250 ? 6.73 -7.871 5.195 1 97.12 250 PHE B C 1
ATOM 6704 O O . PHE B 1 250 ? 5.859 -8.492 5.809 1 97.12 250 PHE B O 1
ATOM 6711 N N . PHE B 1 251 ? 7.457 -7.02 5.836 1 97.88 251 PHE B N 1
ATOM 6712 C CA . PHE B 1 251 ? 7.562 -6.895 7.285 1 97.88 251 PHE B CA 1
ATOM 6713 C C . PHE B 1 251 ? 6.188 -6.93 7.934 1 97.88 251 PHE B C 1
ATOM 6715 O O . PHE B 1 251 ? 5.988 -7.602 8.953 1 97.88 251 PHE B O 1
ATOM 6722 N N . TYR B 1 252 ? 5.273 -6.297 7.352 1 98 252 TYR B N 1
ATOM 6723 C CA . TYR B 1 252 ? 4.074 -6.004 8.133 1 98 252 TYR B CA 1
ATOM 6724 C C . TYR B 1 252 ? 2.889 -6.824 7.637 1 98 252 TYR B C 1
ATOM 6726 O O . TYR B 1 252 ? 1.742 -6.543 7.992 1 98 252 TYR B O 1
ATOM 6734 N N . TYR B 1 253 ? 3.115 -7.781 6.824 1 98.31 253 TYR B N 1
ATOM 6735 C CA . TYR B 1 253 ? 2.137 -8.789 6.434 1 98.31 253 TYR B CA 1
ATOM 6736 C C . TYR B 1 253 ? 2.195 -9.992 7.367 1 98.31 253 TYR B C 1
ATOM 6738 O O . TYR B 1 253 ? 3.09 -10.094 8.211 1 98.31 253 TYR B O 1
ATOM 6746 N N . SER B 1 254 ? 1.217 -10.867 7.234 1 98.5 254 SER B N 1
ATOM 6747 C CA . SER B 1 254 ? 1.092 -12 8.148 1 98.5 254 SER B CA 1
ATOM 6748 C C . SER B 1 254 ? 2.271 -12.953 8.008 1 98.5 254 SER B C 1
ATOM 6750 O O . SER B 1 254 ? 2.668 -13.305 6.891 1 98.5 254 SER B O 1
ATOM 6752 N N . PHE B 1 255 ? 2.805 -13.398 9.156 1 98.56 255 PHE B N 1
ATOM 6753 C CA . PHE B 1 255 ? 3.871 -14.391 9.156 1 98.56 255 PHE B CA 1
ATOM 6754 C C . PHE B 1 255 ? 3.395 -15.695 8.531 1 98.56 255 PHE B C 1
ATOM 6756 O O . PHE B 1 255 ? 4.188 -16.438 7.945 1 98.56 255 PHE B O 1
ATOM 6763 N N . PHE B 1 256 ? 2.145 -15.938 8.516 1 98.25 256 PHE B N 1
ATOM 6764 C CA . PHE B 1 256 ? 1.54 -17.141 7.941 1 98.25 256 PHE B CA 1
ATOM 6765 C C . PHE B 1 256 ? 1.894 -17.266 6.465 1 98.25 256 PHE B C 1
ATOM 6767 O O . PHE B 1 256 ? 2.076 -18.375 5.957 1 98.25 256 PHE B O 1
ATOM 6774 N N . GLU B 1 257 ? 2.002 -16.172 5.734 1 97.38 257 GLU B N 1
ATOM 6775 C CA . GLU B 1 257 ? 2.316 -16.188 4.309 1 97.38 257 GLU B CA 1
ATOM 6776 C C . GLU B 1 257 ? 3.697 -16.797 4.059 1 97.38 257 GLU B C 1
ATOM 6778 O O . GLU B 1 257 ? 3.916 -17.453 3.045 1 97.38 257 GLU B O 1
ATOM 6783 N N . ILE B 1 258 ? 4.641 -16.547 4.984 1 96.56 258 ILE B N 1
ATOM 6784 C CA . ILE B 1 258 ? 5.973 -17.125 4.883 1 96.56 258 ILE B CA 1
ATOM 6785 C C . ILE B 1 258 ? 5.902 -18.625 5.141 1 96.56 258 ILE B C 1
ATOM 6787 O O . ILE B 1 258 ? 6.547 -19.422 4.441 1 96.56 258 ILE B O 1
ATOM 6791 N N . LEU B 1 259 ? 5.129 -19.031 6.129 1 96.88 259 LEU B N 1
ATOM 6792 C CA . LEU B 1 259 ? 4.984 -20.438 6.43 1 96.88 259 LEU B CA 1
ATOM 6793 C C . LEU B 1 259 ? 4.398 -21.188 5.238 1 96.88 259 LEU B C 1
ATOM 6795 O O . LEU B 1 259 ? 4.777 -22.344 4.969 1 96.88 259 LEU B O 1
ATOM 6799 N N . MET B 1 260 ? 3.484 -20.578 4.57 1 96.75 260 MET B N 1
ATOM 6800 C CA . MET B 1 260 ? 2.883 -21.203 3.395 1 96.75 260 MET B CA 1
ATOM 6801 C C . MET B 1 260 ? 3.934 -21.469 2.322 1 96.75 260 MET B C 1
ATOM 6803 O O . MET B 1 260 ? 3.926 -22.531 1.684 1 96.75 260 MET B O 1
ATOM 6807 N N . GLU B 1 261 ? 4.852 -20.547 2.133 1 95.31 261 GLU B N 1
ATOM 6808 C CA . GLU B 1 261 ? 5.91 -20.688 1.14 1 95.31 261 GLU B CA 1
ATOM 6809 C C . GLU B 1 261 ? 6.867 -21.812 1.509 1 95.31 261 GLU B C 1
ATOM 6811 O O . GLU B 1 261 ? 7.262 -22.609 0.65 1 95.31 261 GLU B O 1
ATOM 6816 N N . ILE B 1 262 ? 7.168 -21.844 2.791 1 95.5 262 ILE B N 1
ATOM 6817 C CA . ILE B 1 262 ? 8.148 -22.828 3.244 1 95.5 262 ILE B CA 1
ATOM 6818 C C . ILE B 1 262 ? 7.508 -24.219 3.285 1 95.5 262 ILE B C 1
ATOM 6820 O O . ILE B 1 262 ? 8.102 -25.188 2.812 1 95.5 262 ILE B O 1
ATOM 6824 N N . TYR B 1 263 ? 6.332 -24.297 3.836 1 97.06 263 TYR B N 1
ATOM 6825 C CA . TYR B 1 263 ? 5.68 -25.594 3.977 1 97.06 263 TYR B CA 1
ATOM 6826 C C . TYR B 1 263 ? 5.449 -26.234 2.615 1 97.06 263 TYR B C 1
ATOM 6828 O O . TYR B 1 263 ? 5.668 -27.438 2.447 1 97.06 263 TYR B O 1
ATOM 6836 N N . GLY B 1 264 ? 5.059 -25.422 1.647 1 96.25 264 GLY B N 1
ATOM 6837 C CA . GLY B 1 264 ? 4.777 -25.938 0.317 1 96.25 264 GLY B CA 1
ATOM 6838 C C . GLY B 1 264 ? 6.027 -26.141 -0.521 1 96.25 264 GLY B C 1
ATOM 6839 O O . GLY B 1 264 ? 5.941 -26.562 -1.677 1 96.25 264 GLY B O 1
ATOM 6840 N N . ILE B 1 265 ? 7.199 -25.797 -0.015 1 95.31 265 ILE B N 1
ATOM 6841 C CA . ILE B 1 265 ? 8.492 -25.875 -0.687 1 95.31 265 ILE B CA 1
ATOM 6842 C C . ILE B 1 265 ? 8.43 -25.109 -2.008 1 95.31 265 ILE B C 1
ATOM 6844 O O . ILE B 1 265 ? 8.859 -25.609 -3.047 1 95.31 265 ILE B O 1
ATOM 6848 N N . ASN B 1 266 ? 7.871 -23.938 -1.964 1 95 266 ASN B N 1
ATOM 6849 C CA . ASN B 1 266 ? 7.527 -23.156 -3.143 1 95 266 ASN B CA 1
ATOM 6850 C C . ASN B 1 266 ? 8.773 -22.578 -3.809 1 95 266 ASN B C 1
ATOM 6852 O O . ASN B 1 266 ? 8.695 -22.031 -4.91 1 95 266 ASN B O 1
ATOM 6856 N N . PHE B 1 267 ? 9.992 -22.703 -3.275 1 93.12 267 PHE B N 1
ATOM 6857 C CA . PHE B 1 267 ? 11.203 -22.156 -3.881 1 93.12 267 PHE B CA 1
ATOM 6858 C C . PHE B 1 267 ? 12.227 -23.25 -4.141 1 93.12 267 PHE B C 1
ATOM 6860 O O . PHE B 1 267 ? 13.406 -22.969 -4.344 1 93.12 267 PHE B O 1
ATOM 6867 N N . SER B 1 268 ? 11.734 -24.484 -4.125 1 92.56 268 SER B N 1
ATOM 6868 C CA . SER B 1 268 ? 12.609 -25.625 -4.395 1 92.56 268 SER B CA 1
ATOM 6869 C C . SER B 1 268 ? 12.391 -26.172 -5.805 1 92.56 268 SER B C 1
ATOM 6871 O O . SER B 1 268 ? 11.25 -26.344 -6.234 1 92.56 268 SER B O 1
ATOM 6873 N N . PHE B 1 269 ? 13.531 -26.359 -6.457 1 93.44 269 PHE B N 1
ATOM 6874 C CA . PHE B 1 269 ? 13.531 -26.953 -7.785 1 93.44 269 PHE B CA 1
ATOM 6875 C C . PHE B 1 269 ? 12.547 -26.234 -8.695 1 93.44 269 PHE B C 1
ATOM 6877 O O . PHE B 1 269 ? 11.562 -26.828 -9.141 1 93.44 269 PHE B O 1
ATOM 6884 N N . MET B 1 270 ? 12.891 -25.078 -9.102 1 95.69 270 MET B N 1
ATOM 6885 C CA . MET B 1 270 ? 12.047 -24.156 -9.852 1 95.69 270 MET B CA 1
ATOM 6886 C C . MET B 1 270 ? 12.18 -24.406 -11.352 1 95.69 270 MET B C 1
ATOM 6888 O O . MET B 1 270 ? 13.258 -24.75 -11.844 1 95.69 270 MET B O 1
ATOM 6892 N N . TYR B 1 271 ? 11.109 -24.219 -12.023 1 97.5 271 TYR B N 1
ATOM 6893 C CA . TYR B 1 271 ? 11.062 -24.406 -13.469 1 97.5 271 TYR B CA 1
ATOM 6894 C C . TYR B 1 271 ? 10.422 -23.203 -14.148 1 97.5 271 TYR B C 1
ATOM 6896 O O . TYR B 1 271 ? 9.805 -22.359 -13.484 1 97.5 271 TYR B O 1
ATOM 6904 N N . GLU B 1 272 ? 10.57 -23.062 -15.438 1 98.44 272 GLU B N 1
ATOM 6905 C CA . GLU B 1 272 ? 9.938 -22.062 -16.297 1 98.44 272 GLU B CA 1
ATOM 6906 C C . GLU B 1 272 ? 9.586 -22.672 -17.656 1 98.44 272 GLU B C 1
ATOM 6908 O O . GLU B 1 272 ? 9.984 -23.797 -17.969 1 98.44 272 GLU B O 1
ATOM 6913 N N . ILE B 1 273 ? 8.797 -21.953 -18.406 1 98.56 273 ILE B N 1
ATOM 6914 C CA . ILE B 1 273 ? 8.445 -22.344 -19.766 1 98.56 273 ILE B CA 1
ATOM 6915 C C . ILE B 1 273 ? 9.281 -21.547 -20.766 1 98.56 273 ILE B C 1
ATOM 6917 O O . ILE B 1 273 ? 9.117 -20.328 -20.891 1 98.56 273 ILE B O 1
ATOM 6921 N N . PRO B 1 274 ? 10.227 -22.281 -21.516 1 97.25 274 PRO B N 1
ATOM 6922 C CA . PRO B 1 274 ? 10.992 -21.547 -22.516 1 97.25 274 PRO B CA 1
ATOM 6923 C C . PRO B 1 274 ? 10.102 -20.875 -23.562 1 97.25 274 PRO B C 1
ATOM 6925 O O . PRO B 1 274 ? 9.117 -21.469 -24.016 1 97.25 274 PRO B O 1
ATOM 6928 N N . GLY B 1 275 ? 10.422 -19.719 -23.906 1 97.25 275 GLY B N 1
ATOM 6929 C CA . GLY B 1 275 ? 9.617 -18.953 -24.844 1 97.25 275 GLY B CA 1
ATOM 6930 C C . GLY B 1 275 ? 8.609 -18.047 -24.141 1 97.25 275 GLY B C 1
ATOM 6931 O O . GLY B 1 275 ? 7.945 -17.234 -24.797 1 97.25 275 GLY B O 1
ATOM 6932 N N . GLY B 1 276 ? 8.461 -18.203 -22.859 1 98.25 276 GLY B N 1
ATOM 6933 C CA . GLY B 1 276 ? 7.617 -17.312 -22.078 1 98.25 276 GLY B CA 1
ATOM 6934 C C . GLY B 1 276 ? 6.473 -18.016 -21.391 1 98.25 276 GLY B C 1
ATOM 6935 O O . GLY B 1 276 ? 5.852 -18.922 -21.953 1 98.25 276 GLY B O 1
ATOM 6936 N N . MET B 1 277 ? 6.137 -17.547 -20.266 1 98.62 277 MET B N 1
ATOM 6937 C CA . MET B 1 277 ? 5.055 -18.125 -19.469 1 98.62 277 MET B CA 1
ATOM 6938 C C . MET B 1 277 ? 3.711 -17.938 -20.172 1 98.62 277 MET B C 1
ATOM 6940 O O . MET B 1 277 ? 2.752 -18.656 -19.875 1 98.62 277 MET B O 1
ATOM 6944 N N . ALA B 1 278 ? 3.619 -16.969 -21.062 1 98.31 278 ALA B N 1
ATOM 6945 C CA . ALA B 1 278 ? 2.383 -16.688 -21.781 1 98.31 278 ALA B CA 1
ATOM 6946 C C . ALA B 1 278 ? 1.924 -17.891 -22.594 1 98.31 278 ALA B C 1
ATOM 6948 O O . ALA B 1 278 ? 0.744 -18 -22.938 1 98.31 278 ALA B O 1
ATOM 6949 N N . LYS B 1 279 ? 2.834 -18.812 -22.859 1 98.19 279 LYS B N 1
ATOM 6950 C CA . LYS B 1 279 ? 2.482 -20.016 -23.594 1 98.19 279 LYS B CA 1
ATOM 6951 C C . LYS B 1 279 ? 1.477 -20.859 -22.828 1 98.19 279 LYS B C 1
ATOM 6953 O O . LYS B 1 279 ? 0.731 -21.641 -23.422 1 98.19 279 LYS B O 1
ATOM 6958 N N . PHE B 1 280 ? 1.501 -20.703 -21.547 1 98.5 280 PHE B N 1
ATOM 6959 C CA . PHE B 1 280 ? 0.612 -21.484 -20.703 1 98.5 280 PHE B CA 1
ATOM 6960 C C . PHE B 1 280 ? -0.844 -21.109 -20.953 1 98.5 280 PHE B C 1
ATOM 6962 O O . PHE B 1 280 ? -1.653 -21.938 -21.344 1 98.5 280 PHE B O 1
ATOM 6969 N N . PRO B 1 281 ? -1.293 -19.828 -20.703 1 98.5 281 PRO B N 1
ATOM 6970 C CA . PRO B 1 281 ? -2.666 -19.469 -21.062 1 98.5 281 PRO B CA 1
ATOM 6971 C C . PRO B 1 281 ? -2.961 -19.656 -22.547 1 98.5 281 PRO B C 1
ATOM 6973 O O . PRO B 1 281 ? -4.094 -19.969 -22.922 1 98.5 281 PRO B O 1
ATOM 6976 N N . GLU B 1 282 ? -2.014 -19.469 -23.406 1 97.19 282 GLU B N 1
ATOM 6977 C CA . GLU B 1 282 ? -2.205 -19.688 -24.844 1 97.19 282 GLU B CA 1
ATOM 6978 C C . GLU B 1 282 ? -2.559 -21.141 -25.141 1 97.19 282 GLU B C 1
ATOM 6980 O O . GLU B 1 282 ? -3.326 -21.422 -26.062 1 97.19 282 GLU B O 1
ATOM 6985 N N . ALA B 1 283 ? -1.937 -22.047 -24.391 1 96.62 283 ALA B N 1
ATOM 6986 C CA . ALA B 1 283 ? -2.258 -23.469 -24.562 1 96.62 283 ALA B CA 1
ATOM 6987 C C . ALA B 1 283 ? -3.727 -23.734 -24.25 1 96.62 283 ALA B C 1
ATOM 6989 O O . ALA B 1 283 ? -4.379 -24.531 -24.938 1 96.62 283 ALA B O 1
ATOM 6990 N N . PHE B 1 284 ? -4.266 -23.109 -23.219 1 96.94 284 PHE B N 1
ATOM 6991 C CA . PHE B 1 284 ? -5.691 -23.203 -22.922 1 96.94 284 PHE B CA 1
ATOM 6992 C C . PHE B 1 284 ? -6.52 -22.688 -24.094 1 96.94 284 PHE B C 1
ATOM 6994 O O . PHE B 1 284 ? -7.492 -23.312 -24.5 1 96.94 284 PHE B O 1
ATOM 7001 N N . LEU B 1 285 ? -6.125 -21.5 -24.547 1 95 285 LEU B N 1
ATOM 7002 C CA . LEU B 1 285 ? -6.844 -20.891 -25.656 1 95 285 LEU B CA 1
ATOM 7003 C C . LEU B 1 285 ? -6.863 -21.812 -26.875 1 95 285 LEU B C 1
ATOM 7005 O O . LEU B 1 285 ? -7.902 -21.969 -27.531 1 95 285 LEU B O 1
ATOM 7009 N N . ASP B 1 286 ? -5.75 -22.406 -27.188 1 93.38 286 ASP B N 1
ATOM 7010 C CA . ASP B 1 286 ? -5.641 -23.344 -28.297 1 93.38 286 ASP B CA 1
ATOM 7011 C C . ASP B 1 286 ? -6.582 -24.531 -28.109 1 93.38 286 ASP B C 1
ATOM 7013 O O . ASP B 1 286 ? -7.176 -25.016 -29.078 1 93.38 286 ASP B O 1
ATOM 7017 N N . SER B 1 287 ? -6.672 -24.969 -26.891 1 92.81 287 SER B N 1
ATOM 7018 C CA . SER B 1 287 ? -7.543 -26.109 -26.609 1 92.81 287 SER B CA 1
ATOM 7019 C C . SER B 1 287 ? -9.008 -25.75 -26.844 1 92.81 287 SER B C 1
ATOM 7021 O O . SER B 1 287 ? -9.828 -26.625 -27.141 1 92.81 287 SER B O 1
ATOM 7023 N N . PHE B 1 288 ? -9.375 -24.453 -26.688 1 91.75 288 PHE B N 1
ATOM 7024 C CA . PHE B 1 288 ? -10.742 -24 -26.875 1 91.75 288 PHE B CA 1
ATOM 7025 C C . PHE B 1 288 ? -11.078 -23.859 -28.344 1 91.75 288 PHE B C 1
ATOM 7027 O O . PHE B 1 288 ? -12.242 -23.969 -28.734 1 91.75 288 PHE B O 1
ATOM 7034 N N . GLN B 1 289 ? -10.141 -23.547 -29.125 1 84.56 289 GLN B N 1
ATOM 7035 C CA . GLN B 1 289 ? -10.375 -23.172 -30.516 1 84.56 289 GLN B CA 1
ATOM 7036 C C . GLN B 1 289 ? -10.203 -24.359 -31.453 1 84.56 289 GLN B C 1
ATOM 7038 O O . GLN B 1 289 ? -10.617 -24.312 -32.625 1 84.56 289 GLN B O 1
ATOM 7043 N N . GLN B 1 290 ? -9.602 -25.328 -30.984 1 76.69 290 GLN B N 1
ATOM 7044 C CA . GLN B 1 290 ? -9.273 -26.438 -31.891 1 76.69 290 GLN B CA 1
ATOM 7045 C C . GLN B 1 290 ? -10.523 -27.219 -32.281 1 76.69 290 GLN B C 1
ATOM 7047 O O . GLN B 1 290 ? -11.422 -27.422 -31.438 1 76.69 290 GLN B O 1
ATOM 7052 N N . ASP B 1 291 ? -10.469 -27.516 -33.531 1 60.56 291 ASP B N 1
ATOM 7053 C CA . ASP B 1 291 ? -11.562 -28.281 -34.125 1 60.56 291 ASP B CA 1
ATOM 7054 C C . ASP B 1 291 ? -11.555 -29.719 -33.594 1 60.56 291 ASP B C 1
ATOM 7056 O O . ASP B 1 291 ? -12.602 -30.375 -33.562 1 60.56 291 ASP B O 1
ATOM 7060 N N . CYS B 1 292 ? -10.258 -30.141 -33.281 1 63.78 292 CYS B N 1
ATOM 7061 C CA . CYS B 1 292 ? -10.125 -31.531 -32.875 1 63.78 292 CYS B CA 1
ATOM 7062 C C . CYS B 1 292 ? -9.805 -31.625 -31.375 1 63.78 292 CYS B C 1
ATOM 7064 O O . CYS B 1 292 ? -8.648 -31.812 -31 1 63.78 292 CYS B O 1
ATOM 7066 N N . PRO B 1 293 ? -10.656 -31.5 -30.594 1 69.75 293 PRO B N 1
ATOM 7067 C CA . PRO B 1 293 ? -10.531 -31.438 -29.141 1 69.75 293 PRO B CA 1
ATOM 7068 C C . PRO B 1 293 ? -10.016 -32.719 -28.516 1 69.75 293 PRO B C 1
ATOM 7070 O O . PRO B 1 293 ? -9.617 -32.75 -27.359 1 69.75 293 PRO B O 1
ATOM 7073 N N . LYS B 1 294 ? -9.789 -33.75 -29.328 1 77.56 294 LYS B N 1
ATOM 7074 C CA . LYS B 1 294 ? -9.438 -35.062 -28.828 1 77.56 294 LYS B CA 1
ATOM 7075 C C . LYS B 1 294 ? -8.047 -35.062 -28.219 1 77.56 294 LYS B C 1
ATOM 7077 O O . LYS B 1 294 ? -7.746 -35.906 -27.344 1 77.56 294 LYS B O 1
ATOM 7082 N N . ASN B 1 295 ? -7.191 -34.25 -28.578 1 79.25 295 ASN B N 1
ATOM 7083 C CA . ASN B 1 295 ? -5.848 -34.156 -28.016 1 79.25 295 ASN B CA 1
ATOM 7084 C C . ASN B 1 295 ? -5.883 -33.719 -26.547 1 79.25 295 ASN B C 1
ATOM 7086 O O . ASN B 1 295 ? -5 -34.094 -25.781 1 79.25 295 ASN B O 1
ATOM 7090 N N . TYR B 1 296 ? -6.934 -33.062 -26.234 1 86.75 296 TYR B N 1
ATOM 7091 C CA . TYR B 1 296 ? -7.027 -32.531 -24.891 1 86.75 296 TYR B CA 1
ATOM 7092 C C . TYR B 1 296 ? -8.102 -33.25 -24.078 1 86.75 296 TYR B C 1
ATOM 7094 O O . TYR B 1 296 ? -8.078 -33.219 -22.844 1 86.75 296 TYR B O 1
ATOM 7102 N N . TYR B 1 297 ? -8.992 -33.844 -24.828 1 90.06 297 TYR B N 1
ATOM 7103 C CA . TYR B 1 297 ? -10.109 -34.594 -24.234 1 90.06 297 TYR B CA 1
ATOM 7104 C C . TYR B 1 297 ? -10.219 -35.969 -24.812 1 90.06 297 TYR B C 1
ATOM 7106 O O . TYR B 1 297 ? -11.211 -36.312 -25.453 1 90.06 297 TYR B O 1
ATOM 7114 N N . PRO B 1 298 ? -9.297 -36.844 -24.625 1 84.12 298 PRO B N 1
ATOM 7115 C CA . PRO B 1 298 ? -9.234 -38.125 -25.344 1 84.12 298 PRO B CA 1
ATOM 7116 C C . PRO B 1 298 ? -10.422 -39.031 -25.047 1 84.12 298 PRO B C 1
ATOM 7118 O O . PRO B 1 298 ? -10.836 -39.812 -25.906 1 84.12 298 PRO B O 1
ATOM 7121 N N . ASP B 1 299 ? -11.062 -39 -24.016 1 84.31 299 ASP B N 1
ATOM 7122 C CA . ASP B 1 299 ? -12.086 -39.969 -23.625 1 84.31 299 ASP B CA 1
ATOM 7123 C C . ASP B 1 299 ? -13.484 -39.344 -23.688 1 84.31 299 ASP B C 1
ATOM 7125 O O . ASP B 1 299 ? -14.414 -39.844 -23.062 1 84.31 299 ASP B O 1
ATOM 7129 N N . ILE B 1 300 ? -13.594 -38.219 -24.453 1 91.5 300 ILE B N 1
ATOM 7130 C CA . ILE B 1 300 ? -14.883 -37.562 -24.531 1 91.5 300 ILE B CA 1
ATOM 7131 C C . ILE B 1 300 ? -15.266 -37.312 -25.984 1 91.5 300 ILE B C 1
ATOM 7133 O O . ILE B 1 300 ? -14.477 -36.75 -26.75 1 91.5 300 ILE B O 1
ATOM 7137 N N . TYR B 1 301 ? -16.438 -37.781 -26.422 1 89.88 301 TYR B N 1
ATOM 7138 C CA . TYR B 1 301 ? -16.922 -37.531 -27.766 1 89.88 301 TYR B CA 1
ATOM 7139 C C . TYR B 1 301 ? -17.078 -36.031 -28.031 1 89.88 301 TYR B C 1
ATOM 7141 O O . TYR B 1 301 ? -17.562 -35.281 -27.156 1 89.88 301 TYR B O 1
ATOM 7149 N N . PRO B 1 302 ? -16.656 -35.625 -29.188 1 87.94 302 PRO B N 1
ATOM 7150 C CA . PRO B 1 302 ? -16.672 -34.188 -29.5 1 87.94 302 PRO B CA 1
ATOM 7151 C C . PRO B 1 302 ? -18.062 -33.562 -29.297 1 87.94 302 PRO B C 1
ATOM 7153 O O . PRO B 1 302 ? -18.172 -32.406 -28.875 1 87.94 302 PRO B O 1
ATOM 7156 N N . ASN B 1 303 ? -19.094 -34.344 -29.578 1 89.19 303 ASN B N 1
ATOM 7157 C CA . ASN B 1 303 ? -20.453 -33.812 -29.484 1 89.19 303 ASN B CA 1
ATOM 7158 C C . ASN B 1 303 ? -20.875 -33.625 -28.031 1 89.19 303 ASN B C 1
ATOM 7160 O O . ASN B 1 303 ? -21.875 -32.969 -27.75 1 89.19 303 ASN B O 1
ATOM 7164 N N . HIS B 1 304 ? -20.094 -34.188 -27.125 1 92.31 304 HIS B N 1
ATOM 7165 C CA . HIS B 1 304 ? -20.406 -34.062 -25.703 1 92.31 304 HIS B CA 1
ATOM 7166 C C . HIS B 1 304 ? -19.688 -32.844 -25.094 1 92.31 304 HIS B C 1
ATOM 7168 O O . HIS B 1 304 ? -20.031 -32.406 -23.984 1 92.31 304 HIS B O 1
ATOM 7174 N N . LEU B 1 305 ? -18.719 -32.281 -25.766 1 93.38 305 LEU B N 1
ATOM 7175 C CA . LEU B 1 305 ? -17.953 -31.172 -25.25 1 93.38 305 LEU B CA 1
ATOM 7176 C C . LEU B 1 305 ? -18.75 -29.875 -25.375 1 93.38 305 LEU B C 1
ATOM 7178 O O . LEU B 1 305 ? -19.422 -29.641 -26.391 1 93.38 305 LEU B O 1
ATOM 7182 N N . GLY B 1 306 ? -18.719 -29.109 -24.344 1 93.5 306 GLY B N 1
ATOM 7183 C CA . GLY B 1 306 ? -19.391 -27.828 -24.359 1 93.5 306 GLY B CA 1
ATOM 7184 C C . GLY B 1 306 ? -18.672 -26.781 -25.203 1 93.5 306 GLY B C 1
ATOM 7185 O O . GLY B 1 306 ? -17.469 -26.891 -25.438 1 93.5 306 GLY B O 1
ATOM 7186 N N . ASP B 1 307 ? -19.359 -25.75 -25.609 1 92.25 307 ASP B N 1
ATOM 7187 C CA . ASP B 1 307 ? -18.797 -24.641 -26.375 1 92.25 307 ASP B CA 1
ATOM 7188 C C . ASP B 1 307 ? -18.219 -23.578 -25.453 1 92.25 307 ASP B C 1
ATOM 7190 O O . ASP B 1 307 ? -18.688 -23.406 -24.312 1 92.25 307 ASP B O 1
ATOM 7194 N N . ILE B 1 308 ? -17.219 -22.953 -25.953 1 95.44 308 ILE B N 1
ATOM 7195 C CA . ILE B 1 308 ? -16.625 -21.828 -25.25 1 95.44 308 ILE B CA 1
ATOM 7196 C C . ILE B 1 308 ? -16.828 -20.547 -26.062 1 95.44 308 ILE B C 1
ATOM 7198 O O . ILE B 1 308 ? -16.406 -20.469 -27.219 1 95.44 308 ILE B O 1
ATOM 7202 N N . ASP B 1 309 ? -17.469 -19.547 -25.547 1 96.75 309 ASP B N 1
ATOM 7203 C CA . ASP B 1 309 ? -17.609 -18.203 -26.078 1 96.75 309 ASP B CA 1
ATOM 7204 C C . ASP B 1 309 ? -16.672 -17.234 -25.375 1 96.75 309 ASP B C 1
ATOM 7206 O O . ASP B 1 309 ? -16.984 -16.719 -24.297 1 96.75 309 ASP B O 1
ATOM 7210 N N . LEU B 1 310 ? -15.469 -17.031 -25.938 1 96.81 310 LEU B N 1
ATOM 7211 C CA . LEU B 1 310 ? -14.492 -16.109 -25.359 1 96.81 310 LEU B CA 1
ATOM 7212 C C . LEU B 1 310 ? -14.742 -14.68 -25.828 1 96.81 310 LEU B C 1
ATOM 7214 O O . LEU B 1 310 ? -14.688 -14.391 -27.031 1 96.81 310 LEU B O 1
ATOM 7218 N N . ARG B 1 311 ? -14.969 -13.805 -24.906 1 97.19 311 ARG B N 1
ATOM 7219 C CA . ARG B 1 311 ? -15.266 -12.406 -25.219 1 97.19 311 ARG B CA 1
ATOM 7220 C C . ARG B 1 311 ? -14.211 -11.477 -24.625 1 97.19 311 ARG B C 1
ATOM 7222 O O . ARG B 1 311 ? -14.297 -11.078 -23.469 1 97.19 311 ARG B O 1
ATOM 7229 N N . MET B 1 312 ? -13.273 -11.039 -25.469 1 96.5 312 MET B N 1
ATOM 7230 C CA . MET B 1 312 ? -12.219 -10.094 -25.094 1 96.5 312 MET B CA 1
ATOM 7231 C C . MET B 1 312 ? -12.75 -8.664 -25.094 1 96.5 312 MET B C 1
ATOM 7233 O O . MET B 1 312 ? -13.664 -8.336 -25.859 1 96.5 312 MET B O 1
ATOM 7237 N N . GLY B 1 313 ? -12.203 -7.789 -24.234 1 95.94 313 GLY B N 1
ATOM 7238 C CA . GLY B 1 313 ? -12.609 -6.395 -24.172 1 95.94 313 GLY B CA 1
ATOM 7239 C C . GLY B 1 313 ? -13.961 -6.195 -23.516 1 95.94 313 GLY B C 1
ATOM 7240 O O . GLY B 1 313 ? -14.664 -5.23 -23.812 1 95.94 313 GLY B O 1
ATOM 7241 N N . HIS B 1 314 ? -14.398 -7.141 -22.766 1 97.25 314 HIS B N 1
ATOM 7242 C CA . HIS B 1 314 ? -15.664 -7.066 -22.047 1 97.25 314 HIS B CA 1
ATOM 7243 C C . HIS B 1 314 ? -15.438 -6.949 -20.531 1 97.25 314 HIS B C 1
ATOM 7245 O O . HIS B 1 314 ? -15.109 -7.938 -19.875 1 97.25 314 HIS B O 1
ATOM 7251 N N . ALA B 1 315 ? -15.602 -5.777 -19.984 1 96.31 315 ALA B N 1
ATOM 7252 C CA . ALA B 1 315 ? -15.383 -5.516 -18.562 1 96.31 315 ALA B CA 1
ATOM 7253 C C . ALA B 1 315 ? -16.672 -5.734 -17.766 1 96.31 315 ALA B C 1
ATOM 7255 O O . ALA B 1 315 ? -17.734 -5.27 -18.156 1 96.31 315 ALA B O 1
ATOM 7256 N N . ILE B 1 316 ? -16.594 -6.438 -16.703 1 98.06 316 ILE B N 1
ATOM 7257 C CA . ILE B 1 316 ? -17.75 -6.699 -15.844 1 98.06 316 ILE B CA 1
ATOM 7258 C C . ILE B 1 316 ? -18.062 -5.461 -15.016 1 98.06 316 ILE B C 1
ATOM 7260 O O . ILE B 1 316 ? -17.172 -4.84 -14.438 1 98.06 316 ILE B O 1
ATOM 7264 N N . MET B 1 317 ? -19.328 -5.164 -14.945 1 96.81 317 MET B N 1
ATOM 7265 C CA . MET B 1 317 ? -19.75 -3.951 -14.25 1 96.81 317 MET B CA 1
ATOM 7266 C C . MET B 1 317 ? -20.609 -4.297 -13.031 1 96.81 317 MET B C 1
ATOM 7268 O O . MET B 1 317 ? -20.766 -3.473 -12.125 1 96.81 317 MET B O 1
ATOM 7272 N N . GLY B 1 318 ? -21.156 -5.508 -13.047 1 97.88 318 GLY B N 1
ATOM 7273 C CA . GLY B 1 318 ? -22 -5.863 -11.922 1 97.88 318 GLY B CA 1
ATOM 7274 C C . GLY B 1 318 ? -22.609 -7.246 -12.047 1 97.88 318 GLY B C 1
ATOM 7275 O O . GLY B 1 318 ? -22.469 -7.898 -13.086 1 97.88 318 GLY B O 1
ATOM 7276 N N . LEU B 1 319 ? -23.188 -7.723 -10.938 1 98.56 319 LEU B N 1
ATOM 7277 C CA . LEU B 1 319 ? -23.953 -8.969 -10.859 1 98.56 319 LEU B CA 1
ATOM 7278 C C . LEU B 1 319 ? -25.281 -8.742 -10.164 1 98.56 319 LEU B C 1
ATOM 7280 O O . LEU B 1 319 ? -25.391 -7.934 -9.242 1 98.56 319 LEU B O 1
ATOM 7284 N N . GLY B 1 320 ? -26.266 -9.414 -10.641 1 97.81 320 GLY B N 1
ATOM 7285 C CA . GLY B 1 320 ? -27.578 -9.375 -9.992 1 97.81 320 GLY B CA 1
ATOM 7286 C C . GLY B 1 320 ? -28.297 -10.711 -10.031 1 97.81 320 GLY B C 1
ATOM 7287 O O . GLY B 1 320 ? -28 -11.562 -10.875 1 97.81 320 GLY B O 1
ATOM 7288 N N . GLN B 1 321 ? -29.078 -10.977 -9.141 1 96.88 321 GLN B N 1
ATOM 7289 C CA . GLN B 1 321 ? -29.984 -12.117 -9.125 1 96.88 321 GLN B CA 1
ATOM 7290 C C . GLN B 1 321 ? -31.438 -11.664 -9.008 1 96.88 321 GLN B C 1
ATOM 7292 O O . GLN B 1 321 ? -31.969 -11.594 -7.906 1 96.88 321 GLN B O 1
ATOM 7297 N N . TYR B 1 322 ? -32.062 -11.391 -10.133 1 93.31 322 TYR B N 1
ATOM 7298 C CA . TYR B 1 322 ? -33.406 -10.789 -10.188 1 93.31 322 TYR B CA 1
ATOM 7299 C C . TYR B 1 322 ? -34.469 -11.82 -10.562 1 93.31 322 TYR B C 1
ATOM 7301 O O . TYR B 1 322 ? -35.625 -11.648 -10.273 1 93.31 322 TYR B O 1
ATOM 7309 N N . ARG B 1 323 ? -34.062 -12.875 -11.195 1 94.38 323 ARG B N 1
ATOM 7310 C CA . ARG B 1 323 ? -35 -13.82 -11.789 1 94.38 323 ARG B CA 1
ATOM 7311 C C . ARG B 1 323 ? -35.531 -14.82 -10.758 1 94.38 323 ARG B C 1
ATOM 7313 O O . ARG B 1 323 ? -34.75 -15.25 -9.883 1 94.38 323 ARG B O 1
ATOM 7320 N N . GLU B 1 324 ? -36.656 -15.219 -11.008 1 93.5 324 GLU B N 1
ATOM 7321 C CA . GLU B 1 324 ? -37.312 -16.156 -10.094 1 93.5 324 GLU B CA 1
ATOM 7322 C C . GLU B 1 324 ? -36.656 -17.531 -10.148 1 93.5 324 GLU B C 1
ATOM 7324 O O . GLU B 1 324 ? -36.625 -18.25 -9.141 1 93.5 324 GLU B O 1
ATOM 7329 N N . ASP B 1 325 ? -36.125 -17.844 -11.273 1 93.38 325 ASP B N 1
ATOM 7330 C CA . ASP B 1 325 ? -35.5 -19.156 -11.414 1 93.38 325 ASP B CA 1
ATOM 7331 C C . ASP B 1 325 ? -34.094 -19.188 -10.812 1 93.38 325 ASP B C 1
ATOM 7333 O O . ASP B 1 325 ? -33.438 -20.234 -10.828 1 93.38 325 ASP B O 1
ATOM 7337 N N . GLY B 1 326 ? -33.625 -18.047 -10.414 1 94.19 326 GLY B N 1
ATOM 7338 C CA . GLY B 1 326 ? -32.344 -17.984 -9.695 1 94.19 326 GLY B CA 1
ATOM 7339 C C . GLY B 1 326 ? -31.172 -17.672 -10.586 1 94.19 326 GLY B C 1
ATOM 7340 O O . GLY B 1 326 ? -30.031 -17.578 -10.109 1 94.19 326 GLY B O 1
ATOM 7341 N N . ALA B 1 327 ? -31.391 -17.469 -11.828 1 96.69 327 ALA B N 1
ATOM 7342 C CA . ALA B 1 327 ? -30.312 -17.141 -12.75 1 96.69 327 ALA B CA 1
ATOM 7343 C C . ALA B 1 327 ? -29.609 -15.844 -12.336 1 96.69 327 ALA B C 1
ATOM 7345 O O . ALA B 1 327 ? -30.203 -14.992 -11.664 1 96.69 327 ALA B O 1
ATOM 7346 N N . VAL B 1 328 ? -28.344 -15.781 -12.672 1 98.62 328 VAL B N 1
ATOM 7347 C CA . VAL B 1 328 ? -27.547 -14.609 -12.336 1 98.62 328 VAL B CA 1
ATOM 7348 C C . VAL B 1 328 ? -27.406 -13.711 -13.555 1 98.62 328 VAL B C 1
ATOM 7350 O O . VAL B 1 328 ? -27.031 -14.172 -14.641 1 98.62 328 VAL B O 1
ATOM 7353 N N . THR B 1 329 ? -27.719 -12.477 -13.391 1 98.69 329 THR B N 1
ATOM 7354 C CA . THR B 1 329 ? -27.562 -11.477 -14.445 1 98.69 329 THR B CA 1
ATOM 7355 C C . THR B 1 329 ? -26.172 -10.844 -14.383 1 98.69 329 THR B C 1
ATOM 7357 O O . THR B 1 329 ? -25.781 -10.289 -13.352 1 98.69 329 THR B O 1
ATOM 7360 N N . VAL B 1 330 ? -25.391 -10.961 -15.453 1 98.75 330 VAL B N 1
ATOM 7361 C CA . VAL B 1 330 ? -24.062 -10.352 -15.57 1 98.75 330 VAL B CA 1
ATOM 7362 C C . VAL B 1 330 ? -24.172 -9.039 -16.344 1 98.75 330 VAL B C 1
ATOM 7364 O O . VAL B 1 330 ? -24.688 -9.016 -17.469 1 98.75 330 VAL B O 1
ATOM 7367 N N . HIS B 1 331 ? -23.75 -7.996 -15.734 1 98.19 331 HIS B N 1
ATOM 7368 C CA . HIS B 1 331 ? -23.656 -6.699 -16.406 1 98.19 331 HIS B CA 1
ATOM 7369 C C . HIS B 1 331 ? -22.234 -6.445 -16.906 1 98.19 331 HIS B C 1
ATOM 7371 O O . HIS B 1 331 ? -21.266 -6.609 -16.156 1 98.19 331 HIS B O 1
ATOM 7377 N N . TYR B 1 332 ? -22.078 -6.094 -18.141 1 97.94 332 TYR B N 1
ATOM 7378 C CA . TYR B 1 332 ? -20.734 -5.895 -18.703 1 97.94 332 TYR B CA 1
ATOM 7379 C C . TYR B 1 332 ? -20.734 -4.738 -19.688 1 97.94 332 TYR B C 1
ATOM 7381 O O . TYR B 1 332 ? -21.781 -4.324 -20.188 1 97.94 332 TYR B O 1
ATOM 7389 N N . LYS B 1 333 ? -19.594 -4.207 -19.859 1 95.38 333 LYS B N 1
ATOM 7390 C CA . LYS B 1 333 ? -19.359 -3.121 -20.812 1 95.38 333 LYS B CA 1
ATOM 7391 C C . LYS B 1 333 ? -18.328 -3.527 -21.859 1 95.38 333 LYS B C 1
ATOM 7393 O O . LYS B 1 333 ? -17.297 -4.102 -21.531 1 95.38 333 LYS B O 1
ATOM 7398 N N . LYS B 1 334 ? -18.688 -3.271 -23.078 1 93.38 334 LYS B N 1
ATOM 7399 C CA . LYS B 1 334 ? -17.75 -3.48 -24.188 1 93.38 334 LYS B CA 1
ATOM 7400 C C . LYS B 1 334 ? -16.906 -2.242 -24.422 1 93.38 334 LYS B C 1
ATOM 7402 O O . LYS B 1 334 ? -17.359 -1.114 -24.25 1 93.38 334 LYS B O 1
ATOM 7407 N N . LYS B 1 335 ? -15.766 -2.498 -24.859 1 82.81 335 LYS B N 1
ATOM 7408 C CA . LYS B 1 335 ? -14.883 -1.372 -25.125 1 82.81 335 LYS B CA 1
ATOM 7409 C C . LYS B 1 335 ? -15.516 -0.41 -26.141 1 82.81 335 LYS B C 1
ATOM 7411 O O . LYS B 1 335 ? -16.141 -0.839 -27.109 1 82.81 335 LYS B O 1
ATOM 7416 N N . ASP B 1 336 ? -15.469 0.875 -25.922 1 79.44 336 ASP B N 1
ATOM 7417 C CA . ASP B 1 336 ? -15.883 1.967 -26.797 1 79.44 336 ASP B CA 1
ATOM 7418 C C . ASP B 1 336 ? -17.406 1.998 -26.953 1 79.44 336 ASP B C 1
ATOM 7420 O O . ASP B 1 336 ? -17.922 2.611 -27.891 1 79.44 336 ASP B O 1
ATOM 7424 N N . CYS B 1 337 ? -18.047 1.189 -26.188 1 85.25 337 CYS B N 1
ATOM 7425 C CA . CYS B 1 337 ? -19.516 1.265 -26.125 1 85.25 337 CYS B CA 1
ATOM 7426 C C . CYS B 1 337 ? -19.969 1.872 -24.812 1 85.25 337 CYS B C 1
ATOM 7428 O O . CYS B 1 337 ? -19.641 1.358 -23.734 1 85.25 337 CYS B O 1
ATOM 7430 N N . PRO B 1 338 ? -20.672 2.893 -24.859 1 83.94 338 PRO B N 1
ATOM 7431 C CA . PRO B 1 338 ? -21.078 3.557 -23.609 1 83.94 338 PRO B CA 1
ATOM 7432 C C . PRO B 1 338 ? -22.125 2.756 -22.844 1 83.94 338 PRO B C 1
ATOM 7434 O O . PRO B 1 338 ? -22.266 2.924 -21.625 1 83.94 338 PRO B O 1
ATOM 7437 N N . GLU B 1 339 ? -22.828 1.857 -23.516 1 91.5 339 GLU B N 1
ATOM 7438 C CA . GLU B 1 339 ? -23.938 1.144 -22.891 1 91.5 339 GLU B CA 1
ATOM 7439 C C . GLU B 1 339 ? -23.453 -0.045 -22.078 1 91.5 339 GLU B C 1
ATOM 7441 O O . GLU B 1 339 ? -22.484 -0.719 -22.453 1 91.5 339 GLU B O 1
ATOM 7446 N N . ILE B 1 340 ? -24.078 -0.274 -21 1 94.5 340 ILE B N 1
ATOM 7447 C CA . ILE B 1 340 ? -23.891 -1.474 -20.188 1 94.5 340 ILE B CA 1
ATOM 7448 C C . ILE B 1 340 ? -24.859 -2.559 -20.625 1 94.5 340 ILE B C 1
ATOM 7450 O O . ILE B 1 340 ? -26.078 -2.342 -20.641 1 94.5 340 ILE B O 1
ATOM 7454 N N . HIS B 1 341 ? -24.344 -3.633 -21 1 97 341 HIS B N 1
ATOM 7455 C CA . HIS B 1 341 ? -25.141 -4.77 -21.453 1 97 341 HIS B CA 1
ATOM 7456 C C . HIS B 1 341 ? -25.391 -5.758 -20.312 1 97 341 HIS B C 1
ATOM 7458 O O . HIS B 1 341 ? -24.734 -5.676 -19.266 1 97 341 HIS B O 1
ATOM 7464 N N . GLN B 1 342 ? -26.391 -6.559 -20.453 1 97.06 342 GLN B N 1
ATOM 7465 C CA . GLN B 1 342 ? -26.672 -7.586 -19.453 1 97.06 342 GLN B CA 1
ATOM 7466 C C . GLN B 1 342 ? -27 -8.922 -20.125 1 97.06 342 GLN B C 1
ATOM 7468 O O . GLN B 1 342 ? -27.516 -8.953 -21.25 1 97.06 342 GLN B O 1
ATOM 7473 N N . GLU B 1 343 ? -26.703 -9.922 -19.578 1 98.19 343 GLU B N 1
ATOM 7474 C CA . GLU B 1 343 ? -26.984 -11.289 -20.016 1 98.19 343 GLU B CA 1
ATOM 7475 C C . GLU B 1 343 ? -27.156 -12.227 -18.828 1 98.19 343 GLU B C 1
ATOM 7477 O O . GLU B 1 343 ? -26.469 -12.094 -17.812 1 98.19 343 GLU B O 1
ATOM 7482 N N . ASP B 1 344 ? -28.125 -13.156 -18.906 1 98.25 344 ASP B N 1
ATOM 7483 C CA . ASP B 1 344 ? -28.422 -14.07 -17.812 1 98.25 344 ASP B CA 1
ATOM 7484 C C . ASP B 1 344 ? -27.688 -15.398 -17.984 1 98.25 344 ASP B C 1
ATOM 7486 O O . ASP B 1 344 ? -27.562 -15.898 -19.109 1 98.25 344 ASP B O 1
ATOM 7490 N N . PHE B 1 345 ? -27.281 -15.953 -16.906 1 98.56 345 PHE B N 1
ATOM 7491 C CA . PHE B 1 345 ? -26.609 -17.25 -16.859 1 98.56 345 PHE B CA 1
ATOM 7492 C C . PHE B 1 345 ? -27.141 -18.109 -15.719 1 98.56 345 PHE B C 1
ATOM 7494 O O . PHE B 1 345 ? -27.625 -17.578 -14.719 1 98.56 345 PHE B O 1
ATOM 7501 N N . ASP B 1 346 ? -27.078 -19.422 -15.852 1 97.81 346 ASP B N 1
ATOM 7502 C CA . ASP B 1 346 ? -27.5 -20.328 -14.781 1 97.81 346 ASP B CA 1
ATOM 7503 C C . ASP B 1 346 ? -26.531 -20.266 -13.602 1 97.81 346 ASP B C 1
ATOM 7505 O O . ASP B 1 346 ? -26.938 -20.297 -12.445 1 97.81 346 ASP B O 1
ATOM 7509 N N . TYR B 1 347 ? -25.25 -20.219 -13.883 1 98.38 347 TYR B N 1
ATOM 7510 C CA . TYR B 1 347 ? -24.188 -20.109 -12.875 1 98.38 347 TYR B CA 1
ATOM 7511 C C . TYR B 1 347 ? -23.109 -19.125 -13.32 1 98.38 347 TYR B C 1
ATOM 7513 O O . TYR B 1 347 ? -22.969 -18.844 -14.516 1 98.38 347 TYR B O 1
ATOM 7521 N N . VAL B 1 348 ? -22.391 -18.562 -12.336 1 98.88 348 VAL B N 1
ATOM 7522 C CA . VAL B 1 348 ? -21.266 -17.672 -12.57 1 98.88 348 VAL B CA 1
ATOM 7523 C C . VAL B 1 348 ? -20.047 -18.141 -11.773 1 98.88 348 VAL B C 1
ATOM 7525 O O . VAL B 1 348 ? -20.172 -18.547 -10.617 1 98.88 348 VAL B O 1
ATOM 7528 N N . ILE B 1 349 ? -18.922 -18.25 -12.391 1 98.94 349 ILE B N 1
ATOM 7529 C CA . ILE B 1 349 ? -17.641 -18.391 -11.703 1 98.94 349 ILE B CA 1
ATOM 7530 C C . ILE B 1 349 ? -16.891 -17.062 -11.742 1 98.94 349 ILE B C 1
ATOM 7532 O O . ILE B 1 349 ? -16.422 -16.641 -12.805 1 98.94 349 ILE B O 1
ATOM 7536 N N . CYS B 1 350 ? -16.797 -16.422 -10.617 1 98.94 350 CYS B N 1
ATOM 7537 C CA . CYS B 1 350 ? -16.109 -15.148 -10.492 1 98.94 350 CYS B CA 1
ATOM 7538 C C . CYS B 1 350 ? -14.625 -15.352 -10.203 1 98.94 350 CYS B C 1
ATOM 7540 O O . CYS B 1 350 ? -14.25 -15.773 -9.109 1 98.94 350 CYS B O 1
ATOM 7542 N N . THR B 1 351 ? -13.789 -15.047 -11.172 1 98.81 351 THR B N 1
ATOM 7543 C CA . THR B 1 351 ? -12.352 -15.195 -11 1 98.81 351 THR B CA 1
ATOM 7544 C C . THR B 1 351 ? -11.672 -13.828 -10.945 1 98.81 351 THR B C 1
ATOM 7546 O O . THR B 1 351 ? -10.445 -13.734 -11.078 1 98.81 351 THR B O 1
ATOM 7549 N N . LEU B 1 352 ? -12.445 -12.773 -10.797 1 98.62 352 LEU B N 1
ATOM 7550 C CA . LEU B 1 352 ? -11.906 -11.43 -10.617 1 98.62 352 LEU B CA 1
ATOM 7551 C C . LEU B 1 352 ? -11.227 -11.289 -9.258 1 98.62 352 LEU B C 1
ATOM 7553 O O . LEU B 1 352 ? -11.719 -11.812 -8.258 1 98.62 352 LEU B O 1
ATOM 7557 N N . PRO B 1 353 ? -10.062 -10.625 -9.25 1 98.19 353 PRO B N 1
ATOM 7558 C CA . PRO B 1 353 ? -9.547 -10.312 -7.914 1 98.19 353 PRO B CA 1
ATOM 7559 C C . PRO B 1 353 ? -10.508 -9.453 -7.098 1 98.19 353 PRO B C 1
ATOM 7561 O O . PRO B 1 353 ? -11.281 -8.68 -7.664 1 98.19 353 PRO B O 1
ATOM 7564 N N . PHE B 1 354 ? -10.461 -9.57 -5.793 1 98.38 354 PHE B N 1
ATOM 7565 C CA . PHE B 1 354 ? -11.391 -8.844 -4.941 1 98.38 354 PHE B CA 1
ATOM 7566 C C . PHE B 1 354 ? -11.211 -7.34 -5.102 1 98.38 354 PHE B C 1
ATOM 7568 O O . PHE B 1 354 ? -12.148 -6.566 -4.879 1 98.38 354 PHE B O 1
ATOM 7575 N N . SER B 1 355 ? -10.023 -6.867 -5.527 1 97.12 355 SER B N 1
ATOM 7576 C CA . SER B 1 355 ? -9.82 -5.457 -5.844 1 97.12 355 SER B CA 1
ATOM 7577 C C . SER B 1 355 ? -10.766 -4.996 -6.949 1 97.12 355 SER B C 1
ATOM 7579 O O . SER B 1 355 ? -11.273 -3.877 -6.91 1 97.12 355 SER B O 1
ATOM 7581 N N . SER B 1 356 ? -11 -5.883 -7.906 1 97.06 356 SER B N 1
ATOM 7582 C CA . SER B 1 356 ? -11.906 -5.582 -9.016 1 97.06 356 SER B CA 1
ATOM 7583 C C . SER B 1 356 ? -13.359 -5.789 -8.609 1 97.06 356 SER B C 1
ATOM 7585 O O . SER B 1 356 ? -14.242 -5.035 -9.031 1 97.06 356 SER B O 1
ATOM 7587 N N . VAL B 1 357 ? -13.617 -6.848 -7.844 1 98.25 357 VAL B N 1
ATOM 7588 C CA . VAL B 1 357 ? -14.977 -7.105 -7.387 1 98.25 357 VAL B CA 1
ATOM 7589 C C . VAL B 1 357 ? -15.477 -5.926 -6.559 1 98.25 357 VAL B C 1
ATOM 7591 O O . VAL B 1 357 ? -16.672 -5.598 -6.586 1 98.25 357 VAL B O 1
ATOM 7594 N N . ARG B 1 358 ? -14.516 -5.258 -5.855 1 97.44 358 ARG B N 1
ATOM 7595 C CA . ARG B 1 358 ? -14.805 -4.129 -4.98 1 97.44 358 ARG B CA 1
ATOM 7596 C C . ARG B 1 358 ? -15.555 -3.033 -5.727 1 97.44 358 ARG B C 1
ATOM 7598 O O . ARG B 1 358 ? -16.375 -2.32 -5.141 1 97.44 358 ARG B O 1
ATOM 7605 N N . ARG B 1 359 ? -15.469 -2.949 -7.016 1 94.75 359 ARG B N 1
ATOM 7606 C CA . ARG B 1 359 ? -16.031 -1.889 -7.84 1 94.75 359 ARG B CA 1
ATOM 7607 C C . ARG B 1 359 ? -17.422 -2.279 -8.352 1 94.75 359 ARG B C 1
ATOM 7609 O O . ARG B 1 359 ? -18.188 -1.423 -8.797 1 94.75 359 ARG B O 1
ATOM 7616 N N . LEU B 1 360 ? -17.766 -3.531 -8.32 1 97.06 360 LEU B N 1
ATOM 7617 C CA . LEU B 1 360 ? -18.953 -4.047 -8.992 1 97.06 360 LEU B CA 1
ATOM 7618 C C . LEU B 1 360 ? -20.219 -3.611 -8.258 1 97.06 360 LEU B C 1
ATOM 7620 O O . LEU B 1 360 ? -20.25 -3.549 -7.031 1 97.06 360 LEU B O 1
ATOM 7624 N N . ARG B 1 361 ? -21.203 -3.311 -9.039 1 95.94 361 ARG B N 1
ATOM 7625 C CA . ARG B 1 361 ? -22.547 -3.201 -8.477 1 95.94 361 ARG B CA 1
ATOM 7626 C C . ARG B 1 361 ? -23.156 -4.578 -8.25 1 95.94 361 ARG B C 1
ATOM 7628 O O . ARG B 1 361 ? -23.359 -5.34 -9.203 1 95.94 361 ARG B O 1
ATOM 7635 N N . LEU B 1 362 ? -23.406 -4.93 -7.043 1 98 362 LEU B N 1
ATOM 7636 C CA . LEU B 1 362 ? -24 -6.211 -6.684 1 98 362 LEU B CA 1
ATOM 7637 C C . LEU B 1 362 ? -25.438 -6.023 -6.172 1 98 362 LEU B C 1
ATOM 7639 O O . LEU B 1 362 ? -25.672 -5.199 -5.285 1 98 362 LEU B O 1
ATOM 7643 N N . ASP B 1 363 ? -26.312 -6.727 -6.742 1 96.44 363 ASP B N 1
ATOM 7644 C CA . ASP B 1 363 ? -27.719 -6.625 -6.316 1 96.44 363 ASP B CA 1
ATOM 7645 C C . ASP B 1 363 ? -28.375 -8 -6.246 1 96.44 363 ASP B C 1
ATOM 7647 O O . ASP B 1 363 ? -28.719 -8.586 -7.273 1 96.44 363 ASP B O 1
ATOM 7651 N N . PRO B 1 364 ? -28.688 -8.609 -5.156 1 96.69 364 PRO B N 1
ATOM 7652 C CA . PRO B 1 364 ? -28.328 -8.055 -3.85 1 96.69 364 PRO B CA 1
ATOM 7653 C C . PRO B 1 364 ? -26.828 -8.141 -3.568 1 96.69 364 PRO B C 1
ATOM 7655 O O . PRO B 1 364 ? -26.078 -8.742 -4.344 1 96.69 364 PRO B O 1
ATOM 7658 N N . LEU B 1 365 ? -26.391 -7.5 -2.504 1 97.69 365 LEU B N 1
ATOM 7659 C CA . LEU B 1 365 ? -25 -7.652 -2.045 1 97.69 365 LEU B CA 1
ATOM 7660 C C . LEU B 1 365 ? -24.734 -9.094 -1.639 1 97.69 365 LEU B C 1
ATOM 7662 O O . LEU B 1 365 ? -25.641 -9.836 -1.276 1 97.69 365 LEU B O 1
ATOM 7666 N N . PHE B 1 366 ? -23.469 -9.523 -1.77 1 98.31 366 PHE B N 1
ATOM 7667 C CA . PHE B 1 366 ? -23.062 -10.789 -1.169 1 98.31 366 PHE B CA 1
ATOM 7668 C C . PHE B 1 366 ? -23.203 -10.734 0.348 1 98.31 366 PHE B C 1
ATOM 7670 O O . PHE B 1 366 ? -23.609 -9.711 0.904 1 98.31 366 PHE B O 1
ATOM 7677 N N . SER B 1 367 ? -22.984 -11.891 1 1 97.38 367 SER B N 1
ATOM 7678 C CA . SER B 1 367 ? -23.062 -11.953 2.455 1 97.38 367 SER B CA 1
ATOM 7679 C C . SER B 1 367 ? -22.156 -10.914 3.102 1 97.38 367 SER B C 1
ATOM 7681 O O . SER B 1 367 ? -21.156 -10.5 2.506 1 97.38 367 SER B O 1
ATOM 7683 N N . SER B 1 368 ? -22.5 -10.477 4.309 1 96.5 368 SER B N 1
ATOM 7684 C CA . SER B 1 368 ? -21.766 -9.43 5.008 1 96.5 368 SER B CA 1
ATOM 7685 C C . SER B 1 368 ? -20.297 -9.797 5.176 1 96.5 368 SER B C 1
ATOM 7687 O O . SER B 1 368 ? -19.422 -8.961 4.969 1 96.5 368 SER B O 1
ATOM 7689 N N . ARG B 1 369 ? -20.047 -11.008 5.52 1 96.75 369 ARG B N 1
ATOM 7690 C CA . ARG B 1 369 ? -18.656 -11.445 5.719 1 96.75 369 ARG B CA 1
ATOM 7691 C C . ARG B 1 369 ? -17.891 -11.461 4.398 1 96.75 369 ARG B C 1
ATOM 7693 O O . ARG B 1 369 ? -16.719 -11.125 4.359 1 96.75 369 ARG B O 1
ATOM 7700 N N . LYS B 1 370 ? -18.562 -11.859 3.322 1 98.25 370 LYS B N 1
ATOM 7701 C CA . LYS B 1 370 ? -17.938 -11.828 2.004 1 98.25 370 LYS B CA 1
ATOM 7702 C C . LYS B 1 370 ? -17.625 -10.391 1.586 1 98.25 370 LYS B C 1
ATOM 7704 O O . LYS B 1 370 ? -16.531 -10.125 1.066 1 98.25 370 LYS B O 1
ATOM 7709 N N . MET B 1 371 ? -18.562 -9.531 1.828 1 98.12 371 MET B N 1
ATOM 7710 C CA . MET B 1 371 ? -18.344 -8.133 1.488 1 98.12 371 MET B CA 1
ATOM 7711 C C . MET B 1 371 ? -17.156 -7.57 2.27 1 98.12 371 MET B C 1
ATOM 7713 O O . MET B 1 371 ? -16.391 -6.77 1.741 1 98.12 371 MET B O 1
ATOM 7717 N N . GLN B 1 372 ? -17.078 -8 3.547 1 97.81 372 GLN B N 1
ATOM 7718 C CA . GLN B 1 372 ? -15.953 -7.57 4.363 1 97.81 372 GLN B CA 1
ATOM 7719 C C . GLN B 1 372 ? -14.633 -8.086 3.797 1 97.81 372 GLN B C 1
ATOM 7721 O O . GLN B 1 372 ? -13.633 -7.367 3.775 1 97.81 372 GLN B O 1
ATOM 7726 N N . ALA B 1 373 ? -14.594 -9.312 3.371 1 98.25 373 ALA B N 1
ATOM 7727 C CA . ALA B 1 373 ? -13.406 -9.891 2.756 1 98.25 373 ALA B CA 1
ATOM 7728 C C . ALA B 1 373 ? -13.008 -9.117 1.499 1 98.25 373 ALA B C 1
ATOM 7730 O O . ALA B 1 373 ? -11.836 -8.781 1.312 1 98.25 373 ALA B O 1
ATOM 7731 N N . ILE B 1 374 ? -14 -8.828 0.66 1 98.38 374 ILE B N 1
ATOM 7732 C CA . ILE B 1 374 ? -13.773 -8.102 -0.588 1 98.38 374 ILE B CA 1
ATOM 7733 C C . ILE B 1 374 ? -13.156 -6.738 -0.289 1 98.38 374 ILE B C 1
ATOM 7735 O O . ILE B 1 374 ? -12.273 -6.277 -1.013 1 98.38 374 ILE B O 1
ATOM 7739 N N . ARG B 1 375 ? -13.523 -6.145 0.767 1 97.38 375 ARG B N 1
ATOM 7740 C CA . ARG B 1 375 ? -13.078 -4.801 1.123 1 97.38 375 ARG B CA 1
ATOM 7741 C C . ARG B 1 375 ? -11.664 -4.828 1.704 1 97.38 375 ARG B C 1
ATOM 7743 O O . ARG B 1 375 ? -10.836 -3.975 1.377 1 97.38 375 ARG B O 1
ATOM 7750 N N . ILE B 1 376 ? -11.383 -5.852 2.502 1 96.75 376 ILE B N 1
ATOM 7751 C CA . ILE B 1 376 ? -10.25 -5.742 3.416 1 96.75 376 ILE B CA 1
ATOM 7752 C C . ILE B 1 376 ? -9.086 -6.586 2.898 1 96.75 376 ILE B C 1
ATOM 7754 O O . ILE B 1 376 ? -7.922 -6.266 3.145 1 96.75 376 ILE B O 1
ATOM 7758 N N . LEU B 1 377 ? -9.344 -7.691 2.244 1 97.31 377 LEU B N 1
ATOM 7759 C CA . LEU B 1 377 ? -8.305 -8.648 1.881 1 97.31 377 LEU B CA 1
ATOM 7760 C C . LEU B 1 377 ? -7.152 -7.953 1.163 1 97.31 377 LEU B C 1
ATOM 7762 O O . LEU B 1 377 ? -7.367 -7.238 0.179 1 97.31 377 LEU B O 1
ATOM 7766 N N . SER B 1 378 ? -5.965 -8.273 1.584 1 97.56 378 SER B N 1
ATOM 7767 C CA . SER B 1 378 ? -4.793 -7.492 1.202 1 97.56 378 SER B CA 1
ATOM 7768 C C . SER B 1 378 ? -4.176 -8.016 -0.089 1 97.56 378 SER B C 1
ATOM 7770 O O . SER B 1 378 ? -4.086 -9.227 -0.293 1 97.56 378 SER B O 1
ATOM 7772 N N . TYR B 1 379 ? -3.805 -7.078 -0.937 1 97.56 379 TYR B N 1
ATOM 7773 C CA . TYR B 1 379 ? -2.938 -7.305 -2.088 1 97.56 379 TYR B CA 1
ATOM 7774 C C . TYR B 1 379 ? -1.646 -6.508 -1.966 1 97.56 379 TYR B C 1
ATOM 7776 O O . TYR B 1 379 ? -1.672 -5.324 -1.62 1 97.56 379 TYR B O 1
ATOM 7784 N N . ILE B 1 380 ? -0.565 -7.109 -2.236 1 97.75 380 ILE B N 1
ATOM 7785 C CA . ILE B 1 380 ? 0.706 -6.398 -2.137 1 97.75 380 ILE B CA 1
ATOM 7786 C C . ILE B 1 380 ? 0.986 -5.66 -3.443 1 97.75 380 ILE B C 1
ATOM 7788 O O . ILE B 1 380 ? 0.479 -6.039 -4.5 1 97.75 380 ILE B O 1
ATOM 7792 N N . SER B 1 381 ? 1.74 -4.574 -3.355 1 97.88 381 SER B N 1
ATOM 7793 C CA . SER B 1 381 ? 2.244 -3.863 -4.527 1 97.88 381 SER B CA 1
ATOM 7794 C C . SER B 1 381 ? 3.502 -4.523 -5.078 1 97.88 381 SER B C 1
ATOM 7796 O O . SER B 1 381 ? 4.34 -5.012 -4.312 1 97.88 381 SER B O 1
ATOM 7798 N N . SER B 1 382 ? 3.629 -4.527 -6.367 1 98.56 382 SER B N 1
ATOM 7799 C CA . SER B 1 382 ? 4.828 -5.059 -7.008 1 98.56 382 SER B CA 1
ATOM 7800 C C . SER B 1 382 ? 5.102 -4.363 -8.336 1 98.56 382 SER B C 1
ATOM 7802 O O . SER B 1 382 ? 4.172 -3.922 -9.016 1 98.56 382 SER B O 1
ATOM 7804 N N . GLN B 1 383 ? 6.328 -4.223 -8.656 1 98.62 383 GLN B N 1
ATOM 7805 C CA . GLN B 1 383 ? 6.801 -3.6 -9.883 1 98.62 383 GLN B CA 1
ATOM 7806 C C . GLN B 1 383 ? 7.938 -4.402 -10.508 1 98.62 383 GLN B C 1
ATOM 7808 O O . GLN B 1 383 ? 8.828 -4.875 -9.805 1 98.62 383 GLN B O 1
ATOM 7813 N N . LYS B 1 384 ? 7.902 -4.633 -11.812 1 98.75 384 LYS B N 1
ATOM 7814 C CA . LYS B 1 384 ? 8.969 -5.242 -12.602 1 98.75 384 LYS B CA 1
ATOM 7815 C C . LYS B 1 384 ? 9.344 -4.363 -13.789 1 98.75 384 LYS B C 1
ATOM 7817 O O . LYS B 1 384 ? 8.477 -3.75 -14.414 1 98.75 384 LYS B O 1
ATOM 7822 N N . THR B 1 385 ? 10.602 -4.289 -14.109 1 98.88 385 THR B N 1
ATOM 7823 C CA . THR B 1 385 ? 11.086 -3.701 -15.352 1 98.88 385 THR B CA 1
ATOM 7824 C C . THR B 1 385 ? 12.023 -4.656 -16.078 1 98.88 385 THR B C 1
ATOM 7826 O O . THR B 1 385 ? 13.062 -5.043 -15.531 1 98.88 385 THR B O 1
ATOM 7829 N N . ALA B 1 386 ? 11.625 -5.035 -17.234 1 98.88 386 ALA B N 1
ATOM 7830 C CA . ALA B 1 386 ? 12.469 -5.82 -18.125 1 98.88 386 ALA B CA 1
ATOM 7831 C C . ALA B 1 386 ? 13.203 -4.918 -19.125 1 98.88 386 ALA B C 1
ATOM 7833 O O . ALA B 1 386 ? 12.586 -4.066 -19.766 1 98.88 386 ALA B O 1
ATOM 7834 N N . CYS B 1 387 ? 14.484 -5.121 -19.234 1 98.81 387 CYS B N 1
ATOM 7835 C CA . CYS B 1 387 ? 15.305 -4.316 -20.125 1 98.81 387 CYS B CA 1
ATOM 7836 C C . CYS B 1 387 ? 15.977 -5.184 -21.188 1 98.81 387 CYS B C 1
ATOM 7838 O O . CYS B 1 387 ? 16.625 -6.184 -20.859 1 98.81 387 CYS B O 1
ATOM 7840 N N . LEU B 1 388 ? 15.812 -4.832 -22.422 1 98.81 388 LEU B N 1
ATOM 7841 C CA . LEU B 1 388 ? 16.547 -5.453 -23.516 1 98.81 388 LEU B CA 1
ATOM 7842 C C . LEU B 1 388 ? 17.875 -4.738 -23.766 1 98.81 388 LEU B C 1
ATOM 7844 O O . LEU B 1 388 ? 17.891 -3.561 -24.125 1 98.81 388 LEU B O 1
ATOM 7848 N N . PHE B 1 389 ? 18.922 -5.453 -23.562 1 98.62 389 PHE B N 1
ATOM 7849 C CA . PHE B 1 389 ? 20.266 -4.926 -23.828 1 98.62 389 PHE B CA 1
ATOM 7850 C C . PHE B 1 389 ? 20.859 -5.57 -25.078 1 98.62 389 PHE B C 1
ATOM 7852 O O . PHE B 1 389 ? 20.594 -6.738 -25.359 1 98.62 389 PHE B O 1
ATOM 7859 N N . ASN B 1 390 ? 21.672 -4.852 -25.781 1 97.88 390 ASN B N 1
ATOM 7860 C CA . ASN B 1 390 ? 22.281 -5.387 -27 1 97.88 390 ASN B CA 1
ATOM 7861 C C . ASN B 1 390 ? 23.5 -6.246 -26.703 1 97.88 390 ASN B C 1
ATOM 7863 O O . ASN B 1 390 ? 24.125 -6.785 -27.609 1 97.88 390 ASN B O 1
ATOM 7867 N N . GLN B 1 391 ? 23.797 -6.332 -25.469 1 97.12 391 GLN B N 1
ATOM 7868 C CA . GLN B 1 391 ? 24.859 -7.176 -24.938 1 97.12 391 GLN B CA 1
ATOM 7869 C C . GLN B 1 391 ? 24.516 -7.715 -23.562 1 97.12 391 GLN B C 1
ATOM 7871 O O . GLN B 1 391 ? 23.875 -7.02 -22.766 1 97.12 391 GLN B O 1
ATOM 7876 N N . ARG B 1 392 ? 24.953 -8.961 -23.375 1 97.62 392 ARG B N 1
ATOM 7877 C CA . ARG B 1 392 ? 24.766 -9.57 -22.062 1 97.62 392 ARG B CA 1
ATOM 7878 C C . ARG B 1 392 ? 25.953 -9.32 -21.156 1 97.62 392 ARG B C 1
ATOM 7880 O O . ARG B 1 392 ? 26.672 -10.25 -20.781 1 97.62 392 ARG B O 1
ATOM 7887 N N . PHE B 1 393 ? 26.062 -8.094 -20.656 1 97.88 393 PHE B N 1
ATOM 7888 C CA . PHE B 1 393 ? 27.219 -7.668 -19.891 1 97.88 393 PHE B CA 1
ATOM 7889 C C . PHE B 1 393 ? 27.391 -8.516 -18.641 1 97.88 393 PHE B C 1
ATOM 7891 O O . PHE B 1 393 ? 28.5 -8.672 -18.141 1 97.88 393 PHE B O 1
ATOM 7898 N N . TRP B 1 394 ? 26.344 -9.164 -18.141 1 98.12 394 TRP B N 1
ATOM 7899 C CA . TRP B 1 394 ? 26.375 -9.969 -16.922 1 98.12 394 TRP B CA 1
ATOM 7900 C C . TRP B 1 394 ? 26.953 -11.352 -17.203 1 98.12 394 TRP B C 1
ATOM 7902 O O . TRP B 1 394 ? 27.25 -12.102 -16.266 1 98.12 394 TRP B O 1
ATOM 7912 N N . GLU B 1 395 ? 27.062 -11.742 -18.422 1 97.25 395 GLU B N 1
ATOM 7913 C CA . GLU B 1 395 ? 27.562 -13.062 -18.766 1 97.25 395 GLU B CA 1
ATOM 7914 C C . GLU B 1 395 ? 29.016 -12.992 -19.25 1 97.25 395 GLU B C 1
ATOM 7916 O O . GLU B 1 395 ? 29.578 -14 -19.656 1 97.25 395 GLU B O 1
ATOM 7921 N N . ILE B 1 396 ? 29.625 -11.836 -19.219 1 95.69 396 ILE B N 1
ATOM 7922 C CA . ILE B 1 396 ? 31 -11.656 -19.672 1 95.69 396 ILE B CA 1
ATOM 7923 C C . ILE B 1 396 ? 31.969 -12.125 -18.594 1 95.69 396 ILE B C 1
ATOM 7925 O O . ILE B 1 396 ? 31.719 -11.914 -17.406 1 95.69 396 ILE B O 1
ATOM 7929 N N . GLY B 1 397 ? 33.062 -12.742 -19.031 1 93.75 397 GLY B N 1
ATOM 7930 C CA . GLY B 1 397 ? 34.094 -13.18 -18.094 1 93.75 397 GLY B CA 1
ATOM 7931 C C . GLY B 1 397 ? 34.219 -14.688 -18 1 93.75 397 GLY B C 1
ATOM 7932 O O . GLY B 1 397 ? 33.531 -15.414 -18.734 1 93.75 397 GLY B O 1
ATOM 7933 N N . GLY B 1 398 ? 35.062 -15.164 -17.062 1 92.38 398 GLY B N 1
ATOM 7934 C CA . GLY B 1 398 ? 35.281 -16.594 -16.844 1 92.38 398 GLY B CA 1
ATOM 7935 C C . GLY B 1 398 ? 34.219 -17.234 -15.992 1 92.38 398 GLY B C 1
ATOM 7936 O O . GLY B 1 398 ? 33.281 -16.578 -15.578 1 92.38 398 GLY B O 1
ATOM 7937 N N . PRO B 1 399 ? 34.344 -18.5 -15.703 1 89.44 399 PRO B N 1
ATOM 7938 C CA . PRO B 1 399 ? 33.344 -19.281 -14.961 1 89.44 399 PRO B CA 1
ATOM 7939 C C . PRO B 1 399 ? 33.094 -18.719 -13.57 1 89.44 399 PRO B C 1
ATOM 7941 O O . PRO B 1 399 ? 31.984 -18.875 -13.031 1 89.44 399 PRO B O 1
ATOM 7944 N N . ASP B 1 400 ? 34.062 -18 -13.07 1 91.06 400 ASP B N 1
ATOM 7945 C CA . ASP B 1 400 ? 33.938 -17.484 -11.711 1 91.06 400 ASP B CA 1
ATOM 7946 C C . ASP B 1 400 ? 33.438 -16.047 -11.719 1 91.06 400 ASP B C 1
ATOM 7948 O O . ASP B 1 400 ? 33.281 -15.414 -10.664 1 91.06 400 ASP B O 1
ATOM 7952 N N . GLU B 1 401 ? 33.062 -15.555 -12.906 1 93.81 401 GLU B N 1
ATOM 7953 C CA . GLU B 1 401 ? 32.688 -14.148 -13.031 1 93.81 401 GLU B CA 1
ATOM 7954 C C . GLU B 1 401 ? 31.281 -14.008 -13.625 1 93.81 401 GLU B C 1
ATOM 7956 O O . GLU B 1 401 ? 30.5 -13.172 -13.18 1 93.81 401 GLU B O 1
ATOM 7961 N N . ARG B 1 402 ? 31.078 -14.766 -14.633 1 95.31 402 ARG B N 1
ATOM 7962 C CA . ARG B 1 402 ? 29.828 -14.617 -15.375 1 95.31 402 ARG B CA 1
ATOM 7963 C C . ARG B 1 402 ? 28.641 -15.086 -14.539 1 95.31 402 ARG B C 1
ATOM 7965 O O . ARG B 1 402 ? 28.766 -16.031 -13.75 1 95.31 402 ARG B O 1
ATOM 7972 N N . ILE B 1 403 ? 27.578 -14.414 -14.656 1 96.69 403 ILE B N 1
ATOM 7973 C CA . ILE B 1 403 ? 26.344 -14.719 -13.938 1 96.69 403 ILE B CA 1
ATOM 7974 C C . ILE B 1 403 ? 25.344 -15.367 -14.883 1 96.69 403 ILE B C 1
ATOM 7976 O O . ILE B 1 403 ? 24.844 -14.727 -15.812 1 96.69 403 ILE B O 1
ATOM 7980 N N . ILE B 1 404 ? 25.062 -16.594 -14.641 1 94.69 404 ILE B N 1
ATOM 7981 C CA . ILE B 1 404 ? 24.109 -17.359 -15.438 1 94.69 404 ILE B CA 1
ATOM 7982 C C . ILE B 1 404 ? 22.891 -17.719 -14.586 1 94.69 404 ILE B C 1
ATOM 7984 O O . ILE B 1 404 ? 22.953 -18.609 -13.742 1 94.69 404 ILE B O 1
ATOM 7988 N N . GLY B 1 405 ? 21.75 -17.062 -14.914 1 95.06 405 GLY B N 1
ATOM 7989 C CA . GLY B 1 405 ? 20.578 -17.234 -14.055 1 95.06 405 GLY B CA 1
ATOM 7990 C C . GLY B 1 405 ? 20.797 -16.719 -12.648 1 95.06 405 GLY B C 1
ATOM 7991 O O . GLY B 1 405 ? 21.859 -16.172 -12.336 1 95.06 405 GLY B O 1
ATOM 7992 N N . GLY B 1 406 ? 19.734 -16.828 -11.82 1 95.5 406 GLY B N 1
ATOM 7993 C CA . GLY B 1 406 ? 19.828 -16.359 -10.445 1 95.5 406 GLY B CA 1
ATOM 7994 C C . GLY B 1 406 ? 19.438 -14.906 -10.289 1 95.5 406 GLY B C 1
ATOM 7995 O O . GLY B 1 406 ? 18.812 -14.32 -11.172 1 95.5 406 GLY B O 1
ATOM 7996 N N . SER B 1 407 ? 19.781 -14.391 -9.109 1 96.69 407 SER B N 1
ATOM 7997 C CA . SER B 1 407 ? 19.406 -13 -8.836 1 96.69 407 SER B CA 1
ATOM 7998 C C . SER B 1 407 ? 20.453 -12.305 -7.98 1 96.69 407 SER B C 1
ATOM 8000 O O . SER B 1 407 ? 21.188 -12.953 -7.238 1 96.69 407 SER B O 1
ATOM 8002 N N . SER B 1 408 ? 20.625 -11.078 -8.211 1 98.25 408 SER B N 1
ATOM 8003 C CA . SER B 1 408 ? 21.297 -10.188 -7.27 1 98.25 408 SER B CA 1
ATOM 8004 C C . SER B 1 408 ? 20.297 -9.469 -6.371 1 98.25 408 SER B C 1
ATOM 8006 O O . SER B 1 408 ? 19.234 -9.062 -6.828 1 98.25 408 SER B O 1
ATOM 8008 N N . SER B 1 409 ? 20.609 -9.367 -5.109 1 97.69 409 SER B N 1
ATOM 8009 C CA . SER B 1 409 ? 19.75 -8.68 -4.148 1 97.69 409 SER B CA 1
ATOM 8010 C C . SER B 1 409 ? 20.406 -7.387 -3.664 1 97.69 409 SER B C 1
ATOM 8012 O O . SER B 1 409 ? 21.625 -7.328 -3.492 1 97.69 409 SER B O 1
ATOM 8014 N N . THR B 1 410 ? 19.578 -6.352 -3.469 1 98.38 410 THR B N 1
ATOM 8015 C CA . THR B 1 410 ? 20.125 -5.059 -3.061 1 98.38 410 THR B CA 1
ATOM 8016 C C . THR B 1 410 ? 19.125 -4.312 -2.178 1 98.38 410 THR B C 1
ATOM 8018 O O . THR B 1 410 ? 17.922 -4.586 -2.219 1 98.38 410 THR B O 1
ATOM 8021 N N . ASP B 1 411 ? 19.594 -3.436 -1.315 1 97.81 411 ASP B N 1
ATOM 8022 C CA . ASP B 1 411 ? 18.75 -2.578 -0.495 1 97.81 411 ASP B CA 1
ATOM 8023 C C . ASP B 1 411 ? 18.312 -1.331 -1.265 1 97.81 411 ASP B C 1
ATOM 8025 O O . ASP B 1 411 ? 17.688 -0.432 -0.701 1 97.81 411 ASP B O 1
ATOM 8029 N N . LEU B 1 412 ? 18.672 -1.215 -2.58 1 98.19 412 LEU B N 1
ATOM 8030 C CA . LEU B 1 412 ? 18.219 -0.128 -3.441 1 98.19 412 LEU B CA 1
ATOM 8031 C C . LEU B 1 412 ? 16.766 -0.333 -3.854 1 98.19 412 LEU B C 1
ATOM 8033 O O . LEU B 1 412 ? 16.234 -1.443 -3.752 1 98.19 412 LEU B O 1
ATOM 8037 N N . PRO B 1 413 ? 16.125 0.703 -4.359 1 98 413 PRO B N 1
ATOM 8038 C CA . PRO B 1 413 ? 14.703 0.624 -4.699 1 98 413 PRO B CA 1
ATOM 8039 C C . PRO B 1 413 ? 14.398 -0.476 -5.715 1 98 413 PRO B C 1
ATOM 8041 O O . PRO B 1 413 ? 13.297 -1.042 -5.707 1 98 413 PRO B O 1
ATOM 8044 N N . ILE B 1 414 ? 15.344 -0.889 -6.531 1 98.69 414 ILE B N 1
ATOM 8045 C CA . ILE B 1 414 ? 15.078 -1.929 -7.52 1 98.69 414 ILE B CA 1
ATOM 8046 C C . ILE B 1 414 ? 14.938 -3.279 -6.824 1 98.69 414 ILE B C 1
ATOM 8048 O O . ILE B 1 414 ? 14.352 -4.211 -7.375 1 98.69 414 ILE B O 1
ATOM 8052 N N . SER B 1 415 ? 15.516 -3.465 -5.641 1 98.38 415 SER B N 1
ATOM 8053 C CA . SER B 1 415 ? 15.406 -4.586 -4.711 1 98.38 415 SER B CA 1
ATOM 8054 C C . SER B 1 415 ? 16.125 -5.82 -5.25 1 98.38 415 SER B C 1
ATOM 8056 O O . SER B 1 415 ? 16.828 -6.512 -4.508 1 98.38 415 SER B O 1
ATOM 8058 N N . SER B 1 416 ? 15.859 -6.172 -6.559 1 98.25 416 SER B N 1
ATOM 8059 C CA . SER B 1 416 ? 16.516 -7.359 -7.098 1 98.25 416 SER B CA 1
ATOM 8060 C C . SER B 1 416 ? 16.656 -7.266 -8.617 1 98.25 416 SER B C 1
ATOM 8062 O O . SER B 1 416 ? 15.898 -6.551 -9.273 1 98.25 416 SER B O 1
ATOM 8064 N N . ILE B 1 417 ? 17.688 -7.879 -9.078 1 98.81 417 ILE B N 1
ATOM 8065 C CA . ILE B 1 417 ? 17.969 -8.102 -10.492 1 98.81 417 ILE B CA 1
ATOM 8066 C C . ILE B 1 417 ? 17.922 -9.602 -10.789 1 98.81 417 ILE B C 1
ATOM 8068 O O . ILE B 1 417 ? 18.578 -10.398 -10.109 1 98.81 417 ILE B O 1
ATOM 8072 N N . TRP B 1 418 ? 17.172 -10.023 -11.75 1 98.56 418 TRP B N 1
ATOM 8073 C CA . TRP B 1 418 ? 17.109 -11.43 -12.125 1 98.56 418 TRP B CA 1
ATOM 8074 C C . TRP B 1 418 ? 17.719 -11.664 -13.5 1 98.56 418 TRP B C 1
ATOM 8076 O O . TRP B 1 418 ? 17.375 -10.977 -14.461 1 98.56 418 TRP B O 1
ATOM 8086 N N . TYR B 1 419 ? 18.578 -12.602 -13.547 1 98.12 419 TYR B N 1
ATOM 8087 C CA . TYR B 1 419 ? 19.312 -12.93 -14.766 1 98.12 419 TYR B CA 1
ATOM 8088 C C . TYR B 1 419 ? 18.656 -14.086 -15.5 1 98.12 419 TYR B C 1
ATOM 8090 O O . TYR B 1 419 ? 18.172 -15.031 -14.875 1 98.12 419 TYR B O 1
ATOM 8098 N N . PRO B 1 420 ? 18.625 -13.969 -16.828 1 97.06 420 PRO B N 1
ATOM 8099 C CA . PRO B 1 420 ? 17.953 -15.023 -17.578 1 97.06 420 PRO B CA 1
ATOM 8100 C C . PRO B 1 420 ? 18.672 -16.359 -17.5 1 97.06 420 PRO B C 1
ATOM 8102 O O . PRO B 1 420 ? 19.906 -16.406 -17.516 1 97.06 420 PRO B O 1
ATOM 8105 N N . SER B 1 421 ? 17.922 -17.453 -17.453 1 94.44 421 SER B N 1
ATOM 8106 C CA . SER B 1 421 ? 18.469 -18.812 -17.359 1 94.44 421 SER B CA 1
ATOM 8107 C C . SER B 1 421 ? 18.672 -19.422 -18.75 1 94.44 421 SER B C 1
ATOM 8109 O O . SER B 1 421 ? 19.172 -20.547 -18.875 1 94.44 421 SER B O 1
ATOM 8111 N N . ASP B 1 422 ? 18.344 -18.703 -19.797 1 91.56 422 ASP B N 1
ATOM 8112 C CA . ASP B 1 422 ? 18.172 -19.25 -21.141 1 91.56 422 ASP B CA 1
ATOM 8113 C C . ASP B 1 422 ? 19.5 -19.766 -21.688 1 91.56 422 ASP B C 1
ATOM 8115 O O . ASP B 1 422 ? 19.531 -20.641 -22.547 1 91.56 422 ASP B O 1
ATOM 8119 N N . ASP B 1 423 ? 20.625 -19.344 -21.156 1 90.25 423 ASP B N 1
ATOM 8120 C CA . ASP B 1 423 ? 21.922 -19.75 -21.656 1 90.25 423 ASP B CA 1
ATOM 8121 C C . ASP B 1 423 ? 22.578 -20.766 -20.75 1 90.25 423 ASP B C 1
ATOM 8123 O O . ASP B 1 423 ? 23.719 -21.188 -20.969 1 90.25 423 ASP B O 1
ATOM 8127 N N . GLY B 1 424 ? 21.891 -21.188 -19.75 1 91.5 424 GLY B N 1
ATOM 8128 C CA . GLY B 1 424 ? 22.5 -22.016 -18.734 1 91.5 424 GLY B CA 1
ATOM 8129 C C . GLY B 1 424 ? 22.562 -23.484 -19.094 1 91.5 424 GLY B C 1
ATOM 8130 O O . GLY B 1 424 ? 21.625 -24 -19.703 1 91.5 424 GLY B O 1
ATOM 8131 N N . LYS B 1 425 ? 23.672 -24.062 -18.734 1 88.31 425 LYS B N 1
ATOM 8132 C CA . LYS B 1 425 ? 23.859 -25.5 -18.797 1 88.31 425 LYS B CA 1
ATOM 8133 C C . LYS B 1 425 ? 24.328 -26.062 -17.453 1 88.31 425 LYS B C 1
ATOM 8135 O O . LYS B 1 425 ? 25.266 -25.531 -16.844 1 88.31 425 LYS B O 1
ATOM 8140 N N . PHE B 1 426 ? 23.672 -27.094 -17.062 1 85.31 426 PHE B N 1
ATOM 8141 C CA . PHE B 1 426 ? 24.031 -27.719 -15.805 1 85.31 426 PHE B CA 1
ATOM 8142 C C . PHE B 1 426 ? 25.375 -28.422 -15.922 1 85.31 426 PHE B C 1
ATOM 8144 O O . PHE B 1 426 ? 25.609 -29.172 -16.875 1 85.31 426 PHE B O 1
ATOM 8151 N N . ILE B 1 427 ? 26.328 -28.094 -15.008 1 79.25 427 ILE B N 1
ATOM 8152 C CA . ILE B 1 427 ? 27.656 -28.719 -15.039 1 79.25 427 ILE B CA 1
ATOM 8153 C C . ILE B 1 427 ? 27.766 -29.75 -13.922 1 79.25 427 ILE B C 1
ATOM 8155 O O . ILE B 1 427 ? 28.453 -30.766 -14.078 1 79.25 427 ILE B O 1
ATOM 8159 N N . GLY B 1 428 ? 26.828 -30.641 -13.57 1 62.44 428 GLY B N 1
ATOM 8160 C CA . GLY B 1 428 ? 26.812 -31.703 -12.578 1 62.44 428 GLY B CA 1
ATOM 8161 C C . GLY B 1 428 ? 28.109 -31.828 -11.812 1 62.44 428 GLY B C 1
ATOM 8162 O O . GLY B 1 428 ? 29.188 -31.75 -12.398 1 62.44 428 GLY B O 1
ATOM 8163 N N . ASP B 1 429 ? 28.406 -31.156 -10.641 1 57.84 429 ASP B N 1
ATOM 8164 C CA . ASP B 1 429 ? 29.562 -31.609 -9.875 1 57.84 429 ASP B CA 1
ATOM 8165 C C . ASP B 1 429 ? 29.156 -32.594 -8.781 1 57.84 429 ASP B C 1
ATOM 8167 O O . ASP B 1 429 ? 28.094 -32.438 -8.172 1 57.84 429 ASP B O 1
ATOM 8171 N N . GLU B 1 430 ? 29.781 -33.812 -8.789 1 53.97 430 GLU B N 1
ATOM 8172 C CA . GLU B 1 430 ? 29.531 -35 -7.965 1 53.97 430 GLU B CA 1
ATOM 8173 C C . GLU B 1 430 ? 29.406 -34.625 -6.488 1 53.97 430 GLU B C 1
ATOM 8175 O O . GLU B 1 430 ? 28.656 -35.25 -5.746 1 53.97 430 GLU B O 1
ATOM 8180 N N . GLU B 1 431 ? 30.281 -33.719 -5.918 1 54.44 431 GLU B N 1
ATOM 8181 C CA . GLU B 1 431 ? 30.391 -33.656 -4.461 1 54.44 431 GLU B CA 1
ATOM 8182 C C . GLU B 1 431 ? 29.734 -32.375 -3.92 1 54.44 431 GLU B C 1
ATOM 8184 O O . GLU B 1 431 ? 30.406 -31.375 -3.703 1 54.44 431 GLU B O 1
ATOM 8189 N N . TYR B 1 432 ? 28.438 -32.031 -4.363 1 58.78 432 TYR B N 1
ATOM 8190 C CA . TYR B 1 432 ? 28.094 -30.703 -3.824 1 58.78 432 TYR B CA 1
ATOM 8191 C C . TYR B 1 432 ? 27.266 -30.828 -2.559 1 58.78 432 TYR B C 1
ATOM 8193 O O . TYR B 1 432 ? 26.422 -31.734 -2.449 1 58.78 432 TYR B O 1
ATOM 8201 N N . ASP B 1 433 ? 27.734 -30.062 -1.546 1 66.38 433 ASP B N 1
ATOM 8202 C CA . ASP B 1 433 ? 26.984 -29.812 -0.316 1 66.38 433 ASP B CA 1
ATOM 8203 C C . ASP B 1 433 ? 25.75 -28.969 -0.586 1 66.38 433 ASP B C 1
ATOM 8205 O O . ASP B 1 433 ? 25.859 -27.812 -1.016 1 66.38 433 ASP B O 1
ATOM 8209 N N . TYR B 1 434 ? 24.578 -29.547 -0.61 1 74.56 434 TYR B N 1
ATOM 8210 C CA . TYR B 1 434 ? 23.312 -28.844 -0.769 1 74.56 434 TYR B CA 1
ATOM 8211 C C . TYR B 1 434 ? 23.062 -27.906 0.408 1 74.56 434 TYR B C 1
ATOM 8213 O O . TYR B 1 434 ? 23.109 -28.328 1.566 1 74.56 434 TYR B O 1
ATOM 8221 N N . ARG B 1 435 ? 23.016 -26.656 0.141 1 81.75 435 ARG B N 1
ATOM 8222 C CA . ARG B 1 435 ? 22.703 -25.656 1.149 1 81.75 435 ARG B CA 1
ATOM 8223 C C . ARG B 1 435 ? 21.438 -24.875 0.772 1 81.75 435 ARG B C 1
ATOM 8225 O O . ARG B 1 435 ? 21.25 -24.516 -0.393 1 81.75 435 ARG B O 1
ATOM 8232 N N . LYS B 1 436 ? 20.578 -24.734 1.768 1 75.75 436 LYS B N 1
ATOM 8233 C CA . LYS B 1 436 ? 19.312 -24.078 1.481 1 75.75 436 LYS B CA 1
ATOM 8234 C C . LYS B 1 436 ? 19 -23 2.514 1 75.75 436 LYS B C 1
ATOM 8236 O O . LYS B 1 436 ? 19.281 -23.172 3.701 1 75.75 436 LYS B O 1
ATOM 8241 N N . SER B 1 437 ? 18.562 -21.859 1.905 1 71.62 437 SER B N 1
ATOM 8242 C CA . SER B 1 437 ? 17.859 -20.859 2.713 1 71.62 437 SER B CA 1
ATOM 8243 C C . SER B 1 437 ? 16.422 -20.688 2.258 1 71.62 437 SER B C 1
ATOM 8245 O O . SER B 1 437 ? 15.945 -21.438 1.391 1 71.62 437 SER B O 1
ATOM 8247 N N . TYR B 1 438 ? 15.758 -19.812 2.889 1 69.75 438 TYR B N 1
ATOM 8248 C CA . TYR B 1 438 ? 14.328 -19.641 2.648 1 69.75 438 TYR B CA 1
ATOM 8249 C C . TYR B 1 438 ? 14.047 -19.453 1.162 1 69.75 438 TYR B C 1
ATOM 8251 O O . TYR B 1 438 ? 13.078 -20.016 0.634 1 69.75 438 TYR B O 1
ATOM 8259 N N . ARG B 1 439 ? 14.734 -18.766 0.406 1 75.44 439 ARG B N 1
ATOM 8260 C CA . ARG B 1 439 ? 14.414 -18.469 -0.986 1 75.44 439 ARG B CA 1
ATOM 8261 C C . ARG B 1 439 ? 15.562 -18.844 -1.909 1 75.44 439 ARG B C 1
ATOM 8263 O O . ARG B 1 439 ? 15.469 -18.688 -3.129 1 75.44 439 ARG B O 1
ATOM 8270 N N . ASP B 1 440 ? 16.656 -19.406 -1.24 1 78 440 ASP B N 1
ATOM 8271 C CA . ASP B 1 440 ? 17.844 -19.703 -2.041 1 78 440 ASP B CA 1
ATOM 8272 C C . ASP B 1 440 ? 18.312 -21.141 -1.794 1 78 440 ASP B C 1
ATOM 8274 O O . ASP B 1 440 ? 18.203 -21.656 -0.679 1 78 440 ASP B O 1
ATOM 8278 N N . SER B 1 441 ? 18.734 -21.734 -2.85 1 78.69 441 SER B N 1
ATOM 8279 C CA . SER B 1 441 ? 19.328 -23.062 -2.758 1 78.69 441 SER B CA 1
ATOM 8280 C C . SER B 1 441 ? 20.594 -23.156 -3.59 1 78.69 441 SER B C 1
ATOM 8282 O O . SER B 1 441 ? 20.672 -22.594 -4.688 1 78.69 441 SER B O 1
ATOM 8284 N N . TYR B 1 442 ? 21.531 -23.797 -2.916 1 77.62 442 TYR B N 1
ATOM 8285 C CA . TYR B 1 442 ? 22.828 -24 -3.553 1 77.62 442 TYR B CA 1
ATOM 8286 C C . TYR B 1 442 ? 23.141 -25.484 -3.721 1 77.62 442 TYR B C 1
ATOM 8288 O O . TYR B 1 442 ? 22.734 -26.297 -2.898 1 77.62 442 TYR B O 1
ATOM 8296 N N . GLY B 1 443 ? 23.719 -25.812 -4.746 1 72 443 GLY B N 1
ATOM 8297 C CA . GLY B 1 443 ? 24.109 -27.203 -4.949 1 72 443 GLY B CA 1
ATOM 8298 C C . GLY B 1 443 ? 24.25 -27.578 -6.414 1 72 443 GLY B C 1
ATOM 8299 O O . GLY B 1 443 ? 24.766 -28.641 -6.746 1 72 443 GLY B O 1
ATOM 8300 N N . CYS B 1 444 ? 23.672 -26.719 -7.27 1 72.62 444 CYS B N 1
ATOM 8301 C CA . CYS B 1 444 ? 23.844 -26.922 -8.703 1 72.62 444 CYS B CA 1
ATOM 8302 C C . CYS B 1 444 ? 24.719 -25.828 -9.312 1 72.62 444 CYS B C 1
ATOM 8304 O O . CYS B 1 444 ? 24.578 -24.656 -8.969 1 72.62 444 CYS B O 1
ATOM 8306 N N . THR B 1 445 ? 25.625 -26.297 -10.062 1 79 445 THR B N 1
ATOM 8307 C CA . THR B 1 445 ? 26.469 -25.328 -10.758 1 79 445 THR B CA 1
ATOM 8308 C C . THR B 1 445 ? 26.062 -25.219 -12.227 1 79 445 THR B C 1
ATOM 8310 O O . THR B 1 445 ? 25.781 -26.234 -12.875 1 79 445 THR B O 1
ATOM 8313 N N . TRP B 1 446 ? 26.047 -23.969 -12.625 1 85.75 446 TRP B N 1
ATOM 8314 C CA . TRP B 1 446 ? 25.609 -23.672 -13.992 1 85.75 446 TRP B CA 1
ATOM 8315 C C . TRP B 1 446 ? 26.703 -22.938 -14.758 1 85.75 446 TRP B C 1
ATOM 8317 O O . TRP B 1 446 ? 27.453 -22.141 -14.188 1 85.75 446 TRP B O 1
ATOM 8327 N N . ASP B 1 447 ? 26.844 -23.281 -16.047 1 88.19 447 ASP B N 1
ATOM 8328 C CA . ASP B 1 447 ? 27.703 -22.531 -16.953 1 88.19 447 ASP B CA 1
ATOM 8329 C C . ASP B 1 447 ? 27.016 -22.297 -18.297 1 88.19 447 ASP B C 1
ATOM 8331 O O . ASP B 1 447 ? 25.875 -22.703 -18.5 1 88.19 447 ASP B O 1
ATOM 8335 N N . LEU B 1 448 ? 27.719 -21.531 -19.156 1 90.69 448 LEU B N 1
ATOM 8336 C CA . LEU B 1 448 ? 27.156 -21.188 -20.469 1 90.69 448 LEU B CA 1
ATOM 8337 C C . LEU B 1 448 ? 27.047 -22.422 -21.359 1 90.69 448 LEU B C 1
ATOM 8339 O O . LEU B 1 448 ? 27.953 -23.266 -21.359 1 90.69 448 LEU B O 1
ATOM 8343 N N . ASN B 1 449 ? 25.969 -22.422 -21.984 1 88.5 449 ASN B N 1
ATOM 8344 C CA . ASN B 1 449 ? 25.875 -23.453 -23 1 88.5 449 ASN B CA 1
ATOM 8345 C C . ASN B 1 449 ? 26.75 -23.125 -24.219 1 88.5 449 ASN B C 1
ATOM 8347 O O . ASN B 1 449 ? 27.203 -21.984 -24.359 1 88.5 449 ASN B O 1
ATOM 8351 N N . THR B 1 450 ? 26.922 -24.016 -25.094 1 81.81 450 THR B N 1
ATOM 8352 C CA . THR B 1 450 ? 27.891 -23.906 -26.172 1 81.81 450 THR B CA 1
ATOM 8353 C C . THR B 1 450 ? 27.453 -22.875 -27.188 1 81.81 450 THR B C 1
ATOM 8355 O O . THR B 1 450 ? 28.281 -22.328 -27.938 1 81.81 450 THR B O 1
ATOM 8358 N N . LYS B 1 451 ? 26.266 -22.516 -27.234 1 84.88 451 LYS B N 1
ATOM 8359 C CA . LYS B 1 451 ? 25.75 -21.594 -28.234 1 84.88 451 LYS B CA 1
ATOM 8360 C C . LYS B 1 451 ? 25.656 -20.172 -27.672 1 84.88 451 LYS B C 1
ATOM 8362 O O . LYS B 1 451 ? 25.438 -19.234 -28.422 1 84.88 451 LYS B O 1
ATOM 8367 N N . ALA B 1 452 ? 25.891 -20.141 -26.406 1 87.44 452 ALA B N 1
ATOM 8368 C CA . ALA B 1 452 ? 25.734 -18.859 -25.75 1 87.44 452 ALA B CA 1
ATOM 8369 C C . ALA B 1 452 ? 26.844 -17.891 -26.141 1 87.44 452 ALA B C 1
ATOM 8371 O O . ALA B 1 452 ? 28 -18.312 -26.297 1 87.44 452 ALA B O 1
ATOM 8372 N N . ASN B 1 453 ? 26.531 -16.625 -26.422 1 90.44 453 ASN B N 1
ATOM 8373 C CA . ASN B 1 453 ? 27.438 -15.539 -26.734 1 90.44 453 ASN B CA 1
ATOM 8374 C C . ASN B 1 453 ? 27.031 -14.25 -26.016 1 90.44 453 ASN B C 1
ATOM 8376 O O . ASN B 1 453 ? 26 -13.648 -26.344 1 90.44 453 ASN B O 1
ATOM 8380 N N . PRO B 1 454 ? 27.891 -13.812 -25.094 1 92.88 454 PRO B N 1
ATOM 8381 C CA . PRO B 1 454 ? 27.547 -12.625 -24.297 1 92.88 454 PRO B CA 1
ATOM 8382 C C . PRO B 1 454 ? 27.422 -11.367 -25.156 1 92.88 454 PRO B C 1
ATOM 8384 O O . PRO B 1 454 ? 26.906 -10.352 -24.688 1 92.88 454 PRO B O 1
ATOM 8387 N N . ASN B 1 455 ? 27.859 -11.438 -26.391 1 94.06 455 ASN B N 1
ATOM 8388 C CA . ASN B 1 455 ? 27.797 -10.281 -27.266 1 94.06 455 ASN B CA 1
ATOM 8389 C C . ASN B 1 455 ? 26.453 -10.211 -28.016 1 94.06 455 ASN B C 1
ATOM 8391 O O . ASN B 1 455 ? 26.188 -9.25 -28.734 1 94.06 455 ASN B O 1
ATOM 8395 N N . LEU B 1 456 ? 25.625 -11.148 -27.75 1 95 456 LEU B N 1
ATOM 8396 C CA . LEU B 1 456 ? 24.281 -11.141 -28.312 1 95 456 LEU B CA 1
ATOM 8397 C C . LEU B 1 456 ? 23.312 -10.445 -27.359 1 95 456 LEU B C 1
ATOM 8399 O O . LEU B 1 456 ? 23.578 -10.344 -26.172 1 95 456 LEU B O 1
ATOM 8403 N N . PRO B 1 457 ? 22.188 -9.992 -27.891 1 96.75 457 PRO B N 1
ATOM 8404 C CA . PRO B 1 457 ? 21.203 -9.32 -27.031 1 96.75 457 PRO B CA 1
ATOM 8405 C C . PRO B 1 457 ? 20.609 -10.234 -25.969 1 96.75 457 PRO B C 1
ATOM 8407 O O . PRO B 1 457 ? 20.547 -11.453 -26.172 1 96.75 457 PRO B O 1
ATOM 8410 N N . GLY B 1 458 ? 20.219 -9.703 -24.875 1 97.19 458 GLY B N 1
ATOM 8411 C CA . GLY B 1 458 ? 19.547 -10.414 -23.797 1 97.19 458 GLY B CA 1
ATOM 8412 C C . GLY B 1 458 ? 18.625 -9.531 -22.984 1 97.19 458 GLY B C 1
ATOM 8413 O O . GLY B 1 458 ? 18.734 -8.305 -23 1 97.19 458 GLY B O 1
ATOM 8414 N N . VAL B 1 459 ? 17.656 -10.133 -22.375 1 98.56 459 VAL B N 1
ATOM 8415 C CA . VAL B 1 459 ? 16.688 -9.414 -21.562 1 98.56 459 VAL B CA 1
ATOM 8416 C C . VAL B 1 459 ? 17 -9.617 -20.078 1 98.56 459 VAL B C 1
ATOM 8418 O O . VAL B 1 459 ? 17.094 -10.75 -19.609 1 98.56 459 VAL B O 1
ATOM 8421 N N . LEU B 1 460 ? 17.188 -8.547 -19.375 1 98.81 460 LEU B N 1
ATOM 8422 C CA . LEU B 1 460 ? 17.453 -8.531 -17.953 1 98.81 460 LEU B CA 1
ATOM 8423 C C . LEU B 1 460 ? 16.234 -8.016 -17.188 1 98.81 460 LEU B C 1
ATOM 8425 O O . LEU B 1 460 ? 15.672 -6.973 -17.531 1 98.81 460 LEU B O 1
ATOM 8429 N N . LEU B 1 461 ? 15.734 -8.805 -16.25 1 98.81 461 LEU B N 1
ATOM 8430 C CA . LEU B 1 461 ? 14.805 -8.203 -15.297 1 98.81 461 LEU B CA 1
ATOM 8431 C C . LEU B 1 461 ? 15.531 -7.277 -14.328 1 98.81 461 LEU B C 1
ATOM 8433 O O . LEU B 1 461 ? 16 -7.719 -13.281 1 98.81 461 LEU B O 1
ATOM 8437 N N . ALA B 1 462 ? 15.516 -6.047 -14.664 1 98.88 462 ALA B N 1
ATOM 8438 C CA . ALA B 1 462 ? 16.422 -5.07 -14.062 1 98.88 462 ALA B CA 1
ATOM 8439 C C . ALA B 1 462 ? 15.906 -4.609 -12.703 1 98.88 462 ALA B C 1
ATOM 8441 O O . ALA B 1 462 ? 16.656 -4.051 -11.898 1 98.88 462 ALA B O 1
ATOM 8442 N N . SER B 1 463 ? 14.688 -4.82 -12.523 1 98.69 463 SER B N 1
ATOM 8443 C CA . SER B 1 463 ? 14.07 -4.477 -11.25 1 98.69 463 SER B CA 1
ATOM 8444 C C . SER B 1 463 ? 12.898 -5.402 -10.938 1 98.69 463 SER B C 1
ATOM 8446 O O . SER B 1 463 ? 12.078 -5.688 -11.805 1 98.69 463 SER B O 1
ATOM 8448 N N . TYR B 1 464 ? 12.836 -5.91 -9.828 1 98.69 464 TYR B N 1
ATOM 8449 C CA . TYR B 1 464 ? 11.711 -6.625 -9.242 1 98.69 464 TYR B CA 1
ATOM 8450 C C . TYR B 1 464 ? 11.586 -6.324 -7.754 1 98.69 464 TYR B C 1
ATOM 8452 O O . TYR B 1 464 ? 12.422 -6.754 -6.957 1 98.69 464 TYR B O 1
ATOM 8460 N N . ASN B 1 465 ? 10.562 -5.586 -7.359 1 98.5 465 ASN B N 1
ATOM 8461 C CA . ASN B 1 465 ? 10.406 -5.078 -6 1 98.5 465 ASN B CA 1
ATOM 8462 C C . ASN B 1 465 ? 8.953 -5.156 -5.535 1 98.5 465 ASN B C 1
ATOM 8464 O O . ASN B 1 465 ? 8.055 -5.41 -6.336 1 98.5 465 ASN B O 1
ATOM 8468 N N . TRP B 1 466 ? 8.734 -4.977 -4.227 1 98.06 466 TRP B N 1
ATOM 8469 C CA . TRP B 1 466 ? 7.434 -5.117 -3.59 1 98.06 466 TRP B CA 1
ATOM 8470 C C . TRP B 1 466 ? 7.207 -4.016 -2.559 1 98.06 466 TRP B C 1
ATOM 8472 O O . TRP B 1 466 ? 8.148 -3.318 -2.17 1 98.06 466 TRP B O 1
ATOM 8482 N N . GLY B 1 467 ? 5.969 -3.902 -2.133 1 96.81 467 GLY B N 1
ATOM 8483 C CA . GLY B 1 467 ? 5.645 -2.994 -1.045 1 96.81 467 GLY B CA 1
ATOM 8484 C C . GLY B 1 467 ? 5.891 -1.537 -1.39 1 96.81 467 GLY B C 1
ATOM 8485 O O . GLY B 1 467 ? 5.512 -1.076 -2.469 1 96.81 467 GLY B O 1
ATOM 8486 N N . GLN B 1 468 ? 6.523 -0.81 -0.548 1 96.31 468 GLN B N 1
ATOM 8487 C CA . GLN B 1 468 ? 6.699 0.631 -0.694 1 96.31 468 GLN B CA 1
ATOM 8488 C C . GLN B 1 468 ? 7.625 0.957 -1.863 1 96.31 468 GLN B C 1
ATOM 8490 O O . GLN B 1 468 ? 7.414 1.942 -2.572 1 96.31 468 GLN B O 1
ATOM 8495 N N . ASP B 1 469 ? 8.672 0.148 -2.037 1 97.75 469 ASP B N 1
ATOM 8496 C CA . ASP B 1 469 ? 9.586 0.412 -3.145 1 97.75 469 ASP B CA 1
ATOM 8497 C C . ASP B 1 469 ? 8.883 0.248 -4.488 1 97.75 469 ASP B C 1
ATOM 8499 O O . ASP B 1 469 ? 9.195 0.955 -5.449 1 97.75 469 ASP B O 1
ATOM 8503 N N . ALA B 1 470 ? 7.941 -0.701 -4.512 1 98.31 470 ALA B N 1
ATOM 8504 C CA . ALA B 1 470 ? 7.145 -0.832 -5.727 1 98.31 470 ALA B CA 1
ATOM 8505 C C . ALA B 1 470 ? 6.312 0.425 -5.977 1 98.31 470 ALA B C 1
ATOM 8507 O O . ALA B 1 470 ? 6.199 0.886 -7.113 1 98.31 470 ALA B O 1
ATOM 8508 N N . VAL B 1 471 ? 5.719 0.985 -4.953 1 97.88 471 VAL B N 1
ATOM 8509 C CA . VAL B 1 471 ? 4.918 2.203 -5.066 1 97.88 471 VAL B CA 1
ATOM 8510 C C . VAL B 1 471 ? 5.812 3.367 -5.492 1 97.88 471 VAL B C 1
ATOM 8512 O O . VAL B 1 471 ? 5.461 4.121 -6.402 1 97.88 471 VAL B O 1
ATOM 8515 N N . ARG B 1 472 ? 6.941 3.465 -4.902 1 97.81 472 ARG B N 1
ATOM 8516 C CA . ARG B 1 472 ? 7.84 4.586 -5.145 1 97.81 472 ARG B CA 1
ATOM 8517 C C . ARG B 1 472 ? 8.453 4.508 -6.539 1 97.81 472 ARG B C 1
ATOM 8519 O O . ARG B 1 472 ? 8.195 5.367 -7.383 1 97.81 472 ARG B O 1
ATOM 8526 N N . LEU B 1 473 ? 9.148 3.443 -6.816 1 98.12 473 LEU B N 1
ATOM 8527 C CA . LEU B 1 473 ? 9.812 3.289 -8.102 1 98.12 473 LEU B CA 1
ATOM 8528 C C . LEU B 1 473 ? 8.797 3.109 -9.227 1 98.12 473 LEU B C 1
ATOM 8530 O O . LEU B 1 473 ? 8.961 3.662 -10.312 1 98.12 473 LEU B O 1
ATOM 8534 N N . GLY B 1 474 ? 7.77 2.355 -8.93 1 97.88 474 GLY B N 1
ATOM 8535 C CA . GLY B 1 474 ? 6.766 2.062 -9.945 1 97.88 474 GLY B CA 1
ATOM 8536 C C . GLY B 1 474 ? 6.008 3.291 -10.406 1 97.88 474 GLY B C 1
ATOM 8537 O O . GLY B 1 474 ? 5.512 3.332 -11.531 1 97.88 474 GLY B O 1
ATOM 8538 N N . ASN B 1 475 ? 5.941 4.312 -9.594 1 97.75 475 ASN B N 1
ATOM 8539 C CA . ASN B 1 475 ? 5.137 5.484 -9.922 1 97.75 475 ASN B CA 1
ATOM 8540 C C . ASN B 1 475 ? 6.008 6.645 -10.398 1 97.75 475 ASN B C 1
ATOM 8542 O O . ASN B 1 475 ? 5.5 7.719 -10.727 1 97.75 475 ASN B O 1
ATOM 8546 N N . GLU B 1 476 ? 7.324 6.469 -10.422 1 96.75 476 GLU B N 1
ATOM 8547 C CA . GLU B 1 476 ? 8.164 7.477 -11.062 1 96.75 476 GLU B CA 1
ATOM 8548 C C . GLU B 1 476 ? 7.797 7.652 -12.531 1 96.75 476 GLU B C 1
ATOM 8550 O O . GLU B 1 476 ? 7.5 6.676 -13.227 1 96.75 476 GLU B O 1
ATOM 8555 N N . PRO B 1 477 ? 7.812 8.898 -12.961 1 92.38 477 PRO B N 1
ATOM 8556 C CA . PRO B 1 477 ? 7.586 9.047 -14.398 1 92.38 477 PRO B CA 1
ATOM 8557 C C . PRO B 1 477 ? 8.656 8.352 -15.242 1 92.38 477 PRO B C 1
ATOM 8559 O O . PRO B 1 477 ? 9.805 8.219 -14.805 1 92.38 477 PRO B O 1
ATOM 8562 N N . ASN B 1 478 ? 8.375 7.957 -16.438 1 88.81 478 ASN B N 1
ATOM 8563 C CA . ASN B 1 478 ? 9.156 7.023 -17.25 1 88.81 478 ASN B CA 1
ATOM 8564 C C . ASN B 1 478 ? 10.586 7.512 -17.453 1 88.81 478 ASN B C 1
ATOM 8566 O O . ASN B 1 478 ? 11.539 6.766 -17.219 1 88.81 478 ASN B O 1
ATOM 8570 N N . PRO B 1 479 ? 10.867 8.695 -17.859 1 90.19 479 PRO B N 1
ATOM 8571 C CA . PRO B 1 479 ? 12.289 9.008 -18.062 1 90.19 479 PRO B CA 1
ATOM 8572 C C . PRO B 1 479 ? 13.094 8.914 -16.766 1 90.19 479 PRO B C 1
ATOM 8574 O O . PRO B 1 479 ? 14.242 8.477 -16.781 1 90.19 479 PRO B O 1
ATOM 8577 N N . LEU B 1 480 ? 12.5 9.234 -15.734 1 93.44 480 LEU B N 1
ATOM 8578 C CA . LEU B 1 480 ? 13.188 9.219 -14.453 1 93.44 480 LEU B CA 1
ATOM 8579 C C . LEU B 1 480 ? 13.328 7.789 -13.93 1 93.44 480 LEU B C 1
ATOM 8581 O O . LEU B 1 480 ? 14.375 7.418 -13.391 1 93.44 480 LEU B O 1
ATOM 8585 N N . ARG B 1 481 ? 12.297 6.945 -14.039 1 97.12 481 ARG B N 1
ATOM 8586 C CA . ARG B 1 481 ? 12.297 5.57 -13.555 1 97.12 481 ARG B CA 1
ATOM 8587 C C . ARG B 1 481 ? 13.406 4.758 -14.211 1 97.12 481 ARG B C 1
ATOM 8589 O O . ARG B 1 481 ? 14.18 4.09 -13.523 1 97.12 481 ARG B O 1
ATOM 8596 N N . ILE B 1 482 ? 13.492 4.84 -15.555 1 97.69 482 ILE B N 1
ATOM 8597 C CA . ILE B 1 482 ? 14.469 4.039 -16.281 1 97.69 482 ILE B CA 1
ATOM 8598 C C . ILE B 1 482 ? 15.875 4.551 -15.992 1 97.69 482 ILE B C 1
ATOM 8600 O O . ILE B 1 482 ? 16.828 3.766 -15.922 1 97.69 482 ILE B O 1
ATOM 8604 N N . TYR B 1 483 ? 15.977 5.887 -15.844 1 95.62 483 TYR B N 1
ATOM 8605 C CA . TYR B 1 483 ? 17.25 6.449 -15.422 1 95.62 483 TYR B CA 1
ATOM 8606 C C . TYR B 1 483 ? 17.703 5.852 -14.094 1 95.62 483 TYR B C 1
ATOM 8608 O O . TYR B 1 483 ? 18.828 5.367 -13.969 1 95.62 483 TYR B O 1
ATOM 8616 N N . ASP B 1 484 ? 16.812 5.855 -13.117 1 97.31 484 ASP B N 1
ATOM 8617 C CA . ASP B 1 484 ? 17.141 5.344 -11.789 1 97.31 484 ASP B CA 1
ATOM 8618 C C . ASP B 1 484 ? 17.469 3.852 -11.836 1 97.31 484 ASP B C 1
ATOM 8620 O O . ASP B 1 484 ? 18.422 3.393 -11.203 1 97.31 484 ASP B O 1
ATOM 8624 N N . ILE B 1 485 ? 16.719 3.104 -12.562 1 98.62 485 ILE B N 1
ATOM 8625 C CA . ILE B 1 485 ? 16.906 1.661 -12.656 1 98.62 485 ILE B CA 1
ATOM 8626 C C . ILE B 1 485 ? 18.281 1.359 -13.258 1 98.62 485 ILE B C 1
ATOM 8628 O O . ILE B 1 485 ? 19.047 0.554 -12.719 1 98.62 485 ILE B O 1
ATOM 8632 N N . LYS B 1 486 ? 18.625 2.033 -14.359 1 98.38 486 LYS B N 1
ATOM 8633 C CA . LYS B 1 486 ? 19.922 1.805 -15 1 98.38 486 LYS B CA 1
ATOM 8634 C C . LYS B 1 486 ? 21.078 2.133 -14.047 1 98.38 486 LYS B C 1
ATOM 8636 O O . LYS B 1 486 ? 22.016 1.357 -13.914 1 98.38 486 LYS B O 1
ATOM 8641 N N . ARG B 1 487 ? 20.922 3.252 -13.391 1 97.81 487 ARG B N 1
ATOM 8642 C CA . ARG B 1 487 ? 21.984 3.67 -12.477 1 97.81 487 ARG B CA 1
ATOM 8643 C C . ARG B 1 487 ? 22.141 2.676 -11.336 1 97.81 487 ARG B C 1
ATOM 8645 O O . ARG B 1 487 ? 23.266 2.369 -10.93 1 97.81 487 ARG B O 1
ATOM 8652 N N . GLN B 1 488 ? 21.078 2.162 -10.859 1 98.44 488 GLN B N 1
ATOM 8653 C CA . GLN B 1 488 ? 21.156 1.228 -9.742 1 98.44 488 GLN B CA 1
ATOM 8654 C C . GLN B 1 488 ? 21.688 -0.13 -10.195 1 98.44 488 GLN B C 1
ATOM 8656 O O . GLN B 1 488 ? 22.438 -0.78 -9.461 1 98.44 488 GLN B O 1
ATOM 8661 N N . VAL B 1 489 ? 21.281 -0.574 -11.367 1 98.88 489 VAL B N 1
ATOM 8662 C CA . VAL B 1 489 ? 21.859 -1.797 -11.906 1 98.88 489 VAL B CA 1
ATOM 8663 C C . VAL B 1 489 ? 23.375 -1.63 -12.055 1 98.88 489 VAL B C 1
ATOM 8665 O O . VAL B 1 489 ? 24.141 -2.533 -11.719 1 98.88 489 VAL B O 1
ATOM 8668 N N . GLU B 1 490 ? 23.812 -0.455 -12.609 1 98.69 490 GLU B N 1
ATOM 8669 C CA . GLU B 1 490 ? 25.234 -0.151 -12.75 1 98.69 490 GLU B CA 1
ATOM 8670 C C . GLU B 1 490 ? 25.938 -0.212 -11.398 1 98.69 490 GLU B C 1
ATOM 8672 O O . GLU B 1 490 ? 27.031 -0.784 -11.289 1 98.69 490 GLU B O 1
ATOM 8677 N N . GLU B 1 491 ? 25.281 0.305 -10.406 1 98 491 GLU B N 1
ATOM 8678 C CA . GLU B 1 491 ? 25.859 0.323 -9.07 1 98 491 GLU B CA 1
ATOM 8679 C C . GLU B 1 491 ? 26.047 -1.092 -8.523 1 98 491 GLU B C 1
ATOM 8681 O O . GLU B 1 491 ? 27.094 -1.43 -7.992 1 98 491 GLU B O 1
ATOM 8686 N N . VAL B 1 492 ? 25.062 -1.906 -8.656 1 98.62 492 VAL B N 1
ATOM 8687 C CA . VAL B 1 492 ? 25.109 -3.275 -8.156 1 98.62 492 VAL B CA 1
ATOM 8688 C C . VAL B 1 492 ? 26.203 -4.059 -8.875 1 98.62 492 VAL B C 1
ATOM 8690 O O . VAL B 1 492 ? 26.922 -4.848 -8.258 1 98.62 492 VAL B O 1
ATOM 8693 N N . HIS B 1 493 ? 26.422 -3.799 -10.148 1 98.44 493 HIS B N 1
ATOM 8694 C CA . HIS B 1 493 ? 27.391 -4.535 -10.969 1 98.44 493 HIS B CA 1
ATOM 8695 C C . HIS B 1 493 ? 28.781 -3.91 -10.891 1 98.44 493 HIS B C 1
ATOM 8697 O O . HIS B 1 493 ? 29.734 -4.457 -11.43 1 98.44 493 HIS B O 1
ATOM 8703 N N . GLY B 1 494 ? 28.859 -2.723 -10.25 1 97.5 494 GLY B N 1
ATOM 8704 C CA . GLY B 1 494 ? 30.141 -2.033 -10.164 1 97.5 494 GLY B CA 1
ATOM 8705 C C . GLY B 1 494 ? 30.562 -1.396 -11.469 1 97.5 494 GLY B C 1
ATOM 8706 O O . GLY B 1 494 ? 31.75 -1.328 -11.773 1 97.5 494 GLY B O 1
ATOM 8707 N N . LEU B 1 495 ? 29.609 -1.032 -12.25 1 97.38 495 LEU B N 1
ATOM 8708 C CA . LEU B 1 495 ? 29.875 -0.366 -13.523 1 97.38 495 LEU B CA 1
ATOM 8709 C C . LEU B 1 495 ? 29.891 1.149 -13.352 1 97.38 495 LEU B C 1
ATOM 8711 O O . LEU B 1 495 ? 29.297 1.674 -12.398 1 97.38 495 LEU B O 1
ATOM 8715 N N . TYR B 1 496 ? 30.547 1.844 -14.203 1 95.62 496 TYR B N 1
ATOM 8716 C CA . TYR B 1 496 ? 30.531 3.301 -14.148 1 95.62 496 TYR B CA 1
ATOM 8717 C C . TYR B 1 496 ? 29.172 3.854 -14.562 1 95.62 496 TYR B C 1
ATOM 8719 O O . TYR B 1 496 ? 28.516 3.303 -15.453 1 95.62 496 TYR B O 1
ATOM 8727 N N . PRO B 1 497 ? 28.797 4.934 -13.969 1 93.88 497 PRO B N 1
ATOM 8728 C CA . PRO B 1 497 ? 27.516 5.527 -14.32 1 93.88 497 PRO B CA 1
ATOM 8729 C C . PRO B 1 497 ? 27.406 5.871 -15.805 1 93.88 497 PRO B C 1
ATOM 8731 O O . PRO B 1 497 ? 28.312 6.496 -16.359 1 93.88 497 PRO B O 1
ATOM 8734 N N . GLY B 1 498 ? 26.344 5.398 -16.406 1 95.69 498 GLY B N 1
ATOM 8735 C CA . GLY B 1 498 ? 26.109 5.691 -17.812 1 95.69 498 GLY B CA 1
ATOM 8736 C C . GLY B 1 498 ? 26.531 4.57 -18.734 1 95.69 498 GLY B C 1
ATOM 8737 O O . GLY B 1 498 ? 26.234 4.594 -19.922 1 95.69 498 GLY B O 1
ATOM 8738 N N . SER B 1 499 ? 27.156 3.553 -18.219 1 96.69 499 SER B N 1
ATOM 8739 C CA . SER B 1 499 ? 27.688 2.457 -19.031 1 96.69 499 SER B CA 1
ATOM 8740 C C . SER B 1 499 ? 26.562 1.696 -19.734 1 96.69 499 SER B C 1
ATOM 8742 O O . SER B 1 499 ? 26.766 1.131 -20.797 1 96.69 499 SER B O 1
ATOM 8744 N N . LEU B 1 500 ? 25.391 1.678 -19.188 1 97.94 500 LEU B N 1
ATOM 8745 C CA . LEU B 1 500 ? 24.312 0.884 -19.75 1 97.94 500 LEU B CA 1
ATOM 8746 C C . LEU B 1 500 ? 23.5 1.701 -20.75 1 97.94 500 LEU B C 1
ATOM 8748 O O . LEU B 1 500 ? 22.688 1.151 -21.5 1 97.94 500 LEU B O 1
ATOM 8752 N N . ASP B 1 501 ? 23.719 3.02 -20.828 1 97.31 501 ASP B N 1
ATOM 8753 C CA . ASP B 1 501 ? 22.938 3.906 -21.688 1 97.31 501 ASP B CA 1
ATOM 8754 C C . ASP B 1 501 ? 23.031 3.473 -23.156 1 97.31 501 ASP B C 1
ATOM 8756 O O . ASP B 1 501 ? 22 3.334 -23.828 1 97.31 501 ASP B O 1
ATOM 8760 N N . PRO B 1 502 ? 24.25 3.201 -23.672 1 97.69 502 PRO B N 1
ATOM 8761 C CA . PRO B 1 502 ? 24.328 2.795 -25.078 1 97.69 502 PRO B CA 1
ATOM 8762 C C . PRO B 1 502 ? 23.875 1.355 -25.297 1 97.69 502 PRO B C 1
ATOM 8764 O O . PRO B 1 502 ? 23.625 0.952 -26.438 1 97.69 502 PRO B O 1
ATOM 8767 N N . LEU B 1 503 ? 23.812 0.56 -24.25 1 98.19 503 LEU B N 1
ATOM 8768 C CA . LEU B 1 503 ? 23.484 -0.859 -24.375 1 98.19 503 LEU B CA 1
ATOM 8769 C C . LEU B 1 503 ? 21.984 -1.088 -24.359 1 98.19 503 LEU B C 1
ATOM 8771 O O . LEU B 1 503 ? 21.5 -2.08 -24.891 1 98.19 503 LEU B O 1
ATOM 8775 N N . LEU B 1 504 ? 21.219 -0.214 -23.672 1 98.5 504 LEU B N 1
ATOM 8776 C CA . LEU B 1 504 ? 19.781 -0.398 -23.531 1 98.5 504 LEU B CA 1
ATOM 8777 C C . LEU B 1 504 ? 19.078 -0.152 -24.859 1 98.5 504 LEU B C 1
ATOM 8779 O O . LEU B 1 504 ? 19.156 0.943 -25.406 1 98.5 504 LEU B O 1
ATOM 8783 N N . LYS B 1 505 ? 18.359 -1.089 -25.344 1 98.25 505 LYS B N 1
ATOM 8784 C CA . LYS B 1 505 ? 17.656 -0.989 -26.625 1 98.25 505 LYS B CA 1
ATOM 8785 C C . LYS B 1 505 ? 16.172 -0.707 -26.406 1 98.25 505 LYS B C 1
ATOM 8787 O O . LYS B 1 505 ? 15.547 0.025 -27.188 1 98.25 505 LYS B O 1
ATOM 8792 N N . ASP B 1 506 ? 15.617 -1.353 -25.453 1 98.31 506 ASP B N 1
ATOM 8793 C CA . ASP B 1 506 ? 14.195 -1.239 -25.156 1 98.31 506 ASP B CA 1
ATOM 8794 C C . ASP B 1 506 ? 13.898 -1.693 -23.734 1 98.31 506 ASP B C 1
ATOM 8796 O O . ASP B 1 506 ? 14.766 -2.25 -23.062 1 98.31 506 ASP B O 1
ATOM 8800 N N . TYR B 1 507 ? 12.773 -1.334 -23.203 1 98.56 507 TYR B N 1
ATOM 8801 C CA . TYR B 1 507 ? 12.367 -1.767 -21.875 1 98.56 507 TYR B CA 1
ATOM 8802 C C . TYR B 1 507 ? 10.852 -1.786 -21.734 1 98.56 507 TYR B C 1
ATOM 8804 O O . TYR B 1 507 ? 10.141 -1.177 -22.547 1 98.56 507 TYR B O 1
ATOM 8812 N N . LYS B 1 508 ? 10.359 -2.539 -20.797 1 98.5 508 LYS B N 1
ATOM 8813 C CA . LYS B 1 508 ? 8.945 -2.561 -20.422 1 98.5 508 LYS B CA 1
ATOM 8814 C C . LYS B 1 508 ? 8.789 -2.66 -18.906 1 98.5 508 LYS B C 1
ATOM 8816 O O . LYS B 1 508 ? 9.484 -3.438 -18.25 1 98.5 508 LYS B O 1
ATOM 8821 N N . THR B 1 509 ? 7.961 -1.757 -18.359 1 98.31 509 THR B N 1
ATOM 8822 C CA . THR B 1 509 ? 7.68 -1.766 -16.922 1 98.31 509 THR B CA 1
ATOM 8823 C C . THR B 1 509 ? 6.227 -2.139 -16.656 1 98.31 509 THR B C 1
ATOM 8825 O O . THR B 1 509 ? 5.332 -1.759 -17.422 1 98.31 509 THR B O 1
ATOM 8828 N N . VAL B 1 510 ? 6.027 -2.932 -15.633 1 98.25 510 VAL B N 1
ATOM 8829 C CA . VAL B 1 510 ? 4.688 -3.135 -15.094 1 98.25 510 VAL B CA 1
ATOM 8830 C C . VAL B 1 510 ? 4.652 -2.725 -13.625 1 98.25 510 VAL B C 1
ATOM 8832 O O . VAL B 1 510 ? 5.605 -2.973 -12.883 1 98.25 510 VAL B O 1
ATOM 8835 N N . HIS B 1 511 ? 3.762 -1.965 -13.234 1 98.12 511 HIS B N 1
ATOM 8836 C CA . HIS B 1 511 ? 3.33 -1.735 -11.859 1 98.12 511 HIS B CA 1
ATOM 8837 C C . HIS B 1 511 ? 1.885 -2.18 -11.656 1 98.12 511 HIS B C 1
ATOM 8839 O O . HIS B 1 511 ? 0.958 -1.538 -12.148 1 98.12 511 HIS B O 1
ATOM 8845 N N . TRP B 1 512 ? 1.69 -3.172 -10.914 1 98.25 512 TRP B N 1
ATOM 8846 C CA . TRP B 1 512 ? 0.415 -3.881 -10.898 1 98.25 512 TRP B CA 1
ATOM 8847 C C . TRP B 1 512 ? -0.667 -3.043 -10.227 1 98.25 512 TRP B C 1
ATOM 8849 O O . TRP B 1 512 ? -1.86 -3.271 -10.438 1 98.25 512 TRP B O 1
ATOM 8859 N N . ASN B 1 513 ? -0.333 -2.066 -9.398 1 98 513 ASN B N 1
ATOM 8860 C CA . ASN B 1 513 ? -1.332 -1.17 -8.828 1 98 513 ASN B CA 1
ATOM 8861 C C . ASN B 1 513 ? -2.027 -0.344 -9.906 1 98 513 ASN B C 1
ATOM 8863 O O . ASN B 1 513 ? -3.186 0.045 -9.742 1 98 513 ASN B O 1
ATOM 8867 N N . THR B 1 514 ? -1.289 -0.09 -10.961 1 96.88 514 THR B N 1
ATOM 8868 C CA . THR B 1 514 ? -1.823 0.817 -11.977 1 96.88 514 THR B CA 1
ATOM 8869 C C . THR B 1 514 ? -2.338 0.039 -13.18 1 96.88 514 THR B C 1
ATOM 8871 O O . THR B 1 514 ? -2.773 0.633 -14.172 1 96.88 514 THR B O 1
ATOM 8874 N N . GLU B 1 515 ? -2.242 -1.288 -13.164 1 96.25 515 GLU B N 1
ATOM 8875 C CA . GLU B 1 515 ? -2.805 -2.107 -14.227 1 96.25 515 GLU B CA 1
ATOM 8876 C C . GLU B 1 515 ? -4.32 -2.215 -14.102 1 96.25 515 GLU B C 1
ATOM 8878 O O . GLU B 1 515 ? -4.828 -2.77 -13.125 1 96.25 515 GLU B O 1
ATOM 8883 N N . PRO B 1 516 ? -5.008 -1.759 -15.094 1 94.12 516 PRO B N 1
ATOM 8884 C CA . PRO B 1 516 ? -6.469 -1.765 -14.984 1 94.12 516 PRO B CA 1
ATOM 8885 C C . PRO B 1 516 ? -7.035 -3.162 -14.75 1 94.12 516 PRO B C 1
ATOM 8887 O O . PRO B 1 516 ? -6.551 -4.137 -15.328 1 94.12 516 PRO B O 1
ATOM 8890 N N . TRP B 1 517 ? -7.969 -3.205 -13.805 1 94.75 517 TRP B N 1
ATOM 8891 C CA . TRP B 1 517 ? -8.789 -4.375 -13.492 1 94.75 517 TRP B CA 1
ATOM 8892 C C . TRP B 1 517 ? -8.055 -5.309 -12.531 1 94.75 517 TRP B C 1
ATOM 8894 O O . TRP B 1 517 ? -8.633 -6.277 -12.039 1 94.75 517 TRP B O 1
ATOM 8904 N N . PHE B 1 518 ? -6.758 -5.031 -12.297 1 96.56 518 PHE B N 1
ATOM 8905 C CA . PHE B 1 518 ? -6.035 -5.797 -11.289 1 96.56 518 PHE B CA 1
ATOM 8906 C C . PHE B 1 518 ? -5.918 -5.008 -9.992 1 96.56 518 PHE B C 1
ATOM 8908 O O . PHE B 1 518 ? -6.453 -5.418 -8.961 1 96.56 518 PHE B O 1
ATOM 8915 N N . TRP B 1 519 ? -5.227 -3.764 -10.008 1 96.94 519 TRP B N 1
ATOM 8916 C CA . TRP B 1 519 ? -5.051 -2.82 -8.906 1 96.94 519 TRP B CA 1
ATOM 8917 C C . TRP B 1 519 ? -4.484 -3.518 -7.676 1 96.94 519 TRP B C 1
ATOM 8919 O O . TRP B 1 519 ? -5.016 -3.369 -6.574 1 96.94 519 TRP B O 1
ATOM 8929 N N . GLY B 1 520 ? -3.441 -4.254 -7.906 1 97.06 520 GLY B N 1
ATOM 8930 C CA . GLY B 1 520 ? -2.689 -5.039 -6.941 1 97.06 520 GLY B CA 1
ATOM 8931 C C . GLY B 1 520 ? -1.949 -6.203 -7.566 1 97.06 520 GLY B C 1
ATOM 8932 O O . GLY B 1 520 ? -2.434 -6.812 -8.523 1 97.06 520 GLY B O 1
ATOM 8933 N N . ALA B 1 521 ? -0.859 -6.602 -7.027 1 97.88 521 ALA B N 1
ATOM 8934 C CA . ALA B 1 521 ? -0.019 -7.621 -7.652 1 97.88 521 ALA B CA 1
ATOM 8935 C C . ALA B 1 521 ? -0.542 -9.023 -7.352 1 97.88 521 ALA B C 1
ATOM 8937 O O . ALA B 1 521 ? -0.877 -9.773 -8.266 1 97.88 521 ALA B O 1
ATOM 8938 N N . PHE B 1 522 ? -0.593 -9.406 -6.105 1 97.44 522 PHE B N 1
ATOM 8939 C CA . PHE B 1 522 ? -1.136 -10.688 -5.672 1 97.44 522 PHE B CA 1
ATOM 8940 C C . PHE B 1 522 ? -1.565 -10.625 -4.211 1 97.44 522 PHE B C 1
ATOM 8942 O O . PHE B 1 522 ? -1.179 -9.711 -3.482 1 97.44 522 PHE B O 1
ATOM 8949 N N . SER B 1 523 ? -2.428 -11.469 -3.877 1 97.31 523 SER B N 1
ATOM 8950 C CA . SER B 1 523 ? -2.883 -11.539 -2.494 1 97.31 523 SER B CA 1
ATOM 8951 C C . SER B 1 523 ? -1.751 -11.945 -1.558 1 97.31 523 SER B C 1
ATOM 8953 O O . SER B 1 523 ? -1.047 -12.922 -1.818 1 97.31 523 SER B O 1
ATOM 8955 N N . PHE B 1 524 ? -1.427 -11.211 -0.676 1 97.81 524 PHE B N 1
ATOM 8956 C CA . PHE B 1 524 ? -0.492 -11.406 0.425 1 97.81 524 PHE B CA 1
ATOM 8957 C C . PHE B 1 524 ? -1.06 -10.844 1.724 1 97.81 524 PHE B C 1
ATOM 8959 O O . PHE B 1 524 ? -1.013 -9.633 1.957 1 97.81 524 PHE B O 1
ATOM 8966 N N . LEU B 1 525 ? -1.548 -11.695 2.576 1 98.25 525 LEU B N 1
ATOM 8967 C CA . LEU B 1 525 ? -2.531 -11.312 3.584 1 98.25 525 LEU B CA 1
ATOM 8968 C C . LEU B 1 525 ? -1.857 -10.625 4.766 1 98.25 525 LEU B C 1
ATOM 8970 O O . LEU B 1 525 ? -0.683 -10.875 5.051 1 98.25 525 LEU B O 1
ATOM 8974 N N . SER B 1 526 ? -2.586 -9.766 5.363 1 98.38 526 SER B N 1
ATOM 8975 C CA . SER B 1 526 ? -2.189 -9.109 6.602 1 98.38 526 SER B CA 1
ATOM 8976 C C . SER B 1 526 ? -2.596 -9.93 7.82 1 98.38 526 SER B C 1
ATOM 8978 O O . SER B 1 526 ? -3.314 -10.922 7.695 1 98.38 526 SER B O 1
ATOM 8980 N N . PRO B 1 527 ? -2.096 -9.555 8.984 1 98.38 527 PRO B N 1
ATOM 8981 C CA . PRO B 1 527 ? -2.318 -10.352 10.188 1 98.38 527 PRO B CA 1
ATOM 8982 C C . PRO B 1 527 ? -3.795 -10.664 10.422 1 98.38 527 PRO B C 1
ATOM 8984 O O . PRO B 1 527 ? -4.633 -9.766 10.391 1 98.38 527 PRO B O 1
ATOM 8987 N N . SER B 1 528 ? -4.102 -11.945 10.586 1 97.88 528 SER B N 1
ATOM 8988 C CA . SER B 1 528 ? -5.387 -12.508 10.984 1 97.88 528 SER B CA 1
ATOM 8989 C C . SER B 1 528 ? -6.324 -12.648 9.789 1 97.88 528 SER B C 1
ATOM 8991 O O . SER B 1 528 ? -7.391 -13.258 9.898 1 97.88 528 SER B O 1
ATOM 8993 N N . GLU B 1 529 ? -6.004 -12.18 8.617 1 98 529 GLU B N 1
ATOM 8994 C CA . GLU B 1 529 ? -6.902 -12.234 7.465 1 98 529 GLU B CA 1
ATOM 8995 C C . GLU B 1 529 ? -7.133 -13.672 7.016 1 98 529 GLU B C 1
ATOM 8997 O O . GLU B 1 529 ? -8.211 -14.008 6.531 1 98 529 GLU B O 1
ATOM 9002 N N . HIS B 1 530 ? -6.074 -14.523 7.152 1 98.19 530 HIS B N 1
ATOM 9003 C CA . HIS B 1 530 ? -6.254 -15.914 6.766 1 98.19 530 HIS B CA 1
ATOM 9004 C C . HIS B 1 530 ? -7.371 -16.578 7.57 1 98.19 530 HIS B C 1
ATOM 9006 O O . HIS B 1 530 ? -8.266 -17.203 7.004 1 98.19 530 HIS B O 1
ATOM 9012 N N . ARG B 1 531 ? -7.305 -16.438 8.883 1 96.94 531 ARG B N 1
ATOM 9013 C CA . ARG B 1 531 ? -8.32 -16.984 9.773 1 96.94 531 ARG B CA 1
ATOM 9014 C C . ARG B 1 531 ? -9.688 -16.375 9.484 1 96.94 531 ARG B C 1
ATOM 9016 O O . ARG B 1 531 ? -10.703 -17.062 9.508 1 96.94 531 ARG B O 1
ATOM 9023 N N . LEU B 1 532 ? -9.695 -15.141 9.18 1 96.88 532 LEU B N 1
ATOM 9024 C CA . LEU B 1 532 ? -10.945 -14.391 9.078 1 96.88 532 LEU B CA 1
ATOM 9025 C C . LEU B 1 532 ? -11.617 -14.633 7.734 1 96.88 532 LEU B C 1
ATOM 9027 O O . LEU B 1 532 ? -12.852 -14.695 7.648 1 96.88 532 LEU B O 1
ATOM 9031 N N . PHE B 1 533 ? -10.805 -14.758 6.664 1 97.5 533 PHE B N 1
ATOM 9032 C CA . PHE B 1 533 ? -11.438 -14.547 5.367 1 97.5 533 PHE B CA 1
ATOM 9033 C C . PHE B 1 533 ? -11.211 -15.742 4.449 1 97.5 533 PHE B C 1
ATOM 9035 O O . PHE B 1 533 ? -11.875 -15.883 3.422 1 97.5 533 PHE B O 1
ATOM 9042 N N . SER B 1 534 ? -10.297 -16.688 4.734 1 97.5 534 SER B N 1
ATOM 9043 C CA . SER B 1 534 ? -9.953 -17.734 3.785 1 97.5 534 SER B CA 1
ATOM 9044 C C . SER B 1 534 ? -11.18 -18.562 3.408 1 97.5 534 SER B C 1
ATOM 9046 O O . SER B 1 534 ? -11.422 -18.828 2.227 1 97.5 534 SER B O 1
ATOM 9048 N N . LYS B 1 535 ? -11.977 -18.938 4.406 1 97.88 535 LYS B N 1
ATOM 9049 C CA . LYS B 1 535 ? -13.148 -19.766 4.152 1 97.88 535 LYS B CA 1
ATOM 9050 C C . LYS B 1 535 ? -14.234 -18.969 3.428 1 97.88 535 LYS B C 1
ATOM 9052 O O . LYS B 1 535 ? -14.766 -19.422 2.408 1 97.88 535 LYS B O 1
ATOM 9057 N N . VAL B 1 536 ? -14.531 -17.781 3.895 1 97.75 536 VAL B N 1
ATOM 9058 C CA . VAL B 1 536 ? -15.641 -17 3.357 1 97.75 536 VAL B CA 1
ATOM 9059 C C . VAL B 1 536 ? -15.312 -16.562 1.933 1 97.75 536 VAL B C 1
ATOM 9061 O O . VAL B 1 536 ? -16.219 -16.422 1.099 1 97.75 536 VAL B O 1
ATOM 9064 N N . SER B 1 537 ? -14.086 -16.375 1.618 1 98.25 537 SER B N 1
ATOM 9065 C CA . SER B 1 537 ? -13.672 -15.891 0.307 1 98.25 537 SER B CA 1
ATOM 9066 C C . SER B 1 537 ? -13.984 -16.906 -0.785 1 98.25 537 SER B C 1
ATOM 9068 O O . SER B 1 537 ? -14.289 -16.531 -1.92 1 98.25 537 SER B O 1
ATOM 9070 N N . ILE B 1 538 ? -13.898 -18.188 -0.47 1 98.12 538 ILE B N 1
ATOM 9071 C CA . ILE B 1 538 ? -14.078 -19.188 -1.513 1 98.12 538 ILE B CA 1
ATOM 9072 C C . ILE B 1 538 ? -15.516 -19.703 -1.493 1 98.12 538 ILE B C 1
ATOM 9074 O O . ILE B 1 538 ? -15.953 -20.359 -2.434 1 98.12 538 ILE B O 1
ATOM 9078 N N . GLU B 1 539 ? -16.312 -19.391 -0.465 1 98.19 539 GLU B N 1
ATOM 9079 C CA . GLU B 1 539 ? -17.688 -19.844 -0.356 1 98.19 539 GLU B CA 1
ATOM 9080 C C . GLU B 1 539 ? -18.562 -19.203 -1.437 1 98.19 539 GLU B C 1
ATOM 9082 O O . GLU B 1 539 ? -18.438 -18.016 -1.721 1 98.19 539 GLU B O 1
ATOM 9087 N N . PRO B 1 540 ? -19.391 -19.984 -2.084 1 98.5 540 PRO B N 1
ATOM 9088 C CA . PRO B 1 540 ? -20.25 -19.422 -3.119 1 98.5 540 PRO B CA 1
ATOM 9089 C C . PRO B 1 540 ? -21.297 -18.438 -2.561 1 98.5 540 PRO B C 1
ATOM 9091 O O . PRO B 1 540 ? -21.531 -18.422 -1.351 1 98.5 540 PRO B O 1
ATOM 9094 N N . GLU B 1 541 ? -21.828 -17.641 -3.369 1 98.5 541 GLU B N 1
ATOM 9095 C CA . GLU B 1 541 ? -22.875 -16.672 -3.062 1 98.5 541 GLU B CA 1
ATOM 9096 C C . GLU B 1 541 ? -24.078 -16.844 -3.979 1 98.5 541 GLU B C 1
ATOM 9098 O O . GLU B 1 541 ? -24.047 -17.641 -4.906 1 98.5 541 GLU B O 1
ATOM 9103 N N . TYR B 1 542 ? -25.203 -16.109 -3.76 1 97.88 542 TYR B N 1
ATOM 9104 C CA . TYR B 1 542 ? -26.438 -16.156 -4.539 1 97.88 542 TYR B CA 1
ATOM 9105 C C . TYR B 1 542 ? -27.031 -17.562 -4.574 1 97.88 542 TYR B C 1
ATOM 9107 O O . TYR B 1 542 ? -27.328 -18.078 -5.645 1 97.88 542 TYR B O 1
ATOM 9115 N N . LYS B 1 543 ? -27.141 -18.203 -3.385 1 95.56 543 LYS B N 1
ATOM 9116 C CA . LYS B 1 543 ? -27.688 -19.547 -3.234 1 95.56 543 LYS B CA 1
ATOM 9117 C C . LYS B 1 543 ? -26.953 -20.547 -4.125 1 95.56 543 LYS B C 1
ATOM 9119 O O . LYS B 1 543 ? -27.578 -21.297 -4.879 1 95.56 543 LYS B O 1
ATOM 9124 N N . SER B 1 544 ? -25.562 -20.406 -4.164 1 96.62 544 SER B N 1
ATOM 9125 C CA . SER B 1 544 ? -24.656 -21.312 -4.852 1 96.62 544 SER B CA 1
ATOM 9126 C C . SER B 1 544 ? -24.781 -21.188 -6.367 1 96.62 544 SER B C 1
ATOM 9128 O O . SER B 1 544 ? -24.734 -22.188 -7.082 1 96.62 544 SER B O 1
ATOM 9130 N N . ARG B 1 545 ? -25.062 -19.984 -6.805 1 97.94 545 ARG B N 1
ATOM 9131 C CA . ARG B 1 545 ? -25.094 -19.719 -8.242 1 97.94 545 ARG B CA 1
ATOM 9132 C C . ARG B 1 545 ? -23.859 -18.922 -8.672 1 97.94 545 ARG B C 1
ATOM 9134 O O . ARG B 1 545 ? -23.562 -18.844 -9.859 1 97.94 545 ARG B O 1
ATOM 9141 N N . VAL B 1 546 ? -23.172 -18.328 -7.703 1 98.81 546 VAL B N 1
ATOM 9142 C CA . VAL B 1 546 ? -21.922 -17.625 -7.973 1 98.81 546 VAL B CA 1
ATOM 9143 C C . VAL B 1 546 ? -20.781 -18.297 -7.207 1 98.81 546 VAL B C 1
ATOM 9145 O O . VAL B 1 546 ? -20.781 -18.312 -5.973 1 98.81 546 VAL B O 1
ATOM 9148 N N . PHE B 1 547 ? -19.844 -18.859 -7.906 1 98.88 547 PHE B N 1
ATOM 9149 C CA . PHE B 1 547 ? -18.656 -19.484 -7.336 1 98.88 547 PHE B CA 1
ATOM 9150 C C . PHE B 1 547 ? -17.438 -18.594 -7.508 1 98.88 547 PHE B C 1
ATOM 9152 O O . PHE B 1 547 ? -17.422 -17.719 -8.375 1 98.88 547 PHE B O 1
ATOM 9159 N N . PHE B 1 548 ? -16.453 -18.781 -6.66 1 98.94 548 PHE B N 1
ATOM 9160 C CA . PHE B 1 548 ? -15.266 -17.922 -6.688 1 98.94 548 PHE B CA 1
ATOM 9161 C C . PHE B 1 548 ? -14.008 -18.75 -6.934 1 98.94 548 PHE B C 1
ATOM 9163 O O . PHE B 1 548 ? -13.883 -19.875 -6.438 1 98.94 548 PHE B O 1
ATOM 9170 N N . ALA B 1 549 ? -13.094 -18.203 -7.699 1 98.88 549 ALA B N 1
ATOM 9171 C CA . ALA B 1 549 ? -11.805 -18.812 -8 1 98.88 549 ALA B CA 1
ATOM 9172 C C . ALA B 1 549 ? -10.727 -17.75 -8.219 1 98.88 549 ALA B C 1
ATOM 9174 O O . ALA B 1 549 ? -11.031 -16.625 -8.617 1 98.88 549 ALA B O 1
ATOM 9175 N N . GLY B 1 550 ? -9.531 -18.047 -8.039 1 98.62 550 GLY B N 1
ATOM 9176 C CA . GLY B 1 550 ? -8.359 -17.188 -8.109 1 98.62 550 GLY B CA 1
ATOM 9177 C C . GLY B 1 550 ? -7.328 -17.5 -7.047 1 98.62 550 GLY B C 1
ATOM 9178 O O . GLY B 1 550 ? -7.633 -18.141 -6.047 1 98.62 550 GLY B O 1
ATOM 9179 N N . GLU B 1 551 ? -6.148 -17 -7.242 1 98.25 551 GLU B N 1
ATOM 9180 C CA . GLU B 1 551 ? -5.121 -17.25 -6.238 1 98.25 551 GLU B CA 1
ATOM 9181 C C . GLU B 1 551 ? -5.488 -16.625 -4.898 1 98.25 551 GLU B C 1
ATOM 9183 O O . GLU B 1 551 ? -5.156 -17.156 -3.84 1 98.25 551 GLU B O 1
ATOM 9188 N N . HIS B 1 552 ? -6.316 -15.555 -4.859 1 98.06 552 HIS B N 1
ATOM 9189 C CA . HIS B 1 552 ? -6.645 -14.805 -3.65 1 98.06 552 HIS B CA 1
ATOM 9190 C C . HIS B 1 552 ? -7.594 -15.594 -2.754 1 98.06 552 HIS B C 1
ATOM 9192 O O . HIS B 1 552 ? -7.758 -15.266 -1.577 1 98.06 552 HIS B O 1
ATOM 9198 N N . VAL B 1 553 ? -8.227 -16.625 -3.285 1 98.31 553 VAL B N 1
ATOM 9199 C CA . VAL B 1 553 ? -9.133 -17.438 -2.473 1 98.31 553 VAL B CA 1
ATOM 9200 C C . VAL B 1 553 ? -8.547 -18.828 -2.287 1 98.31 553 VAL B C 1
ATOM 9202 O O . VAL B 1 553 ? -9.289 -19.781 -2.027 1 98.31 553 VAL B O 1
ATOM 9205 N N . SER B 1 554 ? -7.199 -18.969 -2.471 1 97.88 554 SER B N 1
ATOM 9206 C CA . SER B 1 554 ? -6.523 -20.266 -2.412 1 97.88 554 SER B CA 1
ATOM 9207 C C . SER B 1 554 ? -5.508 -20.312 -1.277 1 97.88 554 SER B C 1
ATOM 9209 O O . SER B 1 554 ? -5.312 -19.312 -0.573 1 97.88 554 SER B O 1
ATOM 9211 N N . THR B 1 555 ? -4.922 -21.453 -1.119 1 94.5 555 THR B N 1
ATOM 9212 C CA . THR B 1 555 ? -3.822 -21.609 -0.173 1 94.5 555 THR B CA 1
ATOM 9213 C C . THR B 1 555 ? -2.48 -21.609 -0.899 1 94.5 555 THR B C 1
ATOM 9215 O O . THR B 1 555 ? -1.473 -22.062 -0.351 1 94.5 555 THR B O 1
ATOM 9218 N N . ALA B 1 556 ? -2.469 -21.344 -2.133 1 97 556 ALA B N 1
ATOM 9219 C CA . ALA B 1 556 ? -1.271 -21.094 -2.932 1 97 556 ALA B CA 1
ATOM 9220 C C . ALA B 1 556 ? -1.301 -19.703 -3.555 1 97 556 ALA B C 1
ATOM 9222 O O . ALA B 1 556 ? -1.139 -19.562 -4.77 1 97 556 ALA B O 1
ATOM 9223 N N . ARG B 1 557 ? -1.445 -18.812 -2.672 1 96.44 557 ARG B N 1
ATOM 9224 C CA . ARG B 1 557 ? -1.526 -17.422 -3.078 1 96.44 557 ARG B CA 1
ATOM 9225 C C . ARG B 1 557 ? -0.236 -16.969 -3.756 1 96.44 557 ARG B C 1
ATOM 9227 O O . ARG B 1 557 ? 0.842 -17.484 -3.455 1 96.44 557 ARG B O 1
ATOM 9234 N N . ALA B 1 558 ? -0.331 -16.062 -4.707 1 96.44 558 ALA B N 1
ATOM 9235 C CA . ALA B 1 558 ? 0.785 -15.469 -5.434 1 96.44 558 ALA B CA 1
ATOM 9236 C C . ALA B 1 558 ? 1.304 -16.406 -6.52 1 96.44 558 ALA B C 1
ATOM 9238 O O . ALA B 1 558 ? 2.229 -16.062 -7.258 1 96.44 558 ALA B O 1
ATOM 9239 N N . TRP B 1 559 ? 0.712 -17.641 -6.664 1 98.5 559 TRP B N 1
ATOM 9240 C CA . TRP B 1 559 ? 1.204 -18.625 -7.625 1 98.5 559 TRP B CA 1
ATOM 9241 C C . TRP B 1 559 ? 0.107 -19.016 -8.602 1 98.5 559 TRP B C 1
ATOM 9243 O O . TRP B 1 559 ? -1.08 -18.969 -8.273 1 98.5 559 TRP B O 1
ATOM 9253 N N . MET B 1 560 ? 0.515 -19.484 -9.789 1 98.75 560 MET B N 1
ATOM 9254 C CA . MET B 1 560 ? -0.423 -20.031 -10.766 1 98.75 560 MET B CA 1
ATOM 9255 C C . MET B 1 560 ? -1.194 -21.203 -10.195 1 98.75 560 MET B C 1
ATOM 9257 O O . MET B 1 560 ? -2.375 -21.391 -10.492 1 98.75 560 MET B O 1
ATOM 9261 N N . GLN B 1 561 ? -0.549 -21.922 -9.336 1 98.75 561 GLN B N 1
ATOM 9262 C CA . GLN B 1 561 ? -1.088 -23.094 -8.664 1 98.75 561 GLN B CA 1
ATOM 9263 C C . GLN B 1 561 ? -2.445 -22.797 -8.031 1 98.75 561 GLN B C 1
ATOM 9265 O O . GLN B 1 561 ? -3.4 -23.562 -8.219 1 98.75 561 GLN B O 1
ATOM 9270 N N . GLY B 1 562 ? -2.516 -21.703 -7.305 1 98.62 562 GLY B N 1
ATOM 9271 C CA . GLY B 1 562 ? -3.758 -21.344 -6.637 1 98.62 562 GLY B CA 1
ATOM 9272 C C . GLY B 1 562 ? -4.883 -21.031 -7.605 1 98.62 562 GLY B C 1
ATOM 9273 O O . GLY B 1 562 ? -6.035 -21.406 -7.371 1 98.62 562 GLY B O 1
ATOM 9274 N N . SER B 1 563 ? -4.59 -20.344 -8.672 1 98.81 563 SER B N 1
ATOM 9275 C CA . SER B 1 563 ? -5.578 -19.984 -9.688 1 98.81 563 SER B CA 1
ATOM 9276 C C . SER B 1 563 ? -6.133 -21.234 -10.375 1 98.81 563 SER B C 1
ATOM 9278 O O . SER B 1 563 ? -7.348 -21.391 -10.484 1 98.81 563 SER B O 1
ATOM 9280 N N . LEU B 1 564 ? -5.258 -22.078 -10.797 1 98.88 564 LEU B N 1
ATOM 9281 C CA . LEU B 1 564 ? -5.66 -23.266 -11.539 1 98.88 564 LEU B CA 1
ATOM 9282 C C . LEU B 1 564 ? -6.496 -24.203 -10.664 1 98.88 564 LEU B C 1
ATOM 9284 O O . LEU B 1 564 ? -7.555 -24.672 -11.086 1 98.88 564 LEU B O 1
ATOM 9288 N N . GLN B 1 565 ? -6.039 -24.391 -9.461 1 98.88 565 GLN B N 1
ATOM 9289 C CA . GLN B 1 565 ? -6.703 -25.328 -8.562 1 98.88 565 GLN B CA 1
ATOM 9290 C C . GLN B 1 565 ? -8.094 -24.828 -8.172 1 98.88 565 GLN B C 1
ATOM 9292 O O . GLN B 1 565 ? -9.055 -25.609 -8.148 1 98.88 565 GLN B O 1
ATOM 9297 N N . THR B 1 566 ? -8.195 -23.578 -7.836 1 98.88 566 THR B N 1
ATOM 9298 C CA . THR B 1 566 ? -9.492 -23.031 -7.441 1 98.88 566 THR B CA 1
ATOM 9299 C C . THR B 1 566 ? -10.438 -22.969 -8.641 1 98.88 566 THR B C 1
ATOM 9301 O O . THR B 1 566 ? -11.656 -23.078 -8.484 1 98.88 566 THR B O 1
ATOM 9304 N N . GLY B 1 567 ? -9.883 -22.766 -9.875 1 98.94 567 GLY B N 1
ATOM 9305 C CA . GLY B 1 567 ? -10.711 -22.891 -11.062 1 98.94 567 GLY B CA 1
ATOM 9306 C C . GLY B 1 567 ? -11.367 -24.25 -11.203 1 98.94 567 GLY B C 1
ATOM 9307 O O . GLY B 1 567 ? -12.562 -24.344 -11.492 1 98.94 567 GLY B O 1
ATOM 9308 N N . MET B 1 568 ? -10.602 -25.297 -10.969 1 98.88 568 MET B N 1
ATOM 9309 C CA . MET B 1 568 ? -11.117 -26.672 -11.008 1 98.88 568 MET B CA 1
ATOM 9310 C C . MET B 1 568 ? -12.156 -26.891 -9.914 1 98.88 568 MET B C 1
ATOM 9312 O O . MET B 1 568 ? -13.188 -27.516 -10.148 1 98.88 568 MET B O 1
ATOM 9316 N N . ILE B 1 569 ? -11.852 -26.328 -8.734 1 98.81 569 ILE B N 1
ATOM 9317 C CA . ILE B 1 569 ? -12.742 -26.484 -7.594 1 98.81 569 ILE B CA 1
ATOM 9318 C C . ILE B 1 569 ? -14.078 -25.812 -7.891 1 98.81 569 ILE B C 1
ATOM 9320 O O . ILE B 1 569 ? -15.141 -26.375 -7.609 1 98.81 569 ILE B O 1
ATOM 9324 N N . ALA B 1 570 ? -14.039 -24.594 -8.43 1 98.88 570 ALA B N 1
ATOM 9325 C CA . ALA B 1 570 ? -15.258 -23.875 -8.781 1 98.88 570 ALA B CA 1
ATOM 9326 C C . ALA B 1 570 ? -16.062 -24.641 -9.828 1 98.88 570 ALA B C 1
ATOM 9328 O O . ALA B 1 570 ? -17.281 -24.734 -9.734 1 98.88 570 ALA B O 1
ATOM 9329 N N . ALA B 1 571 ? -15.406 -25.188 -10.859 1 98.88 571 ALA B N 1
ATOM 9330 C CA . ALA B 1 571 ? -16.078 -26 -11.883 1 98.88 571 ALA B CA 1
ATOM 9331 C C . ALA B 1 571 ? -16.766 -27.203 -11.258 1 98.88 571 ALA B C 1
ATOM 9333 O O . ALA B 1 571 ? -17.906 -27.531 -11.609 1 98.88 571 ALA B O 1
ATOM 9334 N N . ASN B 1 572 ? -16.047 -27.875 -10.375 1 98.75 572 ASN B N 1
ATOM 9335 C CA . ASN B 1 572 ? -16.641 -29 -9.664 1 98.75 572 ASN B CA 1
ATOM 9336 C C . ASN B 1 572 ? -17.875 -28.578 -8.883 1 98.75 572 ASN B C 1
ATOM 9338 O O . ASN B 1 572 ? -18.844 -29.328 -8.789 1 98.75 572 ASN B O 1
ATOM 9342 N N . GLY B 1 573 ? -17.766 -27.375 -8.258 1 98.56 573 GLY B N 1
ATOM 9343 C CA . GLY B 1 573 ? -18.938 -26.859 -7.559 1 98.56 573 GLY B CA 1
ATOM 9344 C C . GLY B 1 573 ? -20.141 -26.688 -8.453 1 98.56 573 GLY B C 1
ATOM 9345 O O . GLY B 1 573 ? -21.25 -27.109 -8.094 1 98.56 573 GLY B O 1
ATOM 9346 N N . VAL B 1 574 ? -19.969 -26.141 -9.609 1 98.5 574 VAL B N 1
ATOM 9347 C CA . VAL B 1 574 ? -21.031 -25.953 -10.586 1 98.5 574 VAL B CA 1
ATOM 9348 C C . VAL B 1 574 ? -21.578 -27.312 -11.031 1 98.5 574 VAL B C 1
ATOM 9350 O O . VAL B 1 574 ? -22.797 -27.5 -11.141 1 98.5 574 VAL B O 1
ATOM 9353 N N . ALA B 1 575 ? -20.703 -28.281 -11.289 1 98.19 575 ALA B N 1
ATOM 9354 C CA . ALA B 1 575 ? -21.094 -29.625 -11.711 1 98.19 575 ALA B CA 1
ATOM 9355 C C . ALA B 1 575 ? -21.984 -30.281 -10.672 1 98.19 575 ALA B C 1
ATOM 9357 O O . ALA B 1 575 ? -22.969 -30.938 -11.023 1 98.19 575 ALA B O 1
ATOM 9358 N N . LYS B 1 576 ? -21.594 -30.125 -9.438 1 97.94 576 LYS B N 1
ATOM 9359 C CA . LYS B 1 576 ? -22.391 -30.719 -8.359 1 97.94 576 LYS B CA 1
ATOM 9360 C C . LYS B 1 576 ? -23.797 -30.109 -8.32 1 97.94 576 LYS B C 1
ATOM 9362 O O . LYS B 1 576 ? -24.781 -30.812 -8.078 1 97.94 576 LYS B O 1
ATOM 9367 N N . MET B 1 577 ? -23.875 -28.781 -8.539 1 96.19 577 MET B N 1
ATOM 9368 C CA . MET B 1 577 ? -25.172 -28.125 -8.555 1 96.19 577 MET B CA 1
ATOM 9369 C C . MET B 1 577 ? -26 -28.594 -9.742 1 96.19 577 MET B C 1
ATOM 9371 O O . MET B 1 577 ? -27.219 -28.766 -9.625 1 96.19 577 MET B O 1
ATOM 9375 N N . CYS B 1 578 ? -25.359 -28.719 -10.883 1 93.5 578 CYS B N 1
ATOM 9376 C CA . CYS B 1 578 ? -26.047 -29.172 -12.078 1 93.5 578 CYS B CA 1
ATOM 9377 C C . CYS B 1 578 ? -26.594 -30.594 -11.898 1 93.5 578 CYS B C 1
ATOM 9379 O O . CYS B 1 578 ? -27.703 -30.891 -12.328 1 93.5 578 CYS B O 1
ATOM 9381 N N . ARG B 1 579 ? -25.812 -31.406 -11.289 1 89.44 579 ARG B N 1
ATOM 9382 C CA . ARG B 1 579 ? -26.219 -32.781 -11.047 1 89.44 579 ARG B CA 1
ATOM 9383 C C . ARG B 1 579 ? -27.453 -32.844 -10.156 1 89.44 579 ARG B C 1
ATOM 9385 O O . ARG B 1 579 ? -28.312 -33.719 -10.328 1 89.44 579 ARG B O 1
ATOM 9392 N N . LYS B 1 580 ? -27.594 -32.031 -9.289 1 85.25 580 LYS B N 1
ATOM 9393 C CA . LYS B 1 580 ? -28.75 -31.969 -8.391 1 85.25 580 LYS B CA 1
ATOM 9394 C C . LYS B 1 580 ? -30.016 -31.547 -9.141 1 85.25 580 LYS B C 1
ATOM 9396 O O . LYS B 1 580 ? -31.125 -31.922 -8.75 1 85.25 580 LYS B O 1
ATOM 9401 N N . MET B 1 581 ? -29.766 -30.781 -10.156 1 76.38 581 MET B N 1
ATOM 9402 C CA . MET B 1 581 ? -30.922 -30.312 -10.922 1 76.38 581 MET B CA 1
ATOM 9403 C C . MET B 1 581 ? -31.375 -31.359 -11.93 1 76.38 581 MET B C 1
ATOM 9405 O O . MET B 1 581 ? -32.531 -31.344 -12.367 1 76.38 581 MET B O 1
ATOM 9409 N N . LEU B 1 582 ? -30.484 -32.219 -12.242 1 65 582 LEU B N 1
ATOM 9410 C CA . LEU B 1 582 ? -30.828 -33.312 -13.164 1 65 582 LEU B CA 1
ATOM 9411 C C . LEU B 1 582 ? -31.484 -34.469 -12.422 1 65 582 LEU B C 1
ATOM 9413 O O . LEU B 1 582 ? -32.406 -35.125 -12.945 1 65 582 LEU B O 1
#

pLDDT: mean 95.08, std 6.62, range [53.97, 98.94]

Nearest PDB structures (foldseek):
  9eni-assembly1_B  TM=8.039E-01  e=1.246E-32  Hebeloma cylindrosporum
  9eni-assembly1_A  TM=7.998E-01  e=1.319E-32  Hebeloma cylindrosporum
  9enk-assembly2_D  TM=7.977E-01  e=1.246E-32  Hebeloma cylindrosporum
  9enn-assembly1_A  TM=7.996E-01  e=2.322E-32  Hebeloma cylindrosporum
  9enj-assembly1_B  TM=7.989E-01  e=1.960E-32  Hebeloma cylindrosporum

Secondary structure (DSSP, 8-state):
-PPPP--SS--HHHHHHHHHHHHHHTT-GGGHHHHHHHTS--S-GGGTS-TTTTTT-EEEEE--BHHHHHHHHHHHTTT-EEEEEES-SS--BTT--EEESSTTS-SEEESS---EETT-HHHHHHHHHHT---EE-----TTSEEEETTEEEE--TT-HHIIIIIGGGS---HHHHTS-HHHHHIIIIIHHHHHS-HHHHGGGG---SS--HHHHHHHHSBHHHHHHHTT--HHHHHHHHHHSHHHHHTTTSBTHHHHHHHHTTTTSSEEE-TT-TTHHHHHHHHHHH-S-GGGT-TTS-GGGSPPEEEEETEEEEEEE--STT-PEEEEEEETT--SEEEEEESEEEE-S-HHHHTTSEEES---HHHHHHHHH--EE-EEEEEEEESS-GGG-SSTTT---SSEEEESSTT-EEE---TTEEE---SS---EE-SS-EE---EEE-TT--TTS-EEEEEEEEEHHHHHHHHHS-HHHHHHHHHHHHHHHHTPPTTTTTTTEEEEEEEEGGGSTTT-SSEE-PPTTHHHHHHHHHHS-BTTTTEEE-SGGGSSSTTSHHHHHHHHHHHHHHHHHHHHHH-/-PPPP--SS--HHHHHHHHHHHHHHTT-GGGHHHHHHHTS--S-GGGTS-TTTTTT-EEEEE--BHHHHHHHHHHHTTT-EEEEEES-SS--BTT--EEESSTTS-SEEESS---EETT-HHHHHHHHHHT---EE-----TTSEEEETTEEEE--TT-HHIIIIIGGGS---HHHHTS-HHHHHIIIIIHHHHHS-HHHHGGGG---SS--HHHHHHHHSBHHHHHHHTT--HHHHHHHHHHSHHHHHTTTSBTHHHHHHHHTTTTSSEEE-TT-TTHHHHHHHHHHH-S-GGGT-TTS-GGGSPPEEEEETEEEEEEE--STT-PEEEEEEETT--SEEEEEESEEEE-S-HHHHTTSEEESPPPHHHHHHHHH--EE-EEEEEEEESS-GGG-S-TTT---SSEEEESSTT-EEE---TTEEE---SS---EE-SS-EE---EEE-TT--TTS-EEEEEEEEEHHHHHHHHHS-HHHHHHHHHHHHHHHHTPPTTTTTTTEEEEEEEEGGGSTTT-SSEE-PPTTHHHHHHHHHHS-BTTTTEEE-SGGGSSSTTSHHHHHHHHHHHHHHHHHHHHHH-